Protein AF-0000000081331417 (afdb_homodimer)

pLDDT: mean 94.62, std 9.5, range [29.8, 98.94]

Radius of gyration: 28.03 Å; Cα contacts (8 Å, |Δi|>4): 2101; chains: 2; bounding box: 55×94×67 Å

InterPro domains:
  IPR000653 DegT/DnrJ/EryC1/StrS aminotransferase [PF01041] (26-398)
  IPR000653 DegT/DnrJ/EryC1/StrS aminotransferase [PIRSF000390] (18-409)
  IPR000653 DegT/DnrJ/EryC1/StrS aminotransferase [PTHR30244] (24-408)
  IPR000653 DegT/DnrJ/EryC1/StrS aminotransferase [cd00616] (28-406)
  IPR015421 Pyridoxal phosphate-dependent transferase, major domain [G3DSA:3.40.640.10] (3-270)
  IPR015422 Pyridoxal phosphate-dependent transferase, small domain [G3DSA:3.90.1150.10] (272-413)
  IPR015424 Pyridoxal phosphate-dependent transferase [SSF53383] (16-407)

Structure (mmCIF, N/CA/C/O backbone):
data_AF-0000000081331417-model_v1
#
loop_
_entity.id
_entity.type
_entity.pdbx_description
1 polymer 'DegT/DnrJ/EryC1/StrS family aminotransferase'
#
loop_
_atom_site.group_PDB
_atom_site.id
_atom_site.type_symbol
_atom_site.label_atom_id
_atom_site.label_alt_id
_atom_site.label_comp_id
_atom_site.label_asym_id
_atom_site.label_entity_id
_atom_site.label_seq_id
_atom_site.pdbx_PDB_ins_code
_atom_site.Cartn_x
_atom_site.Cartn_y
_atom_site.Cartn_z
_atom_site.occupancy
_atom_site.B_iso_or_equiv
_atom_site.auth_seq_id
_atom_site.auth_comp_id
_atom_site.auth_asym_id
_atom_site.auth_atom_id
_atom_site.pdbx_PDB_model_num
ATOM 1 N N . MET A 1 1 ? 22.953 38.969 27.797 1 50.91 1 MET A N 1
ATOM 2 C CA . MET A 1 1 ? 21.656 38.938 27.109 1 50.91 1 MET A CA 1
ATOM 3 C C . MET A 1 1 ? 21.359 37.562 26.578 1 50.91 1 MET A C 1
ATOM 5 O O . MET A 1 1 ? 22.25 36.844 26.125 1 50.91 1 MET A O 1
ATOM 9 N N . SER A 1 2 ? 20.188 37.031 26.875 1 79.19 2 SER A N 1
ATOM 10 C CA . SER A 1 2 ? 19.828 35.688 26.438 1 79.19 2 SER A CA 1
ATOM 11 C C . SER A 1 2 ? 19.906 35.562 24.922 1 79.19 2 SER A C 1
ATOM 13 O O . SER A 1 2 ? 19.812 36.531 24.203 1 79.19 2 SER A O 1
ATOM 15 N N . ARG A 1 3 ? 20.594 34.656 24.438 1 92 3 ARG A N 1
ATOM 16 C CA . ARG A 1 3 ? 20.766 34.375 23.016 1 92 3 ARG A CA 1
ATOM 17 C C . ARG A 1 3 ? 19.969 33.125 22.609 1 92 3 ARG A C 1
ATOM 19 O O . ARG A 1 3 ? 19.688 32.281 23.453 1 92 3 ARG A O 1
ATOM 26 N N . LEU A 1 4 ? 19.578 33.25 21.375 1 95.94 4 LEU A N 1
ATOM 27 C CA . LEU A 1 4 ? 18.875 32.094 20.844 1 95.94 4 LEU A CA 1
ATOM 28 C C . LEU A 1 4 ? 19.781 30.859 20.875 1 95.94 4 LEU A C 1
ATOM 30 O O . LEU A 1 4 ? 21 30.969 20.703 1 95.94 4 LEU A O 1
ATOM 34 N N . ALA A 1 5 ? 19.219 29.719 21.062 1 95.75 5 ALA A N 1
ATOM 35 C CA . ALA A 1 5 ? 19.953 28.469 21.062 1 95.75 5 ALA A CA 1
ATOM 36 C C . ALA A 1 5 ? 20.703 28.266 19.75 1 95.75 5 ALA A C 1
ATOM 38 O O . ALA A 1 5 ? 21.844 27.766 19.75 1 95.75 5 ALA A O 1
ATOM 39 N N . GLN A 1 6 ? 20.141 28.625 18.578 1 93.56 6 GLN A N 1
ATOM 40 C CA . GLN A 1 6 ? 20.781 28.484 17.266 1 93.56 6 GLN A CA 1
ATOM 41 C C . GLN A 1 6 ? 22.047 29.328 17.188 1 93.56 6 GLN A C 1
ATOM 43 O O . GLN A 1 6 ? 22.906 29.078 16.344 1 93.56 6 GLN A O 1
ATOM 48 N N . HIS A 1 7 ? 22.172 30.297 18.047 1 93.06 7 HIS A N 1
ATOM 49 C CA . HIS A 1 7 ? 23.328 31.188 18.047 1 93.06 7 HIS A CA 1
ATOM 50 C C . HIS A 1 7 ? 24.203 30.953 19.281 1 93.06 7 HIS A C 1
ATOM 52 O O . HIS A 1 7 ? 24.906 31.875 19.719 1 93.06 7 HIS A O 1
ATOM 58 N N . GLY A 1 8 ? 24.016 29.812 19.875 1 93.31 8 GLY A N 1
ATOM 59 C CA . GLY A 1 8 ? 24.906 29.422 20.969 1 93.31 8 GLY A CA 1
ATOM 60 C C . GLY A 1 8 ? 24.281 29.625 22.344 1 93.31 8 GLY A C 1
ATOM 61 O O . GLY A 1 8 ? 24.938 29.391 23.359 1 93.31 8 GLY A O 1
ATOM 62 N N . GLY A 1 9 ? 23.078 30.094 22.438 1 95.31 9 GLY A N 1
ATOM 63 C CA . GLY A 1 9 ? 22.391 30.25 23.703 1 95.31 9 GLY A CA 1
ATOM 64 C C . GLY A 1 9 ? 21.906 28.922 24.281 1 95.31 9 GLY A C 1
ATOM 65 O O . GLY A 1 9 ? 22.031 27.891 23.641 1 95.31 9 GLY A O 1
ATOM 66 N N . VAL A 1 10 ? 21.344 29.047 25.516 1 96.19 10 VAL A N 1
ATOM 67 C CA . VAL A 1 10 ? 20.812 27.859 26.203 1 96.19 10 VAL A CA 1
ATOM 68 C C . VAL A 1 10 ? 19.406 27.562 25.703 1 96.19 10 VAL A C 1
ATOM 70 O O . VAL A 1 10 ? 18.531 28.438 25.734 1 96.19 10 VAL A O 1
ATOM 73 N N . PRO A 1 11 ? 19.188 26.375 25.25 1 97.31 11 PRO A N 1
ATOM 74 C CA . PRO A 1 11 ? 17.812 26.031 24.844 1 97.31 11 PRO A CA 1
ATOM 75 C C . PRO A 1 11 ? 16.828 26.078 26 1 97.31 11 PRO A C 1
ATOM 77 O O . PRO A 1 11 ? 17.203 25.891 27.156 1 97.31 11 PRO A O 1
ATOM 80 N N . VAL A 1 12 ? 15.578 26.344 25.672 1 97.56 12 VAL A N 1
ATOM 81 C CA . VAL A 1 12 ? 14.531 26.422 26.672 1 97.56 12 VAL A CA 1
ATOM 82 C C . VAL A 1 12 ? 14.281 25.047 27.281 1 97.56 12 VAL A C 1
ATOM 84 O O . VAL A 1 12 ? 14.039 24.922 28.484 1 97.56 12 VAL A O 1
ATOM 87 N N . ARG A 1 13 ? 14.289 24.031 26.453 1 95.12 13 ARG A N 1
ATOM 88 C CA . ARG A 1 13 ? 14.008 22.672 26.891 1 95.12 13 ARG A CA 1
ATOM 89 C C . ARG A 1 13 ? 15.07 21.688 26.375 1 95.12 13 ARG A C 1
ATOM 91 O O . ARG A 1 13 ? 15.5 21.781 25.219 1 95.12 13 ARG A O 1
ATOM 98 N N . THR A 1 14 ? 15.5 20.797 27.297 1 92.06 14 THR A N 1
ATOM 99 C CA . THR A 1 14 ? 16.438 19.75 26.922 1 92.06 14 THR A CA 1
ATOM 100 C C . THR A 1 14 ? 15.852 18.359 27.203 1 92.06 14 THR A C 1
ATOM 102 O O . THR A 1 14 ? 16.359 17.359 26.719 1 92.06 14 THR A O 1
ATOM 105 N N . GLN A 1 15 ? 14.805 18.391 28 1 91.81 15 GLN A N 1
ATOM 106 C CA . GLN A 1 15 ? 14.133 17.125 28.297 1 91.81 15 GLN A CA 1
ATOM 107 C C . GLN A 1 15 ? 13.547 16.5 27.047 1 91.81 15 GLN A C 1
ATOM 109 O O . GLN A 1 15 ? 13.023 17.203 26.172 1 91.81 15 GLN A O 1
ATOM 114 N N . PRO A 1 16 ? 13.609 15.188 26.938 1 91.06 16 PRO A N 1
ATOM 115 C CA . PRO A 1 16 ? 13.078 14.516 25.75 1 91.06 16 PRO A CA 1
ATOM 116 C C . PRO A 1 16 ? 11.562 14.656 25.625 1 91.06 16 PRO A C 1
ATOM 118 O O . PRO A 1 16 ? 10.859 14.766 26.625 1 91.06 16 PRO A O 1
ATOM 121 N N . TRP A 1 17 ? 11.125 14.672 24.453 1 94.31 17 TRP A N 1
ATOM 122 C CA . TRP A 1 17 ? 9.703 14.664 24.141 1 94.31 17 TRP A CA 1
ATOM 123 C C . TRP A 1 17 ? 9.172 13.234 24.047 1 94.31 17 TRP A C 1
ATOM 125 O O . TRP A 1 17 ? 9.945 12.289 23.891 1 94.31 17 TRP A O 1
ATOM 135 N N . PRO A 1 18 ? 7.887 13.07 24.172 1 93.81 18 PRO A N 1
ATOM 136 C CA . PRO A 1 18 ? 7.32 11.734 24 1 93.81 18 PRO A CA 1
ATOM 137 C C . PRO A 1 18 ? 7.633 11.133 22.641 1 93.81 18 PRO A C 1
ATOM 139 O O . PRO A 1 18 ? 7.609 11.844 21.625 1 93.81 18 PRO A O 1
ATOM 142 N N . GLN A 1 19 ? 7.957 9.867 22.703 1 93.56 19 GLN A N 1
ATOM 143 C CA . GLN A 1 19 ? 8.188 9.148 21.453 1 93.56 19 GLN A CA 1
ATOM 144 C C . GLN A 1 19 ? 6.883 8.938 20.688 1 93.56 19 GLN A C 1
ATOM 146 O O . GLN A 1 19 ? 5.848 8.648 21.297 1 93.56 19 GLN A O 1
ATOM 151 N N . TRP A 1 20 ? 7.004 9.133 19.406 1 95.75 20 TRP A N 1
ATOM 152 C CA . TRP A 1 20 ? 5.906 8.781 18.516 1 95.75 20 TRP A CA 1
ATOM 153 C C . TRP A 1 20 ? 6.43 8.188 17.219 1 95.75 20 TRP A C 1
ATOM 155 O O . TRP A 1 20 ? 7.359 8.727 16.609 1 95.75 20 TRP A O 1
ATOM 165 N N . PRO A 1 21 ? 5.762 7.078 16.719 1 96.56 21 PRO A N 1
ATOM 166 C CA . PRO A 1 21 ? 4.648 6.359 17.344 1 96.56 21 PRO A CA 1
ATOM 167 C C . PRO A 1 21 ? 5.059 5.602 18.594 1 96.56 21 PRO A C 1
ATOM 169 O O . PRO A 1 21 ? 6.25 5.383 18.828 1 96.56 21 PRO A O 1
ATOM 172 N N . GLN A 1 22 ? 4.039 5.238 19.359 1 93.88 22 GLN A N 1
ATOM 173 C CA . GLN A 1 22 ? 4.246 4.496 20.594 1 93.88 22 GLN A CA 1
ATOM 174 C C . GLN A 1 22 ? 3.588 3.121 20.531 1 93.88 22 GLN A C 1
ATOM 176 O O . GLN A 1 22 ? 2.482 2.98 20 1 93.88 22 GLN A O 1
ATOM 181 N N . SER A 1 23 ? 4.32 2.186 21.078 1 93.69 23 SER A N 1
ATOM 182 C CA . SER A 1 23 ? 3.793 0.831 21.219 1 93.69 23 SER A CA 1
ATOM 183 C C . SER A 1 23 ? 3.271 0.579 22.625 1 93.69 23 SER A C 1
ATOM 185 O O . SER A 1 23 ? 3.678 1.253 23.578 1 93.69 23 SER A O 1
ATOM 187 N N . THR A 1 24 ? 2.309 -0.308 22.75 1 95.69 24 THR A N 1
ATOM 188 C CA . THR A 1 24 ? 1.851 -0.816 24.031 1 95.69 24 THR A CA 1
ATOM 189 C C . THR A 1 24 ? 2.035 -2.328 24.125 1 95.69 24 THR A C 1
ATOM 191 O O . THR A 1 24 ? 2.234 -2.99 23.094 1 95.69 24 THR A O 1
ATOM 194 N N . ALA A 1 25 ? 1.997 -2.836 25.344 1 96.88 25 ALA A N 1
ATOM 195 C CA . ALA A 1 25 ? 2.076 -4.285 25.531 1 96.88 25 ALA A CA 1
ATOM 196 C C . ALA A 1 25 ? 0.956 -4.988 24.766 1 96.88 25 ALA A C 1
ATOM 198 O O . ALA A 1 25 ? 1.169 -6.055 24.188 1 96.88 25 ALA A O 1
ATOM 199 N N . LYS A 1 26 ? -0.149 -4.391 24.797 1 97.25 26 LYS A N 1
ATOM 200 C CA . LYS A 1 26 ? -1.302 -4.961 24.109 1 97.25 26 LYS A CA 1
ATOM 201 C C . LYS A 1 26 ? -1.079 -4.996 22.594 1 97.25 26 LYS A C 1
ATOM 203 O O . LYS A 1 26 ? -1.409 -5.984 21.938 1 97.25 26 LYS A O 1
ATOM 208 N N . THR A 1 27 ? -0.548 -3.945 22.062 1 97.44 27 THR A N 1
ATOM 209 C CA . THR A 1 27 ? -0.283 -3.869 20.625 1 97.44 27 THR A CA 1
ATOM 210 C C . THR A 1 27 ? 0.769 -4.895 20.219 1 97.44 27 THR A C 1
ATOM 212 O O . THR A 1 27 ? 0.636 -5.547 19.172 1 97.44 27 THR A O 1
ATOM 215 N N . GLU A 1 28 ? 1.825 -5.012 21.047 1 97.94 28 GLU A N 1
ATOM 216 C CA . GLU A 1 28 ? 2.885 -5.977 20.766 1 97.94 28 GLU A CA 1
ATOM 217 C C . GLU A 1 28 ? 2.352 -7.406 20.797 1 97.94 28 GLU A C 1
ATOM 219 O O . GLU A 1 28 ? 2.703 -8.227 19.953 1 97.94 28 GLU A O 1
ATOM 224 N N . GLN A 1 29 ? 1.482 -7.684 21.719 1 97.88 29 GLN A N 1
ATOM 225 C CA . GLN A 1 29 ? 0.883 -9.008 21.812 1 97.88 29 GLN A CA 1
ATOM 226 C C . GLN A 1 29 ? -0.006 -9.297 20.609 1 97.88 29 GLN A C 1
ATOM 228 O O . GLN A 1 29 ? -0.047 -10.43 20.109 1 97.88 29 GLN A O 1
ATOM 233 N N . ALA A 1 30 ? -0.741 -8.312 20.172 1 97.5 30 ALA A N 1
ATOM 234 C CA . ALA A 1 30 ? -1.589 -8.469 18.984 1 97.5 30 ALA A CA 1
ATOM 235 C C . ALA A 1 30 ? -0.759 -8.828 17.75 1 97.5 30 ALA A C 1
ATOM 237 O O . ALA A 1 30 ? -1.163 -9.672 16.953 1 97.5 30 ALA A O 1
ATOM 238 N N . LEU A 1 31 ? 0.384 -8.219 17.641 1 97.62 31 LEU A N 1
ATOM 239 C CA . LEU A 1 31 ? 1.276 -8.477 16.516 1 97.62 31 LEU A CA 1
ATOM 240 C C . LEU A 1 31 ? 1.769 -9.922 16.531 1 97.62 31 LEU A C 1
ATOM 242 O O . LEU A 1 31 ? 1.8 -10.586 15.5 1 97.62 31 LEU A O 1
ATOM 246 N N . LEU A 1 32 ? 2.15 -10.367 17.688 1 97.88 32 LEU A N 1
ATOM 247 C CA . LEU A 1 32 ? 2.643 -11.734 17.812 1 97.88 32 LEU A CA 1
ATOM 248 C C . LEU A 1 32 ? 1.535 -12.742 17.516 1 97.88 32 LEU A C 1
ATOM 250 O O . LEU A 1 32 ? 1.789 -13.797 16.938 1 97.88 32 LEU A O 1
ATOM 254 N N . THR A 1 33 ? 0.331 -12.406 17.922 1 97.31 33 THR A N 1
ATOM 255 C CA . THR A 1 33 ? -0.812 -13.266 17.625 1 97.31 33 THR A CA 1
ATOM 256 C C . THR A 1 33 ? -1 -13.406 16.109 1 97.31 33 THR A C 1
ATOM 258 O O . THR A 1 33 ? -1.249 -14.508 15.617 1 97.31 33 THR A O 1
ATOM 261 N N . VAL A 1 34 ? -0.886 -12.312 15.375 1 97.81 34 VAL A N 1
ATOM 262 C CA . VAL A 1 34 ? -1.011 -12.359 13.922 1 97.81 34 VAL A CA 1
ATOM 263 C C . VAL A 1 34 ? 0.097 -13.227 13.336 1 97.81 34 VAL A C 1
ATOM 265 O O . VAL A 1 34 ? -0.162 -14.078 12.477 1 97.81 34 VAL A O 1
ATOM 268 N N . MET A 1 35 ? 1.339 -13.031 13.836 1 97.5 35 MET A N 1
ATOM 269 C CA . MET A 1 35 ? 2.5 -13.742 13.305 1 97.5 35 MET A CA 1
ATOM 270 C C . MET A 1 35 ? 2.328 -15.25 13.438 1 97.5 35 MET A C 1
ATOM 272 O O . MET A 1 35 ? 2.795 -16.016 12.586 1 97.5 35 MET A O 1
ATOM 276 N N . ARG A 1 36 ? 1.593 -15.625 14.422 1 96.81 36 ARG A N 1
ATOM 277 C CA . ARG A 1 36 ? 1.463 -17.047 14.734 1 96.81 36 ARG A CA 1
ATOM 278 C C . ARG A 1 36 ? 0.167 -17.609 14.164 1 96.81 36 ARG A C 1
ATOM 280 O O . ARG A 1 36 ? -0.112 -18.812 14.312 1 96.81 36 ARG A O 1
ATOM 287 N N . SER A 1 37 ? -0.609 -16.812 13.445 1 95.5 37 SER A N 1
ATOM 288 C CA . SER A 1 37 ? -1.961 -17.172 13.039 1 95.5 37 SER A CA 1
ATOM 289 C C . SER A 1 37 ? -1.947 -17.969 11.727 1 95.5 37 SER A C 1
ATOM 291 O O . SER A 1 37 ? -2.92 -18.641 11.398 1 95.5 37 SER A O 1
ATOM 293 N N . GLY A 1 38 ? -0.88 -17.781 10.93 1 95.31 38 GLY A N 1
ATOM 294 C CA . GLY A 1 38 ? -0.838 -18.391 9.609 1 95.31 38 GLY A CA 1
ATOM 295 C C . GLY A 1 38 ? -1.63 -17.609 8.57 1 95.31 38 GLY A C 1
ATOM 296 O O . GLY A 1 38 ? -1.898 -18.109 7.48 1 95.31 38 GLY A O 1
ATOM 297 N N . ARG A 1 39 ? -2.078 -16.469 8.898 1 96.81 39 ARG A N 1
ATOM 298 C CA . ARG A 1 39 ? -2.791 -15.57 7.988 1 96.81 39 ARG A CA 1
ATOM 299 C C . ARG A 1 39 ? -2.387 -14.117 8.211 1 96.81 39 ARG A C 1
ATOM 301 O O . ARG A 1 39 ? -2.76 -13.516 9.219 1 96.81 39 ARG A O 1
ATOM 308 N N . TRP A 1 40 ? -1.648 -13.539 7.191 1 98.25 40 TRP A N 1
ATOM 309 C CA . TRP A 1 40 ? -1.042 -12.227 7.379 1 98.25 40 TRP A CA 1
ATOM 310 C C . TRP A 1 40 ? -1.675 -11.195 6.449 1 98.25 40 TRP A C 1
ATOM 312 O O . TRP A 1 40 ? -1.228 -10.047 6.387 1 98.25 40 TRP A O 1
ATOM 322 N N . SER A 1 41 ? -2.719 -11.57 5.629 1 97.69 41 SER A N 1
ATOM 323 C CA . SER A 1 41 ? -3.494 -10.688 4.758 1 97.69 41 SER A CA 1
ATOM 324 C C . SER A 1 41 ? -4.914 -11.211 4.566 1 97.69 41 SER A C 1
ATOM 326 O O . SER A 1 41 ? -5.176 -12.398 4.766 1 97.69 41 SER A O 1
ATOM 328 N N . VAL A 1 42 ? -5.789 -10.352 4.121 1 94.94 42 VAL A N 1
ATOM 329 C CA . VAL A 1 42 ? -7.164 -10.734 3.82 1 94.94 42 VAL A CA 1
ATOM 330 C C . VAL A 1 42 ? -7.176 -11.766 2.693 1 94.94 42 VAL A C 1
ATOM 332 O O . VAL A 1 42 ? -8.07 -12.609 2.627 1 94.94 42 VAL A O 1
ATOM 335 N N . SER A 1 43 ? -6.121 -11.766 1.916 1 93.81 43 SER A N 1
ATOM 336 C CA . SER A 1 43 ? -6.023 -12.695 0.797 1 93.81 43 SER A CA 1
ATOM 337 C C . SER A 1 43 ? -5.281 -13.969 1.199 1 93.81 43 SER A C 1
ATOM 339 O O . SER A 1 43 ? -4.879 -14.758 0.341 1 93.81 43 SER A O 1
ATOM 341 N N . GLY A 1 44 ? -5.055 -14.188 2.467 1 94.69 44 GLY A N 1
ATOM 342 C CA . GLY A 1 44 ? -4.555 -15.453 2.969 1 94.69 44 GLY A CA 1
ATOM 343 C C . GLY A 1 44 ? -5.648 -16.484 3.184 1 94.69 44 GLY A C 1
ATOM 344 O O . GLY A 1 44 ? -6.824 -16.125 3.303 1 94.69 44 GLY A O 1
ATOM 345 N N . LEU A 1 45 ? -5.273 -17.75 3.244 1 93.38 45 LEU A N 1
ATOM 346 C CA . LEU A 1 45 ? -6.23 -18.828 3.451 1 93.38 45 LEU A CA 1
ATOM 347 C C . LEU A 1 45 ? -6.844 -18.75 4.844 1 93.38 45 LEU A C 1
ATOM 349 O O . LEU A 1 45 ? -6.18 -18.328 5.797 1 93.38 45 LEU A O 1
ATOM 353 N N . GLU A 1 46 ? -8.086 -19.188 4.867 1 93.06 46 GLU A N 1
ATOM 354 C CA . GLU A 1 46 ? -8.789 -19.25 6.148 1 93.06 46 GLU A CA 1
ATOM 355 C C . GLU A 1 46 ? -8.07 -20.172 7.125 1 93.06 46 GLU A C 1
ATOM 357 O O . GLU A 1 46 ? -7.59 -21.25 6.738 1 93.06 46 GLU A O 1
ATOM 362 N N . THR A 1 47 ? -7.957 -19.766 8.398 1 90.81 47 THR A N 1
ATOM 363 C CA . THR A 1 47 ? -7.188 -20.562 9.359 1 90.81 47 THR A CA 1
ATOM 364 C C . THR A 1 47 ? -8.094 -21.109 10.461 1 90.81 47 THR A C 1
ATOM 366 O O . THR A 1 47 ? -8.055 -22.297 10.766 1 90.81 47 THR A O 1
ATOM 369 N N . ASP A 1 48 ? -8.906 -20.266 11.094 1 88.38 48 ASP A N 1
ATOM 370 C CA . ASP A 1 48 ? -9.594 -20.703 12.305 1 88.38 48 ASP A CA 1
ATOM 371 C C . ASP A 1 48 ? -11.062 -20.297 12.281 1 88.38 48 ASP A C 1
ATOM 373 O O . ASP A 1 48 ? -11.742 -20.328 13.312 1 88.38 48 ASP A O 1
ATOM 377 N N . GLY A 1 49 ? -11.523 -19.922 11.25 1 86 49 GLY A N 1
ATOM 378 C CA . GLY A 1 49 ? -12.938 -19.609 11.094 1 86 49 GLY A CA 1
ATOM 379 C C . GLY A 1 49 ? -13.305 -18.219 11.578 1 86 49 GLY A C 1
ATOM 380 O O . GLY A 1 49 ? -14.43 -17.766 11.367 1 86 49 GLY A O 1
ATOM 381 N N . GLY A 1 50 ? -12.461 -17.547 12.18 1 88.62 50 GLY A N 1
ATOM 382 C CA . GLY A 1 50 ? -12.727 -16.203 12.656 1 88.62 50 GLY A CA 1
ATOM 383 C C . GLY A 1 50 ? -12.438 -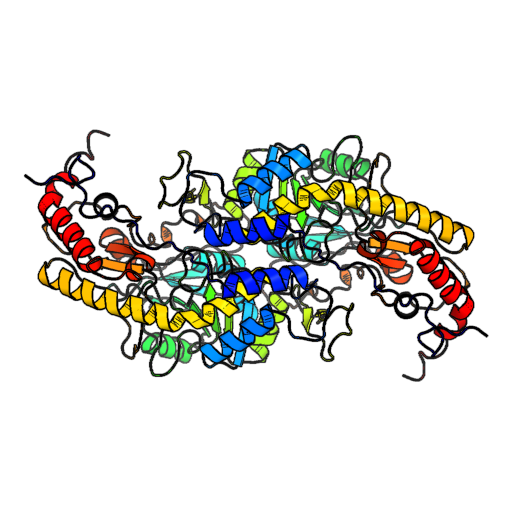15.125 11.625 1 88.62 50 GLY A C 1
ATOM 384 O O . GLY A 1 50 ? -11.797 -15.398 10.602 1 88.62 50 GLY A O 1
ATOM 385 N N . PRO A 1 51 ? -12.938 -13.906 11.922 1 92.12 51 PRO A N 1
ATOM 386 C CA . PRO A 1 51 ? -12.656 -12.797 11 1 92.12 51 PRO A CA 1
ATOM 387 C C . PRO A 1 51 ? -11.18 -12.422 10.969 1 92.12 51 PRO A C 1
ATOM 389 O O . PRO A 1 51 ? -10.469 -12.594 11.969 1 92.12 51 PRO A O 1
ATOM 392 N N . THR A 1 52 ? -10.742 -11.984 9.836 1 95.31 52 THR A N 1
ATOM 393 C CA . THR A 1 52 ? -9.398 -11.445 9.719 1 95.31 52 THR A CA 1
ATOM 394 C C . THR A 1 52 ? -9.25 -10.195 10.586 1 95.31 52 THR A C 1
ATOM 396 O O . THR A 1 52 ? -10.242 -9.617 11.031 1 95.31 52 THR A O 1
ATOM 399 N N . TRP A 1 53 ? -8.047 -9.797 10.859 1 97.56 53 TRP A N 1
ATOM 400 C CA . TRP A 1 53 ? -7.781 -8.609 11.664 1 97.56 53 TRP A CA 1
ATOM 401 C C . TRP A 1 53 ? -8.227 -7.344 10.938 1 97.56 53 TRP A C 1
ATOM 403 O O . TRP A 1 53 ? -8.672 -6.383 11.562 1 97.56 53 TRP A O 1
ATOM 413 N N . ASP A 1 54 ? -8.07 -7.305 9.586 1 97.5 54 ASP A N 1
ATOM 414 C CA . ASP A 1 54 ? -8.547 -6.152 8.828 1 97.5 54 ASP A CA 1
ATOM 415 C C . ASP A 1 54 ? -10.055 -5.988 8.961 1 97.5 54 ASP A C 1
ATOM 417 O O . ASP A 1 54 ? -10.555 -4.867 9.062 1 97.5 54 ASP A O 1
ATOM 421 N N . ARG A 1 55 ? -10.805 -7.094 9.031 1 96.88 55 ARG A N 1
ATOM 422 C CA . ARG A 1 55 ? -12.25 -7.039 9.219 1 96.88 55 ARG A CA 1
ATOM 423 C C . ARG A 1 55 ? -12.602 -6.609 10.633 1 96.88 55 ARG A C 1
ATOM 425 O O . ARG A 1 55 ? -13.562 -5.863 10.844 1 96.88 55 ARG A O 1
ATOM 432 N N . ARG A 1 56 ? -11.844 -7.145 11.594 1 98.19 56 ARG A N 1
ATOM 433 C CA . ARG A 1 56 ? -12.047 -6.723 12.977 1 98.19 56 ARG A CA 1
ATOM 434 C C . ARG A 1 56 ? -11.836 -5.219 13.133 1 98.19 56 ARG A C 1
ATOM 436 O O . ARG A 1 56 ? -12.641 -4.539 13.773 1 98.19 56 ARG A O 1
ATOM 443 N N . PHE A 1 57 ? -10.758 -4.758 12.562 1 98.88 57 PHE A N 1
ATOM 444 C CA . PHE A 1 57 ? -10.5 -3.324 12.594 1 98.88 57 PHE A CA 1
ATOM 445 C C . PHE A 1 57 ? -11.594 -2.559 11.867 1 98.88 57 PHE A C 1
ATOM 447 O O . PHE A 1 57 ? -12.078 -1.536 12.359 1 98.88 57 PHE A O 1
ATOM 454 N N . ALA A 1 58 ? -11.984 -3 10.641 1 98.88 58 ALA A N 1
ATOM 455 C CA . ALA A 1 58 ? -13.023 -2.348 9.852 1 98.88 58 ALA A CA 1
ATOM 456 C C . ALA A 1 58 ? -14.305 -2.186 10.656 1 98.88 58 ALA A C 1
ATOM 458 O O . ALA A 1 58 ? -14.891 -1.1 10.695 1 98.88 58 ALA A O 1
ATOM 459 N N . GLU A 1 59 ? -14.703 -3.234 11.32 1 98.69 59 GLU A N 1
ATOM 460 C CA . GLU A 1 59 ? -15.922 -3.203 12.117 1 98.69 59 GLU A CA 1
ATOM 461 C C . GLU A 1 59 ? -15.789 -2.236 13.289 1 98.69 59 GLU A C 1
ATOM 463 O O . GLU A 1 59 ? -16.703 -1.446 13.555 1 98.69 59 GLU A O 1
ATOM 468 N N . ALA A 1 60 ? -14.695 -2.309 13.977 1 98.88 60 ALA A N 1
ATOM 469 C CA . ALA A 1 60 ? -14.469 -1.445 15.133 1 98.88 60 ALA A CA 1
ATOM 470 C C . ALA A 1 60 ? -14.414 0.023 14.719 1 98.88 60 ALA A C 1
ATOM 472 O O . ALA A 1 60 ? -14.961 0.888 15.406 1 98.88 60 ALA A O 1
ATOM 473 N N . PHE A 1 61 ? -13.75 0.305 13.648 1 98.94 61 PHE A N 1
ATOM 474 C CA . PHE A 1 61 ? -13.562 1.679 13.195 1 98.94 61 PHE A CA 1
ATOM 475 C C . PHE A 1 61 ? -14.867 2.252 12.656 1 98.94 61 PHE A C 1
ATOM 477 O O . PHE A 1 61 ? -15.156 3.436 12.844 1 98.94 61 PHE A O 1
ATOM 484 N N . ALA A 1 62 ? -15.648 1.412 11.891 1 98.94 62 ALA A N 1
ATOM 485 C CA . ALA A 1 62 ? -16.984 1.826 11.477 1 98.94 62 ALA A CA 1
ATOM 486 C C . ALA A 1 62 ? -17.844 2.188 12.68 1 98.94 62 ALA A C 1
ATOM 488 O O . ALA A 1 62 ? -18.469 3.25 12.711 1 98.94 62 ALA A O 1
ATOM 489 N N . ARG A 1 63 ? -17.844 1.339 13.664 1 98.81 63 ARG A N 1
ATOM 490 C CA . ARG A 1 63 ? -18.594 1.587 14.891 1 98.81 63 ARG A CA 1
ATOM 491 C C . ARG A 1 63 ? -18.109 2.855 15.586 1 98.81 63 ARG A C 1
ATOM 493 O O . ARG A 1 63 ? -18.922 3.672 16.031 1 98.81 63 ARG A O 1
ATOM 500 N N . TYR A 1 64 ? -16.828 3.004 15.656 1 98.88 64 TYR A N 1
ATOM 501 C CA . TYR A 1 64 ? -16.219 4.176 16.281 1 98.88 64 TYR A CA 1
ATOM 502 C C . TYR A 1 64 ? -16.703 5.461 15.617 1 98.88 64 TYR A C 1
ATOM 504 O O . TYR A 1 64 ? -16.938 6.461 16.297 1 98.88 64 TYR A O 1
ATOM 512 N N . ASN A 1 65 ? -16.875 5.449 14.312 1 98.81 65 ASN A N 1
ATOM 513 C CA . ASN A 1 65 ? -17.234 6.641 13.555 1 98.81 65 ASN A CA 1
ATOM 514 C C . ASN A 1 65 ? -18.75 6.73 13.359 1 98.81 65 ASN A C 1
ATOM 516 O O . ASN A 1 65 ? -19.25 7.699 12.781 1 98.81 65 ASN A O 1
ATOM 520 N N . GLY A 1 66 ? -19.469 5.738 13.781 1 98.56 66 GLY A N 1
ATOM 521 C CA . GLY A 1 66 ? -20.922 5.758 13.703 1 98.56 66 GLY A CA 1
ATOM 522 C C . GLY A 1 66 ? -21.453 5.531 12.305 1 98.56 66 GLY A C 1
ATOM 523 O O . GLY A 1 66 ? -22.453 6.145 11.898 1 98.56 66 GLY A O 1
ATOM 524 N N . VAL A 1 67 ? -20.75 4.758 11.523 1 98.69 67 VAL A N 1
ATOM 525 C CA . VAL A 1 67 ? -21.188 4.438 10.164 1 98.69 67 VAL A CA 1
ATOM 526 C C . VAL A 1 67 ? -21.312 2.924 10.008 1 98.69 67 VAL A C 1
ATOM 528 O O . VAL A 1 67 ? -20.891 2.166 10.883 1 98.69 67 VAL A O 1
ATOM 531 N N . GLY A 1 68 ? -21.844 2.475 8.891 1 98.69 68 GLY A N 1
ATOM 532 C CA . GLY A 1 68 ? -22.109 1.062 8.664 1 98.69 68 GLY A CA 1
ATOM 533 C C . GLY A 1 68 ? -20.906 0.308 8.141 1 98.69 68 GLY A C 1
ATOM 534 O O . GLY A 1 68 ? -20.766 -0.897 8.367 1 98.69 68 GLY A O 1
ATOM 535 N N . PHE A 1 69 ? -20 1.025 7.422 1 98.81 69 PHE A N 1
ATOM 536 C CA . PHE A 1 69 ? -18.984 0.265 6.699 1 98.81 69 PHE A CA 1
ATOM 537 C C . PHE A 1 69 ? -17.625 0.958 6.773 1 98.81 69 PHE A C 1
ATOM 539 O O . PHE A 1 69 ? -17.547 2.188 6.809 1 98.81 69 PHE A O 1
ATOM 546 N N . CYS A 1 70 ? -16.641 0.206 6.848 1 98.94 70 CYS A N 1
ATOM 547 C CA . CYS A 1 70 ? -15.25 0.611 6.73 1 98.94 70 CYS A CA 1
ATOM 548 C C . CYS A 1 70 ? -14.469 -0.374 5.867 1 98.94 70 CYS A C 1
ATOM 550 O O . CYS A 1 70 ? -14.672 -1.586 5.965 1 98.94 70 CYS A O 1
ATOM 552 N N . VAL A 1 71 ? -13.664 0.095 4.93 1 98.81 71 VAL A N 1
ATOM 553 C CA . VAL A 1 71 ? -12.727 -0.714 4.156 1 98.81 71 VAL A CA 1
ATOM 554 C C . VAL A 1 71 ? -11.297 -0.214 4.387 1 98.81 71 VAL A C 1
ATOM 556 O O . VAL A 1 71 ? -10.922 0.851 3.891 1 98.81 71 VAL A O 1
ATOM 559 N N . PRO A 1 72 ? -10.508 -0.982 5.129 1 98.81 72 PRO A N 1
ATOM 560 C CA . PRO A 1 72 ? -9.102 -0.592 5.293 1 98.81 72 PRO A CA 1
ATOM 561 C C . PRO A 1 72 ? -8.32 -0.643 3.984 1 98.81 72 PRO A C 1
ATOM 563 O O . PRO A 1 72 ? -8.602 -1.478 3.123 1 98.81 72 PRO A O 1
ATOM 566 N N . THR A 1 73 ? -7.355 0.241 3.795 1 98.69 73 THR A N 1
ATOM 567 C CA . THR A 1 73 ? -6.5 0.297 2.615 1 98.69 73 THR A CA 1
ATOM 568 C C . THR A 1 73 ? -5.031 0.385 3.016 1 98.69 73 THR A C 1
ATOM 570 O O . THR A 1 73 ? -4.715 0.607 4.188 1 98.69 73 THR A O 1
ATOM 573 N N . VAL A 1 74 ? -4.129 0.275 2.107 1 98.12 74 VAL A N 1
ATOM 574 C CA . VAL A 1 74 ? -2.695 0.198 2.371 1 98.12 74 VAL A CA 1
ATOM 575 C C . VAL A 1 74 ? -2.182 1.559 2.834 1 98.12 74 VAL A C 1
ATOM 577 O O . VAL A 1 74 ? -1.169 1.641 3.535 1 98.12 74 VAL A O 1
ATOM 580 N N . ASN A 1 75 ? -2.799 2.631 2.424 1 98.56 75 ASN A N 1
ATOM 581 C CA . ASN A 1 75 ? -2.484 3.982 2.875 1 98.56 75 ASN A CA 1
ATOM 582 C C . ASN A 1 75 ? -3.592 4.965 2.514 1 98.56 75 ASN A C 1
ATOM 584 O O . ASN A 1 75 ? -4.602 4.582 1.923 1 98.56 75 ASN A O 1
ATOM 588 N N . GLY A 1 76 ? -3.451 6.191 2.928 1 98.69 76 GLY A N 1
ATOM 589 C CA . GLY A 1 76 ? -4.465 7.211 2.695 1 98.69 76 GLY A CA 1
ATOM 590 C C . GLY A 1 76 ? -4.633 7.562 1.229 1 98.69 76 GLY A C 1
ATOM 591 O O . GLY A 1 76 ? -5.742 7.84 0.775 1 98.69 76 GLY A O 1
ATOM 592 N N . THR A 1 77 ? -3.555 7.57 0.45 1 98.25 77 THR A N 1
ATOM 593 C CA . THR A 1 77 ? -3.615 7.855 -0.979 1 98.25 77 THR A CA 1
ATOM 594 C C . THR A 1 77 ? -4.52 6.852 -1.691 1 98.25 77 THR A C 1
ATOM 596 O O . THR A 1 77 ? -5.379 7.238 -2.484 1 98.25 77 THR A O 1
ATOM 599 N N . ASN A 1 78 ? -4.348 5.586 -1.337 1 98.38 78 ASN A N 1
ATOM 600 C CA . ASN A 1 78 ? -5.184 4.551 -1.939 1 98.38 78 ASN A CA 1
ATOM 601 C C . ASN A 1 78 ? -6.621 4.629 -1.44 1 98.38 78 ASN A C 1
ATOM 603 O O . ASN A 1 78 ? -7.559 4.305 -2.176 1 98.38 78 ASN A O 1
ATOM 607 N N . ALA A 1 79 ? -6.836 5.078 -0.19 1 98.88 79 ALA A N 1
ATOM 608 C CA . ALA A 1 79 ? -8.195 5.32 0.283 1 98.88 79 ALA A CA 1
ATOM 609 C C . ALA A 1 79 ? -8.906 6.355 -0.589 1 98.88 79 ALA A C 1
ATOM 611 O O . ALA A 1 79 ? -10.039 6.145 -1.011 1 98.88 79 ALA A O 1
ATOM 612 N N . LEU A 1 80 ? -8.227 7.469 -0.91 1 98.81 80 LEU A N 1
ATOM 613 C CA . LEU A 1 80 ? -8.773 8.516 -1.761 1 98.81 80 LEU A CA 1
ATOM 614 C C . LEU A 1 80 ? -9.07 7.984 -3.158 1 98.81 80 LEU A C 1
ATOM 616 O O . LEU A 1 80 ? -10.141 8.242 -3.715 1 98.81 80 LEU A O 1
ATOM 620 N N . MET A 1 81 ? -8.141 7.215 -3.695 1 97.62 81 MET A N 1
ATOM 621 C CA . MET A 1 81 ? -8.305 6.672 -5.043 1 97.62 81 MET A CA 1
ATOM 622 C C . MET A 1 81 ? -9.492 5.719 -5.109 1 97.62 81 MET A C 1
ATOM 624 O O . MET A 1 81 ? -10.336 5.84 -6 1 97.62 81 MET A O 1
ATOM 628 N N . CYS A 1 82 ? -9.562 4.766 -4.141 1 97.81 82 CYS A N 1
ATOM 629 C CA . CYS A 1 82 ? -10.664 3.812 -4.117 1 97.81 82 CYS A CA 1
ATOM 630 C C . CYS A 1 82 ? -12 4.531 -3.959 1 97.81 82 CYS A C 1
ATOM 632 O O . CYS A 1 82 ? -12.977 4.18 -4.621 1 97.81 82 CYS A O 1
ATOM 634 N N . ALA A 1 83 ? -12.023 5.547 -3.082 1 98.62 83 ALA A N 1
ATOM 635 C CA . ALA A 1 83 ? -13.25 6.316 -2.869 1 98.62 83 ALA A CA 1
ATOM 636 C C . ALA A 1 83 ? -13.711 6.977 -4.164 1 98.62 83 ALA A C 1
ATOM 638 O O . ALA A 1 83 ? -14.875 6.852 -4.547 1 98.62 83 ALA A O 1
ATOM 639 N N . MET A 1 84 ? -12.82 7.637 -4.852 1 97.75 84 MET A N 1
ATOM 640 C CA . MET A 1 84 ? -13.172 8.367 -6.066 1 97.75 84 MET A CA 1
ATOM 641 C C . MET A 1 84 ? -13.602 7.402 -7.172 1 97.75 84 MET A C 1
ATOM 643 O O . MET A 1 84 ? -14.617 7.617 -7.832 1 97.75 84 MET A O 1
ATOM 647 N N . GLN A 1 85 ? -12.844 6.328 -7.344 1 94.94 85 GLN A N 1
ATOM 648 C CA . GLN A 1 85 ? -13.195 5.352 -8.367 1 94.94 85 GLN A CA 1
ATOM 649 C C . GLN A 1 85 ? -14.547 4.699 -8.07 1 94.94 85 GLN A C 1
ATOM 651 O O . GLN A 1 85 ? -15.336 4.445 -8.984 1 94.94 85 GLN A O 1
ATOM 656 N N . ALA A 1 86 ? -14.789 4.426 -6.801 1 96.06 86 ALA A N 1
ATOM 657 C CA . ALA A 1 86 ? -16.062 3.822 -6.402 1 96.06 86 ALA A CA 1
ATOM 658 C C . ALA A 1 86 ? -17.219 4.77 -6.68 1 96.06 86 ALA A C 1
ATOM 660 O O . ALA A 1 86 ? -18.359 4.324 -6.895 1 96.06 86 ALA A O 1
ATOM 661 N N . LEU A 1 87 ? -16.953 6.074 -6.676 1 97.06 87 LEU A N 1
ATOM 662 C CA . LEU A 1 87 ? -17.969 7.086 -6.965 1 97.06 87 LEU A CA 1
ATOM 663 C C . LEU A 1 87 ? -18.109 7.301 -8.469 1 97.06 87 LEU A C 1
ATOM 665 O O . LEU A 1 87 ? -18.875 8.156 -8.906 1 97.06 87 LEU A O 1
ATOM 669 N N . GLY A 1 88 ? -17.312 6.609 -9.242 1 93.06 88 GLY A N 1
ATOM 670 C CA . GLY A 1 88 ? -17.391 6.711 -10.688 1 93.06 88 GLY A CA 1
ATOM 671 C C . GLY A 1 88 ? -16.594 7.875 -11.242 1 93.06 88 GLY A C 1
ATOM 672 O O . GLY A 1 88 ? -16.812 8.297 -12.383 1 93.06 88 GLY A O 1
ATOM 673 N N . ILE A 1 89 ? -15.68 8.43 -10.453 1 95.25 89 ILE A N 1
ATOM 674 C CA . ILE A 1 89 ? -14.875 9.57 -10.867 1 95.25 89 ILE A CA 1
ATOM 675 C C . ILE A 1 89 ? -13.68 9.086 -11.68 1 95.25 89 ILE A C 1
ATOM 677 O O . ILE A 1 89 ? -12.977 8.156 -11.273 1 95.25 89 ILE A O 1
ATOM 681 N N . GLY A 1 90 ? -13.359 9.719 -12.812 1 91.62 90 GLY A N 1
ATOM 682 C CA . GLY A 1 90 ? -12.266 9.344 -13.703 1 91.62 90 GLY A CA 1
ATOM 683 C C . GLY A 1 90 ? -11.984 10.375 -14.773 1 91.62 90 GLY A C 1
ATOM 684 O O . GLY A 1 90 ? -12.031 11.578 -14.508 1 91.62 90 GLY A O 1
ATOM 685 N N . VAL A 1 91 ? -11.703 9.945 -15.961 1 90.19 91 VAL A N 1
ATOM 686 C CA . VAL A 1 91 ? -11.227 10.766 -17.078 1 90.19 91 VAL A CA 1
ATOM 687 C C . VAL A 1 91 ? -12.234 11.875 -17.359 1 90.19 91 VAL A C 1
ATOM 689 O O . VAL A 1 91 ? -13.422 11.602 -17.578 1 90.19 91 VAL A O 1
ATOM 692 N N . GLY A 1 92 ? -11.695 13.062 -17.281 1 90.62 92 GLY A N 1
ATOM 693 C CA . GLY A 1 92 ? -12.508 14.211 -17.656 1 90.62 92 GLY A CA 1
ATOM 694 C C . GLY A 1 92 ? -13.227 14.836 -16.469 1 90.62 92 GLY A C 1
ATOM 695 O O . GLY A 1 92 ? -13.672 15.984 -16.547 1 90.62 92 GLY A O 1
ATOM 696 N N . ASP A 1 93 ? -13.375 14.117 -15.375 1 95.12 93 ASP A N 1
ATOM 697 C CA . ASP A 1 93 ? -14.062 14.625 -14.188 1 95.12 93 ASP A CA 1
ATOM 698 C C . ASP A 1 93 ? -13.156 15.555 -13.383 1 95.12 93 ASP A C 1
ATOM 700 O O . ASP A 1 93 ? -11.93 15.406 -13.398 1 95.12 93 ASP A O 1
ATOM 704 N N . GLU A 1 94 ? -13.805 16.5 -12.75 1 97.94 94 GLU A N 1
ATOM 705 C CA . GLU A 1 94 ? -13.078 17.438 -11.906 1 97.94 94 GLU A CA 1
ATOM 706 C C . GLU A 1 94 ? -13.391 17.219 -10.43 1 97.94 94 GLU A C 1
ATOM 708 O O . GLU A 1 94 ? -14.539 16.953 -10.07 1 97.94 94 GLU A O 1
ATOM 713 N N . VAL A 1 95 ? -12.375 17.234 -9.648 1 98.81 95 VAL A N 1
ATOM 714 C CA . VAL A 1 95 ? -12.5 17.203 -8.195 1 98.81 95 VAL A CA 1
ATOM 715 C C . VAL A 1 95 ? -11.875 18.453 -7.582 1 98.81 95 VAL A C 1
ATOM 717 O O . VAL A 1 95 ? -10.695 18.734 -7.82 1 98.81 95 VAL A O 1
ATOM 720 N N . ILE A 1 96 ? -12.625 19.188 -6.777 1 98.94 96 ILE A N 1
ATOM 721 C CA . ILE A 1 96 ? -12.117 20.391 -6.129 1 98.94 96 ILE A CA 1
ATOM 722 C C . ILE A 1 96 ? -11.328 20 -4.879 1 98.94 96 ILE A C 1
ATOM 724 O O . ILE A 1 96 ? -11.812 19.25 -4.035 1 98.94 96 ILE A O 1
ATOM 728 N N . VAL A 1 97 ? -10.102 20.469 -4.781 1 98.69 97 VAL A N 1
ATOM 729 C CA . VAL A 1 97 ? -9.219 20.141 -3.668 1 98.69 97 VAL A CA 1
ATOM 730 C C . VAL A 1 97 ? -8.648 21.438 -3.064 1 98.69 97 VAL A C 1
ATOM 732 O O . VAL A 1 97 ? -8.562 22.453 -3.74 1 98.69 97 VAL A O 1
ATOM 735 N N . PRO A 1 98 ? -8.258 21.406 -1.804 1 98.81 98 PRO A N 1
ATOM 736 C CA . PRO A 1 98 ? -7.734 22.609 -1.161 1 98.81 98 PRO A CA 1
ATOM 737 C C . PRO A 1 98 ? -6.344 23 -1.664 1 98.81 98 PRO A C 1
ATOM 739 O O . PRO A 1 98 ? -5.523 22.125 -1.947 1 98.81 98 PRO A O 1
ATOM 742 N N . GLY A 1 99 ? -6.086 24.281 -1.617 1 98.62 99 GLY A N 1
ATOM 743 C CA . GLY A 1 99 ? -4.797 24.812 -2.014 1 98.62 99 GLY A CA 1
ATOM 744 C C . GLY A 1 99 ? -3.73 24.672 -0.944 1 98.62 99 GLY A C 1
ATOM 745 O O . GLY A 1 99 ? -2.541 24.859 -1.215 1 98.62 99 GLY A O 1
ATOM 746 N N . LEU A 1 100 ? -4.113 24.25 0.252 1 98.56 100 LEU A N 1
ATOM 747 C CA . LEU A 1 100 ? -3.201 23.984 1.36 1 98.56 100 LEU A CA 1
ATOM 748 C C . LEU A 1 100 ? -3.492 22.641 1.995 1 98.56 100 LEU A C 1
ATOM 750 O O . LEU A 1 100 ? -4.41 22.516 2.809 1 98.56 100 LEU A O 1
ATOM 754 N N . THR A 1 101 ? -2.729 21.688 1.657 1 97.94 101 THR A N 1
ATOM 755 C CA . THR A 1 101 ? -2.799 20.328 2.176 1 97.94 101 THR A CA 1
ATOM 756 C C . THR A 1 101 ? -1.639 19.484 1.647 1 97.94 101 THR A C 1
ATOM 758 O O . THR A 1 101 ? -0.749 20 0.969 1 97.94 101 THR A O 1
ATOM 761 N N . TRP A 1 102 ? -1.623 18.266 2.084 1 96.69 102 TRP A N 1
ATOM 762 C CA . TRP A 1 102 ? -0.608 17.344 1.568 1 96.69 102 TRP A CA 1
ATOM 763 C C . TRP A 1 102 ? -0.844 17.047 0.091 1 96.69 102 TRP A C 1
ATOM 765 O O . TRP A 1 102 ? -1.99 16.922 -0.346 1 96.69 102 TRP A O 1
ATOM 775 N N . VAL A 1 103 ? 0.134 16.875 -0.701 1 94.56 103 VAL A N 1
ATOM 776 C CA . VAL A 1 103 ? 0.114 16.797 -2.158 1 94.56 103 VAL A CA 1
ATOM 777 C C . VAL A 1 103 ? -0.682 15.57 -2.598 1 94.56 103 VAL A C 1
ATOM 779 O O . VAL A 1 103 ? -1.233 15.547 -3.699 1 94.56 103 VAL A O 1
ATOM 782 N N . ALA A 1 104 ? -0.798 14.562 -1.737 1 96 104 ALA A N 1
ATOM 783 C CA . ALA A 1 104 ? -1.495 13.328 -2.07 1 96 104 ALA A CA 1
ATOM 784 C C . ALA A 1 104 ? -2.951 13.602 -2.436 1 96 104 ALA A C 1
ATOM 786 O O . ALA A 1 104 ? -3.564 12.836 -3.184 1 96 104 ALA A O 1
ATOM 787 N N . CYS A 1 105 ? -3.545 14.703 -1.919 1 97.69 105 CYS A N 1
ATOM 788 C CA . CYS A 1 105 ? -4.926 15.039 -2.238 1 97.69 105 CYS A CA 1
ATOM 789 C C . CYS A 1 105 ? -5.094 15.305 -3.73 1 97.69 105 CYS A C 1
ATOM 791 O O . CYS A 1 105 ? -6.047 14.82 -4.344 1 97.69 105 CYS A O 1
ATOM 793 N N . ALA A 1 106 ? -4.156 16.031 -4.305 1 95.81 106 ALA A N 1
ATOM 794 C CA . ALA A 1 106 ? -4.207 16.328 -5.73 1 95.81 106 ALA A CA 1
ATOM 795 C C . ALA A 1 106 ? -3.68 15.156 -6.559 1 95.81 106 ALA A C 1
ATOM 797 O O . ALA A 1 106 ? -4.238 14.828 -7.609 1 95.81 106 ALA A O 1
ATOM 798 N N . SER A 1 107 ? -2.6 14.508 -6.094 1 93.75 107 SER A N 1
ATOM 799 C CA . SER A 1 107 ? -2.004 13.422 -6.875 1 93.75 107 SER A CA 1
ATOM 800 C C . SER A 1 107 ? -2.928 12.211 -6.934 1 93.75 107 SER A C 1
ATOM 802 O O . SER A 1 107 ? -2.957 11.492 -7.934 1 93.75 107 SER A O 1
ATOM 804 N N . ALA A 1 108 ? -3.732 11.992 -5.91 1 96.12 108 ALA A N 1
ATOM 805 C CA . ALA A 1 108 ? -4.711 10.906 -5.945 1 96.12 108 ALA A CA 1
ATOM 806 C C . ALA A 1 108 ? -5.758 11.148 -7.027 1 96.12 108 ALA A C 1
ATOM 808 O O . ALA A 1 108 ? -6.215 10.203 -7.676 1 96.12 108 ALA A O 1
ATOM 809 N N . VAL A 1 109 ? -6.184 12.43 -7.188 1 95.94 109 VAL A N 1
ATOM 810 C CA . VAL A 1 109 ? -7.133 12.781 -8.234 1 95.94 109 VAL A CA 1
ATOM 811 C C . VAL A 1 109 ? -6.527 12.492 -9.609 1 95.94 109 VAL A C 1
ATOM 813 O O . VAL A 1 109 ? -7.172 11.883 -10.461 1 95.94 109 VAL A O 1
ATOM 816 N N . LEU A 1 110 ? -5.289 12.867 -9.773 1 92.56 110 LEU A N 1
ATOM 817 C CA . LEU A 1 110 ? -4.582 12.617 -11.023 1 92.56 110 LEU A CA 1
ATOM 818 C C . LEU A 1 110 ? -4.422 11.117 -11.266 1 92.56 110 LEU A C 1
ATOM 820 O O . LEU A 1 110 ? -4.527 10.648 -12.398 1 92.56 110 LEU A O 1
ATOM 824 N N . ALA A 1 111 ? -4.203 10.406 -10.227 1 91.75 111 ALA A N 1
ATOM 825 C CA . ALA A 1 111 ? -3.939 8.969 -10.305 1 91.75 111 ALA A CA 1
ATOM 826 C C . ALA A 1 111 ? -5.156 8.211 -10.836 1 91.75 111 ALA A C 1
ATOM 828 O O . ALA A 1 111 ? -5.02 7.133 -11.414 1 91.75 111 ALA A O 1
ATOM 829 N N . VAL A 1 112 ? -6.344 8.758 -10.609 1 92.25 112 VAL A N 1
ATOM 830 C CA . VAL A 1 112 ? -7.539 8.109 -11.133 1 92.25 112 VAL A CA 1
ATOM 831 C C . VAL A 1 112 ? -7.953 8.773 -12.445 1 92.25 112 VAL A C 1
ATOM 833 O O . VAL A 1 112 ? -9.086 8.609 -12.898 1 92.25 112 VAL A O 1
ATOM 836 N N . ASN A 1 113 ? -7.02 9.609 -12.961 1 91 113 ASN A N 1
ATOM 837 C CA . ASN A 1 113 ? -7.137 10.219 -14.281 1 91 113 ASN A CA 1
ATOM 838 C C . ASN A 1 113 ? -8.156 11.352 -14.281 1 91 113 ASN A C 1
ATOM 840 O O . ASN A 1 113 ? -8.664 11.734 -15.344 1 91 113 ASN A O 1
ATOM 844 N N . ALA A 1 114 ? -8.523 11.82 -13.109 1 93.75 114 ALA A N 1
ATOM 845 C CA . ALA A 1 114 ? -9.375 13 -12.984 1 93.75 114 ALA A CA 1
ATOM 846 C C . ALA A 1 114 ? -8.539 14.273 -12.883 1 93.75 114 ALA A C 1
ATOM 848 O O . ALA A 1 114 ? -7.305 14.219 -12.938 1 93.75 114 ALA A O 1
ATOM 849 N N . ILE A 1 115 ? -9.242 15.438 -12.828 1 95.12 115 ILE A N 1
ATOM 850 C CA . ILE A 1 115 ? -8.578 16.734 -12.828 1 95.12 115 ILE A CA 1
ATOM 851 C C . ILE A 1 115 ? -8.758 17.406 -11.477 1 95.12 115 ILE A C 1
ATOM 853 O O . ILE A 1 115 ? -9.859 17.828 -11.117 1 95.12 115 ILE A O 1
ATOM 857 N N . PRO A 1 116 ? -7.699 17.531 -10.703 1 97.12 116 PRO A N 1
ATOM 858 C CA . PRO A 1 116 ? -7.832 18.328 -9.484 1 97.12 116 PRO A CA 1
ATOM 859 C C . PRO A 1 116 ? -7.973 19.828 -9.766 1 97.12 116 PRO A C 1
ATOM 861 O O . PRO A 1 116 ? -7.145 20.406 -10.477 1 97.12 116 PRO A O 1
ATOM 864 N N . VAL A 1 117 ? -9.008 20.359 -9.336 1 98.5 117 VAL A N 1
ATOM 865 C CA . VAL A 1 117 ? -9.211 21.812 -9.359 1 98.5 117 VAL A CA 1
ATOM 866 C C . VAL A 1 117 ? -8.852 22.406 -7.996 1 98.5 117 VAL A C 1
ATOM 868 O O . VAL A 1 117 ? -9.617 22.281 -7.035 1 98.5 117 VAL A O 1
ATOM 871 N N . ILE A 1 118 ? -7.723 23.094 -7.973 1 98.5 118 ILE A N 1
ATOM 872 C CA . ILE A 1 118 ? -7.125 23.531 -6.715 1 98.5 118 ILE A CA 1
ATOM 873 C C . ILE A 1 118 ? -7.578 24.953 -6.398 1 98.5 118 ILE A C 1
ATOM 875 O O . ILE A 1 118 ? -7.336 25.891 -7.176 1 98.5 118 ILE A O 1
ATOM 879 N N . VAL A 1 119 ? -8.242 25.094 -5.258 1 98.88 119 VAL A N 1
ATOM 880 C CA . VAL A 1 119 ? -8.781 26.406 -4.922 1 98.88 119 VAL A CA 1
ATOM 881 C C . VAL A 1 119 ? -8.25 26.844 -3.561 1 98.88 119 VAL A C 1
ATOM 883 O O . VAL A 1 119 ? -7.691 26.047 -2.812 1 98.88 119 VAL A O 1
ATOM 886 N N . ASP A 1 120 ? -8.43 28.062 -3.23 1 98.88 120 ASP A N 1
ATOM 887 C CA . ASP A 1 120 ? -7.797 28.672 -2.066 1 98.88 120 ASP A CA 1
ATOM 888 C C . ASP A 1 120 ? -8.531 28.297 -0.782 1 98.88 120 ASP A C 1
ATOM 890 O O . ASP A 1 120 ? -9.531 27.562 -0.821 1 98.88 120 ASP A O 1
ATOM 894 N N . ILE A 1 121 ? -7.992 28.734 0.325 1 98.88 121 ILE A N 1
ATOM 895 C CA . ILE A 1 121 ? -8.461 28.312 1.643 1 98.88 121 ILE A CA 1
ATOM 896 C C . ILE A 1 121 ? -9.008 29.531 2.398 1 98.88 121 ILE A C 1
ATOM 898 O O . ILE A 1 121 ? -8.797 30.672 1.991 1 98.88 121 ILE A O 1
ATOM 902 N N . ASP A 1 122 ? -9.805 29.234 3.414 1 98.69 122 ASP A N 1
ATOM 903 C CA . ASP A 1 122 ? -10.172 30.25 4.406 1 98.69 122 ASP A CA 1
ATOM 904 C C . ASP A 1 122 ? -8.984 30.578 5.316 1 98.69 122 ASP A C 1
ATOM 906 O O . ASP A 1 122 ? -8.398 29.672 5.926 1 98.69 122 ASP A O 1
ATOM 910 N N . PRO A 1 123 ? -8.594 31.828 5.434 1 97.88 123 PRO A N 1
ATOM 911 C CA . PRO A 1 123 ? -7.371 32.156 6.16 1 97.88 123 PRO A CA 1
ATOM 912 C C . PRO A 1 123 ? -7.48 31.906 7.66 1 97.88 123 PRO A C 1
ATOM 914 O O . PRO A 1 123 ? -6.465 31.875 8.359 1 97.88 123 PRO A O 1
ATOM 917 N N . LEU A 1 124 ? -8.664 31.75 8.164 1 97.69 124 LEU A N 1
ATOM 918 C CA . LEU A 1 124 ? -8.836 31.531 9.594 1 97.69 124 LEU A CA 1
ATOM 919 C C . LEU A 1 124 ? -8.781 30.047 9.93 1 97.69 124 LEU A C 1
ATOM 921 O O . LEU A 1 124 ? -8.117 29.641 10.891 1 97.69 124 LEU A O 1
ATOM 925 N N . SER A 1 125 ? -9.422 29.234 9.102 1 98.56 125 SER A N 1
ATOM 926 C CA . SER A 1 125 ? -9.469 27.812 9.375 1 98.56 125 SER A CA 1
ATOM 927 C C . SER A 1 125 ? -8.328 27.078 8.664 1 98.56 125 SER A C 1
ATOM 929 O O . SER A 1 125 ? -8.008 25.938 9.016 1 98.56 125 SER A O 1
ATOM 931 N N . LEU A 1 126 ? -7.797 27.688 7.672 1 98.81 126 LEU A N 1
ATOM 932 C CA . LEU A 1 126 ? -6.789 27.094 6.797 1 98.81 126 LEU A CA 1
ATOM 933 C C . LEU A 1 126 ? -7.379 25.938 5.988 1 98.81 126 LEU A C 1
ATOM 935 O O . LEU A 1 126 ? -6.656 25.25 5.266 1 98.81 126 LEU A O 1
ATOM 939 N N . CYS A 1 127 ? -8.703 25.672 6.109 1 98.88 127 CYS A N 1
ATOM 940 C CA . CYS A 1 127 ? -9.398 24.672 5.324 1 98.88 127 CYS A CA 1
ATOM 941 C C . CYS A 1 127 ? -10.008 25.281 4.066 1 98.88 127 CYS A C 1
ATOM 943 O O . CYS A 1 127 ? -9.938 26.5 3.867 1 98.88 127 CYS A O 1
ATOM 945 N N . LEU A 1 128 ? -10.516 24.453 3.289 1 98.75 128 LEU A N 1
ATOM 946 C CA . LEU A 1 128 ? -11.102 24.797 2 1 98.75 128 LEU A CA 1
ATOM 947 C C . LEU A 1 128 ? -12.078 25.953 2.141 1 98.75 128 LEU A C 1
ATOM 949 O O . LEU A 1 128 ? -12.93 25.953 3.033 1 98.75 128 LEU A O 1
ATOM 953 N N . ASP A 1 129 ? -11.961 27.016 1.268 1 98.88 129 ASP A N 1
ATOM 954 C CA . ASP A 1 129 ? -12.867 28.156 1.271 1 98.88 129 ASP A CA 1
ATOM 955 C C . ASP A 1 129 ? -14.133 27.859 0.468 1 98.88 129 ASP A C 1
ATOM 957 O O . ASP A 1 129 ? -14.07 27.703 -0.754 1 98.88 129 ASP A O 1
ATOM 961 N N . PRO A 1 130 ? -15.281 27.906 1.091 1 98.81 130 PRO A N 1
ATOM 962 C CA . PRO A 1 130 ? -16.516 27.609 0.36 1 98.81 130 PRO A CA 1
ATOM 963 C C . PRO A 1 130 ? -16.766 28.578 -0.792 1 98.81 130 PRO A C 1
ATOM 965 O O . PRO A 1 130 ? -17.312 28.188 -1.827 1 98.81 130 PRO A O 1
ATOM 968 N N . ALA A 1 131 ? -16.406 29.828 -0.615 1 98.75 131 ALA A N 1
ATOM 969 C CA . ALA A 1 131 ? -16.609 30.781 -1.693 1 98.75 131 ALA A CA 1
ATOM 970 C C . ALA A 1 131 ? -15.75 30.438 -2.908 1 98.75 131 ALA A C 1
ATOM 972 O O . ALA A 1 131 ? -16.203 30.547 -4.047 1 98.75 131 ALA A O 1
ATOM 973 N N . ALA A 1 132 ? -14.508 30.078 -2.68 1 98.88 132 ALA A N 1
ATOM 974 C CA . ALA A 1 132 ? -13.633 29.656 -3.768 1 98.88 132 ALA A CA 1
ATOM 975 C C . ALA A 1 132 ? -14.156 28.391 -4.438 1 98.88 132 ALA A C 1
ATOM 977 O O . ALA A 1 132 ? -14.047 28.234 -5.652 1 98.88 132 ALA A O 1
ATOM 978 N N . VAL A 1 133 ? -14.719 27.469 -3.656 1 98.94 133 VAL A N 1
ATOM 979 C CA . VAL A 1 133 ? -15.328 26.25 -4.18 1 98.94 133 VAL A CA 1
ATOM 980 C C . VAL A 1 133 ? -16.469 26.609 -5.133 1 98.94 133 VAL A C 1
ATOM 982 O O . VAL A 1 133 ? -16.516 26.109 -6.262 1 98.94 133 VAL A O 1
ATOM 985 N N . GLU A 1 134 ? -17.328 27.422 -4.664 1 98.88 134 GLU A N 1
ATOM 986 C CA . GLU A 1 134 ? -18.484 27.797 -5.461 1 98.88 134 GLU A CA 1
ATOM 987 C C . GLU A 1 134 ? -18.078 28.406 -6.801 1 98.88 134 GLU A C 1
ATOM 989 O O . GLU A 1 134 ? -18.656 28.094 -7.836 1 98.88 134 GLU A O 1
ATOM 994 N N . ALA A 1 135 ? -17.094 29.219 -6.758 1 98.75 135 ALA A N 1
ATOM 995 C CA . ALA A 1 135 ? -16.625 29.906 -7.957 1 98.75 135 ALA A CA 1
ATOM 996 C C . ALA A 1 135 ? -16 28.922 -8.945 1 98.75 135 ALA A C 1
ATOM 998 O O . ALA A 1 135 ? -15.953 29.188 -10.148 1 98.75 135 ALA A O 1
ATOM 999 N N . ALA A 1 136 ? -15.547 27.75 -8.461 1 98.75 136 ALA A N 1
ATOM 1000 C CA . ALA A 1 136 ? -14.789 26.812 -9.289 1 98.75 136 ALA A CA 1
ATOM 1001 C C . ALA A 1 136 ? -15.695 25.703 -9.836 1 98.75 136 ALA A C 1
ATOM 1003 O O . ALA A 1 136 ? -15.289 24.953 -10.719 1 98.75 136 ALA A O 1
ATOM 1004 N N . ILE A 1 137 ? -16.906 25.594 -9.367 1 98.69 137 ILE A N 1
ATOM 1005 C CA . ILE A 1 137 ? -17.828 24.547 -9.797 1 98.69 137 ILE A CA 1
ATOM 1006 C C . ILE A 1 137 ? -18.203 24.766 -11.266 1 98.69 137 ILE A C 1
ATOM 1008 O O . ILE A 1 137 ? -18.531 25.875 -11.672 1 98.69 137 ILE A O 1
ATOM 1012 N N . GLY A 1 138 ? -18.062 23.734 -12.023 1 98.25 138 GLY A N 1
ATOM 1013 C CA . GLY A 1 138 ? -18.453 23.734 -13.43 1 98.25 138 GLY A CA 1
ATOM 1014 C C . GLY A 1 138 ? -19.125 22.438 -13.844 1 98.25 138 GLY A C 1
ATOM 1015 O O . GLY A 1 138 ? -19.438 21.594 -13.008 1 98.25 138 GLY A O 1
ATOM 1016 N N . PRO A 1 139 ? -19.359 22.25 -15.172 1 97.81 139 PRO A N 1
ATOM 1017 C CA . PRO A 1 139 ? -20.109 21.094 -15.664 1 97.81 139 PRO A CA 1
ATOM 1018 C C . PRO A 1 139 ? -19.375 19.781 -15.445 1 97.81 139 PRO A C 1
ATOM 1020 O O . PRO A 1 139 ? -20.016 18.719 -15.43 1 97.81 139 PRO A O 1
ATOM 1023 N N . ARG A 1 140 ? -18.078 19.828 -15.25 1 97.44 140 ARG A N 1
ATOM 1024 C CA . ARG A 1 140 ? -17.297 18.609 -15.117 1 97.44 140 ARG A CA 1
ATOM 1025 C C . ARG A 1 140 ? -17.016 18.281 -13.656 1 97.44 140 ARG A C 1
ATOM 1027 O O . ARG A 1 140 ? -16.406 17.25 -13.344 1 97.44 140 ARG A O 1
ATOM 1034 N N . THR A 1 141 ? -17.422 19.156 -12.742 1 98.81 141 THR A N 1
ATOM 1035 C CA . THR A 1 141 ? -17.188 18.922 -11.32 1 98.81 141 THR A CA 1
ATOM 1036 C C . THR A 1 141 ? -18.031 17.75 -10.812 1 98.81 141 THR A C 1
ATOM 1038 O O . THR A 1 141 ? -19.25 17.719 -11.031 1 98.81 141 THR A O 1
ATOM 1041 N N . ARG A 1 142 ? -17.359 16.797 -10.141 1 98.56 142 ARG A N 1
ATOM 1042 C CA . ARG A 1 142 ? -18.078 15.625 -9.648 1 98.56 142 ARG A CA 1
ATOM 1043 C C . ARG A 1 142 ? -18.016 15.547 -8.125 1 98.56 142 ARG A C 1
ATOM 1045 O O . ARG A 1 142 ? -18.875 14.93 -7.496 1 98.56 142 ARG A O 1
ATOM 1052 N N . ALA A 1 143 ? -16.953 16.172 -7.547 1 98.94 143 ALA A N 1
ATOM 1053 C CA . ALA A 1 143 ? -16.797 16.031 -6.098 1 98.94 143 ALA A CA 1
ATOM 1054 C C . ALA A 1 143 ? -16.047 17.234 -5.52 1 98.94 143 ALA A C 1
ATOM 1056 O O . ALA A 1 143 ? -15.32 17.922 -6.234 1 98.94 143 ALA A O 1
ATOM 1057 N N . ILE A 1 144 ? -16.312 17.469 -4.254 1 98.94 144 ILE A N 1
ATOM 1058 C CA . ILE A 1 144 ? -15.539 18.344 -3.387 1 98.94 144 ILE A CA 1
ATOM 1059 C C . ILE A 1 144 ? -14.773 17.516 -2.359 1 98.94 144 ILE A C 1
ATOM 1061 O O . ILE A 1 144 ? -15.367 16.688 -1.67 1 98.94 144 ILE A O 1
ATOM 1065 N N . MET A 1 145 ? -13.516 17.672 -2.359 1 98.94 145 MET A N 1
ATOM 1066 C CA . MET A 1 145 ? -12.719 17.047 -1.312 1 98.94 145 MET A CA 1
ATOM 1067 C C . MET A 1 145 ? -12.445 18.031 -0.176 1 98.94 145 MET A C 1
ATOM 1069 O O . MET A 1 145 ? -11.703 19 -0.351 1 98.94 145 MET A O 1
ATOM 1073 N N . ALA A 1 146 ? -13.031 17.828 0.936 1 98.88 146 ALA A N 1
ATOM 1074 C CA . ALA A 1 146 ? -12.812 18.656 2.123 1 98.88 146 ALA A CA 1
ATOM 1075 C C . ALA A 1 146 ? -11.781 18.016 3.047 1 98.88 146 ALA A C 1
ATOM 1077 O O . ALA A 1 146 ? -11.984 16.906 3.539 1 98.88 146 ALA A O 1
ATOM 1078 N N . VAL A 1 147 ? -10.688 18.672 3.238 1 98.94 147 VAL A N 1
ATOM 1079 C CA . VAL A 1 147 ? -9.672 18.219 4.184 1 98.94 147 VAL A CA 1
ATOM 1080 C C . VAL A 1 147 ? -9.852 18.938 5.52 1 98.94 147 VAL A C 1
ATOM 1082 O O . VAL A 1 147 ? -9.898 20.172 5.566 1 98.94 147 VAL A O 1
ATOM 1085 N N . HIS A 1 148 ? -10.039 18.172 6.59 1 98.94 148 HIS A N 1
ATOM 1086 C CA . HIS A 1 148 ? -9.992 18.734 7.934 1 98.94 148 HIS A CA 1
ATOM 1087 C C . HIS A 1 148 ? -8.555 18.875 8.422 1 98.94 148 HIS A C 1
ATOM 1089 O O . HIS A 1 148 ? -7.961 17.922 8.922 1 98.94 148 HIS A O 1
ATOM 1095 N N . LEU A 1 149 ? -8.07 20.062 8.242 1 98.81 149 LEU A N 1
ATOM 1096 C CA . LEU A 1 149 ? -6.625 20.266 8.25 1 98.81 149 LEU A CA 1
ATOM 1097 C C . LEU A 1 149 ? -6.141 20.641 9.641 1 98.81 149 LEU A C 1
ATOM 1099 O O . LEU A 1 149 ? -6.691 21.547 10.273 1 98.81 149 LEU A O 1
ATOM 1103 N N . TYR A 1 150 ? -5.074 20 10.156 1 98.62 150 TYR A N 1
ATOM 1104 C CA . TYR A 1 150 ? -4.277 20.266 11.344 1 98.62 150 TYR A CA 1
ATOM 1105 C C . TYR A 1 150 ? -5.129 20.188 12.602 1 98.62 150 TYR A C 1
ATOM 1107 O O . TYR A 1 150 ? -5.309 19.109 13.172 1 98.62 150 TYR A O 1
ATOM 1115 N N . ASN A 1 151 ? -5.781 21.203 13.047 1 98.31 151 ASN A N 1
ATOM 1116 C CA . ASN A 1 151 ? -6.582 21.234 14.266 1 98.31 151 ASN A CA 1
ATOM 1117 C C . ASN A 1 151 ? -7.949 21.875 14.008 1 98.31 151 ASN A C 1
ATOM 1119 O O . ASN A 1 151 ? -8.461 22.609 14.859 1 98.31 151 ASN A O 1
ATOM 1123 N N . ALA A 1 152 ? -8.477 21.672 12.773 1 98.75 152 ALA A N 1
ATOM 1124 C CA . ALA A 1 152 ? -9.75 22.312 12.445 1 98.75 152 ALA A CA 1
ATOM 1125 C C . ALA A 1 152 ? -10.617 21.406 11.586 1 98.75 152 ALA A C 1
ATOM 1127 O O . ALA A 1 152 ? -10.109 20.484 10.93 1 98.75 152 ALA A O 1
ATOM 1128 N N . ILE A 1 153 ? -11.891 21.609 11.664 1 98.88 153 ILE A N 1
ATOM 1129 C CA . ILE A 1 153 ? -12.883 21.031 10.773 1 98.88 153 ILE A CA 1
ATOM 1130 C C . ILE A 1 153 ? -13.297 22.047 9.719 1 98.88 153 ILE A C 1
ATOM 1132 O O . ILE A 1 153 ? -13.516 23.219 10.031 1 98.88 153 ILE A O 1
ATOM 1136 N N . ALA A 1 154 ? -13.344 21.672 8.508 1 98.94 154 ALA A N 1
ATOM 1137 C CA . ALA A 1 154 ? -13.758 22.547 7.406 1 98.94 154 ALA A CA 1
ATOM 1138 C C . ALA A 1 154 ? -15.211 22.984 7.574 1 98.94 154 ALA A C 1
ATOM 1140 O O . ALA A 1 154 ? -15.969 22.359 8.328 1 98.94 154 ALA A O 1
ATOM 1141 N N . ASP A 1 155 ? -15.594 24.047 6.887 1 98.81 155 ASP A N 1
ATOM 1142 C CA . ASP A 1 155 ? -16.953 24.578 6.957 1 98.81 155 ASP A CA 1
ATOM 1143 C C . ASP A 1 155 ? -17.953 23.625 6.328 1 98.81 155 ASP A C 1
ATOM 1145 O O . ASP A 1 155 ? -18.453 23.875 5.23 1 98.81 155 ASP A O 1
ATOM 1149 N N . LEU A 1 156 ? -18.281 22.594 7.117 1 98.75 156 LEU A N 1
ATOM 1150 C CA . LEU A 1 156 ? -19.141 21.516 6.605 1 98.75 156 LEU A CA 1
ATOM 1151 C C . LEU A 1 156 ? -20.531 22.031 6.27 1 98.75 156 LEU A C 1
ATOM 1153 O O . LEU A 1 156 ? -21.172 21.547 5.332 1 98.75 156 LEU A O 1
ATOM 1157 N N . ASP A 1 157 ? -21.031 23.047 7.012 1 98.56 157 ASP A N 1
ATOM 1158 C CA . ASP A 1 157 ? -22.328 23.641 6.664 1 98.56 157 ASP A CA 1
ATOM 1159 C C . ASP A 1 157 ? -22.328 24.156 5.23 1 98.56 157 ASP A C 1
ATOM 1161 O O . ASP A 1 157 ? -23.203 23.797 4.438 1 98.56 157 ASP A O 1
ATOM 1165 N N . ALA A 1 158 ? -21.391 24.969 4.926 1 98.81 158 ALA A N 1
ATOM 1166 C CA . ALA A 1 158 ? -21.328 25.594 3.609 1 98.81 158 ALA A CA 1
ATOM 1167 C C . ALA A 1 158 ? -21 24.578 2.523 1 98.81 158 ALA A C 1
ATOM 1169 O O . ALA A 1 158 ? -21.594 24.609 1.438 1 98.81 158 ALA A O 1
ATOM 1170 N N . LEU A 1 159 ? -20.109 23.656 2.771 1 98.88 159 LEU A N 1
ATOM 1171 C CA . LEU A 1 159 ? -19.656 22.703 1.765 1 98.88 159 LEU A CA 1
ATOM 1172 C C . LEU A 1 159 ? -20.766 21.688 1.457 1 98.88 159 LEU A C 1
ATOM 1174 O O . LEU A 1 159 ? -20.938 21.297 0.305 1 98.88 159 LEU A O 1
ATOM 1178 N N . LEU A 1 160 ? -21.469 21.25 2.482 1 98.62 160 LEU A N 1
ATOM 1179 C CA . LEU A 1 160 ? -22.594 20.344 2.277 1 98.62 160 LEU A CA 1
ATOM 1180 C C . LEU A 1 160 ? -23.688 21.016 1.449 1 98.62 160 LEU A C 1
ATOM 1182 O O . LEU A 1 160 ? -24.297 20.391 0.575 1 98.62 160 LEU A O 1
ATOM 1186 N N . ALA A 1 161 ? -23.953 22.266 1.777 1 98.69 161 ALA A N 1
ATOM 1187 C CA . ALA A 1 161 ? -24.953 23.016 1.026 1 98.69 161 ALA A CA 1
ATOM 1188 C C . ALA A 1 161 ? -24.594 23.109 -0.45 1 98.69 161 ALA A C 1
ATOM 1190 O O . ALA A 1 161 ? -25.438 22.938 -1.324 1 98.69 161 ALA A O 1
ATOM 1191 N N . LEU A 1 162 ? -23.312 23.406 -0.73 1 98.81 162 LEU A N 1
ATOM 1192 C CA . LEU A 1 162 ? -22.844 23.484 -2.105 1 98.81 162 LEU A CA 1
ATOM 1193 C C . LEU A 1 162 ? -22.953 22.125 -2.795 1 98.81 162 LEU A C 1
ATOM 1195 O O . LEU A 1 162 ? -23.391 22.047 -3.941 1 98.81 162 LEU A O 1
ATOM 1199 N N . ALA A 1 163 ? -22.5 21.062 -2.086 1 98.81 163 ALA A N 1
ATOM 1200 C CA . ALA A 1 163 ? -22.547 19.719 -2.646 1 98.81 163 ALA A CA 1
ATOM 1201 C C . ALA A 1 163 ? -23.969 19.328 -3.014 1 98.81 163 ALA A C 1
ATOM 1203 O O . ALA A 1 163 ? -24.219 18.766 -4.086 1 98.81 163 ALA A O 1
ATOM 1204 N N . GLN A 1 164 ? -24.906 19.656 -2.168 1 98.44 164 GLN A N 1
ATOM 1205 C CA . GLN A 1 164 ? -26.312 19.328 -2.404 1 98.44 164 GLN A CA 1
ATOM 1206 C C . GLN A 1 164 ? -26.875 20.141 -3.578 1 98.44 164 GLN A C 1
ATOM 1208 O O . GLN A 1 164 ? -27.516 19.578 -4.473 1 98.44 164 GLN A O 1
ATOM 1213 N N . ARG A 1 165 ? -26.625 21.391 -3.551 1 98.5 165 ARG A N 1
ATOM 1214 C CA . ARG A 1 165 ? -27.156 22.281 -4.574 1 98.5 165 ARG A CA 1
ATOM 1215 C C . ARG A 1 165 ? -26.672 21.875 -5.965 1 98.5 165 ARG A C 1
ATOM 1217 O O . ARG A 1 165 ? -27.422 21.969 -6.941 1 98.5 165 ARG A O 1
ATOM 1224 N N . HIS A 1 166 ? -25.484 21.406 -6.062 1 98.69 166 HIS A N 1
ATOM 1225 C CA . HIS A 1 166 ? -24.891 21.141 -7.363 1 98.69 166 HIS A CA 1
ATOM 1226 C C . HIS A 1 166 ? -24.797 19.641 -7.625 1 98.69 166 HIS A C 1
ATOM 1228 O O . HIS A 1 166 ? -24.188 19.203 -8.609 1 98.69 166 HIS A O 1
ATOM 1234 N N . ARG A 1 167 ? -25.359 18.75 -6.75 1 98.12 167 ARG A N 1
ATOM 1235 C CA . ARG A 1 167 ? -25.391 17.297 -6.871 1 98.12 167 ARG A CA 1
ATOM 1236 C C . ARG A 1 167 ? -23.984 16.734 -6.988 1 98.12 167 ARG A C 1
ATOM 1238 O O . ARG A 1 167 ? -23.688 15.961 -7.906 1 98.12 167 ARG A O 1
ATOM 1245 N N . LEU A 1 168 ? -23.109 17.188 -6.105 1 98.88 168 LEU A N 1
ATOM 1246 C CA . LEU A 1 168 ? -21.719 16.734 -6.031 1 98.88 168 LEU A CA 1
ATOM 1247 C C . LEU A 1 168 ? -21.516 15.805 -4.836 1 98.88 168 LEU A C 1
ATOM 1249 O O . LEU A 1 168 ? -22.203 15.93 -3.822 1 98.88 168 LEU A O 1
ATOM 1253 N N . ASP A 1 169 ? -20.625 14.859 -4.961 1 98.88 169 ASP A N 1
ATOM 1254 C CA . ASP A 1 169 ? -20.172 14.086 -3.801 1 98.88 169 ASP A CA 1
ATOM 1255 C C . ASP A 1 169 ? -19.234 14.906 -2.924 1 98.88 169 ASP A C 1
ATOM 1257 O O . ASP A 1 169 ? -18.391 15.656 -3.434 1 98.88 169 ASP A O 1
ATOM 1261 N N . LEU A 1 170 ? -19.422 14.852 -1.646 1 98.94 170 LEU A N 1
ATOM 1262 C CA . LEU A 1 170 ? -18.469 15.406 -0.696 1 98.94 170 LEU A CA 1
ATOM 1263 C C . LEU A 1 170 ? -17.578 14.312 -0.111 1 98.94 170 LEU A C 1
ATOM 1265 O O . LEU A 1 170 ? -18.062 13.445 0.621 1 98.94 170 LEU A O 1
ATOM 1269 N N . ILE A 1 171 ? -16.359 14.312 -0.441 1 98.94 171 ILE A N 1
ATOM 1270 C CA . ILE A 1 171 ? -15.359 13.414 0.119 1 98.94 171 ILE A CA 1
ATOM 1271 C C . ILE A 1 171 ? -14.656 14.086 1.296 1 98.94 171 ILE A C 1
ATOM 1273 O O . ILE A 1 171 ? -14.023 15.133 1.133 1 98.94 171 ILE A O 1
ATOM 1277 N N . GLU A 1 172 ? -14.781 13.539 2.471 1 98.94 172 GLU A N 1
ATOM 1278 C CA . GLU A 1 172 ? -14.07 14.055 3.631 1 98.94 172 GLU A CA 1
ATOM 1279 C C . GLU A 1 172 ? -12.711 13.375 3.791 1 98.94 172 GLU A C 1
ATOM 1281 O O . GLU A 1 172 ? -12.641 12.18 4.066 1 98.94 172 GLU A O 1
ATOM 1286 N N . ASP A 1 173 ? -11.672 14.109 3.508 1 98.94 173 ASP A N 1
ATOM 1287 C CA . ASP A 1 173 ? -10.352 13.602 3.883 1 98.94 173 ASP A CA 1
ATOM 1288 C C . ASP A 1 173 ? -10.055 13.867 5.355 1 98.94 173 ASP A C 1
ATOM 1290 O O . ASP A 1 173 ? -9.734 15 5.734 1 98.94 173 ASP A O 1
ATOM 1294 N N . CYS A 1 174 ? -10.086 12.82 6.137 1 98.94 174 CYS A N 1
ATOM 1295 C CA . CYS A 1 174 ? -9.938 12.906 7.586 1 98.94 174 CYS A CA 1
ATOM 1296 C C . CYS A 1 174 ? -8.586 12.375 8.031 1 98.94 174 CYS A C 1
ATOM 1298 O O . CYS A 1 174 ? -8.438 11.898 9.156 1 98.94 174 CYS A O 1
ATOM 1300 N N . ALA A 1 175 ? -7.609 12.438 7.113 1 98.81 175 ALA A N 1
ATOM 1301 C CA . ALA A 1 175 ? -6.273 11.914 7.391 1 98.81 175 ALA A CA 1
ATOM 1302 C C . ALA A 1 175 ? -5.652 12.609 8.602 1 98.81 175 ALA A C 1
ATOM 1304 O O . ALA A 1 175 ? -4.68 12.125 9.172 1 98.81 175 ALA A O 1
ATOM 1305 N N . GLN A 1 176 ? -6.195 13.789 9.016 1 98.88 176 GLN A N 1
ATOM 1306 C CA . GLN A 1 176 ? -5.664 14.539 10.148 1 98.88 176 GLN A CA 1
ATOM 1307 C C . GLN A 1 176 ? -6.746 14.805 11.188 1 98.88 176 GLN A C 1
ATOM 1309 O O . GLN A 1 176 ? -6.625 15.727 12 1 98.88 176 GLN A O 1
ATOM 1314 N N . ALA A 1 177 ? -7.867 14.016 11.141 1 98.88 177 ALA A N 1
ATOM 1315 C CA . ALA A 1 177 ? -9.016 14.391 11.961 1 98.88 177 ALA A CA 1
ATOM 1316 C C . ALA A 1 177 ? -9.648 13.164 12.617 1 98.88 177 A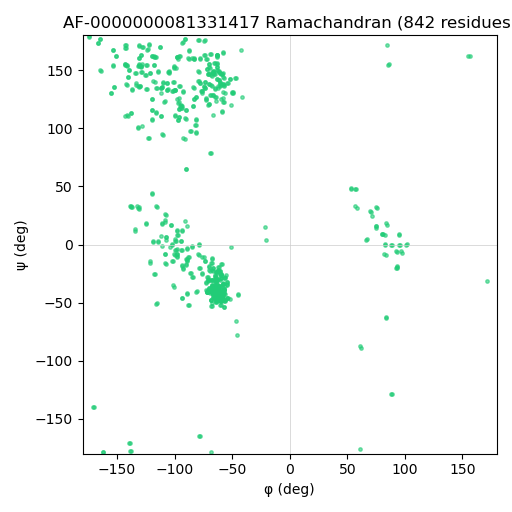LA A C 1
ATOM 1318 O O . ALA A 1 177 ? -10.867 13.109 12.789 1 98.88 177 ALA A O 1
ATOM 1319 N N . HIS A 1 178 ? -8.844 12.188 12.953 1 98.88 178 HIS A N 1
ATOM 1320 C CA . HIS A 1 178 ? -9.336 10.977 13.594 1 98.88 178 HIS A CA 1
ATOM 1321 C C . HIS A 1 178 ? -10.039 11.289 14.906 1 98.88 178 HIS A C 1
ATOM 1323 O O . HIS A 1 178 ? -9.414 11.789 15.852 1 98.88 178 HIS A O 1
ATOM 1329 N N . GLY A 1 179 ? -11.32 11.039 14.922 1 98.75 179 GLY A N 1
ATOM 1330 C CA . GLY A 1 179 ? -12.062 11.195 16.172 1 98.75 179 GLY A CA 1
ATOM 1331 C C . GLY A 1 179 ? -12.688 12.57 16.312 1 98.75 179 GLY A C 1
ATOM 1332 O O . GLY A 1 179 ? -13.453 12.812 17.25 1 98.75 179 GLY A O 1
ATOM 1333 N N . ALA A 1 180 ? -12.438 13.516 15.43 1 98.88 180 ALA A N 1
ATOM 1334 C CA . ALA A 1 180 ? -13.039 14.852 15.492 1 98.88 180 ALA A CA 1
ATOM 1335 C C . ALA A 1 180 ? -14.562 14.773 15.359 1 98.88 180 ALA A C 1
ATOM 1337 O O . ALA A 1 180 ? -15.086 13.883 14.68 1 98.88 180 ALA A O 1
ATOM 1338 N N . ARG A 1 181 ? -15.234 15.703 15.977 1 98.69 181 ARG A N 1
ATOM 1339 C CA . ARG A 1 181 ? -16.688 15.656 16.047 1 98.69 181 ARG A CA 1
ATOM 1340 C C . ARG A 1 181 ? -17.297 17 15.625 1 98.69 181 ARG A C 1
ATOM 1342 O O . ARG A 1 181 ? -16.781 18.047 15.992 1 98.69 181 ARG A O 1
ATOM 1349 N N . TRP A 1 182 ? -18.312 16.906 14.852 1 98.69 182 TRP A N 1
ATOM 1350 C CA . TRP A 1 182 ? -19.047 18.062 14.328 1 98.69 182 TRP A CA 1
ATOM 1351 C C . TRP A 1 182 ? -20.547 17.812 14.391 1 98.69 182 TRP A C 1
ATOM 1353 O O . TRP A 1 182 ? -21.062 16.906 13.727 1 98.69 182 TRP A O 1
ATOM 1363 N N . ARG A 1 183 ? -21.297 18.547 15.211 1 98.06 183 ARG A N 1
ATOM 1364 C CA . ARG A 1 183 ? -22.75 18.516 15.352 1 98.06 183 ARG A CA 1
ATOM 1365 C C . ARG A 1 183 ? -23.234 17.094 15.617 1 98.06 183 ARG A C 1
ATOM 1367 O O . ARG A 1 183 ? -24.125 16.594 14.914 1 98.06 183 ARG A O 1
ATOM 1374 N N . GLY A 1 184 ? -22.594 16.469 16.516 1 97.69 184 GLY A N 1
ATOM 1375 C CA . GLY A 1 184 ? -23.031 15.172 17.031 1 97.69 184 GLY A CA 1
ATOM 1376 C C . GLY A 1 184 ? -22.5 14 16.25 1 97.69 184 GLY A C 1
ATOM 1377 O O . GLY A 1 184 ? -22.734 12.844 16.609 1 97.69 184 GLY A O 1
ATOM 1378 N N . ARG A 1 185 ? -21.719 14.258 15.211 1 98 185 ARG A N 1
ATOM 1379 C CA . ARG A 1 185 ? -21.188 13.195 14.367 1 98 185 ARG A CA 1
ATOM 1380 C C . ARG A 1 185 ? -19.672 13.289 14.258 1 98 185 ARG A C 1
ATOM 1382 O O . ARG A 1 185 ? -19.109 14.383 14.32 1 98 185 ARG A O 1
ATOM 1389 N N . ARG A 1 186 ? -19.047 12.18 14.172 1 98.69 186 ARG A N 1
ATOM 1390 C CA . ARG A 1 186 ? -17.625 12.203 13.836 1 98.69 186 ARG A CA 1
ATOM 1391 C C . ARG A 1 186 ? -17.406 12.539 12.367 1 98.69 186 ARG A C 1
ATOM 1393 O O . ARG A 1 186 ? -18.156 12.078 11.5 1 98.69 186 ARG A O 1
ATOM 1400 N N . VAL A 1 187 ? -16.391 13.352 12.109 1 98.75 187 VAL A N 1
ATOM 1401 C CA . VAL A 1 187 ? -16.125 13.727 10.727 1 98.75 187 VAL A CA 1
ATOM 1402 C C . VAL A 1 187 ? -15.711 12.492 9.93 1 98.75 187 VAL A C 1
ATOM 1404 O O . VAL A 1 187 ? -15.203 11.516 10.5 1 98.75 187 VAL A O 1
ATOM 1407 N N . GLY A 1 188 ? -15.867 12.469 8.664 1 98.75 188 GLY A N 1
ATOM 1408 C CA . GLY A 1 188 ? -15.758 11.312 7.793 1 98.75 188 GLY A CA 1
ATOM 1409 C C . GLY A 1 188 ? -17.078 10.609 7.562 1 98.75 188 GLY A C 1
ATOM 1410 O O . GLY A 1 188 ? -17.219 9.844 6.605 1 98.75 188 GLY A O 1
ATOM 1411 N N . SER A 1 189 ? -18.031 10.852 8.461 1 98.56 189 SER A N 1
ATOM 1412 C CA . SER A 1 189 ? -19.344 10.211 8.383 1 98.56 189 SER A CA 1
ATOM 1413 C C . SER A 1 189 ? -20.391 11.172 7.832 1 98.56 189 SER A C 1
ATOM 1415 O O . SER A 1 189 ? -21.562 10.812 7.727 1 98.56 189 SER A O 1
ATOM 1417 N N . VAL A 1 190 ? -19.969 12.422 7.512 1 98.19 190 VAL A N 1
ATOM 1418 C CA . VAL A 1 190 ? -20.906 13.477 7.164 1 98.19 190 VAL A CA 1
ATOM 1419 C C . VAL A 1 190 ? -21.094 13.523 5.648 1 98.19 190 VAL A C 1
ATOM 1421 O O . VAL A 1 190 ? -22.234 13.625 5.164 1 98.19 190 VAL A O 1
ATOM 1424 N N . GLY A 1 191 ? -20.016 13.469 4.883 1 98.19 191 GLY A N 1
ATOM 1425 C CA . GLY A 1 191 ? -20.078 13.453 3.432 1 98.19 191 GLY A CA 1
ATOM 1426 C C . GLY A 1 191 ? -20.438 12.094 2.861 1 98.19 191 GLY A C 1
ATOM 1427 O O . GLY A 1 191 ? -20.984 11.25 3.57 1 98.19 191 GLY A O 1
ATOM 1428 N N . THR A 1 192 ? -20.219 11.898 1.555 1 98.75 192 THR A N 1
ATOM 1429 C CA . THR A 1 192 ? -20.531 10.664 0.855 1 98.75 192 THR A CA 1
ATOM 1430 C C . THR A 1 192 ? -19.625 9.531 1.314 1 98.75 192 THR A C 1
ATOM 1432 O O . THR A 1 192 ? -20.062 8.391 1.463 1 98.75 192 THR A O 1
ATOM 1435 N N . VAL A 1 193 ? -18.375 9.844 1.527 1 98.88 193 VAL A N 1
ATOM 1436 C CA . VAL A 1 193 ? -17.359 8.898 1.954 1 98.88 193 VAL A CA 1
ATOM 1437 C C . VAL A 1 193 ? -16.266 9.633 2.734 1 98.88 193 VAL A C 1
ATOM 1439 O O . VAL A 1 193 ? -15.93 10.773 2.414 1 98.88 193 VAL A O 1
ATOM 1442 N N . GLY A 1 194 ? -15.867 9.047 3.838 1 98.94 194 GLY A N 1
ATOM 1443 C CA . GLY A 1 194 ? -14.711 9.523 4.582 1 98.94 194 GLY A CA 1
ATOM 1444 C C . GLY A 1 194 ? -13.461 8.695 4.336 1 98.94 194 GLY A C 1
ATOM 1445 O O . GLY A 1 194 ? -13.531 7.473 4.215 1 98.94 194 GLY A O 1
ATOM 1446 N N . THR A 1 195 ? -12.312 9.359 4.215 1 98.94 195 THR A N 1
ATOM 1447 C CA . THR A 1 195 ? -11.039 8.68 4.043 1 98.94 195 THR A CA 1
ATOM 1448 C C . THR A 1 195 ? -10.07 9.047 5.164 1 98.94 195 THR A C 1
ATOM 1450 O O . THR A 1 195 ? -10.133 10.156 5.707 1 98.94 195 THR A O 1
ATOM 1453 N N . PHE A 1 196 ? -9.234 8.133 5.527 1 98.94 196 PHE A N 1
ATOM 1454 C CA . PHE A 1 196 ? -8.273 8.297 6.609 1 98.94 196 PHE A CA 1
ATOM 1455 C C . PHE A 1 196 ? -6.895 7.801 6.191 1 98.94 196 PHE A C 1
ATOM 1457 O O . PHE A 1 196 ? -6.777 6.906 5.352 1 98.94 196 PHE A O 1
ATOM 1464 N N . SER A 1 197 ? -5.879 8.398 6.684 1 98.81 197 SER A N 1
ATOM 1465 C CA . SER A 1 197 ? -4.5 7.934 6.598 1 98.81 197 SER A CA 1
ATOM 1466 C C . SER A 1 197 ? -3.971 7.523 7.969 1 98.81 197 SER A C 1
ATOM 1468 O O . SER A 1 197 ? -4.227 8.203 8.969 1 98.81 197 SER A O 1
ATOM 1470 N N . MET A 1 198 ? -3.326 6.418 7.992 1 98.75 198 MET A N 1
ATOM 1471 C CA . MET A 1 198 ? -2.719 5.922 9.227 1 98.75 198 MET A CA 1
ATOM 1472 C C . MET A 1 198 ? -1.201 5.859 9.094 1 98.75 198 MET A C 1
ATOM 1474 O O . MET A 1 198 ? -0.57 4.926 9.594 1 98.75 198 MET A O 1
ATOM 1478 N N . GLN A 1 199 ? -0.65 6.793 8.328 1 98.19 199 GLN A N 1
ATOM 1479 C CA . GLN A 1 199 ? 0.789 6.941 8.141 1 98.19 199 GLN A CA 1
ATOM 1480 C C . GLN A 1 199 ? 1.486 7.289 9.453 1 98.19 199 GLN A C 1
ATOM 1482 O O . GLN A 1 199 ? 0.846 7.758 10.391 1 98.19 199 GLN A O 1
ATOM 1487 N N . ASN A 1 200 ? 2.678 7.156 9.578 1 98 200 ASN A N 1
ATOM 1488 C CA . ASN A 1 200 ? 3.574 7.215 10.727 1 98 200 ASN A CA 1
ATOM 1489 C C . ASN A 1 200 ? 3.256 8.406 11.625 1 98 200 ASN A C 1
ATOM 1491 O O . ASN A 1 200 ? 3.24 8.281 12.852 1 98 200 ASN A O 1
ATOM 1495 N N . GLY A 1 201 ? 3.023 9.492 11.086 1 97.31 201 GLY A N 1
ATOM 1496 C CA . GLY A 1 201 ? 2.893 10.719 11.867 1 97.31 201 GLY A CA 1
ATOM 1497 C C . GLY A 1 201 ? 1.479 10.961 12.359 1 97.31 201 GLY A C 1
ATOM 1498 O O . GLY A 1 201 ? 1.256 11.805 13.227 1 97.31 201 GLY A O 1
ATOM 1499 N N . LYS A 1 202 ? 0.487 10.188 11.867 1 98.62 202 LYS A N 1
ATOM 1500 C CA . LYS A 1 202 ? -0.916 10.422 12.195 1 98.62 202 LYS A CA 1
ATOM 1501 C C . LYS A 1 202 ? -1.223 9.977 13.625 1 98.62 202 LYS A C 1
ATOM 1503 O O . LYS A 1 202 ? -0.464 9.211 14.219 1 98.62 202 LYS A O 1
ATOM 1508 N N . VAL A 1 203 ? -2.334 10.43 14.156 1 98.62 203 VAL A N 1
ATOM 1509 C CA . VAL A 1 203 ? -2.641 10.242 15.57 1 98.62 203 VAL A CA 1
ATOM 1510 C C . VAL A 1 203 ? -3.084 8.797 15.812 1 98.62 203 VAL A C 1
ATOM 1512 O O . VAL A 1 203 ? -3.043 8.312 16.953 1 98.62 203 VAL A O 1
ATOM 1515 N N . LEU A 1 204 ? -3.596 8.141 14.82 1 98.69 204 LEU A N 1
ATOM 1516 C CA . LEU A 1 204 ? -3.777 6.699 14.727 1 98.69 204 LEU A CA 1
ATOM 1517 C C . LEU A 1 204 ? -2.938 6.113 13.594 1 98.69 204 LEU A C 1
ATOM 1519 O O . LEU A 1 204 ? -3.164 6.426 12.422 1 98.69 204 LEU A O 1
ATOM 1523 N N . THR A 1 205 ? -1.925 5.293 13.977 1 98.56 205 THR A N 1
ATOM 1524 C CA . THR A 1 205 ? -0.954 4.941 12.945 1 98.56 205 THR A CA 1
ATOM 1525 C C . THR A 1 205 ? -0.562 3.471 13.055 1 98.56 205 THR A C 1
ATOM 1527 O O . THR A 1 205 ? -0.646 2.875 14.125 1 98.56 205 THR A O 1
ATOM 1530 N N . SER A 1 206 ? -0.223 2.891 11.938 1 98.5 206 SER A N 1
ATOM 1531 C CA . SER A 1 206 ? 0.398 1.576 11.805 1 98.5 206 SER A CA 1
ATOM 1532 C C . SER A 1 206 ? 1.603 1.629 10.867 1 98.5 206 SER A C 1
ATOM 1534 O O . SER A 1 206 ? 1.9 0.655 10.18 1 98.5 206 SER A O 1
ATOM 1536 N N . GLY A 1 207 ? 2.299 2.785 10.836 1 98.12 207 GLY A N 1
ATOM 1537 C CA . GLY A 1 207 ? 3.402 2.998 9.914 1 98.12 207 GLY A CA 1
ATOM 1538 C C . GLY A 1 207 ? 2.951 3.449 8.539 1 98.12 207 GLY A C 1
ATOM 1539 O O . GLY A 1 207 ? 3.332 4.527 8.078 1 98.12 207 GLY A O 1
ATOM 1540 N N . GLU A 1 208 ? 2.232 2.643 7.891 1 98.38 208 GLU A N 1
ATOM 1541 C CA . GLU A 1 208 ? 1.401 2.879 6.711 1 98.38 208 GLU A CA 1
ATOM 1542 C C . GLU A 1 208 ? -0.002 2.311 6.906 1 98.38 208 GLU A C 1
ATOM 1544 O O . GLU A 1 208 ? -0.201 1.39 7.699 1 98.38 208 GLU A O 1
ATOM 1549 N N . GLY A 1 209 ? -0.989 2.869 6.227 1 98.56 209 GLY A N 1
ATOM 1550 C CA . GLY A 1 209 ? -2.365 2.42 6.363 1 98.56 209 GLY A CA 1
ATOM 1551 C C . GLY A 1 209 ? -3.381 3.482 5.984 1 98.56 209 GLY A C 1
ATOM 1552 O O . GLY A 1 209 ? -3.045 4.668 5.902 1 98.56 209 GLY A O 1
ATOM 1553 N N . GLY A 1 210 ? -4.551 3.098 5.734 1 98.81 210 GLY A N 1
ATOM 1554 C CA . GLY A 1 210 ? -5.672 3.975 5.434 1 98.81 210 GLY A CA 1
ATOM 1555 C C . GLY A 1 210 ? -7.02 3.295 5.59 1 98.81 210 GLY A C 1
ATOM 1556 O O . GLY A 1 210 ? -7.094 2.146 6.027 1 98.81 210 GLY A O 1
ATOM 1557 N N . ALA A 1 211 ? -8.062 4.031 5.305 1 98.94 211 ALA A N 1
ATOM 1558 C CA . ALA A 1 211 ? -9.414 3.48 5.367 1 98.94 211 ALA A CA 1
ATOM 1559 C C . ALA A 1 211 ? -10.414 4.375 4.637 1 98.94 211 ALA A C 1
ATOM 1561 O O . ALA A 1 211 ? -10.227 5.594 4.574 1 98.94 211 ALA A O 1
ATOM 1562 N N . CYS A 1 212 ? -11.398 3.754 4.121 1 98.94 212 CYS A N 1
ATOM 1563 C CA . CYS A 1 212 ? -12.625 4.414 3.689 1 98.94 212 CYS A CA 1
ATOM 1564 C C . CYS A 1 212 ? -13.789 4.059 4.605 1 98.94 212 CYS A C 1
ATOM 1566 O O . CYS A 1 212 ? -13.93 2.902 5.012 1 98.94 212 CYS A O 1
ATOM 1568 N N . ILE A 1 213 ? -14.594 5.016 4.906 1 98.94 213 ILE A N 1
ATOM 1569 C CA . ILE A 1 213 ? -15.812 4.719 5.656 1 98.94 213 ILE A CA 1
ATOM 1570 C C . ILE A 1 213 ? -17.016 5.32 4.941 1 98.94 213 ILE A C 1
ATOM 1572 O O . ILE A 1 213 ? -16.891 6.328 4.246 1 98.94 213 ILE A O 1
ATOM 1576 N N . CYS A 1 214 ? -18.141 4.691 5.055 1 98.81 214 CYS A N 1
ATOM 1577 C CA . CYS A 1 214 ? -19.391 5.188 4.496 1 98.81 214 CYS A CA 1
ATOM 1578 C C . CYS A 1 214 ? -20.578 4.426 5.059 1 98.81 214 CYS A C 1
ATOM 1580 O O . CYS A 1 214 ? -20.406 3.459 5.805 1 98.81 214 CYS A O 1
ATOM 1582 N N . ASP A 1 215 ? -21.781 4.914 4.691 1 98.25 215 ASP A N 1
ATOM 1583 C CA . ASP A 1 215 ? -23 4.266 5.172 1 98.25 215 ASP A CA 1
ATOM 1584 C C . ASP A 1 215 ? -23.703 3.516 4.043 1 98.25 215 ASP A C 1
ATOM 1586 O O . ASP A 1 215 ? -24.656 2.773 4.285 1 98.25 215 ASP A O 1
ATOM 1590 N N . ASP A 1 216 ? -23.281 3.662 2.855 1 98.44 216 ASP A N 1
ATOM 1591 C CA . ASP A 1 216 ? -23.891 3.008 1.699 1 98.44 216 ASP A CA 1
ATOM 1592 C C . ASP A 1 216 ? -23.25 1.645 1.441 1 98.44 216 ASP A C 1
ATOM 1594 O O . ASP A 1 216 ? -22.078 1.564 1.056 1 98.44 216 ASP A O 1
ATOM 1598 N N . PRO A 1 217 ? -24.062 0.567 1.579 1 98.06 217 PRO A N 1
ATOM 1599 C CA . PRO A 1 217 ? -23.484 -0.767 1.397 1 98.06 217 PRO A CA 1
ATOM 1600 C C . PRO A 1 217 ? -22.984 -1.004 -0.025 1 98.06 217 PRO A C 1
ATOM 1602 O O . PRO A 1 217 ? -22.031 -1.754 -0.23 1 98.06 217 PRO A O 1
ATOM 1605 N N . HIS A 1 218 ? -23.609 -0.356 -0.985 1 97.69 218 HIS A N 1
ATOM 1606 C CA . HIS A 1 218 ? -23.172 -0.528 -2.367 1 97.69 218 HIS A CA 1
ATOM 1607 C C . HIS A 1 218 ? -21.828 0.16 -2.617 1 97.69 218 HIS A C 1
ATOM 1609 O O . HIS A 1 218 ? -20.969 -0.38 -3.316 1 97.69 218 HIS A O 1
ATOM 1615 N N . LEU A 1 219 ? -21.703 1.355 -2.035 1 98.19 219 LEU A N 1
ATOM 1616 C CA . LEU A 1 219 ? -20.422 2.061 -2.133 1 98.19 219 LEU A CA 1
ATOM 1617 C C . LEU A 1 219 ? -19.312 1.275 -1.443 1 98.19 219 LEU A C 1
ATOM 1619 O O . LEU A 1 219 ? -18.219 1.129 -1.991 1 98.19 219 LEU A O 1
ATOM 1623 N N . ALA A 1 220 ? -19.641 0.753 -0.276 1 98.5 220 ALA A N 1
ATOM 1624 C CA . ALA A 1 220 ? -18.672 -0.033 0.478 1 98.5 220 ALA A CA 1
ATOM 1625 C C . ALA A 1 220 ? -18.234 -1.265 -0.309 1 98.5 220 ALA A C 1
ATOM 1627 O O . ALA A 1 220 ? -17.047 -1.603 -0.336 1 98.5 220 ALA A O 1
ATOM 1628 N N . ALA A 1 221 ? -19.156 -1.942 -0.939 1 96.69 221 ALA A N 1
ATOM 1629 C CA . ALA A 1 221 ? -18.859 -3.139 -1.722 1 96.69 221 ALA A CA 1
ATOM 1630 C C . ALA A 1 221 ? -17.953 -2.809 -2.91 1 96.69 221 ALA A C 1
ATOM 1632 O O . ALA A 1 221 ? -17.062 -3.578 -3.248 1 96.69 221 ALA A O 1
ATOM 1633 N N . ARG A 1 222 ? -18.203 -1.67 -3.541 1 95.25 222 ARG A N 1
ATOM 1634 C CA . ARG A 1 222 ? -17.375 -1.25 -4.664 1 95.25 222 ARG A CA 1
ATOM 1635 C C . ARG A 1 222 ? -15.961 -0.918 -4.207 1 95.25 222 ARG A C 1
ATOM 1637 O O . ARG A 1 222 ? -14.984 -1.29 -4.867 1 95.25 222 ARG A O 1
ATOM 1644 N N . ILE A 1 223 ? -15.875 -0.215 -3.062 1 97.75 223 ILE A N 1
ATOM 1645 C CA . ILE A 1 22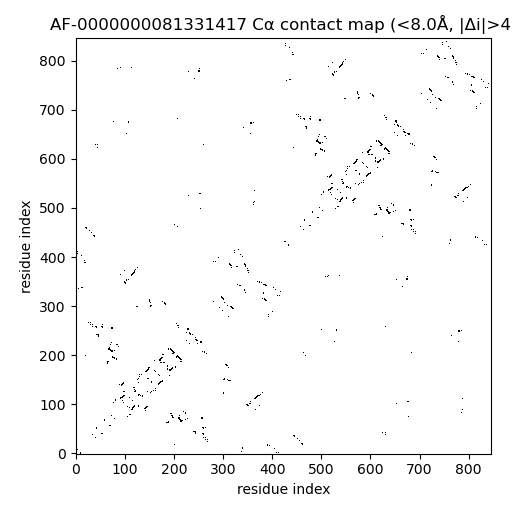3 ? -14.562 0.119 -2.52 1 97.75 223 ILE A CA 1
ATOM 1646 C C . ILE A 1 223 ? -13.805 -1.162 -2.188 1 97.75 223 ILE A C 1
ATOM 1648 O O . ILE A 1 223 ? -12.609 -1.279 -2.488 1 97.75 223 ILE A O 1
ATOM 1652 N N . PHE A 1 224 ? -14.5 -2.119 -1.646 1 97.06 224 PHE A N 1
ATOM 1653 C CA . PHE A 1 224 ? -13.875 -3.385 -1.289 1 97.06 224 PHE A CA 1
ATOM 1654 C C . PHE A 1 224 ? -13.32 -4.086 -2.525 1 97.06 224 PHE A C 1
ATOM 1656 O O . PHE A 1 224 ? -12.18 -4.539 -2.531 1 97.06 224 PHE A O 1
ATOM 1663 N N . ARG A 1 225 ? -14.07 -4.133 -3.537 1 94.56 225 ARG A N 1
ATOM 1664 C CA . ARG A 1 225 ? -13.641 -4.777 -4.773 1 94.56 225 ARG A CA 1
ATOM 1665 C C . ARG A 1 225 ? -12.422 -4.074 -5.363 1 94.56 225 ARG A C 1
ATOM 1667 O O . ARG A 1 225 ? -11.469 -4.727 -5.793 1 94.56 225 ARG A O 1
ATOM 1674 N N . LEU A 1 226 ? -12.445 -2.748 -5.359 1 93.69 226 LEU A N 1
ATOM 1675 C CA . LEU A 1 226 ? -11.391 -1.934 -5.949 1 93.69 226 LEU A CA 1
ATOM 1676 C C . LEU A 1 226 ? -10.062 -2.16 -5.23 1 93.69 226 LEU A C 1
ATOM 1678 O O . LEU A 1 226 ? -9 -2.131 -5.855 1 93.69 226 LEU A O 1
ATOM 1682 N N . HIS A 1 227 ? -10.156 -2.412 -3.869 1 95 227 HIS A N 1
ATOM 1683 C CA . HIS A 1 227 ? -8.906 -2.498 -3.125 1 95 227 HIS A CA 1
ATOM 1684 C C . HIS A 1 227 ? -8.375 -3.928 -3.102 1 95 227 HIS A C 1
ATOM 1686 O O . HIS A 1 227 ? -7.207 -4.156 -2.787 1 95 227 HIS A O 1
ATOM 1692 N N . ALA A 1 228 ? -9.227 -4.949 -3.512 1 95.38 228 ALA A N 1
ATOM 1693 C CA . ALA A 1 228 ? -8.859 -6.355 -3.373 1 95.38 228 ALA A CA 1
ATOM 1694 C C . ALA A 1 228 ? -8.82 -7.047 -4.73 1 95.38 228 ALA A C 1
ATOM 1696 O O . ALA A 1 228 ? -9.375 -8.133 -4.898 1 95.38 228 ALA A O 1
ATOM 1697 N N . ASP A 1 229 ? -8.234 -6.367 -5.684 1 93.44 229 ASP A N 1
ATOM 1698 C CA . ASP A 1 229 ? -8.039 -6.938 -7.012 1 93.44 229 ASP A CA 1
ATOM 1699 C C . ASP A 1 229 ? -9.359 -7.379 -7.629 1 93.44 229 ASP A C 1
ATOM 1701 O O . ASP A 1 229 ? -9.438 -8.43 -8.266 1 93.44 229 ASP A O 1
ATOM 1705 N N . GLY A 1 230 ? -10.375 -6.727 -7.359 1 91.88 230 GLY A N 1
ATOM 1706 C CA . GLY A 1 230 ? -11.672 -6.996 -7.957 1 91.88 230 GLY A CA 1
ATOM 1707 C C . GLY A 1 230 ? -12.414 -8.141 -7.293 1 91.88 230 GLY A C 1
ATOM 1708 O O . GLY A 1 230 ? -13.461 -8.57 -7.773 1 91.88 230 GLY A O 1
ATOM 1709 N N . ARG A 1 231 ? -11.945 -8.664 -6.168 1 94.38 231 ARG A N 1
ATOM 1710 C CA . ARG A 1 231 ? -12.531 -9.82 -5.5 1 94.38 231 ARG A CA 1
ATOM 1711 C C . ARG A 1 231 ? -13.484 -9.383 -4.387 1 94.38 231 ARG A C 1
ATOM 1713 O O . ARG A 1 231 ? -13.516 -8.203 -4.02 1 94.38 231 ARG A O 1
ATOM 1720 N N . ARG A 1 232 ? -14.328 -10.258 -3.965 1 93.81 232 ARG A N 1
ATOM 1721 C CA . ARG A 1 232 ? -15.234 -10.055 -2.842 1 93.81 232 ARG A CA 1
ATOM 1722 C C . ARG A 1 232 ? -15.141 -11.211 -1.848 1 93.81 232 ARG A C 1
ATOM 1724 O O . ARG A 1 232 ? -14.586 -12.266 -2.166 1 93.81 232 ARG A O 1
ATOM 1731 N N . LEU A 1 233 ? -15.641 -10.961 -0.664 1 92.38 233 LEU A N 1
ATOM 1732 C CA . LEU A 1 233 ? -15.773 -12.047 0.301 1 92.38 233 LEU A CA 1
ATOM 1733 C C . LEU A 1 233 ? -16.828 -13.055 -0.152 1 92.38 233 LEU A C 1
ATOM 1735 O O . LEU A 1 233 ? -17.891 -12.672 -0.647 1 92.38 233 LEU A O 1
ATOM 1739 N N . ARG A 1 234 ? -16.469 -14.297 0.01 1 91.94 234 ARG A N 1
ATOM 1740 C CA . ARG A 1 234 ? -17.453 -15.336 -0.264 1 91.94 234 ARG A CA 1
ATOM 1741 C C . ARG A 1 234 ? -18.688 -15.172 0.615 1 91.94 234 ARG A C 1
ATOM 1743 O O . ARG A 1 234 ? -18.578 -14.75 1.77 1 91.94 234 ARG A O 1
ATOM 1750 N N . ALA A 1 235 ? -19.766 -15.539 0.049 1 89.38 235 ALA A N 1
ATOM 1751 C CA . ALA A 1 235 ? -21.016 -15.469 0.808 1 89.38 235 ALA A CA 1
ATOM 1752 C C . ALA A 1 235 ? -21 -16.453 1.971 1 89.38 235 ALA A C 1
ATOM 1754 O O . ALA A 1 235 ? -21.406 -16.109 3.086 1 89.38 235 ALA A O 1
ATOM 1755 N N . GLU A 1 236 ? -20.531 -17.656 1.634 1 88.81 236 GLU A N 1
ATOM 1756 C CA . GLU A 1 236 ? -20.359 -18.672 2.668 1 88.81 236 GLU A CA 1
ATOM 1757 C C . GLU A 1 236 ? -18.922 -18.688 3.182 1 88.81 236 GLU A C 1
ATOM 1759 O O . GLU A 1 236 ? -17.969 -18.641 2.393 1 88.81 236 GLU A O 1
ATOM 1764 N N . PRO A 1 237 ? -18.812 -18.781 4.441 1 87.69 237 PRO A N 1
ATOM 1765 C CA . PRO A 1 237 ? -17.453 -18.828 4.988 1 87.69 237 PRO A CA 1
ATOM 1766 C C . PRO A 1 237 ? -16.625 -19.969 4.418 1 87.69 237 PRO A C 1
ATOM 1768 O O . PRO A 1 237 ? -17.141 -21.078 4.223 1 87.69 237 PRO A O 1
ATOM 1771 N N . ALA A 1 238 ? -15.438 -19.641 4.125 1 89.06 238 ALA A N 1
ATOM 1772 C CA . ALA A 1 238 ? -14.516 -20.656 3.631 1 89.06 238 ALA A CA 1
ATOM 1773 C C . ALA A 1 238 ? -14.125 -21.625 4.742 1 89.06 238 ALA A C 1
ATOM 1775 O O . ALA A 1 238 ? -14.008 -21.234 5.906 1 89.06 238 ALA A O 1
ATOM 1776 N N . LEU A 1 239 ? -13.914 -22.859 4.359 1 87.06 239 LEU A N 1
ATOM 1777 C CA . LEU A 1 239 ? -13.32 -23.812 5.293 1 87.06 239 LEU A CA 1
ATOM 1778 C C . LEU A 1 239 ? -11.859 -23.484 5.559 1 87.06 239 LEU A C 1
ATOM 1780 O O . LEU A 1 239 ? -11.203 -22.859 4.723 1 87.06 239 LEU A O 1
ATOM 1784 N N . PRO A 1 240 ? -11.391 -23.891 6.777 1 88.19 240 PRO A N 1
ATOM 1785 C CA . PRO A 1 240 ? -9.953 -23.719 7 1 88.19 240 PRO A CA 1
ATOM 1786 C C . PRO A 1 240 ? -9.109 -24.297 5.867 1 88.19 240 PRO A C 1
ATOM 1788 O O . PRO A 1 240 ? -9.406 -25.391 5.371 1 88.19 240 PRO A O 1
ATOM 1791 N N . GLY A 1 241 ? -8.195 -23.438 5.441 1 89.62 241 GLY A N 1
ATOM 1792 C CA . GLY A 1 241 ? -7.309 -23.891 4.387 1 89.62 241 GLY A CA 1
ATOM 1793 C C . GLY A 1 241 ? -7.773 -23.5 2.998 1 89.62 241 GLY A C 1
ATOM 1794 O O . GLY A 1 241 ? -7.098 -23.781 2.006 1 89.62 241 GLY A O 1
ATOM 1795 N N . TYR A 1 242 ? -8.906 -22.828 2.996 1 89.88 242 TYR A N 1
ATOM 1796 C CA . TYR A 1 242 ? -9.438 -22.422 1.699 1 89.88 242 TYR A CA 1
ATOM 1797 C C . TYR A 1 242 ? -9.516 -20.906 1.587 1 89.88 242 TYR A C 1
ATOM 1799 O O . TYR A 1 242 ? -9.516 -20.203 2.6 1 89.88 242 TYR A O 1
ATOM 1807 N N . MET A 1 243 ? -9.617 -20.406 0.397 1 90.56 243 MET A N 1
ATOM 1808 C CA . MET A 1 243 ? -9.641 -18.969 0.105 1 90.56 243 MET A CA 1
ATOM 1809 C C . MET A 1 243 ? -10.992 -18.359 0.45 1 90.56 243 MET A C 1
ATOM 1811 O O . MET A 1 243 ? -12.031 -18.891 0.046 1 90.56 243 MET A O 1
ATOM 1815 N N . SER A 1 244 ? -10.93 -17.219 1.173 1 92.62 244 SER A N 1
ATOM 1816 C CA . SER A 1 244 ? -12.164 -16.562 1.607 1 92.62 244 SER A CA 1
ATOM 1817 C C . SER A 1 244 ? -12.648 -15.562 0.564 1 92.62 244 SER A C 1
ATOM 1819 O O . SER A 1 244 ? -13.797 -15.109 0.626 1 92.62 244 SER A O 1
ATOM 1821 N N . LEU A 1 245 ? -11.789 -15.211 -0.403 1 93.56 245 LEU A N 1
ATOM 1822 C CA . LEU A 1 245 ? -12.141 -14.266 -1.455 1 93.56 245 LEU A CA 1
ATOM 1823 C C . LEU A 1 245 ? -12.492 -14.992 -2.746 1 93.56 245 LEU A C 1
ATOM 1825 O O . LEU A 1 245 ? -12.008 -16.094 -2.996 1 93.56 245 LEU A O 1
ATOM 1829 N N . GLU A 1 246 ? -13.305 -14.383 -3.545 1 91.69 246 GLU A N 1
ATOM 1830 C CA . GLU A 1 246 ? -13.656 -14.906 -4.859 1 91.69 246 GLU A CA 1
ATOM 1831 C C . GLU A 1 246 ? -13.797 -13.781 -5.883 1 91.69 246 GLU A C 1
ATOM 1833 O O . GLU A 1 246 ? -14.047 -12.633 -5.52 1 91.69 246 GLU A O 1
ATOM 1838 N N . GLU A 1 247 ? -13.578 -14.188 -7.16 1 86.38 247 GLU A N 1
ATOM 1839 C CA . GLU A 1 247 ? -13.742 -13.211 -8.234 1 86.38 247 GLU A CA 1
ATOM 1840 C C . GLU A 1 247 ? -15.172 -12.695 -8.305 1 86.38 247 GLU A C 1
ATOM 1842 O O . GLU A 1 247 ? -16.125 -13.461 -8.117 1 86.38 247 GLU A O 1
ATOM 1847 N N . ASP A 1 248 ? -15.289 -11.375 -8.484 1 79.12 248 ASP A N 1
ATOM 1848 C CA . ASP A 1 248 ? -16.625 -10.766 -8.508 1 79.12 248 ASP A CA 1
ATOM 1849 C C . ASP A 1 248 ? -16.969 -10.266 -9.906 1 79.12 248 ASP A C 1
ATOM 1851 O O . ASP A 1 248 ? -18.094 -9.82 -10.148 1 79.12 248 ASP A O 1
ATOM 1855 N N . GLY A 1 249 ? -16.109 -10.398 -10.844 1 67.44 249 GLY A N 1
ATOM 1856 C CA . GLY A 1 249 ? -16.406 -10.195 -12.258 1 67.44 249 GLY A CA 1
ATOM 1857 C C . GLY A 1 249 ? -16.625 -8.742 -12.625 1 67.44 249 GLY A C 1
ATOM 1858 O O . GLY A 1 249 ? -17.266 -8.438 -13.633 1 67.44 249 GLY A O 1
ATOM 1859 N N . HIS A 1 250 ? -16.047 -7.871 -11.805 1 73.06 250 HIS A N 1
ATOM 1860 C CA . HIS A 1 250 ? -16.453 -6.5 -12.102 1 73.06 250 HIS A CA 1
ATOM 1861 C C . HIS A 1 250 ? -15.25 -5.586 -12.258 1 73.06 250 HIS A C 1
ATOM 1863 O O . HIS A 1 250 ? -14.609 -5.227 -11.266 1 73.06 250 HIS A O 1
ATOM 1869 N N . GLY A 1 251 ? -14.844 -5.242 -13.469 1 79.06 251 GLY A N 1
ATOM 1870 C CA . GLY A 1 251 ? -14.125 -4.047 -13.898 1 79.06 251 GLY A CA 1
ATOM 1871 C C . GLY A 1 251 ? -12.766 -3.906 -13.242 1 79.06 251 GLY A C 1
ATOM 1872 O O . GLY A 1 251 ? -12.383 -4.73 -12.406 1 79.06 251 GLY A O 1
ATOM 1873 N N . PHE A 1 252 ? -12.141 -2.873 -13.5 1 88.38 252 PHE A N 1
ATOM 1874 C CA . PHE A 1 252 ? -10.766 -2.564 -13.133 1 88.38 252 PHE A CA 1
ATOM 1875 C C . PHE A 1 252 ? -10.625 -2.451 -11.617 1 88.38 252 PHE A C 1
ATOM 1877 O O . PHE A 1 252 ? -11.477 -1.862 -10.953 1 88.38 252 PHE A O 1
ATOM 1884 N N . ALA A 1 253 ? -9.648 -3.051 -11.102 1 91.69 253 ALA A N 1
ATOM 1885 C CA . ALA A 1 253 ? -9.273 -2.959 -9.695 1 91.69 253 ALA A CA 1
ATOM 1886 C C . ALA A 1 253 ? -7.781 -3.225 -9.5 1 91.69 253 ALA A C 1
ATOM 1888 O O . ALA A 1 253 ? -7.078 -3.578 -10.453 1 91.69 253 ALA A O 1
ATOM 1889 N N . ARG A 1 254 ? -7.301 -2.938 -8.367 1 92.81 254 ARG A N 1
ATOM 1890 C CA . ARG A 1 254 ? -5.906 -3.16 -8.008 1 92.81 254 ARG A CA 1
ATOM 1891 C C . ARG A 1 254 ? -5.789 -3.725 -6.594 1 92.81 254 ARG A C 1
ATOM 1893 O O . ARG A 1 254 ? -6.797 -4.023 -5.953 1 92.81 254 ARG A O 1
ATOM 1900 N N . ASN A 1 255 ? -4.543 -3.902 -6.203 1 97.06 255 ASN A N 1
ATOM 1901 C CA . ASN A 1 255 ? -4.285 -4.293 -4.824 1 97.06 255 ASN A CA 1
ATOM 1902 C C . ASN A 1 255 ? -3.979 -3.084 -3.945 1 97.06 255 ASN A C 1
ATOM 1904 O O . ASN A 1 255 ? -2.998 -2.373 -4.18 1 97.06 255 ASN A O 1
ATOM 1908 N N . ALA A 1 256 ? -4.805 -2.881 -2.936 1 98.06 256 ALA A N 1
ATOM 1909 C CA . ALA A 1 256 ? -4.586 -1.855 -1.919 1 98.06 256 ALA A CA 1
ATOM 1910 C C . ALA A 1 256 ? -4.898 -2.389 -0.524 1 98.06 256 ALA A C 1
ATOM 1912 O O . ALA A 1 256 ? -5.375 -1.646 0.339 1 98.06 256 ALA A O 1
ATOM 1913 N N . CYS A 1 257 ? -4.652 -3.668 -0.31 1 98.31 257 CYS A N 1
ATOM 1914 C CA . CYS A 1 257 ? -5.027 -4.328 0.935 1 98.31 257 CYS A CA 1
ATOM 1915 C C . CYS A 1 257 ? -4.039 -4 2.047 1 98.31 257 CYS A C 1
ATOM 1917 O O . CYS A 1 257 ? -2.832 -3.938 1.812 1 98.31 257 CYS A O 1
ATOM 1919 N N . LEU A 1 258 ? -4.562 -3.777 3.201 1 98.56 258 LEU A N 1
ATOM 1920 C CA . LEU A 1 258 ? -3.781 -3.605 4.422 1 98.56 258 LEU A CA 1
ATOM 1921 C C . LEU A 1 258 ? -3.33 -4.953 4.973 1 98.56 258 LEU A C 1
ATOM 1923 O O . LEU A 1 258 ? -4.09 -5.922 4.953 1 98.56 258 LEU A O 1
ATOM 1927 N N . SER A 1 259 ? -2.107 -5.078 5.484 1 98.56 259 SER A N 1
ATOM 1928 C CA . SER A 1 259 ? -1.67 -6.328 6.094 1 98.56 259 SER A CA 1
ATOM 1929 C C . SER A 1 259 ? -2.379 -6.574 7.422 1 98.56 259 SER A C 1
ATOM 1931 O O . SER A 1 259 ? -2.789 -5.629 8.102 1 98.56 259 SER A O 1
ATOM 1933 N N . GLU A 1 260 ? -2.469 -7.848 7.82 1 98.5 260 GLU A N 1
ATOM 1934 C CA . GLU A 1 260 ? -3.047 -8.203 9.109 1 98.5 260 GLU A CA 1
ATOM 1935 C C . GLU A 1 260 ? -2.225 -7.633 10.266 1 98.5 260 GLU A C 1
ATOM 1937 O O . GLU A 1 260 ? -2.771 -7.297 11.312 1 98.5 260 GLU A O 1
ATOM 1942 N N . LEU A 1 261 ? -0.895 -7.477 10.078 1 98.44 261 LEU A N 1
ATOM 1943 C CA . LEU A 1 261 ? -0.036 -6.871 11.086 1 98.44 261 LEU A CA 1
ATOM 1944 C C . LEU A 1 261 ? -0.475 -5.441 11.391 1 98.44 261 LEU A C 1
ATOM 1946 O O . LEU A 1 261 ? -0.684 -5.086 12.547 1 98.44 261 LEU A O 1
ATOM 1950 N N . GLN A 1 262 ? -0.668 -4.707 10.359 1 98.75 262 GLN A N 1
ATOM 1951 C CA . GLN A 1 262 ? -1.044 -3.305 10.516 1 98.75 262 GLN A CA 1
ATOM 1952 C C . GLN A 1 262 ? -2.469 -3.172 11.047 1 98.75 262 GLN A C 1
ATOM 1954 O O . GLN A 1 262 ? -2.75 -2.297 11.867 1 98.75 262 GLN A O 1
ATOM 1959 N N . ALA A 1 263 ? -3.336 -4.055 10.586 1 98.81 263 ALA A N 1
ATOM 1960 C CA . ALA A 1 263 ? -4.707 -4.039 11.078 1 98.81 263 ALA A CA 1
ATOM 1961 C C . ALA A 1 263 ? -4.75 -4.293 12.586 1 98.81 263 ALA A C 1
ATOM 1963 O O . ALA A 1 263 ? -5.531 -3.67 13.305 1 98.81 263 ALA A O 1
ATOM 1964 N N . ALA A 1 264 ? -3.922 -5.211 13.055 1 98.62 264 ALA A N 1
ATOM 1965 C CA . ALA A 1 264 ? -3.871 -5.535 14.477 1 98.62 264 ALA A CA 1
ATOM 1966 C C . ALA A 1 264 ? -3.389 -4.34 15.297 1 98.62 264 ALA A C 1
ATOM 1968 O O . ALA A 1 264 ? -3.912 -4.066 16.375 1 98.62 264 ALA A O 1
ATOM 1969 N N . VAL A 1 265 ? -2.412 -3.631 14.781 1 98.62 265 VAL A N 1
ATOM 1970 C CA . VAL A 1 265 ? -1.898 -2.436 15.445 1 98.62 265 VAL A CA 1
ATOM 1971 C C . VAL A 1 265 ? -3.004 -1.389 15.547 1 98.62 265 VAL A C 1
ATOM 1973 O O . VAL A 1 265 ? -3.234 -0.827 16.625 1 98.62 265 VAL A O 1
ATOM 1976 N N . LEU A 1 266 ? -3.699 -1.166 14.461 1 98.81 266 LEU A N 1
ATOM 1977 C CA . LEU A 1 266 ? -4.742 -0.145 14.414 1 98.81 266 LEU A CA 1
ATOM 1978 C C . LEU A 1 266 ? -5.891 -0.493 15.352 1 98.81 266 LEU A C 1
ATOM 1980 O O . LEU A 1 266 ? -6.414 0.378 16.047 1 98.81 266 LEU A O 1
ATOM 1984 N N . LEU A 1 267 ? -6.242 -1.792 15.305 1 98.75 267 LEU A N 1
ATOM 1985 C CA . LEU A 1 267 ? -7.324 -2.227 16.188 1 98.75 267 LEU A CA 1
ATOM 1986 C C . LEU A 1 267 ? -6.973 -1.981 17.641 1 98.75 267 LEU A C 1
ATOM 1988 O O . LEU A 1 267 ? -7.797 -1.47 18.406 1 98.75 267 LEU A O 1
ATOM 1992 N N . SER A 1 268 ? -5.785 -2.336 18 1 98.44 268 SER A N 1
ATOM 1993 C CA . SER A 1 268 ? -5.336 -2.172 19.375 1 98.44 268 SER A CA 1
ATOM 1994 C C . SER A 1 268 ? -5.266 -0.698 19.766 1 98.44 268 SER A C 1
ATOM 1996 O O . SER A 1 268 ? -5.793 -0.299 20.812 1 98.44 268 SER A O 1
ATOM 1998 N N . ARG A 1 269 ? -4.734 0.134 18.922 1 98 269 ARG A N 1
ATOM 1999 C CA . ARG A 1 269 ? -4.465 1.531 19.25 1 98 269 ARG A CA 1
ATOM 2000 C C . ARG A 1 269 ? -5.742 2.363 19.188 1 98 269 ARG A C 1
ATOM 2002 O O . ARG A 1 269 ? -5.797 3.465 19.734 1 98 269 ARG A O 1
ATOM 2009 N N . LEU A 1 270 ? -6.766 1.835 18.469 1 98.62 270 LEU A N 1
ATOM 2010 C CA . LEU A 1 270 ? -8.047 2.527 18.422 1 98.62 270 LEU A CA 1
ATOM 2011 C C . LEU A 1 270 ? -8.602 2.748 19.812 1 98.62 270 LEU A C 1
ATOM 2013 O O . LEU A 1 270 ? -9.242 3.768 20.078 1 98.62 270 LEU A O 1
ATOM 2017 N N . GLU A 1 271 ? -8.281 1.892 20.75 1 97.56 271 GLU A N 1
ATOM 2018 C CA . GLU A 1 271 ? -8.781 1.955 22.125 1 97.56 271 GLU A CA 1
ATOM 2019 C C . GLU A 1 271 ? -8.188 3.148 22.875 1 97.56 271 GLU A C 1
ATOM 2021 O O . GLU A 1 271 ? -8.789 3.645 23.828 1 97.56 271 GLU A O 1
ATOM 2026 N N . ASP A 1 272 ? -7.051 3.635 22.406 1 97.5 272 ASP A N 1
ATOM 2027 C CA . ASP A 1 272 ? -6.336 4.707 23.094 1 97.5 272 ASP A CA 1
ATOM 2028 C C . ASP A 1 272 ? -6.645 6.062 22.469 1 97.5 272 ASP A C 1
ATOM 2030 O O . ASP A 1 272 ? -6.328 7.105 23.031 1 97.5 272 ASP A O 1
ATOM 2034 N N . LEU A 1 273 ? -7.316 6.09 21.375 1 98.5 273 LEU A N 1
ATOM 2035 C CA . LEU A 1 273 ? -7.398 7.27 20.516 1 98.5 273 LEU A CA 1
ATOM 2036 C C . LEU A 1 273 ? -8.102 8.414 21.234 1 98.5 273 LEU A C 1
ATOM 2038 O O . LEU A 1 273 ? -7.574 9.531 21.297 1 98.5 273 LEU A O 1
ATOM 2042 N N . ASP A 1 274 ? -9.234 8.148 21.812 1 98.56 274 ASP A N 1
ATOM 2043 C CA . ASP A 1 274 ? -10.023 9.211 22.438 1 98.56 274 ASP A CA 1
ATOM 2044 C C . ASP A 1 274 ? -9.305 9.805 23.641 1 98.56 274 ASP A C 1
ATOM 2046 O O . ASP A 1 274 ? -9.32 11.023 23.844 1 98.56 274 ASP A O 1
ATOM 2050 N N . LYS A 1 275 ? -8.719 8.93 24.438 1 98.06 275 LYS A N 1
ATOM 2051 C CA . LYS A 1 275 ? -7.973 9.398 25.609 1 98.06 275 LYS A CA 1
ATOM 2052 C C . LYS A 1 275 ? -6.805 10.289 25.188 1 98.06 275 LYS A C 1
ATOM 2054 O O . LYS A 1 275 ? -6.578 11.344 25.781 1 98.06 275 LYS A O 1
ATOM 2059 N N . GLU A 1 276 ? -6.07 9.914 24.219 1 98.19 276 GLU A N 1
ATOM 2060 C CA . GLU A 1 276 ? -4.934 10.688 23.719 1 98.19 276 GLU A CA 1
ATOM 2061 C C . GLU A 1 276 ? -5.391 11.992 23.078 1 98.19 276 GLU A C 1
ATOM 2063 O O . GLU A 1 276 ? -4.746 13.031 23.234 1 98.19 276 GLU A O 1
ATOM 2068 N N . ASN A 1 277 ? -6.504 11.945 22.281 1 98.69 277 ASN A N 1
ATOM 2069 C CA . ASN A 1 277 ? -7.062 13.164 21.719 1 98.69 277 ASN A CA 1
ATOM 2070 C C . ASN A 1 277 ? -7.465 14.164 22.797 1 98.69 277 ASN A C 1
ATOM 2072 O O . ASN A 1 277 ? -7.234 15.367 22.656 1 98.69 277 ASN A O 1
ATOM 2076 N N . ALA A 1 278 ? -8.055 13.648 23.859 1 98.12 278 ALA A N 1
ATOM 2077 C CA . ALA A 1 278 ? -8.469 14.5 24.953 1 98.12 278 ALA A CA 1
ATOM 2078 C C . ALA A 1 278 ? -7.262 15.156 25.625 1 98.12 278 ALA A C 1
ATOM 2080 O O . ALA A 1 278 ? -7.312 16.328 26 1 98.12 278 ALA A O 1
ATOM 2081 N N . GLN A 1 279 ? -6.238 14.375 25.797 1 97.94 279 GLN A N 1
ATOM 2082 C CA . GLN A 1 279 ? -5.016 14.922 26.375 1 97.94 279 GLN A CA 1
ATOM 2083 C C . GLN A 1 279 ? -4.426 16.016 25.5 1 97.94 279 GLN A C 1
ATOM 2085 O O . GLN A 1 279 ? -4.027 17.078 26 1 97.94 279 GLN A O 1
ATOM 2090 N N . ARG A 1 280 ? -4.359 15.766 24.219 1 98.5 280 ARG A N 1
ATOM 2091 C CA . ARG A 1 280 ? -3.848 16.766 23.281 1 98.5 280 ARG A CA 1
ATOM 2092 C C . ARG A 1 280 ? -4.672 18.047 23.344 1 98.5 280 ARG A C 1
ATOM 2094 O O . ARG A 1 280 ? -4.121 19.156 23.328 1 98.5 280 ARG A O 1
ATOM 2101 N N . ALA A 1 281 ? -5.969 17.875 23.422 1 97.88 281 ALA A N 1
ATOM 2102 C CA . ALA A 1 281 ? -6.867 19.031 23.469 1 97.88 281 ALA A CA 1
ATOM 2103 C C . ALA A 1 281 ? -6.645 19.844 24.75 1 97.88 281 ALA A C 1
ATOM 2105 O O . ALA A 1 281 ? -6.648 21.062 24.719 1 97.88 281 ALA A O 1
ATOM 2106 N N . HIS A 1 282 ? -6.48 19.125 25.828 1 97.5 282 HIS A N 1
ATOM 2107 C CA . HIS A 1 282 ? -6.238 19.781 27.125 1 97.5 282 HIS A CA 1
ATOM 2108 C C . HIS A 1 282 ? -4.953 20.594 27.094 1 97.5 282 HIS A C 1
ATOM 2110 O O . HIS A 1 282 ? -4.949 21.766 27.5 1 97.5 282 HIS A O 1
ATOM 2116 N N . GLN A 1 283 ? -3.906 20 26.578 1 98.06 283 GLN A N 1
ATOM 2117 C CA . GLN A 1 283 ? -2.617 20.688 26.5 1 98.06 283 GLN A CA 1
ATOM 2118 C C . GLN A 1 283 ? -2.672 21.844 25.516 1 98.06 283 GLN A C 1
ATOM 2120 O O . GLN A 1 283 ? -2.055 22.891 25.75 1 98.06 283 GLN A O 1
ATOM 2125 N N . ALA A 1 284 ? -3.41 21.703 24.438 1 97.94 284 ALA A N 1
ATOM 2126 C CA . ALA A 1 284 ? -3.549 22.766 23.438 1 97.94 284 ALA A CA 1
ATOM 2127 C C . ALA A 1 284 ? -4.227 23.984 24.047 1 97.94 284 ALA A C 1
ATOM 2129 O O . ALA A 1 284 ? -3.859 25.125 23.75 1 97.94 284 ALA A O 1
ATOM 2130 N N . ARG A 1 285 ? -5.207 23.75 24.891 1 97.25 285 ARG A N 1
ATOM 2131 C CA . ARG A 1 285 ? -5.879 24.859 25.562 1 97.25 285 ARG A CA 1
ATOM 2132 C C . ARG A 1 285 ? -4.906 25.609 26.469 1 97.25 285 ARG A C 1
ATOM 2134 O O . ARG A 1 285 ? -4.914 26.844 26.5 1 97.25 285 ARG A O 1
ATOM 2141 N N . ALA A 1 286 ? -4.129 24.844 27.172 1 97.75 286 ALA A N 1
ATOM 2142 C CA . ALA A 1 286 ? -3.133 25.453 28.047 1 97.75 286 ALA A CA 1
ATOM 2143 C C . ALA A 1 286 ? -2.143 26.297 27.25 1 97.75 286 ALA A C 1
ATOM 2145 O O . ALA A 1 286 ? -1.828 27.422 27.641 1 97.75 286 ALA A O 1
ATOM 2146 N N . LEU A 1 287 ? -1.673 25.766 26.156 1 98.31 287 LEU A N 1
ATOM 2147 C CA . LEU A 1 287 ? -0.696 26.484 25.344 1 98.31 287 LEU A CA 1
ATOM 2148 C C . LEU A 1 287 ? -1.303 27.75 24.766 1 98.31 287 LEU A C 1
ATOM 2150 O O . LEU A 1 287 ? -0.652 28.797 24.734 1 98.31 287 LEU A O 1
ATOM 2154 N N . ARG A 1 288 ? -2.533 27.688 24.234 1 98.19 288 ARG A N 1
ATOM 2155 C CA . ARG A 1 288 ? -3.213 28.875 23.719 1 98.19 288 ARG A CA 1
ATOM 2156 C C . ARG A 1 288 ? -3.271 29.969 24.781 1 98.19 288 ARG A C 1
ATOM 2158 O O . ARG A 1 288 ? -3.049 31.141 24.469 1 98.19 288 ARG A O 1
ATOM 2165 N N . GLY A 1 289 ? -3.639 29.547 25.984 1 98.06 289 GLY A N 1
ATOM 2166 C CA . GLY A 1 289 ? -3.684 30.516 27.078 1 98.06 289 GLY A CA 1
ATOM 2167 C C . GLY A 1 289 ? -2.361 31.219 27.297 1 98.06 289 GLY A C 1
ATOM 2168 O O . GLY A 1 289 ? -2.316 32.438 27.391 1 98.06 289 GLY A O 1
ATOM 2169 N N . HIS A 1 290 ? -1.255 30.422 27.359 1 98.25 290 HIS A N 1
ATOM 2170 C CA . HIS A 1 290 ? 0.076 30.984 27.562 1 98.25 290 HIS A CA 1
ATOM 2171 C C . HIS A 1 290 ? 0.464 31.922 26.438 1 98.25 290 HIS A C 1
ATOM 2173 O O . HIS A 1 290 ? 0.998 33 26.672 1 98.25 290 HIS A O 1
ATOM 2179 N N . LEU A 1 291 ? 0.183 31.562 25.203 1 98.56 291 LEU A N 1
ATOM 2180 C CA . LEU A 1 291 ? 0.591 32.344 24.047 1 98.56 291 LEU A CA 1
ATOM 2181 C C . LEU A 1 291 ? -0.235 33.625 23.938 1 98.56 291 LEU A C 1
ATOM 2183 O O . LEU A 1 291 ? 0.267 34.656 23.484 1 98.56 291 LEU A O 1
ATOM 2187 N N . ARG A 1 292 ? -1.513 33.531 24.359 1 97.94 292 ARG A N 1
ATOM 2188 C CA . ARG A 1 292 ? -2.35 34.719 24.391 1 97.94 292 ARG A CA 1
ATOM 2189 C C . ARG A 1 292 ? -1.799 35.75 25.359 1 97.94 292 ARG A C 1
ATOM 2191 O O . ARG A 1 292 ? -1.823 36.938 25.094 1 97.94 292 ARG A O 1
ATOM 2198 N N . GLU A 1 293 ? -1.327 35.25 26.453 1 97.94 293 GLU A N 1
ATOM 2199 C CA . GLU A 1 293 ? -0.747 36.156 27.453 1 97.94 293 GLU A CA 1
ATOM 2200 C C . GLU A 1 293 ? 0.505 36.844 26.922 1 97.94 293 GLU A C 1
ATOM 2202 O O . GLU A 1 293 ? 0.729 38.031 27.203 1 97.94 293 GLU A O 1
ATOM 2207 N N . ILE A 1 294 ? 1.272 36.094 26.219 1 97.75 294 ILE A N 1
ATOM 2208 C CA . ILE A 1 294 ? 2.492 36.656 25.641 1 97.75 294 ILE A CA 1
ATOM 2209 C C . ILE A 1 294 ? 2.137 37.656 24.547 1 97.75 294 ILE A C 1
ATOM 2211 O O . ILE A 1 294 ? 2.766 38.719 24.438 1 97.75 294 ILE A O 1
ATOM 2215 N N . GLY A 1 295 ? 1.172 37.344 23.781 1 97.81 295 GLY A N 1
ATOM 2216 C CA . GLY A 1 295 ? 0.723 38.219 22.688 1 97.81 295 GLY A CA 1
ATOM 2217 C C . GLY A 1 295 ? 1.511 38.031 21.406 1 97.81 295 GLY A C 1
ATOM 2218 O O . GLY A 1 295 ? 2.641 37.531 21.438 1 97.81 295 GLY A O 1
ATOM 2219 N N . GLY A 1 296 ? 0.826 38.375 20.297 1 97.81 296 GLY A N 1
ATOM 2220 C CA . GLY A 1 296 ? 1.502 38.312 19.016 1 97.81 296 GLY A CA 1
ATOM 2221 C C . GLY A 1 296 ? 1.254 37 18.281 1 97.81 296 GLY A C 1
ATOM 2222 O O . GLY A 1 296 ? 1.885 36.719 17.25 1 97.81 296 GLY A O 1
ATOM 2223 N N . PHE A 1 297 ? 0.354 36.25 18.812 1 98.25 297 PHE A N 1
ATOM 2224 C CA . PHE A 1 297 ? 0.042 34.938 18.234 1 98.25 297 PHE A CA 1
ATOM 2225 C C . PHE A 1 297 ? -1.465 34.75 18.125 1 98.25 297 PHE A C 1
ATOM 2227 O O . PHE A 1 297 ? -2.213 35.156 19.016 1 98.25 297 PHE A O 1
ATOM 2234 N N . THR A 1 298 ? -1.922 34.188 17.031 1 97.69 298 THR A N 1
ATOM 2235 C CA . THR A 1 298 ? -3.309 33.781 16.875 1 97.69 298 THR A CA 1
ATOM 2236 C C . THR A 1 298 ? -3.381 32.312 16.406 1 97.69 298 THR A C 1
ATOM 2238 O O . THR A 1 298 ? -2.352 31.688 16.156 1 97.69 298 THR A O 1
ATOM 2241 N N . PHE A 1 299 ? -4.582 31.812 16.438 1 98.19 299 PHE A N 1
ATOM 2242 C CA . PHE A 1 299 ? -4.715 30.375 16.266 1 98.19 299 PHE A CA 1
ATOM 2243 C C . PHE A 1 299 ? -5.777 30.047 15.227 1 98.19 299 PHE A C 1
ATOM 2245 O O . PHE A 1 299 ? -6.562 30.906 14.844 1 98.19 299 PHE A O 1
ATOM 2252 N N . GLN A 1 300 ? -5.668 28.828 14.727 1 97.62 300 GLN A N 1
ATOM 2253 C CA . GLN A 1 300 ? -6.613 28.297 13.758 1 97.62 300 GLN A CA 1
ATOM 2254 C C . GLN A 1 300 ? -8.023 28.234 14.344 1 97.62 300 GLN A C 1
ATOM 2256 O O . GLN A 1 300 ? -8.195 27.891 15.516 1 97.62 300 GLN A O 1
ATOM 2261 N N . HIS A 1 301 ? -9 28.562 13.469 1 97.5 301 HIS A N 1
ATOM 2262 C CA . HIS A 1 301 ? -10.398 28.453 13.867 1 97.5 301 HIS A CA 1
ATOM 2263 C C . HIS A 1 301 ? -11.07 27.25 13.203 1 97.5 301 HIS A C 1
ATOM 2265 O O . HIS A 1 301 ? -10.828 26.969 12.031 1 97.5 301 HIS A O 1
ATOM 2271 N N . SER A 1 302 ? -11.891 26.531 13.938 1 98.38 302 SER A N 1
ATOM 2272 C CA . SER A 1 302 ? -12.664 25.406 13.414 1 98.38 302 SER A CA 1
ATOM 2273 C C . SER A 1 302 ? -14.086 25.828 13.062 1 98.38 302 SER A C 1
ATOM 2275 O O . SER A 1 302 ? -14.57 26.859 13.547 1 98.38 302 SER A O 1
ATOM 2277 N N . ALA A 1 303 ? -14.734 25.047 12.266 1 98.06 303 ALA A N 1
ATOM 2278 C CA . ALA A 1 303 ? -16.078 25.344 11.781 1 98.06 303 ALA A CA 1
ATOM 2279 C C . ALA A 1 303 ? -17.062 25.5 12.945 1 98.06 303 ALA A C 1
ATOM 2281 O O . ALA A 1 303 ? -16.922 24.828 13.969 1 98.06 303 ALA A O 1
ATOM 2282 N N . PRO A 1 304 ? -18.094 26.438 12.727 1 97.38 304 PRO A N 1
ATOM 2283 C CA . PRO A 1 304 ? -19.203 26.391 13.688 1 97.38 304 PRO A CA 1
ATOM 2284 C C . PRO A 1 304 ? -19.812 25 13.82 1 97.38 304 PRO A C 1
ATOM 2286 O O . PRO A 1 304 ? -19.953 24.281 12.828 1 97.38 304 PRO A O 1
ATOM 2289 N N . GLY A 1 305 ? -20.141 24.578 14.977 1 98 305 GLY A N 1
ATOM 2290 C CA . GLY A 1 305 ? -20.703 23.25 15.203 1 98 305 GLY A CA 1
ATOM 2291 C C . GLY A 1 305 ? -19.672 22.234 15.641 1 98 305 GLY A C 1
ATOM 2292 O O . GLY A 1 305 ? -20.016 21.125 16.031 1 98 305 GLY A O 1
ATOM 2293 N N . THR A 1 306 ? -18.375 22.672 15.609 1 98.56 306 THR A N 1
ATOM 2294 C CA . THR A 1 306 ? -17.312 21.797 16.062 1 98.56 306 THR A CA 1
ATOM 2295 C C . THR A 1 306 ? -17.453 21.484 17.547 1 98.56 306 THR A C 1
ATOM 2297 O O . THR A 1 306 ? -17.562 22.406 18.359 1 98.56 306 THR A O 1
ATOM 2300 N N . GLU A 1 307 ? -17.453 20.266 17.875 1 98.38 307 GLU A N 1
ATOM 2301 C CA . GLU A 1 307 ? -17.5 19.828 19.266 1 98.38 307 GLU A CA 1
ATOM 2302 C C . GLU A 1 307 ? -16.125 19.422 19.766 1 98.38 307 GLU A C 1
ATOM 2304 O O . GLU A 1 307 ? -15.812 19.609 20.953 1 98.38 307 GLU A O 1
ATOM 2309 N N . ALA A 1 308 ? -15.367 18.844 18.938 1 98.06 308 ALA A N 1
ATOM 2310 C CA . ALA A 1 308 ? -14 18.406 19.234 1 98.06 308 ALA A CA 1
ATOM 2311 C C . ALA A 1 308 ? -13.164 18.312 17.969 1 98.06 308 ALA A C 1
ATOM 2313 O O . ALA A 1 308 ? -13.609 17.781 16.953 1 98.06 308 ALA A O 1
ATOM 2314 N N . THR A 1 309 ? -11.977 18.906 18 1 98.19 309 THR A N 1
ATOM 2315 C CA . THR A 1 309 ? -11.023 18.734 16.906 1 98.19 309 THR A CA 1
ATOM 2316 C C . THR A 1 309 ? -10 17.656 17.25 1 98.19 309 THR A C 1
ATOM 2318 O O . THR A 1 309 ? -9.938 17.203 18.391 1 98.19 309 THR A O 1
ATOM 2321 N N . THR A 1 310 ? -9.359 17.156 16.266 1 98.62 310 THR A N 1
ATOM 2322 C CA . THR A 1 310 ? -8.141 16.359 16.422 1 98.62 310 THR A CA 1
ATOM 2323 C C . THR A 1 310 ? -6.906 17.234 16.188 1 98.62 310 THR A C 1
ATOM 2325 O O . THR A 1 310 ? -6.809 17.906 15.156 1 98.62 310 THR A O 1
ATOM 2328 N N . LEU A 1 311 ? -6.043 17.219 17.188 1 98.56 311 LEU A N 1
ATOM 2329 C CA . LEU A 1 311 ? -4.789 17.938 17.016 1 98.56 311 LEU A CA 1
ATOM 2330 C C . LEU A 1 311 ? -3.746 17.062 16.328 1 98.56 311 LEU A C 1
ATOM 2332 O O . LEU A 1 311 ? -3.113 16.219 16.969 1 98.56 311 LEU A O 1
ATOM 2336 N N . TYR A 1 312 ? -3.615 17.219 15.078 1 98.5 312 TYR A N 1
ATOM 2337 C CA . TYR A 1 312 ? -2.521 16.594 14.344 1 98.5 312 TYR A CA 1
ATOM 2338 C C . TYR A 1 312 ? -1.282 17.469 14.352 1 98.5 312 TYR A C 1
ATOM 2340 O O . TYR A 1 312 ? -0.179 17.016 14.641 1 98.5 312 TYR A O 1
ATOM 2348 N N . HIS A 1 313 ? -1.54 18.688 13.961 1 98.38 313 HIS A N 1
ATOM 2349 C CA . HIS A 1 313 ? -0.599 19.781 14.148 1 98.38 313 HIS A CA 1
ATOM 2350 C C . HIS A 1 313 ? -1.275 20.984 14.812 1 98.38 313 HIS A C 1
ATOM 2352 O O . HIS A 1 313 ? -2.498 21.125 14.742 1 98.38 313 HIS A O 1
ATOM 2358 N N . PHE A 1 314 ? -0.493 21.766 15.508 1 98.56 314 PHE A N 1
ATOM 2359 C CA . PHE A 1 314 ? -0.941 22.984 16.156 1 98.56 314 PHE A CA 1
ATOM 2360 C C . PHE A 1 314 ? -0.352 24.203 15.469 1 98.56 314 PHE A C 1
ATOM 2362 O O . PHE A 1 314 ? 0.74 24.656 15.82 1 98.56 314 PHE A O 1
ATOM 2369 N N . PRO A 1 315 ? -1.123 24.797 14.523 1 98.62 315 PRO A N 1
ATOM 2370 C CA . PRO A 1 315 ? -0.617 26 13.844 1 98.62 315 PRO A CA 1
ATOM 2371 C C . PRO A 1 315 ? -0.65 27.234 14.734 1 98.62 315 PRO A C 1
ATOM 2373 O O . PRO A 1 315 ? -1.641 27.469 15.43 1 98.62 315 PRO A O 1
ATOM 2376 N N . VAL A 1 316 ? 0.418 28 14.734 1 98.75 316 VAL A N 1
ATOM 2377 C CA . VAL A 1 316 ? 0.506 29.297 15.398 1 98.75 316 VAL A CA 1
ATOM 2378 C C . VAL A 1 316 ? 0.813 30.375 14.367 1 98.75 316 VAL A C 1
ATOM 2380 O O . VAL A 1 316 ? 1.839 30.312 13.68 1 98.75 316 VAL A O 1
ATOM 2383 N N . ARG A 1 317 ? -0.1 31.25 14.211 1 98.38 317 ARG A N 1
ATOM 2384 C CA . ARG A 1 317 ? 0.135 32.375 13.328 1 98.38 317 ARG A CA 1
ATOM 2385 C C . ARG A 1 317 ? 1.048 33.406 13.992 1 98.38 317 ARG A C 1
ATOM 2387 O O . ARG A 1 317 ? 0.835 33.781 15.148 1 98.38 317 ARG A O 1
ATOM 2394 N N . LEU A 1 318 ? 2.031 33.844 13.289 1 97.88 318 LEU A N 1
ATOM 2395 C CA . LEU A 1 318 ? 3.033 34.781 13.773 1 97.88 318 LEU A CA 1
ATOM 2396 C C . LEU A 1 318 ? 2.637 36.219 13.445 1 97.88 318 LEU A C 1
ATOM 2398 O O . LEU A 1 318 ? 3.07 36.781 12.43 1 97.88 318 LEU A O 1
ATOM 2402 N N . GLU A 1 319 ? 1.938 36.875 14.352 1 95.44 319 GLU A N 1
ATOM 2403 C CA . GLU A 1 319 ? 1.354 38.156 14.055 1 95.44 319 GLU A CA 1
ATOM 2404 C C . GLU A 1 319 ? 2.186 39.312 14.664 1 95.44 319 GLU A C 1
ATOM 2406 O O . GLU A 1 319 ? 2.025 40.469 14.289 1 95.44 319 GLU A O 1
ATOM 2411 N N . ALA A 1 320 ? 3.076 38.969 15.555 1 94 320 ALA A N 1
ATOM 2412 C CA . ALA A 1 320 ? 3.861 40 16.234 1 94 320 ALA A CA 1
ATOM 2413 C C . ALA A 1 320 ? 4.691 40.812 15.242 1 94 320 ALA A C 1
ATOM 2415 O O . ALA A 1 320 ? 5.297 40.219 14.328 1 94 320 ALA A O 1
ATOM 2416 N N . PRO A 1 321 ? 4.742 42.062 15.469 1 95.25 321 PRO A N 1
ATOM 2417 C CA . PRO A 1 321 ? 5.559 42.906 14.578 1 95.25 321 PRO A CA 1
ATOM 2418 C C . PRO A 1 321 ? 7.039 42.531 14.609 1 95.25 321 PRO A C 1
ATOM 2420 O O . PRO A 1 321 ? 7.762 42.781 13.641 1 95.25 321 PRO A O 1
ATOM 2423 N N . GLU A 1 322 ? 7.438 41.906 15.688 1 94.81 322 GLU A N 1
ATOM 2424 C CA . GLU A 1 322 ? 8.828 41.469 15.82 1 94.81 322 GLU A CA 1
ATOM 2425 C C . GLU A 1 322 ? 9.203 40.5 14.727 1 94.81 322 GLU A C 1
ATOM 2427 O O . GLU A 1 322 ? 10.375 40.406 14.352 1 94.81 322 GLU A O 1
ATOM 2432 N N . PHE A 1 323 ? 8.234 39.812 14.195 1 95.88 323 PHE A N 1
ATOM 2433 C CA . PHE A 1 323 ? 8.5 38.781 13.219 1 95.88 323 PHE A CA 1
ATOM 2434 C C . PHE A 1 323 ? 8.523 39.344 11.805 1 95.88 323 PHE A C 1
ATOM 2436 O O . PHE A 1 323 ? 8.836 38.625 10.852 1 95.88 323 PHE A O 1
ATOM 2443 N N . ALA A 1 324 ? 8.25 40.625 11.641 1 93.31 324 ALA A N 1
ATOM 2444 C CA . ALA A 1 324 ? 8.203 41.219 10.312 1 93.31 324 ALA A CA 1
ATOM 2445 C C . ALA A 1 324 ? 9.523 41.031 9.578 1 93.31 324 ALA A C 1
ATOM 2447 O O . ALA A 1 324 ? 10.602 41.281 10.133 1 93.31 324 ALA A O 1
ATOM 2448 N N . GLY A 1 325 ? 9.43 40.562 8.328 1 92.44 325 GLY A N 1
ATOM 2449 C CA . GLY A 1 325 ? 10.609 40.406 7.484 1 92.44 325 GLY A CA 1
ATOM 2450 C C . GLY A 1 325 ? 11.352 39.125 7.73 1 92.44 325 GLY A C 1
ATOM 2451 O O . GLY A 1 325 ? 12.383 38.844 7.102 1 92.44 325 GLY A O 1
ATOM 2452 N N . ILE A 1 326 ? 10.891 38.312 8.633 1 95.38 326 ILE A N 1
ATOM 2453 C CA . ILE A 1 326 ? 11.523 37.031 8.922 1 95.38 326 ILE A CA 1
ATOM 2454 C C . ILE A 1 326 ? 10.664 35.906 8.359 1 95.38 326 ILE A C 1
ATOM 2456 O O . ILE A 1 326 ? 9.445 35.875 8.547 1 95.38 326 ILE A O 1
ATOM 2460 N N . SER A 1 327 ? 11.305 34.969 7.664 1 94.62 327 SER A N 1
ATOM 2461 C CA . SER A 1 327 ? 10.539 33.844 7.117 1 94.62 327 SER A CA 1
ATOM 2462 C C . SER A 1 327 ? 10.055 32.906 8.219 1 94.62 327 SER A C 1
ATOM 2464 O O . SER A 1 327 ? 10.734 32.75 9.234 1 94.62 327 SER A O 1
ATOM 2466 N N . ALA A 1 328 ? 8.93 32.344 8 1 96.94 328 ALA A N 1
ATOM 2467 C CA . ALA A 1 328 ? 8.398 31.359 8.945 1 96.94 328 ALA A CA 1
ATOM 2468 C C . ALA A 1 328 ? 9.367 30.188 9.133 1 96.94 328 ALA A C 1
ATOM 2470 O O . ALA A 1 328 ? 9.469 29.641 10.227 1 96.94 328 ALA A O 1
ATOM 2471 N N . ALA A 1 329 ? 10.094 29.828 8.109 1 95.62 329 ALA A N 1
ATOM 2472 C CA . ALA A 1 329 ? 11.062 28.75 8.172 1 95.62 329 ALA A CA 1
ATOM 2473 C C . ALA A 1 329 ? 12.172 29.047 9.172 1 95.62 329 ALA A C 1
ATOM 2475 O O . ALA A 1 329 ? 12.609 28.172 9.914 1 95.62 329 ALA A O 1
ATOM 2476 N N . LYS A 1 330 ? 12.641 30.281 9.188 1 96.44 330 LYS A N 1
ATOM 2477 C CA . LYS A 1 330 ? 13.68 30.688 10.133 1 96.44 330 LYS A CA 1
ATOM 2478 C C . LYS A 1 330 ? 13.156 30.656 11.57 1 96.44 330 LYS A C 1
ATOM 2480 O O . LYS A 1 330 ? 13.867 30.234 12.477 1 96.44 330 LYS A O 1
ATOM 2485 N N . ILE A 1 331 ? 11.984 31.141 11.695 1 97.69 331 ILE A N 1
ATOM 2486 C CA . ILE A 1 331 ? 11.383 31.141 13.023 1 97.69 331 ILE A CA 1
ATOM 2487 C C . ILE A 1 331 ? 11.188 29.703 13.508 1 97.69 331 ILE A C 1
ATOM 2489 O O . ILE A 1 331 ? 11.469 29.391 14.664 1 97.69 331 ILE A O 1
ATOM 2493 N N . ALA A 1 332 ? 10.695 28.828 12.617 1 97.69 332 ALA A N 1
ATOM 2494 C CA . ALA A 1 332 ? 10.516 27.422 12.945 1 97.69 332 ALA A CA 1
ATOM 2495 C C . ALA A 1 332 ? 11.844 26.781 13.359 1 97.69 332 ALA A C 1
ATOM 2497 O O . ALA A 1 332 ? 11.891 26 14.312 1 97.69 332 ALA A O 1
ATOM 2498 N N . ALA A 1 333 ? 12.891 27.094 12.648 1 96.38 333 ALA A N 1
ATOM 2499 C CA . ALA A 1 333 ? 14.211 26.562 12.969 1 96.38 333 ALA A CA 1
ATOM 2500 C C . ALA A 1 333 ? 14.664 27.016 14.352 1 96.38 333 ALA A C 1
ATOM 2502 O O . ALA A 1 333 ? 15.25 26.234 15.109 1 96.38 333 ALA A O 1
ATOM 2503 N N . ALA A 1 334 ? 14.477 28.266 14.648 1 97.56 334 ALA A N 1
ATOM 2504 C CA . ALA A 1 334 ? 14.836 28.797 15.961 1 97.56 334 ALA A CA 1
ATOM 2505 C C . ALA A 1 334 ? 14.055 28.109 17.062 1 97.56 334 ALA A C 1
ATOM 2507 O O . ALA A 1 334 ? 14.617 27.766 18.109 1 97.56 334 ALA A O 1
ATOM 2508 N N . LEU A 1 335 ? 12.766 27.953 16.844 1 98.19 335 LEU A N 1
ATOM 2509 C CA . LEU A 1 335 ? 11.93 27.266 17.812 1 98.19 335 LEU A CA 1
ATOM 2510 C C . LEU A 1 335 ? 12.391 25.812 18 1 98.19 335 LEU A C 1
ATOM 2512 O O . LEU A 1 335 ? 12.414 25.297 19.109 1 98.19 335 LEU A O 1
ATOM 2516 N N . SER A 1 336 ? 12.695 25.172 16.875 1 97.12 336 SER A N 1
ATOM 2517 C CA . SER A 1 336 ? 13.195 23.812 16.922 1 97.12 336 SER A CA 1
ATOM 2518 C C . SER A 1 336 ? 14.438 23.703 17.797 1 97.12 336 SER A C 1
ATOM 2520 O O . SER A 1 336 ? 14.578 22.766 18.578 1 97.12 336 SER A O 1
ATOM 2522 N N . ALA A 1 337 ? 15.281 24.656 17.641 1 96.69 337 ALA A N 1
ATOM 2523 C CA . ALA A 1 337 ? 16.516 24.672 18.422 1 96.69 337 ALA A CA 1
ATOM 2524 C C . ALA A 1 337 ? 16.219 24.875 19.906 1 96.69 337 ALA A C 1
ATOM 2526 O O . ALA A 1 337 ? 16.875 24.297 20.766 1 96.69 337 ALA A O 1
ATOM 2527 N N . GLU A 1 338 ? 15.266 25.75 20.234 1 97.81 338 GLU A N 1
ATOM 2528 C CA . GLU A 1 338 ? 14.898 26.016 21.625 1 97.81 338 GLU A CA 1
ATOM 2529 C C . GLU A 1 338 ? 14.258 24.797 22.281 1 97.81 338 GLU A C 1
ATOM 2531 O O . GLU A 1 338 ? 14.406 24.594 23.484 1 97.81 338 GLU A O 1
ATOM 2536 N N . LEU A 1 339 ? 13.57 24 21.484 1 96.88 339 LEU A N 1
ATOM 2537 C CA . LEU A 1 339 ? 12.695 22.969 22.062 1 96.88 339 LEU A CA 1
ATOM 2538 C C . LEU A 1 339 ? 13.281 21.578 21.844 1 96.88 339 LEU A C 1
ATOM 2540 O O . LEU A 1 339 ? 12.836 20.609 22.484 1 96.88 339 LEU A O 1
ATOM 2544 N N . GLY A 1 340 ? 14.242 21.453 20.953 1 94.12 340 GLY A N 1
ATOM 2545 C CA . GLY A 1 340 ? 14.82 20.141 20.656 1 94.12 340 GLY A CA 1
ATOM 2546 C C . GLY A 1 340 ? 13.867 19.234 19.906 1 94.12 340 GLY A C 1
ATOM 2547 O O . GLY A 1 340 ? 13.844 18.031 20.156 1 94.12 340 GLY A O 1
ATOM 2548 N N . CYS A 1 341 ? 13.016 19.766 19.188 1 93.06 341 CYS A N 1
ATOM 2549 C CA . CYS A 1 341 ? 12.078 18.984 18.375 1 93.06 341 CYS A CA 1
ATOM 2550 C C . CYS A 1 341 ? 11.828 19.656 17.031 1 93.06 341 CYS A C 1
ATOM 2552 O O . CYS A 1 341 ? 12.227 20.797 16.812 1 93.06 341 CYS A O 1
ATOM 2554 N N . TRP A 1 342 ? 11.195 18.922 16.172 1 92.81 342 TRP A N 1
ATOM 2555 C CA . TRP A 1 342 ? 10.953 19.375 14.805 1 92.81 342 TRP A CA 1
ATOM 2556 C C . TRP A 1 342 ? 9.734 20.281 14.75 1 92.81 342 TRP A C 1
ATOM 2558 O O . TRP A 1 342 ? 8.594 19.812 14.844 1 92.81 342 TRP A O 1
ATOM 2568 N N . VAL A 1 343 ? 9.898 21.594 14.656 1 96.44 343 VAL A N 1
ATOM 2569 C CA . VAL A 1 343 ? 8.898 22.609 14.32 1 96.44 343 VAL A CA 1
ATOM 2570 C C . VAL A 1 343 ? 9.055 23.031 12.867 1 96.44 343 VAL A C 1
ATOM 2572 O O . VAL A 1 343 ? 10.172 23.219 12.383 1 96.44 343 VAL A O 1
ATOM 2575 N N . HIS A 1 344 ? 7.969 23.062 12.164 1 95.38 344 HIS A N 1
ATOM 2576 C CA . HIS A 1 344 ? 8.094 23.344 10.742 1 95.38 344 HIS A CA 1
ATOM 2577 C C . HIS A 1 344 ? 6.945 24.219 10.25 1 95.38 344 HIS A C 1
ATOM 2579 O O . HIS A 1 344 ? 6.094 24.641 11.031 1 95.38 344 HIS A O 1
ATOM 2585 N N . THR A 1 345 ? 7.051 24.688 9 1 97.12 345 THR A N 1
ATOM 2586 C CA . THR A 1 345 ? 6.004 25.5 8.391 1 97.12 345 THR A CA 1
ATOM 2587 C C . THR A 1 345 ? 4.84 24.625 7.926 1 97.12 345 THR A C 1
ATOM 2589 O O . THR A 1 345 ? 4.98 23.406 7.816 1 97.12 345 THR A O 1
ATOM 2592 N N . PRO A 1 346 ? 3.637 25.219 7.719 1 97.69 346 PRO A N 1
ATOM 2593 C CA . PRO A 1 346 ? 2.58 24.469 7.039 1 97.69 346 PRO A CA 1
ATOM 2594 C C . PRO A 1 346 ? 3.002 23.984 5.652 1 97.69 346 PRO A C 1
ATOM 2596 O O . PRO A 1 346 ? 4.047 24.391 5.141 1 97.69 346 PRO A O 1
ATOM 2599 N N . TYR A 1 347 ? 2.24 23.078 5.152 1 96.56 347 TYR A N 1
ATOM 2600 C CA . TYR A 1 347 ? 2.463 22.656 3.775 1 96.56 347 TYR A CA 1
ATOM 2601 C C . TYR A 1 347 ? 2.625 23.859 2.85 1 96.56 347 TYR A C 1
ATOM 2603 O O . TYR A 1 347 ? 1.991 24.891 3.053 1 96.56 347 TYR A O 1
ATOM 2611 N N . PRO A 1 348 ? 3.492 23.75 1.86 1 94.88 348 PRO A N 1
ATOM 2612 C CA . PRO A 1 348 ? 3.453 24.781 0.83 1 94.88 348 PRO A CA 1
ATOM 2613 C C . PRO A 1 348 ? 2.133 24.812 0.062 1 94.88 348 PRO A C 1
ATOM 2615 O O . PRO A 1 348 ? 1.398 23.812 0.062 1 94.88 348 PRO A O 1
ATOM 2618 N N . PRO A 1 349 ? 1.838 26 -0.509 1 97 349 PRO A N 1
ATOM 2619 C CA . PRO A 1 349 ? 0.683 25.984 -1.41 1 97 349 PRO A CA 1
ATOM 2620 C C . PRO A 1 349 ? 0.769 24.891 -2.467 1 97 349 PRO A C 1
ATOM 2622 O O . PRO A 1 349 ? 1.851 24.625 -2.996 1 97 349 PRO A O 1
ATOM 2625 N N . MET A 1 350 ? -0.365 24.297 -2.77 1 95.38 350 MET A N 1
ATOM 2626 C CA . MET A 1 350 ? -0.442 23.125 -3.617 1 95.38 350 MET A CA 1
ATOM 2627 C C . MET A 1 350 ? 0.245 23.359 -4.957 1 95.38 350 MET A C 1
ATOM 2629 O O . MET A 1 350 ? 0.88 22.453 -5.504 1 95.38 350 MET A O 1
ATOM 2633 N N . ASP A 1 351 ? 0.165 24.547 -5.469 1 91.25 351 ASP A N 1
ATOM 2634 C CA . ASP A 1 351 ? 0.681 24.844 -6.801 1 91.25 351 ASP A CA 1
ATOM 2635 C C . ASP A 1 351 ? 2.199 25.016 -6.777 1 91.25 351 ASP A C 1
ATOM 2637 O O . ASP A 1 351 ? 2.814 25.281 -7.812 1 91.25 351 ASP A O 1
ATOM 2641 N N . GLU A 1 352 ? 2.793 24.859 -5.605 1 91.19 352 GLU A N 1
ATOM 2642 C CA . GLU A 1 352 ? 4.246 24.953 -5.492 1 91.19 352 GLU A CA 1
ATOM 2643 C C . GLU A 1 352 ? 4.883 23.562 -5.441 1 91.19 352 GLU A C 1
ATOM 2645 O O . GLU A 1 352 ? 6.109 23.438 -5.504 1 91.19 352 GLU A O 1
ATOM 2650 N N . PHE A 1 353 ? 4.027 22.547 -5.336 1 89.19 353 PHE A N 1
ATOM 2651 C CA . PHE A 1 353 ? 4.566 21.188 -5.332 1 89.19 353 PHE A CA 1
ATOM 2652 C C . PHE A 1 353 ? 5.039 20.797 -6.727 1 89.19 353 PHE A C 1
ATOM 2654 O O . PHE A 1 353 ? 4.25 20.781 -7.676 1 89.19 353 PHE A O 1
ATOM 2661 N N . GLY A 1 354 ? 6.266 20.375 -6.82 1 84.12 354 GLY A N 1
ATOM 2662 C CA . GLY A 1 354 ? 6.812 19.906 -8.078 1 84.12 354 GLY A CA 1
ATOM 2663 C C . GLY A 1 354 ? 6.125 18.656 -8.594 1 84.12 354 GLY A C 1
ATOM 2664 O O . GLY A 1 354 ? 6.09 18.406 -9.797 1 84.12 354 GLY A O 1
ATOM 2665 N N . LEU A 1 355 ? 5.543 17.938 -7.742 1 79.81 355 LEU A N 1
ATOM 2666 C CA . LEU A 1 355 ? 4.828 16.703 -8.062 1 79.81 355 LEU A CA 1
ATOM 2667 C C . LEU A 1 355 ? 3.695 16.984 -9.047 1 79.81 355 LEU A C 1
ATOM 2669 O O . LEU A 1 355 ? 3.311 16.094 -9.812 1 79.81 355 LEU A O 1
ATOM 2673 N N . LEU A 1 356 ? 3.178 18.266 -9.039 1 82.25 356 LEU A N 1
ATOM 2674 C CA . LEU A 1 356 ? 2.025 18.594 -9.867 1 82.25 356 LEU A CA 1
ATOM 2675 C C . LEU A 1 356 ? 2.467 19.25 -11.172 1 82.25 356 LEU A C 1
ATOM 2677 O O . LEU A 1 356 ? 1.634 19.578 -12.016 1 82.25 356 LEU A O 1
ATOM 2681 N N . ASP A 1 357 ? 3.848 19.484 -11.273 1 77.38 357 ASP A N 1
ATOM 2682 C CA . ASP A 1 357 ? 4.344 20.078 -12.516 1 77.38 357 ASP A CA 1
ATOM 2683 C C . ASP A 1 357 ? 4.031 19.188 -13.711 1 77.38 357 ASP A C 1
ATOM 2685 O O . ASP A 1 357 ? 4.223 17.969 -13.656 1 77.38 357 ASP A O 1
ATOM 2689 N N . PRO A 1 358 ? 3.537 20.156 -14.773 1 58.91 358 PRO A N 1
ATOM 2690 C CA . PRO A 1 358 ? 3.311 19.453 -16.047 1 58.91 358 PRO A CA 1
ATOM 2691 C C . PRO A 1 358 ? 4.602 18.938 -16.672 1 58.91 358 PRO A C 1
ATOM 2693 O O . PRO A 1 358 ? 5.676 19.484 -16.422 1 58.91 358 PRO A O 1
ATOM 2696 N N . GLY A 1 359 ? 5.008 17.891 -16.828 1 55.56 359 GLY A N 1
ATOM 2697 C CA . GLY A 1 359 ? 6.145 17.25 -17.484 1 55.56 359 GLY A CA 1
ATOM 2698 C C . GLY A 1 359 ? 6.258 15.773 -17.172 1 55.56 359 GLY A C 1
ATOM 2699 O O . GLY A 1 359 ? 7.289 15.156 -17.453 1 55.56 359 GLY A O 1
ATOM 2700 N N . SER A 1 360 ? 5.824 15.789 -16.109 1 51.19 360 SER A N 1
ATOM 2701 C CA . SER A 1 360 ? 6.027 14.422 -15.648 1 51.19 360 SER A CA 1
ATOM 2702 C C . SER A 1 360 ? 5.676 13.414 -16.75 1 51.19 360 SER A C 1
ATOM 2704 O O . SER A 1 360 ? 4.953 13.742 -17.688 1 51.19 360 SER A O 1
ATOM 2706 N N . PRO A 1 361 ? 6.039 12.281 -16.547 1 50.69 361 PRO A N 1
ATOM 2707 C CA . PRO A 1 361 ? 5.891 11.383 -17.688 1 50.69 361 PRO A CA 1
ATOM 2708 C C . PRO A 1 361 ? 4.578 11.586 -18.438 1 50.69 361 PRO A C 1
ATOM 2710 O O . PRO A 1 361 ? 3.596 12.047 -17.844 1 50.69 361 PRO A O 1
ATOM 2713 N N . PRO A 1 362 ? 4.652 11.805 -19.859 1 50.03 362 PRO A N 1
ATOM 2714 C CA . PRO A 1 362 ? 3.58 11.852 -20.859 1 50.03 362 PRO A CA 1
ATOM 2715 C C . PRO A 1 362 ? 2.312 11.133 -20.391 1 50.03 362 PRO A C 1
ATOM 2717 O O . PRO A 1 362 ? 1.395 10.922 -21.188 1 50.03 362 PRO A O 1
ATOM 2720 N N . ARG A 1 363 ? 2.209 10.828 -19.031 1 59.19 363 ARG A N 1
ATOM 2721 C CA . ARG A 1 363 ? 1.405 9.656 -18.688 1 59.19 363 ARG A CA 1
ATOM 2722 C C . ARG A 1 363 ? 0.05 10.07 -18.125 1 59.19 363 ARG A C 1
ATOM 2724 O O . ARG A 1 363 ? -0.815 9.227 -17.891 1 59.19 363 ARG A O 1
ATOM 2731 N N . LEU A 1 364 ? -0.094 11.547 -18.016 1 68.81 364 LEU A N 1
ATOM 2732 C CA . LEU A 1 364 ? -1.389 11.828 -17.406 1 68.81 364 LEU A CA 1
ATOM 2733 C C . LEU A 1 364 ? -2.328 12.492 -18.406 1 68.81 364 LEU A C 1
ATOM 2735 O O . LEU A 1 364 ? -1.923 13.391 -19.141 1 68.81 364 LEU A O 1
ATOM 2739 N N . PRO A 1 365 ? -3.406 12.008 -18.484 1 67.81 365 PRO A N 1
ATOM 2740 C CA . PRO A 1 365 ? -4.371 12.555 -19.438 1 67.81 365 PRO A CA 1
ATOM 2741 C C . PRO A 1 365 ? -4.832 13.969 -19.078 1 67.81 365 PRO A C 1
ATOM 2743 O O . PRO A 1 365 ? -5.52 14.617 -19.859 1 67.81 365 PRO A O 1
ATOM 2746 N N . ALA A 1 366 ? -4.434 14.344 -17.797 1 75.31 366 ALA A N 1
ATOM 2747 C CA . ALA A 1 366 ? -4.934 15.633 -17.328 1 75.31 366 ALA A CA 1
ATOM 2748 C C . ALA A 1 366 ? -3.875 16.359 -16.5 1 75.31 366 ALA A C 1
ATOM 2750 O O . ALA A 1 366 ? -2.973 15.727 -15.938 1 75.31 366 ALA A O 1
ATOM 2751 N N . ALA A 1 367 ? -4.016 17.672 -16.469 1 86 367 ALA A N 1
ATOM 2752 C CA . ALA A 1 367 ? -3.176 18.531 -15.625 1 86 367 ALA A CA 1
ATOM 2753 C C . ALA A 1 367 ? -4.004 19.219 -14.547 1 86 367 ALA A C 1
ATOM 2755 O O . ALA A 1 367 ? -5.199 19.469 -14.734 1 86 367 ALA A O 1
ATOM 2756 N N . PRO A 1 368 ? -3.369 19.453 -13.422 1 92.31 368 PRO A N 1
ATOM 2757 C CA . PRO A 1 368 ? -4.094 20.219 -12.398 1 92.31 368 PRO A CA 1
ATOM 2758 C C . PRO A 1 368 ? -4.48 21.609 -12.859 1 92.31 368 PRO A C 1
ATOM 2760 O O . PRO A 1 368 ? -3.787 22.203 -13.688 1 92.31 368 PRO A O 1
ATOM 2763 N N . ARG A 1 369 ? -5.582 22.078 -12.328 1 94.69 369 ARG A N 1
ATOM 2764 C CA . ARG A 1 369 ? -6.051 23.422 -12.609 1 94.69 369 ARG A CA 1
ATOM 2765 C C . ARG A 1 369 ? -6.059 24.281 -11.344 1 94.69 369 ARG A C 1
ATOM 2767 O O . ARG A 1 369 ? -6.477 23.812 -10.281 1 94.69 369 ARG A O 1
ATOM 2774 N N . VAL A 1 370 ? -5.555 25.484 -11.477 1 96.5 370 VAL A N 1
ATOM 2775 C CA . VAL A 1 370 ? -5.598 26.5 -10.422 1 96.5 370 VAL A CA 1
ATOM 2776 C C . VAL A 1 370 ? -6.297 27.75 -10.93 1 96.5 370 VAL A C 1
ATOM 2778 O O . VAL A 1 370 ? -5.645 28.688 -11.414 1 96.5 370 VAL A O 1
ATOM 2781 N N . PRO A 1 371 ? -7.586 27.844 -10.742 1 96.88 371 PRO A N 1
ATOM 2782 C CA . PRO A 1 371 ? -8.367 28.891 -11.398 1 96.88 371 PRO A CA 1
ATOM 2783 C C . PRO A 1 371 ? -8.023 30.281 -10.891 1 96.88 371 PRO A C 1
ATOM 2785 O O . PRO A 1 371 ? -8.156 31.266 -11.633 1 96.88 371 PRO A O 1
ATOM 2788 N N . GLU A 1 372 ? -7.734 30.406 -9.648 1 97.5 372 GLU A N 1
ATOM 2789 C CA . GLU A 1 372 ? -7.34 31.656 -9.023 1 97.5 372 GLU A CA 1
ATOM 2790 C C . GLU A 1 372 ? -6.086 31.484 -8.172 1 97.5 372 GLU A C 1
ATOM 2792 O O . GLU A 1 372 ? -5.801 30.375 -7.703 1 97.5 372 GLU A O 1
ATOM 2797 N N . PRO A 1 373 ? -5.348 32.562 -8.008 1 97.25 373 PRO A N 1
ATOM 2798 C CA . PRO A 1 373 ? -4.164 32.469 -7.152 1 97.25 373 PRO A CA 1
ATOM 2799 C C . PRO A 1 373 ? -4.496 32 -5.738 1 97.25 373 PRO A C 1
ATOM 2801 O O . PRO A 1 373 ? -5.527 32.375 -5.18 1 97.25 373 PRO A O 1
ATOM 2804 N N . LEU A 1 374 ? -3.629 31.234 -5.184 1 98.56 374 LEU A N 1
ATOM 2805 C CA . LEU A 1 374 ? -3.807 30.703 -3.838 1 98.56 374 LEU A CA 1
ATOM 2806 C C . LEU A 1 374 ? -3.213 31.641 -2.797 1 98.56 374 LEU A C 1
ATOM 2808 O O . LEU A 1 374 ? -2.305 31.266 -2.055 1 98.56 374 LEU A O 1
ATOM 2812 N N . ARG A 1 375 ? -3.781 32.844 -2.674 1 98.44 375 ARG A N 1
ATOM 2813 C CA . ARG A 1 375 ? -3.219 33.906 -1.871 1 98.44 375 ARG A CA 1
ATOM 2814 C C . ARG A 1 375 ? -3.219 33.562 -0.389 1 98.44 375 ARG A C 1
ATOM 2816 O O . ARG A 1 375 ? -2.227 33.781 0.309 1 98.44 375 ARG A O 1
ATOM 2823 N N . ASN A 1 376 ? -4.332 33 0.049 1 98.69 376 ASN A N 1
ATOM 2824 C CA . ASN A 1 376 ? -4.438 32.656 1.467 1 98.69 376 ASN A CA 1
ATOM 2825 C C . ASN A 1 376 ? -3.551 31.484 1.838 1 98.69 376 ASN A C 1
ATOM 2827 O O . ASN A 1 376 ? -2.973 31.453 2.926 1 98.69 376 ASN A O 1
ATOM 2831 N N . ALA A 1 377 ? -3.471 30.5 0.969 1 98.75 377 ALA A N 1
ATOM 2832 C CA . ALA A 1 377 ? -2.576 29.375 1.217 1 98.75 377 ALA A CA 1
ATOM 2833 C C . ALA A 1 377 ? -1.125 29.844 1.311 1 98.75 377 ALA A C 1
ATOM 2835 O O . ALA A 1 377 ? -0.377 29.391 2.18 1 98.75 377 ALA A O 1
ATOM 2836 N N . ARG A 1 378 ? -0.742 30.734 0.433 1 98.12 378 ARG A N 1
ATOM 2837 C CA . ARG A 1 378 ? 0.612 31.266 0.44 1 98.12 378 ARG A CA 1
ATOM 2838 C C . ARG A 1 378 ? 0.883 32.062 1.726 1 98.12 378 ARG A C 1
ATOM 2840 O O . ARG A 1 378 ? 1.956 31.922 2.318 1 98.12 378 ARG A O 1
ATOM 2847 N N . ALA A 1 379 ? -0.075 32.875 2.086 1 97.69 379 ALA A N 1
ATOM 2848 C CA . ALA A 1 379 ? 0.062 33.625 3.326 1 97.69 379 ALA A CA 1
ATOM 2849 C C . ALA A 1 379 ? 0.19 32.688 4.527 1 97.69 379 ALA A C 1
ATOM 2851 O O . ALA A 1 379 ? 1.001 32.938 5.426 1 97.69 379 ALA A O 1
ATOM 2852 N N . ALA A 1 380 ? -0.64 31.656 4.543 1 98.25 380 ALA A N 1
ATOM 2853 C CA . ALA A 1 380 ? -0.604 30.703 5.645 1 98.25 380 ALA A CA 1
ATOM 2854 C C . ALA A 1 380 ? 0.775 30.062 5.77 1 98.25 380 ALA A C 1
ATOM 2856 O O . ALA A 1 380 ? 1.309 29.938 6.871 1 98.25 380 ALA A O 1
ATOM 2857 N N . HIS A 1 381 ? 1.347 29.656 4.66 1 97.75 381 HIS A N 1
ATOM 2858 C CA . HIS A 1 381 ? 2.662 29.016 4.633 1 97.75 381 HIS A CA 1
ATOM 2859 C C . HIS A 1 381 ? 3.736 29.969 5.168 1 97.75 381 HIS A C 1
ATOM 2861 O O . HIS A 1 381 ? 4.672 29.531 5.836 1 97.75 381 HIS A O 1
ATOM 2867 N N . ARG A 1 382 ? 3.574 31.234 5.016 1 96.06 382 ARG A N 1
ATOM 2868 C CA . ARG A 1 382 ? 4.594 32.219 5.34 1 96.06 382 ARG A CA 1
ATOM 2869 C C . ARG A 1 382 ? 4.402 32.75 6.754 1 96.06 382 ARG A C 1
ATOM 2871 O O . ARG A 1 382 ? 5.32 33.344 7.328 1 96.06 382 ARG A O 1
ATOM 2878 N N . GLN 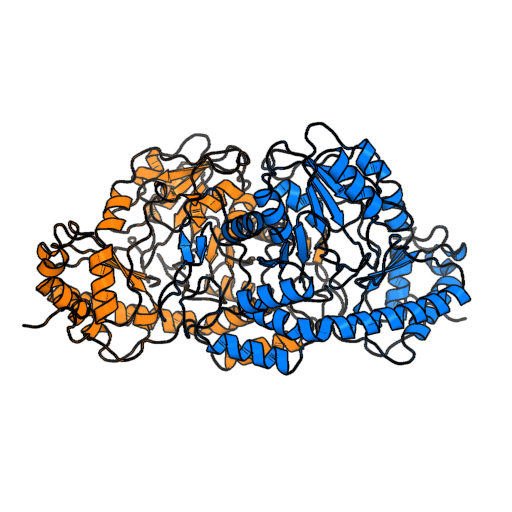A 1 383 ? 3.238 32.562 7.281 1 96.12 383 GLN A N 1
ATOM 2879 C CA . GLN A 1 383 ? 2.922 33.312 8.492 1 96.12 383 GLN A CA 1
ATOM 2880 C C . GLN A 1 383 ? 2.658 32.375 9.664 1 96.12 383 GLN A C 1
ATOM 2882 O O . GLN A 1 383 ? 2.26 32.812 10.742 1 96.12 383 GLN A O 1
ATOM 2887 N N . HIS A 1 384 ? 2.787 31.078 9.43 1 98.5 384 HIS A N 1
ATOM 2888 C CA . HIS A 1 384 ? 2.52 30.141 10.508 1 98.5 384 HIS A CA 1
ATOM 2889 C C . HIS A 1 384 ? 3.721 29.219 10.758 1 98.5 384 HIS A C 1
ATOM 2891 O O . HIS A 1 384 ? 4.578 29.078 9.883 1 98.5 384 HIS A O 1
ATOM 2897 N N . VAL A 1 385 ? 3.838 28.719 11.93 1 98.44 385 VAL A N 1
ATOM 2898 C CA . VAL A 1 385 ? 4.59 27.516 12.266 1 98.44 385 VAL A CA 1
ATOM 2899 C C . VAL A 1 385 ? 3.65 26.453 12.836 1 98.44 385 VAL A C 1
ATOM 2901 O O . VAL A 1 385 ? 2.564 26.781 13.32 1 98.44 385 VAL A O 1
ATOM 2904 N N . VAL A 1 386 ? 4.035 25.203 12.703 1 98.31 386 VAL A N 1
ATOM 2905 C CA . VAL A 1 386 ? 3.17 24.141 13.188 1 98.31 386 VAL A CA 1
ATOM 2906 C C . VAL A 1 386 ? 3.939 23.25 14.172 1 98.31 386 VAL A C 1
ATOM 2908 O O . VAL A 1 386 ? 5.121 22.969 13.961 1 98.31 386 VAL A O 1
ATOM 2911 N N . LEU A 1 387 ? 3.328 22.953 15.273 1 98.31 387 LEU A N 1
ATOM 2912 C CA . LEU A 1 387 ? 3.842 22.031 16.281 1 98.31 387 LEU A CA 1
ATOM 2913 C C . LEU A 1 387 ? 3.203 20.656 16.141 1 98.31 387 LEU A C 1
ATOM 2915 O O . LEU A 1 387 ? 1.981 20.547 16 1 98.31 387 LEU A O 1
ATOM 2919 N N . PRO A 1 388 ? 3.963 19.578 16.156 1 97.12 388 PRO A N 1
ATOM 2920 C CA . PRO A 1 388 ? 3.393 18.234 15.992 1 97.12 388 PRO A CA 1
ATOM 2921 C C . PRO A 1 388 ? 2.613 17.781 17.219 1 97.12 388 PRO A C 1
ATOM 2923 O O . PRO A 1 388 ? 2.916 18.188 18.344 1 97.12 388 PRO A O 1
ATOM 2926 N N . HIS A 1 389 ? 1.767 16.844 17.031 1 98.06 389 HIS A N 1
ATOM 2927 C CA . HIS A 1 389 ? 0.776 16.453 18.031 1 98.06 389 HIS A CA 1
ATOM 2928 C C . HIS A 1 389 ? 1.435 15.75 19.203 1 98.06 389 HIS A C 1
ATOM 2930 O O . HIS A 1 389 ? 0.931 15.82 20.328 1 98.06 389 HIS A O 1
ATOM 2936 N N . TRP A 1 390 ? 2.521 15.062 19.016 1 96.5 390 TRP A N 1
ATOM 2937 C CA . TRP A 1 390 ? 3.076 14.25 20.078 1 96.5 390 TRP A CA 1
ATOM 2938 C C . TRP A 1 390 ? 3.652 15.125 21.188 1 96.5 390 TRP A C 1
ATOM 2940 O O . TRP A 1 390 ? 3.82 14.672 22.328 1 96.5 390 TRP A O 1
ATOM 2950 N N . LEU A 1 391 ? 3.959 16.453 20.938 1 97 391 LEU A N 1
ATOM 2951 C CA . LEU A 1 391 ? 4.375 17.391 21.984 1 97 391 LEU A CA 1
ATOM 2952 C C . LEU A 1 391 ? 3.291 17.547 23.031 1 97 391 LEU A C 1
ATOM 2954 O O . LEU A 1 391 ? 3.58 17.906 24.188 1 97 391 LEU A O 1
ATOM 2958 N N . PHE A 1 392 ? 2.082 17.25 22.656 1 98.19 392 PHE A N 1
ATOM 2959 C CA . PHE A 1 392 ? 0.931 17.531 23.516 1 98.19 392 PHE A CA 1
ATOM 2960 C C . PHE A 1 392 ? 0.528 16.281 24.297 1 98.19 392 PHE A C 1
ATOM 2962 O O . PHE A 1 392 ? -0.521 16.266 24.938 1 98.19 392 PHE A O 1
ATOM 2969 N N . LEU A 1 393 ? 1.342 15.266 24.203 1 97.06 393 LEU A N 1
ATOM 2970 C CA . LEU A 1 393 ? 1.117 14.07 25 1 97.06 393 LEU A CA 1
ATOM 2971 C C . LEU A 1 393 ? 1.925 14.125 26.297 1 97.06 393 LEU A C 1
ATOM 2973 O O . LEU A 1 393 ? 1.854 13.203 27.109 1 97.06 393 LEU A O 1
ATOM 2977 N N . THR A 1 394 ? 2.57 15.203 26.469 1 91.56 394 THR A N 1
ATOM 2978 C CA . THR A 1 394 ? 3.396 15.398 27.656 1 91.56 394 THR A CA 1
ATOM 2979 C C . THR A 1 394 ? 2.557 15.906 28.812 1 91.56 394 THR A C 1
ATOM 2981 O O . THR A 1 394 ? 1.421 16.344 28.625 1 91.56 394 THR A O 1
ATOM 2984 N N . ASP A 1 395 ? 3.141 15.703 30 1 83.25 395 ASP A N 1
ATOM 2985 C CA . ASP A 1 395 ? 2.557 16.297 31.203 1 83.25 395 ASP A CA 1
ATOM 2986 C C . ASP A 1 395 ? 3.471 17.375 31.781 1 83.25 395 ASP A C 1
ATOM 2988 O O . ASP A 1 395 ? 4.535 17.656 31.234 1 83.25 395 ASP A O 1
ATOM 2992 N N . GLY A 1 396 ? 2.98 18.078 32.688 1 84.12 396 GLY A N 1
ATOM 2993 C CA . GLY A 1 396 ? 3.787 19 33.469 1 84.12 396 GLY A CA 1
ATOM 2994 C C . GLY A 1 396 ? 3.885 20.391 32.844 1 84.12 396 GLY A C 1
ATOM 2995 O O . GLY A 1 396 ? 2.875 20.953 32.406 1 84.12 396 GLY A O 1
ATOM 2996 N N . ASP A 1 397 ? 5.113 20.859 32.719 1 92 397 ASP A N 1
ATOM 2997 C CA . ASP A 1 397 ? 5.32 22.266 32.375 1 92 397 ASP A CA 1
ATOM 2998 C C . ASP A 1 397 ? 5.703 22.406 30.891 1 92 397 ASP A C 1
ATOM 3000 O O . ASP A 1 397 ? 6.246 23.422 30.469 1 92 397 ASP A O 1
ATOM 3004 N N . ALA A 1 398 ? 5.438 21.359 30.156 1 95.81 398 ALA A N 1
ATOM 3005 C CA . ALA A 1 398 ? 5.891 21.344 28.781 1 95.81 398 ALA A CA 1
ATOM 3006 C C . ALA A 1 398 ? 5.242 22.469 27.969 1 95.81 398 ALA A C 1
ATOM 3008 O O . ALA A 1 398 ? 5.898 23.109 27.156 1 95.81 398 ALA A O 1
ATOM 3009 N N . MET A 1 399 ? 3.98 22.75 28.188 1 97.5 399 MET A N 1
ATOM 3010 C CA . MET A 1 399 ? 3.285 23.797 27.453 1 97.5 399 MET A CA 1
ATOM 3011 C C . MET A 1 399 ? 3.834 25.172 27.812 1 97.5 399 MET A C 1
ATOM 3013 O O . MET A 1 399 ? 3.938 26.047 26.953 1 97.5 399 MET A O 1
ATOM 3017 N N . ALA A 1 400 ? 4.168 25.328 29.047 1 97.56 400 ALA A N 1
ATOM 3018 C CA . ALA A 1 400 ? 4.789 26.578 29.469 1 97.56 400 ALA A CA 1
ATOM 3019 C C . ALA A 1 400 ? 6.156 26.766 28.797 1 97.56 400 ALA A C 1
ATOM 3021 O O . ALA A 1 400 ? 6.527 27.875 28.438 1 97.56 400 ALA A O 1
ATOM 3022 N N . GLN A 1 401 ? 6.855 25.672 28.719 1 97.69 401 GLN A N 1
ATOM 3023 C CA . GLN A 1 401 ? 8.164 25.734 28.078 1 97.69 401 GLN A CA 1
ATOM 3024 C C . GLN A 1 401 ? 8.047 26.062 26.594 1 97.69 401 GLN A C 1
ATOM 3026 O O . GLN A 1 401 ? 8.875 26.781 26.047 1 97.69 401 GLN A O 1
ATOM 3031 N N . ILE A 1 402 ? 7.07 25.469 25.922 1 98.31 402 ILE A N 1
ATOM 3032 C CA . ILE A 1 402 ? 6.824 25.828 24.531 1 98.31 402 ILE A CA 1
ATOM 3033 C C . ILE A 1 402 ? 6.539 27.328 24.422 1 98.31 402 ILE A C 1
ATOM 3035 O O . ILE A 1 402 ? 7.09 28.016 23.562 1 98.31 402 ILE A O 1
ATOM 3039 N N . ALA A 1 403 ? 5.719 27.859 25.328 1 98.44 403 ALA A N 1
ATOM 3040 C CA . ALA A 1 403 ? 5.395 29.281 25.328 1 98.44 403 ALA A CA 1
ATOM 3041 C C . ALA A 1 403 ? 6.641 30.125 25.578 1 98.44 403 ALA A C 1
ATOM 3043 O O . ALA A 1 403 ? 6.824 31.172 24.953 1 98.44 403 ALA A O 1
ATOM 3044 N N . ASP A 1 404 ? 7.465 29.641 26.5 1 98.19 404 ASP A N 1
ATOM 3045 C CA . ASP A 1 404 ? 8.719 30.328 26.781 1 98.19 404 ASP A CA 1
ATOM 3046 C C . ASP A 1 404 ? 9.602 30.391 25.547 1 98.19 404 ASP A C 1
ATOM 3048 O O . ASP A 1 404 ? 10.281 31.391 25.312 1 98.19 404 ASP A O 1
ATOM 3052 N N . ALA A 1 405 ? 9.648 29.312 24.812 1 98.44 405 ALA A N 1
ATOM 3053 C CA . ALA A 1 405 ? 10.422 29.297 23.578 1 98.44 405 ALA A CA 1
ATOM 3054 C C . ALA A 1 405 ? 9.898 30.328 22.594 1 98.44 405 ALA A C 1
ATOM 3056 O O . ALA A 1 405 ? 10.68 31.047 21.953 1 98.44 405 ALA A O 1
ATOM 3057 N N . PHE A 1 406 ? 8.57 30.422 22.438 1 98.56 406 PHE A N 1
ATOM 3058 C CA . PHE A 1 406 ? 7.965 31.422 21.562 1 98.56 406 PHE A CA 1
ATOM 3059 C C . PHE A 1 406 ? 8.312 32.812 22.031 1 98.56 406 PHE A C 1
ATOM 3061 O O . PHE A 1 406 ? 8.633 33.688 21.234 1 98.56 406 PHE A O 1
ATOM 3068 N N . ALA A 1 407 ? 8.266 33.062 23.328 1 98.25 407 ALA A N 1
ATOM 3069 C CA . ALA A 1 407 ? 8.594 34.344 23.906 1 98.25 407 ALA A CA 1
ATOM 3070 C C . ALA A 1 407 ? 10.047 34.719 23.641 1 98.25 407 ALA A C 1
ATOM 3072 O O . ALA A 1 407 ? 10.352 35.875 23.281 1 98.25 407 ALA A O 1
ATOM 3073 N N . LYS A 1 408 ? 10.859 33.75 23.844 1 98.12 408 LYS A N 1
ATOM 3074 C CA . LYS A 1 408 ? 12.289 33.969 23.625 1 98.12 408 LYS A CA 1
ATOM 3075 C C . LYS A 1 408 ? 12.578 34.281 22.172 1 98.12 408 LYS A C 1
ATOM 3077 O O . LYS A 1 408 ? 13.328 35.219 21.875 1 98.12 408 LYS A O 1
ATOM 3082 N N . VAL A 1 409 ? 12.047 33.531 21.25 1 98 409 VAL A N 1
ATOM 3083 C CA . VAL A 1 409 ? 12.266 33.75 19.812 1 98 409 VAL A CA 1
ATOM 3084 C C . VAL A 1 409 ? 11.695 35.094 19.406 1 98 409 VAL A C 1
ATOM 3086 O O . VAL A 1 409 ? 12.289 35.812 18.594 1 98 409 VAL A O 1
ATOM 3089 N N . LYS A 1 410 ? 10.5 35.469 19.984 1 97.44 410 LYS A N 1
ATOM 3090 C CA . LYS A 1 410 ? 9.898 36.781 19.719 1 97.44 410 LYS A CA 1
ATOM 3091 C C . LYS A 1 410 ? 10.812 37.906 20.188 1 97.44 410 LYS A C 1
ATOM 3093 O O . LYS A 1 410 ? 11.039 38.875 19.469 1 97.44 410 LYS A O 1
ATOM 3098 N N . GLN A 1 411 ? 11.375 37.75 21.344 1 96.44 411 GLN A N 1
ATOM 3099 C CA . GLN A 1 411 ? 12.242 38.75 21.953 1 96.44 411 GLN A CA 1
ATOM 3100 C C . GLN A 1 411 ? 13.516 38.938 21.125 1 96.44 411 GLN A C 1
ATOM 3102 O O . GLN A 1 411 ? 14.039 40.062 21.047 1 96.44 411 GLN A O 1
ATOM 3107 N N . HIS A 1 412 ? 13.977 37.875 20.578 1 95.75 412 HIS A N 1
ATOM 3108 C CA . HIS A 1 412 ? 15.258 37.938 19.875 1 95.75 412 HIS A CA 1
ATOM 3109 C C . HIS A 1 412 ? 15.07 37.844 18.375 1 95.75 412 HIS A C 1
ATOM 3111 O O . HIS A 1 412 ? 15.984 37.438 17.641 1 95.75 412 HIS A O 1
ATOM 3117 N N . ALA A 1 413 ? 13.914 38.125 17.812 1 95 413 ALA A N 1
ATOM 3118 C CA . ALA A 1 413 ? 13.57 37.969 16.406 1 95 413 ALA A CA 1
ATOM 3119 C C . ALA A 1 413 ? 14.508 38.781 15.523 1 95 413 ALA A C 1
ATOM 3121 O O . ALA A 1 413 ? 14.828 38.375 14.406 1 95 413 ALA A O 1
ATOM 3122 N N . GLY A 1 414 ? 14.953 39.938 16 1 92.19 414 GLY A N 1
ATOM 3123 C CA . GLY A 1 414 ? 15.852 40.781 15.258 1 92.19 414 GLY A CA 1
ATOM 3124 C C . GLY A 1 414 ? 17.109 40.062 14.805 1 92.19 414 GLY A C 1
ATOM 3125 O O . GLY A 1 414 ? 17.672 40.406 13.75 1 92.19 414 GLY A O 1
ATOM 3126 N N . SER A 1 415 ? 17.562 39.094 15.602 1 92.44 415 SER A N 1
ATOM 3127 C CA . SER A 1 415 ? 18.797 38.375 15.297 1 92.44 415 SER A CA 1
ATOM 3128 C C . SER A 1 415 ? 18.594 37.406 14.133 1 92.44 415 SER A C 1
ATOM 3130 O O . SER A 1 415 ? 19.562 36.906 13.547 1 92.44 415 SER A O 1
ATOM 3132 N N . LEU A 1 416 ? 17.391 37.125 13.773 1 92.94 416 LEU A N 1
ATOM 3133 C CA . LEU A 1 416 ? 17.078 36.219 12.695 1 92.94 416 LEU A CA 1
ATOM 3134 C C . LEU A 1 416 ? 16.969 36.938 11.359 1 92.94 416 LEU A C 1
ATOM 3136 O O . LEU A 1 416 ? 16.938 36.312 10.297 1 92.94 416 LEU A O 1
ATOM 3140 N N . ARG A 1 417 ? 16.797 38.281 11.352 1 84.06 417 ARG A N 1
ATOM 3141 C CA . ARG A 1 417 ? 16.688 39.094 10.141 1 84.06 417 ARG A CA 1
ATOM 3142 C C . ARG A 1 417 ? 18 39.125 9.359 1 84.06 417 ARG A C 1
ATOM 3144 O O . ARG A 1 417 ? 17.984 39.188 8.133 1 84.06 417 ARG A O 1
ATOM 3151 N N . ALA A 1 418 ? 19.203 39.438 9.992 1 60.56 418 ALA A N 1
ATOM 3152 C CA . ALA A 1 418 ? 20.469 39.812 9.414 1 60.56 418 ALA A CA 1
ATOM 3153 C C . ALA A 1 418 ? 20.875 38.906 8.258 1 60.56 418 ALA A C 1
ATOM 3155 O O . ALA A 1 418 ? 21.359 39.375 7.23 1 60.56 418 ALA A O 1
ATOM 3156 N N . ILE A 1 419 ? 21.188 37.562 8.297 1 50.19 419 ILE A N 1
ATOM 3157 C CA . ILE A 1 419 ? 22.266 36.969 7.496 1 50.19 419 ILE A CA 1
ATOM 3158 C C . ILE A 1 419 ? 21.719 36.531 6.137 1 50.19 419 ILE A C 1
ATOM 3160 O O . ILE A 1 419 ? 21.453 35.344 5.91 1 50.19 419 ILE A O 1
ATOM 3164 N N . GLU A 1 420 ? 20.672 36.906 5.715 1 45.53 420 GLU A N 1
ATOM 3165 C CA . GLU A 1 420 ? 20.391 36.375 4.387 1 45.53 420 GLU A CA 1
ATOM 3166 C C . GLU A 1 420 ? 21.484 36.719 3.395 1 45.53 420 GLU A C 1
ATOM 3168 O O . GLU A 1 420 ? 21.562 36.156 2.301 1 45.53 420 GLU A O 1
ATOM 3173 N N . GLY A 1 421 ? 22.203 37.75 3.51 1 35.78 421 GLY A N 1
ATOM 3174 C CA . GLY A 1 421 ? 23.172 38.25 2.543 1 35.78 421 GLY A CA 1
ATOM 3175 C C . GLY A 1 421 ? 24.391 37.344 2.402 1 35.78 421 GLY A C 1
ATOM 3176 O O . GLY A 1 421 ? 25.141 37.469 1.436 1 35.78 421 GLY A O 1
ATOM 3177 N N . GLU A 1 422 ? 25.094 36.969 3.457 1 31.38 422 GLU A N 1
ATOM 3178 C CA . GLU A 1 422 ? 26.375 36.281 3.221 1 31.38 422 GLU A CA 1
ATOM 3179 C C . GLU A 1 422 ? 26.172 34.844 2.76 1 31.38 422 GLU A C 1
ATOM 3181 O O . GLU A 1 422 ? 27.141 34.125 2.504 1 31.38 422 GLU A O 1
ATOM 3186 N N . VAL A 1 423 ? 25.031 34.281 2.807 1 30.36 423 VAL A N 1
ATOM 3187 C CA . VAL A 1 423 ? 25.234 33 2.086 1 30.36 423 VAL A CA 1
ATOM 3188 C C . VAL A 1 423 ? 24.922 33.219 0.603 1 30.36 423 VAL A C 1
ATOM 3190 O O . VAL A 1 423 ? 23.969 33.906 0.247 1 30.36 423 VAL A O 1
ATOM 3193 N N . MET B 1 1 ? -14.68 -51.406 -2.191 1 51.16 1 MET B N 1
ATOM 3194 C CA . MET B 1 1 ? -13.93 -50.656 -3.168 1 51.16 1 MET B CA 1
ATOM 3195 C C . MET B 1 1 ? -13.602 -49.25 -2.621 1 51.16 1 MET B C 1
ATOM 3197 O O . MET B 1 1 ? -14.43 -48.656 -1.939 1 51.16 1 MET B O 1
ATOM 3201 N N . SER B 1 2 ? -12.359 -48.844 -2.68 1 79.19 2 SER B N 1
ATOM 3202 C CA . SER B 1 2 ? -11.969 -47.562 -2.119 1 79.19 2 SER B CA 1
ATOM 3203 C C . SER B 1 2 ? -12.727 -46.406 -2.781 1 79.19 2 SER B C 1
ATOM 3205 O O . SER B 1 2 ? -13.203 -46.562 -3.91 1 79.19 2 SER B O 1
ATOM 3207 N N . ARG B 1 3 ? -13.359 -45.625 -2.08 1 92 3 ARG B N 1
ATOM 3208 C CA . ARG B 1 3 ? -14.109 -44.469 -2.557 1 92 3 ARG B CA 1
ATOM 3209 C C . ARG B 1 3 ? -13.367 -43.188 -2.264 1 92 3 ARG B C 1
ATOM 3211 O O . ARG B 1 3 ? -12.523 -43.125 -1.364 1 92 3 ARG B O 1
ATOM 3218 N N . LEU B 1 4 ? -13.641 -42.281 -3.178 1 95.94 4 LEU B N 1
ATOM 3219 C CA . LEU B 1 4 ? -13.047 -40.969 -2.969 1 95.94 4 LEU B CA 1
ATOM 3220 C C . LEU B 1 4 ? -13.523 -40.375 -1.656 1 95.94 4 LEU B C 1
ATOM 3222 O O . LEU B 1 4 ? -14.664 -40.594 -1.244 1 95.94 4 LEU B O 1
ATOM 3226 N N . ALA B 1 5 ? -12.695 -39.625 -1.03 1 95.75 5 ALA B N 1
ATOM 3227 C CA . ALA B 1 5 ? -13.039 -38.938 0.212 1 95.75 5 ALA B CA 1
ATOM 3228 C C . ALA B 1 5 ? -14.266 -38.031 0.026 1 95.75 5 ALA B C 1
ATOM 3230 O O . ALA B 1 5 ? -15.117 -37.938 0.913 1 95.75 5 ALA B O 1
ATOM 3231 N N . GLN B 1 6 ? -14.422 -37.312 -1.111 1 93.56 6 GLN B N 1
ATOM 3232 C CA . GLN B 1 6 ? -15.555 -36.438 -1.4 1 93.56 6 GLN B CA 1
ATOM 3233 C C . GLN B 1 6 ? -16.859 -37.25 -1.433 1 93.56 6 GLN B C 1
ATOM 3235 O O . GLN B 1 6 ? -17.938 -36.656 -1.277 1 93.56 6 GLN B O 1
ATOM 3240 N N . HIS B 1 7 ? -16.766 -38.5 -1.589 1 93.06 7 HIS B N 1
ATOM 3241 C CA . HIS B 1 7 ? -17.938 -39.375 -1.672 1 93.06 7 HIS B CA 1
ATOM 3242 C C . HIS B 1 7 ? -18.062 -40.281 -0.442 1 93.06 7 HIS B C 1
ATOM 3244 O O . HIS B 1 7 ? -18.641 -41.344 -0.511 1 93.06 7 HIS B O 1
ATOM 3250 N N . GLY B 1 8 ? -17.359 -39.875 0.6 1 93.25 8 GLY B N 1
ATOM 3251 C CA . GLY B 1 8 ? -17.5 -40.562 1.87 1 93.25 8 GLY B CA 1
ATOM 3252 C C . GLY B 1 8 ? -16.375 -41.531 2.15 1 93.25 8 GLY B C 1
ATOM 3253 O O . GLY B 1 8 ? -16.391 -42.25 3.164 1 93.25 8 GLY B O 1
ATOM 3254 N N . GLY B 1 9 ? -15.406 -41.688 1.288 1 95.31 9 GLY B N 1
ATOM 3255 C CA . GLY B 1 9 ? -14.25 -42.531 1.527 1 95.31 9 GLY B CA 1
ATOM 3256 C C . GLY B 1 9 ? -13.266 -41.938 2.52 1 95.31 9 GLY B C 1
ATOM 3257 O O . GLY B 1 9 ? -13.453 -40.812 2.982 1 95.31 9 GLY B O 1
ATOM 3258 N N . VAL B 1 10 ? -12.227 -42.75 2.818 1 96.19 10 VAL B N 1
ATOM 3259 C CA . VAL B 1 10 ? -11.195 -42.344 3.754 1 96.19 10 VAL B CA 1
ATOM 3260 C C . VAL B 1 10 ? -10.156 -41.469 3.023 1 96.19 10 VAL B C 1
ATOM 3262 O O . VAL B 1 10 ? -9.602 -41.906 2.004 1 96.19 10 VAL B O 1
ATOM 3265 N N . PRO B 1 11 ? -9.93 -40.312 3.525 1 97.31 11 PRO B N 1
ATOM 3266 C CA . PRO B 1 11 ? -8.891 -39.5 2.889 1 97.31 11 PRO B CA 1
ATOM 3267 C C . PRO B 1 11 ? -7.504 -40.125 2.98 1 97.31 11 PRO B C 1
ATOM 3269 O O . PRO B 1 11 ? -7.23 -40.906 3.906 1 97.31 11 PRO B O 1
ATOM 3272 N N . VAL B 1 12 ? -6.66 -39.812 2.037 1 97.56 12 VAL B N 1
ATOM 3273 C CA . VAL B 1 12 ? -5.309 -40.344 2.008 1 97.56 12 VAL B CA 1
ATOM 3274 C C . VAL B 1 12 ? -4.5 -39.781 3.178 1 97.56 12 VAL B C 1
ATOM 3276 O O . VAL B 1 12 ? -3.695 -40.5 3.781 1 97.56 12 VAL B O 1
ATOM 3279 N N . ARG B 1 13 ? -4.668 -38.531 3.465 1 95.12 13 ARG B N 1
ATOM 3280 C CA . ARG B 1 13 ? -3.916 -37.875 4.523 1 95.12 13 ARG B CA 1
ATOM 3281 C C . ARG B 1 13 ? -4.84 -37.062 5.445 1 95.12 13 ARG B C 1
ATOM 3283 O O . ARG B 1 13 ? -5.777 -36.406 4.984 1 95.12 13 ARG B O 1
ATOM 3290 N N . THR B 1 14 ? -4.566 -37.219 6.754 1 92.06 14 THR B N 1
ATOM 3291 C CA . THR B 1 14 ? -5.309 -36.438 7.75 1 92.06 14 THR B CA 1
ATOM 3292 C C . THR B 1 14 ? -4.363 -35.594 8.594 1 92.06 14 THR B C 1
ATOM 3294 O O . THR B 1 14 ? -4.801 -34.688 9.305 1 92.06 14 THR B O 1
ATOM 3297 N N . GLN B 1 15 ? -3.1 -35.938 8.492 1 91.88 15 GLN B N 1
ATOM 3298 C CA . GLN B 1 15 ? -2.104 -35.156 9.219 1 91.88 15 GLN B CA 1
ATOM 3299 C C . GLN B 1 15 ? -2.062 -33.719 8.727 1 91.88 15 GLN B C 1
ATOM 3301 O O . GLN B 1 15 ? -2.186 -33.469 7.527 1 91.88 15 GLN B O 1
ATOM 3306 N N . PRO B 1 16 ? -1.867 -32.781 9.625 1 91.12 16 PRO B N 1
ATOM 3307 C CA . PRO B 1 16 ? -1.838 -31.375 9.227 1 91.12 16 PRO B CA 1
ATOM 3308 C C . PRO B 1 16 ? -0.643 -31.031 8.336 1 91.12 16 PRO B C 1
ATOM 3310 O O . PRO B 1 16 ? 0.404 -31.688 8.438 1 91.12 16 PRO B O 1
ATOM 3313 N N . TRP B 1 17 ? -0.828 -30.125 7.516 1 94.25 17 TRP B N 1
ATOM 3314 C CA . TRP B 1 17 ? 0.234 -29.578 6.672 1 94.25 17 TRP B CA 1
ATOM 3315 C C . TRP B 1 17 ? 0.964 -28.438 7.379 1 94.25 17 TRP B C 1
ATOM 3317 O O . TRP B 1 17 ? 0.448 -27.859 8.336 1 94.25 17 TRP B O 1
ATOM 3327 N N . PRO B 1 18 ? 2.162 -28.141 6.949 1 93.75 18 PRO B N 1
ATOM 3328 C CA . PRO B 1 18 ? 2.861 -27 7.531 1 93.75 18 PRO B CA 1
ATOM 3329 C C . PRO B 1 18 ? 2.076 -25.688 7.391 1 93.75 18 PRO B C 1
ATOM 3331 O O . PRO B 1 18 ? 1.455 -25.453 6.352 1 93.75 18 PRO B O 1
ATOM 3334 N N . GLN B 1 19 ? 2.119 -24.969 8.469 1 93.5 19 GLN B N 1
ATOM 3335 C CA . GLN B 1 19 ? 1.489 -23.656 8.438 1 93.5 19 GLN B CA 1
ATOM 3336 C C . GLN B 1 19 ? 2.277 -22.688 7.551 1 93.5 19 GLN B C 1
ATOM 3338 O O . GLN B 1 19 ? 3.51 -22.688 7.578 1 93.5 19 GLN B O 1
ATOM 3343 N N . TRP B 1 20 ? 1.524 -21.938 6.797 1 95.69 20 TRP B N 1
ATOM 3344 C CA . TRP B 1 20 ? 2.111 -20.828 6.051 1 95.69 20 TRP B CA 1
ATOM 3345 C C . TRP B 1 20 ? 1.175 -19.625 6.035 1 95.69 20 TRP B C 1
ATOM 3347 O O . TRP B 1 20 ? -0.024 -19.766 5.777 1 95.69 20 TRP B O 1
ATOM 3357 N N . PRO B 1 21 ? 1.759 -18.391 6.23 1 96.56 21 PRO B N 1
ATOM 3358 C CA . PRO B 1 21 ? 3.162 -18.094 6.531 1 96.56 21 PRO B CA 1
ATOM 3359 C C . PRO B 1 21 ? 3.576 -18.562 7.926 1 96.56 21 PRO B C 1
ATOM 3361 O O . PRO B 1 21 ? 2.721 -18.828 8.766 1 96.56 21 PRO B O 1
ATOM 3364 N N . GLN B 1 22 ? 4.883 -18.609 8.102 1 93.94 22 GLN B N 1
ATOM 3365 C CA . GLN B 1 22 ? 5.457 -19.031 9.375 1 93.94 22 GLN B CA 1
ATOM 3366 C C . GLN B 1 22 ? 6.297 -17.906 9.992 1 93.94 22 GLN B C 1
ATOM 3368 O O . GLN B 1 22 ? 7.023 -17.203 9.281 1 93.94 22 GLN B O 1
ATOM 3373 N N . SER B 1 23 ? 6.152 -17.828 11.289 1 93.62 23 SER B N 1
ATOM 3374 C CA . SER B 1 23 ? 6.973 -16.891 12.047 1 93.62 23 SER B CA 1
ATOM 3375 C C . SER B 1 23 ? 8.141 -17.609 12.727 1 93.62 23 SER B C 1
ATOM 3377 O O . SER B 1 23 ? 8.094 -18.828 12.945 1 93.62 23 SER B O 1
ATOM 3379 N N . THR B 1 24 ? 9.219 -16.891 12.969 1 95.62 24 THR B N 1
ATOM 3380 C CA . THR B 1 24 ? 10.328 -17.344 13.789 1 95.62 24 THR B CA 1
ATOM 3381 C C . THR B 1 24 ? 10.539 -16.422 14.984 1 95.62 24 THR B C 1
ATOM 3383 O O . THR B 1 24 ? 10.023 -15.305 15.008 1 95.62 24 THR B O 1
ATOM 3386 N N . ALA B 1 25 ? 11.258 -16.938 15.977 1 96.88 25 ALA B N 1
ATOM 3387 C CA . ALA B 1 25 ? 11.594 -16.094 17.125 1 96.88 25 ALA B CA 1
ATOM 3388 C C . ALA B 1 25 ? 12.336 -14.836 16.688 1 96.88 25 ALA B C 1
ATOM 3390 O O . ALA B 1 25 ? 12.109 -13.758 17.234 1 96.88 25 ALA B O 1
ATOM 3391 N N . LYS B 1 26 ? 13.148 -15.023 15.758 1 97.25 26 LYS B N 1
ATOM 3392 C CA . LYS B 1 26 ? 13.93 -13.898 15.242 1 97.25 26 LYS B CA 1
ATOM 3393 C C . LYS B 1 26 ? 13.023 -12.859 14.578 1 97.25 26 LYS B C 1
ATOM 3395 O O . LYS B 1 26 ? 13.203 -11.656 14.766 1 97.25 26 LYS B O 1
ATOM 3400 N N . THR B 1 27 ? 12.086 -13.312 13.805 1 97.44 27 THR B N 1
ATOM 3401 C CA . THR B 1 27 ? 11.156 -12.414 13.125 1 97.44 27 THR B CA 1
ATOM 3402 C C . THR B 1 27 ? 10.297 -11.664 14.133 1 97.44 27 THR B C 1
ATOM 3404 O O . THR B 1 27 ? 10.055 -10.469 13.984 1 97.44 27 THR B O 1
ATOM 3407 N N . GLU B 1 28 ? 9.82 -12.398 15.156 1 97.94 28 GLU B N 1
ATOM 3408 C CA . GLU B 1 28 ? 9 -11.789 16.203 1 97.94 28 GLU B CA 1
ATOM 3409 C C . GLU B 1 28 ? 9.773 -10.727 16.969 1 97.94 28 GLU B C 1
ATOM 3411 O O . GLU B 1 28 ? 9.25 -9.648 17.25 1 97.94 28 GLU B O 1
ATOM 3416 N N . GLN B 1 29 ? 11.023 -10.992 17.234 1 97.88 29 GLN B N 1
ATOM 3417 C CA . GLN B 1 29 ? 11.867 -10.031 17.922 1 97.88 29 GLN B CA 1
ATOM 3418 C C . GLN B 1 29 ? 12.109 -8.789 17.078 1 97.88 29 GLN B C 1
ATOM 3420 O O . GLN B 1 29 ? 12.156 -7.672 17.594 1 97.88 29 GLN B O 1
ATOM 3425 N N . ALA B 1 30 ? 12.305 -8.984 15.797 1 97.5 30 ALA B N 1
ATOM 3426 C CA . ALA B 1 30 ? 12.5 -7.859 14.883 1 97.5 30 ALA B CA 1
ATOM 3427 C C . ALA B 1 30 ? 11.289 -6.934 14.883 1 97.5 30 ALA B C 1
ATOM 3429 O O . ALA B 1 30 ? 11.43 -5.711 14.859 1 97.5 30 ALA B O 1
ATOM 3430 N N . LEU B 1 31 ? 10.109 -7.52 14.938 1 97.69 31 LEU B N 1
ATOM 3431 C CA . LEU B 1 31 ? 8.875 -6.742 14.961 1 97.69 31 LEU B CA 1
ATOM 3432 C C . LEU B 1 31 ? 8.789 -5.891 16.219 1 97.69 31 LEU B C 1
ATOM 3434 O O . LEU B 1 31 ? 8.414 -4.719 16.156 1 97.69 31 LEU B O 1
ATOM 3438 N N . LEU B 1 32 ? 9.109 -6.477 17.312 1 97.88 32 LEU B N 1
ATOM 3439 C CA . LEU B 1 32 ? 9.062 -5.75 18.578 1 97.88 32 LEU B CA 1
ATOM 3440 C C . LEU B 1 32 ? 10.086 -4.617 18.609 1 97.88 32 LEU B C 1
ATOM 3442 O O . LEU B 1 32 ? 9.82 -3.547 19.156 1 97.88 32 LEU B O 1
ATOM 3446 N N . THR B 1 33 ? 11.227 -4.863 18 1 97.38 33 THR B N 1
ATOM 3447 C CA . THR B 1 33 ? 12.242 -3.826 17.891 1 97.38 33 THR B CA 1
ATOM 3448 C C . THR B 1 33 ? 11.719 -2.629 17.109 1 97.38 33 THR B C 1
ATOM 3450 O O . THR B 1 33 ? 11.938 -1.479 17.5 1 97.38 33 THR B O 1
ATOM 3453 N N . VAL B 1 34 ? 11.023 -2.883 16.016 1 97.88 34 VAL B N 1
ATOM 3454 C CA . VAL B 1 34 ? 10.445 -1.808 15.219 1 97.88 34 VAL B CA 1
ATOM 3455 C C . VAL B 1 34 ? 9.414 -1.044 16.047 1 97.88 34 VAL B C 1
ATOM 3457 O O . VAL B 1 34 ? 9.414 0.189 16.062 1 97.88 34 VAL B O 1
ATOM 3460 N N . MET B 1 35 ? 8.555 -1.8 16.766 1 97.56 35 MET B N 1
ATOM 3461 C CA . MET B 1 35 ? 7.465 -1.197 17.531 1 97.56 35 MET B CA 1
ATOM 3462 C C . MET B 1 35 ? 8.008 -0.236 18.578 1 97.56 35 MET B C 1
ATOM 3464 O O . MET B 1 35 ? 7.375 0.776 18.891 1 97.56 35 MET B O 1
ATOM 3468 N N . ARG B 1 36 ? 9.188 -0.518 19.031 1 96.88 36 ARG B N 1
ATOM 3469 C CA . ARG B 1 36 ? 9.75 0.253 20.125 1 96.88 36 ARG B CA 1
ATOM 3470 C C . ARG B 1 36 ? 10.711 1.32 19.609 1 96.88 36 ARG B C 1
ATOM 3472 O O . ARG B 1 36 ? 11.281 2.082 20.391 1 96.88 36 ARG B O 1
ATOM 3479 N N . SER B 1 37 ? 10.859 1.461 18.297 1 95.62 37 SER B N 1
ATOM 3480 C CA . SER B 1 37 ? 11.891 2.293 17.688 1 95.62 37 SER B CA 1
ATOM 3481 C C . SER B 1 37 ? 11.438 3.74 17.562 1 95.62 37 SER B C 1
ATOM 3483 O O . SER B 1 37 ? 12.258 4.645 17.391 1 95.62 37 SER B O 1
ATOM 3485 N N . GLY B 1 38 ? 10.109 3.951 17.516 1 95.44 38 GLY B N 1
ATOM 3486 C CA . GLY B 1 38 ? 9.578 5.281 17.25 1 95.44 38 GLY B CA 1
ATOM 3487 C C . GLY B 1 38 ? 9.594 5.652 15.789 1 95.44 38 GLY B C 1
ATOM 3488 O O . GLY B 1 38 ? 9.414 6.82 15.438 1 95.44 38 GLY B O 1
ATOM 3489 N N . ARG B 1 39 ? 9.875 4.75 14.945 1 96.88 39 ARG B N 1
ATOM 3490 C CA . ARG B 1 39 ? 9.852 4.945 13.5 1 96.88 39 ARG B CA 1
ATOM 3491 C C . ARG B 1 39 ? 9.297 3.711 12.789 1 96.88 39 ARG B C 1
ATOM 3493 O O . ARG B 1 39 ? 9.969 2.678 12.719 1 96.88 39 ARG B O 1
ATOM 3500 N N . TRP B 1 40 ? 8.062 3.881 12.188 1 98.31 40 TRP B N 1
ATOM 3501 C CA . TRP B 1 40 ? 7.348 2.727 11.656 1 98.31 40 TRP B CA 1
ATOM 3502 C C . TRP B 1 40 ? 7.219 2.824 10.133 1 98.31 40 TRP B C 1
ATOM 3504 O O . TRP B 1 40 ? 6.559 1.991 9.508 1 98.31 40 TRP B O 1
ATOM 3514 N N . SER B 1 41 ? 7.789 3.875 9.461 1 97.75 41 SER B N 1
ATOM 3515 C CA . SER B 1 41 ? 7.844 4.062 8.016 1 97.75 41 SER B CA 1
ATOM 3516 C C . SER B 1 41 ? 9.078 4.863 7.609 1 97.75 41 SER B C 1
ATOM 3518 O O . SER B 1 41 ? 9.656 5.582 8.422 1 97.75 41 SER B O 1
ATOM 3520 N N . VAL B 1 42 ? 9.43 4.789 6.352 1 95.06 42 VAL B N 1
ATOM 3521 C CA . VAL B 1 42 ? 10.547 5.562 5.812 1 95.06 42 VAL B CA 1
ATOM 3522 C C . VAL B 1 42 ? 10.242 7.055 5.934 1 95.06 42 VAL B C 1
ATOM 3524 O O . VAL B 1 42 ? 11.164 7.867 6.066 1 95.06 42 VAL B O 1
ATOM 3527 N N . SER B 1 43 ? 8.969 7.363 6.023 1 94 43 SER B N 1
ATOM 3528 C CA . SER B 1 43 ? 8.555 8.758 6.133 1 94 43 SER B CA 1
ATOM 3529 C C . SER B 1 43 ? 8.398 9.172 7.59 1 94 43 SER B C 1
ATOM 3531 O O . SER B 1 43 ? 7.828 10.227 7.883 1 94 43 SER B O 1
ATOM 3533 N N . GLY B 1 44 ? 8.859 8.375 8.516 1 94.81 44 GLY B N 1
ATOM 3534 C CA . GLY B 1 44 ? 8.953 8.766 9.914 1 94.81 44 GLY B CA 1
ATOM 3535 C C . GLY B 1 44 ? 10.203 9.555 10.234 1 94.81 44 GLY B C 1
ATOM 3536 O O . GLY B 1 44 ? 11.188 9.492 9.492 1 94.81 44 GLY B O 1
ATOM 3537 N N . LEU B 1 45 ? 10.18 10.289 11.336 1 93.5 45 LEU B N 1
ATOM 3538 C CA . LEU B 1 45 ? 11.328 11.094 11.75 1 93.5 45 LEU B CA 1
ATOM 3539 C C . LEU B 1 45 ? 12.5 10.195 12.141 1 93.5 45 LEU B C 1
ATOM 3541 O O . LEU B 1 45 ? 12.297 9.102 12.656 1 93.5 45 LEU B O 1
ATOM 3545 N N . GLU B 1 46 ? 13.664 10.75 11.875 1 93.31 46 GLU B N 1
ATOM 3546 C CA . GLU B 1 46 ? 14.883 10.047 12.258 1 93.31 46 GLU B CA 1
ATOM 3547 C C . GLU B 1 46 ? 14.945 9.828 13.773 1 93.31 46 GLU B C 1
ATOM 3549 O O . GLU B 1 46 ? 14.586 10.719 14.547 1 93.31 46 GLU B O 1
ATOM 3554 N N . THR B 1 47 ? 15.375 8.641 14.203 1 91.25 47 THR B N 1
ATOM 3555 C CA . THR B 1 47 ? 15.352 8.328 15.625 1 91.25 47 THR B CA 1
ATOM 3556 C C . THR B 1 47 ? 16.766 8.125 16.156 1 91.25 47 THR B C 1
ATOM 3558 O O . THR B 1 47 ? 17.156 8.742 17.156 1 91.25 47 THR B O 1
ATOM 3561 N N . ASP B 1 48 ? 17.578 7.281 15.523 1 88.81 48 ASP B N 1
ATOM 3562 C CA . ASP B 1 48 ? 18.844 6.879 16.141 1 88.81 48 ASP B CA 1
ATOM 3563 C C . ASP B 1 48 ? 20 6.945 15.148 1 88.81 48 ASP B C 1
ATOM 3565 O O . ASP B 1 48 ? 21.062 6.398 15.391 1 88.81 48 ASP B O 1
ATOM 3569 N N . GLY B 1 49 ? 19.797 7.504 14.102 1 86.56 49 GLY B N 1
ATOM 3570 C CA . GLY B 1 49 ? 20.859 7.715 13.125 1 86.56 49 GLY B CA 1
ATOM 3571 C C . GLY B 1 49 ? 21.078 6.512 12.227 1 86.56 49 GLY B C 1
ATOM 3572 O O . GLY B 1 49 ? 21.844 6.59 11.258 1 86.56 49 GLY B O 1
ATOM 3573 N N . GLY B 1 50 ? 20.5 5.445 12.492 1 89.06 50 GLY B N 1
ATOM 3574 C CA . GLY B 1 50 ? 20.672 4.258 11.664 1 89.06 50 GLY B CA 1
ATOM 3575 C C . GLY B 1 50 ? 19.688 4.199 10.508 1 89.06 50 GLY B C 1
ATOM 3576 O O . GLY B 1 50 ? 18.719 4.969 10.461 1 89.06 50 GLY B O 1
ATOM 3577 N N . PRO B 1 51 ? 19.984 3.262 9.562 1 92.38 51 PRO B N 1
ATOM 3578 C CA . PRO B 1 51 ? 19.062 3.102 8.438 1 92.38 51 PRO B CA 1
ATOM 3579 C C . PRO B 1 51 ? 17.703 2.549 8.859 1 92.38 51 PRO B C 1
ATOM 3581 O O . PRO B 1 51 ? 17.609 1.819 9.852 1 92.38 51 PRO B O 1
ATOM 3584 N N . THR B 1 52 ? 16.703 2.959 8.156 1 95.5 52 THR B N 1
ATOM 3585 C CA . THR B 1 52 ? 15.391 2.371 8.359 1 95.5 52 THR B CA 1
ATOM 3586 C C . THR B 1 52 ? 15.398 0.886 8.008 1 95.5 52 THR B C 1
ATOM 3588 O O . THR B 1 52 ? 16.344 0.399 7.375 1 95.5 52 THR B O 1
ATOM 3591 N N . TRP B 1 53 ? 14.414 0.166 8.445 1 97.62 53 TRP B N 1
ATOM 3592 C CA . TRP B 1 53 ? 14.32 -1.262 8.164 1 97.62 53 TRP B CA 1
ATOM 3593 C C . TRP B 1 53 ? 14.07 -1.506 6.676 1 97.62 53 TRP B C 1
ATOM 3595 O O . TRP B 1 53 ? 14.539 -2.502 6.121 1 97.62 53 TRP B O 1
ATOM 3605 N N . ASP B 1 54 ? 13.297 -0.628 6.004 1 97.56 54 ASP B N 1
ATOM 3606 C CA . ASP B 1 54 ? 13.086 -0.77 4.57 1 97.56 54 ASP B CA 1
ATOM 3607 C C . ASP B 1 54 ? 14.398 -0.638 3.805 1 97.56 54 ASP B C 1
ATOM 3609 O O . ASP B 1 54 ? 14.633 -1.354 2.828 1 97.56 54 ASP B O 1
ATOM 3613 N N . ARG B 1 55 ? 15.312 0.234 4.266 1 96.88 55 ARG B N 1
ATOM 3614 C CA . ARG B 1 55 ? 16.609 0.385 3.635 1 96.88 55 ARG B CA 1
ATOM 3615 C C . ARG B 1 55 ? 17.5 -0.827 3.912 1 96.88 55 ARG B C 1
ATOM 3617 O O . ARG B 1 55 ? 18.25 -1.267 3.039 1 96.88 55 ARG B O 1
ATOM 3624 N N . ARG B 1 56 ? 17.422 -1.318 5.16 1 98.25 56 ARG B N 1
ATOM 3625 C CA . ARG B 1 56 ? 18.156 -2.529 5.492 1 98.25 56 ARG B CA 1
ATOM 3626 C C . ARG B 1 56 ? 17.734 -3.697 4.609 1 98.25 56 ARG B C 1
ATOM 3628 O O . ARG B 1 56 ? 18.562 -4.438 4.094 1 98.25 56 ARG B O 1
ATOM 3635 N N . PHE B 1 57 ? 16.438 -3.85 4.5 1 98.88 57 PHE B N 1
ATOM 3636 C CA . PHE B 1 57 ? 15.922 -4.898 3.631 1 98.88 57 PHE B CA 1
ATOM 3637 C C . PHE B 1 57 ? 16.344 -4.66 2.186 1 98.88 57 PHE B C 1
ATOM 3639 O O . PHE B 1 57 ? 16.766 -5.59 1.494 1 98.88 57 PHE B O 1
ATOM 3646 N N . ALA B 1 58 ? 16.172 -3.408 1.668 1 98.88 58 ALA B N 1
ATOM 3647 C CA . ALA B 1 58 ? 16.547 -3.062 0.296 1 98.88 58 ALA B CA 1
ATOM 3648 C C . ALA B 1 58 ? 17.984 -3.461 -0.004 1 98.88 58 ALA B C 1
ATOM 3650 O O . ALA B 1 58 ? 18.266 -4.094 -1.024 1 98.88 58 ALA B O 1
ATOM 3651 N N . GLU B 1 59 ? 18.875 -3.131 0.899 1 98.69 59 GLU B N 1
ATOM 3652 C CA . GLU B 1 59 ? 20.297 -3.447 0.715 1 98.69 59 GLU B CA 1
ATOM 3653 C C . GLU B 1 59 ? 20.516 -4.957 0.711 1 98.69 59 GLU B C 1
ATOM 3655 O O . GLU B 1 59 ? 21.25 -5.477 -0.141 1 98.69 59 GLU B O 1
ATOM 3660 N N . ALA B 1 60 ? 19.922 -5.633 1.636 1 98.88 60 ALA B N 1
ATOM 3661 C CA . ALA B 1 60 ? 20.094 -7.078 1.745 1 98.88 60 ALA B CA 1
ATOM 3662 C C . ALA B 1 60 ? 19.531 -7.789 0.52 1 98.88 60 ALA B C 1
ATOM 3664 O O . ALA B 1 60 ? 20.125 -8.734 0.008 1 98.88 60 ALA B O 1
ATOM 3665 N N . PHE B 1 61 ? 18.391 -7.375 0.065 1 98.94 61 PHE B N 1
ATOM 3666 C CA . PHE B 1 61 ? 17.703 -8.023 -1.053 1 98.94 61 PHE B CA 1
ATOM 3667 C C . PHE B 1 61 ? 18.438 -7.742 -2.361 1 98.94 61 PHE B C 1
ATOM 3669 O O . PHE B 1 61 ? 18.5 -8.609 -3.236 1 98.94 61 PHE B O 1
ATOM 3676 N N . ALA B 1 62 ? 18.922 -6.461 -2.535 1 98.94 62 ALA B N 1
ATOM 3677 C CA . ALA B 1 62 ? 19.781 -6.16 -3.684 1 98.94 62 ALA B CA 1
ATOM 3678 C C . ALA B 1 62 ? 21 -7.07 -3.711 1 98.94 62 ALA B C 1
ATOM 3680 O O . ALA B 1 62 ? 21.312 -7.672 -4.742 1 98.94 62 ALA B O 1
ATOM 3681 N N . ARG B 1 63 ? 21.656 -7.188 -2.59 1 98.81 63 ARG B N 1
ATOM 3682 C CA . ARG B 1 63 ? 22.828 -8.055 -2.482 1 98.81 63 ARG B CA 1
ATOM 3683 C C . ARG B 1 63 ? 22.469 -9.508 -2.779 1 98.81 63 ARG B C 1
ATOM 3685 O O . ARG B 1 63 ? 23.172 -10.195 -3.508 1 98.81 63 ARG B O 1
ATOM 3692 N N . TYR B 1 64 ? 21.359 -9.945 -2.238 1 98.88 64 TYR B N 1
ATOM 3693 C CA . TYR B 1 64 ? 20.891 -11.305 -2.445 1 98.88 64 TYR B CA 1
ATOM 3694 C C . TYR B 1 64 ? 20.703 -11.602 -3.93 1 98.88 64 TYR B C 1
ATOM 3696 O O . TYR B 1 64 ? 21 -12.695 -4.395 1 98.88 64 TYR B O 1
ATOM 3704 N N . ASN B 1 65 ? 20.219 -10.625 -4.691 1 98.81 65 ASN B N 1
ATOM 3705 C CA . ASN B 1 65 ? 19.906 -10.82 -6.105 1 98.81 65 ASN B CA 1
ATOM 3706 C C . ASN B 1 65 ? 21.078 -10.414 -6.992 1 98.81 65 ASN B C 1
ATOM 3708 O O . ASN B 1 65 ? 21.016 -10.539 -8.219 1 98.81 65 ASN B O 1
ATOM 3712 N N . GLY B 1 66 ? 22.125 -9.875 -6.406 1 98.56 66 GLY B N 1
ATOM 3713 C CA . GLY B 1 66 ? 23.328 -9.523 -7.156 1 98.56 66 GLY B CA 1
ATOM 3714 C C . GLY B 1 66 ? 23.156 -8.266 -7.984 1 98.56 66 GLY B C 1
ATOM 3715 O O . GLY B 1 66 ? 23.672 -8.18 -9.102 1 98.56 66 GLY B O 1
ATOM 3716 N N . VAL B 1 67 ? 22.359 -7.352 -7.516 1 98.69 67 VAL B N 1
ATOM 3717 C CA . VAL B 1 67 ? 22.156 -6.086 -8.211 1 98.69 67 VAL B CA 1
ATOM 3718 C C . VAL B 1 67 ? 22.516 -4.926 -7.285 1 98.69 67 VAL B C 1
ATOM 3720 O O . VAL B 1 67 ? 22.75 -5.125 -6.09 1 98.69 67 VAL B O 1
ATOM 3723 N N . GLY B 1 68 ? 22.547 -3.717 -7.809 1 98.69 68 GLY B N 1
ATOM 3724 C CA . GLY B 1 68 ? 22.969 -2.549 -7.059 1 98.69 68 GLY B CA 1
ATOM 3725 C C . GLY B 1 68 ? 21.859 -1.933 -6.227 1 98.69 68 GLY B C 1
ATOM 3726 O O . GLY B 1 68 ? 22.125 -1.308 -5.199 1 98.69 68 GLY B O 1
ATOM 3727 N N . PHE B 1 69 ? 20.578 -2.109 -6.688 1 98.81 69 PHE B N 1
ATOM 3728 C CA . PHE B 1 69 ? 19.547 -1.308 -6.047 1 98.81 69 PHE B CA 1
ATOM 3729 C C . PHE B 1 69 ? 18.281 -2.127 -5.848 1 98.81 69 PHE B C 1
ATOM 3731 O O . PHE B 1 69 ? 17.953 -2.996 -6.664 1 98.81 69 PHE B O 1
ATOM 3738 N N . CYS B 1 70 ? 17.641 -1.887 -4.805 1 98.94 70 CYS B N 1
ATOM 3739 C CA . CYS B 1 70 ? 16.312 -2.379 -4.484 1 98.94 70 CYS B CA 1
ATOM 3740 C C . CYS B 1 70 ? 15.453 -1.278 -3.873 1 98.94 70 CYS B C 1
ATOM 3742 O O . CYS B 1 70 ? 15.938 -0.489 -3.061 1 98.94 70 CYS B O 1
ATOM 3744 N N . VAL B 1 71 ? 14.219 -1.108 -4.32 1 98.81 71 VAL B N 1
ATOM 3745 C CA . VAL B 1 71 ? 13.234 -0.222 -3.711 1 98.81 71 VAL B CA 1
ATOM 3746 C C . VAL B 1 71 ? 12.016 -1.03 -3.268 1 98.81 71 VAL B C 1
ATOM 3748 O O . VAL B 1 71 ? 11.227 -1.479 -4.098 1 98.81 71 VAL B O 1
ATOM 3751 N N . PRO B 1 72 ? 11.859 -1.203 -1.955 1 98.81 72 PRO B N 1
ATOM 3752 C CA . PRO B 1 72 ? 10.656 -1.889 -1.476 1 98.81 72 PRO B CA 1
ATOM 3753 C C . PRO B 1 72 ? 9.375 -1.102 -1.757 1 98.81 72 PRO B C 1
ATOM 3755 O O . PRO B 1 72 ? 9.398 0.132 -1.767 1 98.81 72 PRO B O 1
ATOM 3758 N N . THR B 1 73 ? 8.266 -1.779 -2.016 1 98.75 73 THR B N 1
ATOM 3759 C CA . THR B 1 73 ? 6.965 -1.174 -2.266 1 98.75 73 THR B CA 1
ATOM 3760 C C . THR B 1 73 ? 5.887 -1.841 -1.415 1 98.75 73 THR B C 1
ATOM 3762 O O . THR B 1 73 ? 6.125 -2.889 -0.81 1 98.75 73 THR B O 1
ATOM 3765 N N . VAL B 1 74 ? 4.719 -1.314 -1.377 1 98.19 74 VAL B N 1
ATOM 3766 C CA . VAL B 1 74 ? 3.645 -1.766 -0.499 1 98.19 74 VAL B CA 1
ATOM 3767 C C . VAL B 1 74 ? 3.129 -3.123 -0.969 1 98.19 74 VAL B C 1
ATOM 3769 O O . VAL B 1 74 ? 2.592 -3.9 -0.174 1 98.19 74 VAL B O 1
ATOM 3772 N N . ASN B 1 75 ? 3.221 -3.418 -2.232 1 98.56 75 ASN B N 1
ATOM 3773 C CA . ASN B 1 75 ? 2.869 -4.719 -2.795 1 98.56 75 ASN B CA 1
ATOM 3774 C C . ASN B 1 75 ? 3.416 -4.883 -4.211 1 98.56 75 ASN B C 1
ATOM 3776 O O . ASN B 1 75 ? 4.074 -3.98 -4.734 1 98.56 75 ASN B O 1
ATOM 3780 N N . GLY B 1 76 ? 3.225 -6.035 -4.797 1 98.69 76 GLY B N 1
ATOM 3781 C CA . GLY B 1 76 ? 3.748 -6.34 -6.117 1 98.69 76 GLY B CA 1
ATOM 3782 C C . GLY B 1 76 ? 3.115 -5.504 -7.215 1 98.69 76 GLY B C 1
ATOM 3783 O O . GLY B 1 76 ? 3.785 -5.125 -8.18 1 98.69 76 GLY B O 1
ATOM 3784 N N . THR B 1 77 ? 1.82 -5.203 -7.117 1 98.31 77 THR B N 1
ATOM 3785 C CA . THR B 1 77 ? 1.128 -4.367 -8.094 1 98.31 77 THR B CA 1
ATOM 3786 C C . THR B 1 77 ? 1.782 -2.992 -8.195 1 98.31 77 THR B C 1
ATOM 3788 O O . THR B 1 77 ? 2.049 -2.504 -9.289 1 98.31 77 THR B O 1
ATOM 3791 N N . ASN B 1 78 ? 2.088 -2.426 -7.035 1 98.44 78 ASN B N 1
ATOM 3792 C CA . ASN B 1 78 ? 2.74 -1.12 -7.016 1 98.44 78 ASN B CA 1
ATOM 3793 C C . ASN B 1 78 ? 4.188 -1.21 -7.5 1 98.44 78 ASN B C 1
ATOM 3795 O O . ASN B 1 78 ? 4.703 -0.27 -8.102 1 98.44 78 ASN B O 1
ATOM 3799 N N . ALA B 1 79 ? 4.859 -2.354 -7.266 1 98.88 79 ALA B N 1
ATOM 3800 C CA . ALA B 1 79 ? 6.188 -2.553 -7.84 1 98.88 79 ALA B CA 1
ATOM 3801 C C . ALA B 1 79 ? 6.145 -2.479 -9.359 1 98.88 79 ALA B C 1
ATOM 3803 O O . ALA B 1 79 ? 6.965 -1.792 -9.977 1 98.88 79 ALA B O 1
ATOM 3804 N N . LEU B 1 80 ? 5.172 -3.146 -9.992 1 98.88 80 LEU B N 1
ATOM 3805 C CA . LEU B 1 80 ? 5 -3.133 -11.438 1 98.88 80 LEU B CA 1
ATOM 3806 C C . LEU B 1 80 ? 4.703 -1.724 -11.938 1 98.88 80 LEU B C 1
ATOM 3808 O O . LEU B 1 80 ? 5.293 -1.273 -12.922 1 98.88 80 LEU B O 1
ATOM 3812 N N . MET B 1 81 ? 3.824 -1.033 -11.234 1 97.62 81 MET B N 1
ATOM 3813 C CA . MET B 1 81 ? 3.439 0.318 -11.633 1 97.62 81 MET B CA 1
ATOM 3814 C C . MET B 1 81 ? 4.633 1.266 -11.57 1 97.62 81 MET B C 1
ATOM 3816 O O . MET B 1 81 ? 4.902 1.998 -12.523 1 97.62 81 MET B O 1
ATOM 3820 N N . CYS B 1 82 ? 5.367 1.236 -10.422 1 97.75 82 CYS B N 1
ATOM 3821 C CA . CYS B 1 82 ? 6.531 2.102 -10.266 1 97.75 82 CYS B CA 1
ATOM 3822 C C . CYS B 1 82 ? 7.586 1.798 -11.32 1 97.75 82 CYS B C 1
ATOM 3824 O O . CYS B 1 82 ? 8.188 2.713 -11.883 1 97.75 82 CYS B O 1
ATOM 3826 N N . ALA B 1 83 ? 7.797 0.504 -11.594 1 98.62 83 ALA B N 1
ATOM 3827 C CA . ALA B 1 83 ? 8.766 0.1 -12.609 1 98.62 83 ALA B CA 1
ATOM 3828 C C . ALA B 1 83 ? 8.406 0.67 -13.977 1 98.62 83 ALA B C 1
ATOM 3830 O O . ALA B 1 83 ? 9.242 1.28 -14.648 1 98.62 83 ALA B O 1
ATOM 3831 N N . MET B 1 84 ? 7.168 0.52 -14.367 1 97.75 84 MET B N 1
ATOM 3832 C CA . MET B 1 84 ? 6.734 0.967 -15.688 1 97.75 84 MET B CA 1
ATOM 3833 C C . MET B 1 84 ? 6.789 2.488 -15.789 1 97.75 84 MET B C 1
ATOM 3835 O O . MET B 1 84 ? 7.293 3.029 -16.781 1 97.75 84 MET B O 1
ATOM 3839 N N . GLN B 1 85 ? 6.305 3.16 -14.773 1 94.81 85 GLN B N 1
ATOM 3840 C CA . GLN B 1 85 ? 6.332 4.617 -14.797 1 94.81 85 GLN B CA 1
ATOM 3841 C C . GLN B 1 85 ? 7.77 5.141 -14.82 1 94.81 85 GLN B C 1
ATOM 3843 O O . GLN B 1 85 ? 8.062 6.125 -15.5 1 94.81 85 GLN B O 1
ATOM 3848 N N . ALA B 1 86 ? 8.641 4.484 -14.078 1 95.94 86 ALA B N 1
ATOM 3849 C CA . ALA B 1 86 ? 10.039 4.887 -14.047 1 95.94 86 ALA B CA 1
ATOM 3850 C C . ALA B 1 86 ? 10.695 4.699 -15.414 1 95.94 86 ALA B C 1
ATOM 3852 O O . ALA B 1 86 ? 11.656 5.395 -15.75 1 95.94 86 ALA B O 1
ATOM 3853 N N . LEU B 1 87 ? 10.172 3.768 -16.203 1 97.06 87 LEU B N 1
ATOM 3854 C CA . LEU B 1 87 ? 10.672 3.51 -17.547 1 97.06 87 LEU B CA 1
ATOM 3855 C C . LEU B 1 87 ? 10.031 4.457 -18.562 1 97.06 87 LEU B C 1
ATOM 3857 O O . LEU B 1 87 ? 10.289 4.359 -19.766 1 97.06 87 LEU B O 1
ATOM 3861 N N . GLY B 1 88 ? 9.156 5.289 -18.109 1 92.94 88 GLY B N 1
ATOM 3862 C CA . GLY B 1 88 ? 8.5 6.258 -18.969 1 92.94 88 GLY B CA 1
ATOM 3863 C C . GLY B 1 88 ? 7.301 5.691 -19.703 1 92.94 88 GLY B C 1
ATOM 3864 O O . GLY B 1 88 ? 6.859 6.254 -20.703 1 92.94 88 GLY B O 1
ATOM 3865 N N . ILE B 1 89 ? 6.773 4.574 -19.234 1 95.25 89 ILE B N 1
ATOM 3866 C CA . ILE B 1 89 ? 5.637 3.922 -19.875 1 95.25 89 ILE B CA 1
ATOM 3867 C C . ILE B 1 89 ? 4.336 4.559 -19.391 1 95.25 89 ILE B C 1
ATOM 3869 O O . ILE B 1 89 ? 4.137 4.746 -18.188 1 95.25 89 ILE B O 1
ATOM 3873 N N . GLY B 1 90 ? 3.377 4.848 -20.297 1 91.44 90 GLY B N 1
ATOM 3874 C CA . GLY B 1 90 ? 2.111 5.488 -19.969 1 91.44 90 GLY B CA 1
ATOM 3875 C C . GLY B 1 90 ? 1.131 5.492 -21.125 1 91.44 90 GLY B C 1
ATOM 3876 O O . GLY B 1 90 ? 1.025 4.504 -21.859 1 91.44 90 GLY B O 1
ATOM 3877 N N . VAL B 1 91 ? 0.426 6.562 -21.312 1 90.06 91 VAL B N 1
ATOM 3878 C CA . VAL B 1 91 ? -0.685 6.691 -22.25 1 90.06 91 VAL B CA 1
ATOM 3879 C C . VAL B 1 91 ? -0.207 6.371 -23.672 1 90.06 91 VAL B C 1
ATOM 3881 O O . VAL B 1 91 ? 0.767 6.957 -24.156 1 90.06 91 VAL B O 1
ATOM 3884 N N . GLY B 1 92 ? -0.885 5.395 -24.203 1 90.75 92 GLY B N 1
ATOM 3885 C CA . GLY B 1 92 ? -0.621 5.062 -25.594 1 90.75 92 GLY B CA 1
ATOM 3886 C C . GLY B 1 92 ? 0.412 3.963 -25.766 1 90.75 92 GLY B C 1
ATOM 3887 O O . GLY B 1 92 ? 0.495 3.334 -26.812 1 90.75 92 GLY B O 1
ATOM 3888 N N . ASP B 1 93 ? 1.209 3.705 -24.734 1 95.19 93 ASP B N 1
ATOM 3889 C CA . ASP B 1 93 ? 2.238 2.672 -24.797 1 95.19 93 ASP B CA 1
ATOM 3890 C C . ASP B 1 93 ? 1.636 1.283 -24.594 1 95.19 93 ASP B C 1
ATOM 3892 O O . ASP B 1 93 ? 0.621 1.134 -23.922 1 95.19 93 ASP B O 1
ATOM 3896 N N . GLU B 1 94 ? 2.281 0.344 -25.234 1 98 94 GLU B N 1
ATOM 3897 C CA . GLU B 1 94 ? 1.849 -1.045 -25.109 1 98 94 GLU B CA 1
ATOM 3898 C C . GLU B 1 94 ? 2.867 -1.873 -24.328 1 98 94 GLU B C 1
ATOM 3900 O O . GLU B 1 94 ? 4.074 -1.7 -24.5 1 98 94 GLU B O 1
ATOM 3905 N N . VAL B 1 95 ? 2.373 -2.654 -23.438 1 98.81 95 VAL B N 1
ATOM 3906 C CA . VAL B 1 95 ? 3.184 -3.625 -22.703 1 98.81 95 VAL B CA 1
ATOM 3907 C C . VAL B 1 95 ? 2.66 -5.035 -22.969 1 98.81 95 VAL B C 1
ATOM 3909 O O . VAL B 1 95 ? 1.481 -5.316 -22.734 1 98.81 95 VAL B O 1
ATOM 3912 N N . ILE B 1 96 ? 3.521 -5.93 -23.422 1 98.94 96 ILE B N 1
ATOM 3913 C CA . ILE B 1 96 ? 3.129 -7.312 -23.688 1 98.94 96 ILE B CA 1
ATOM 3914 C C . ILE B 1 96 ? 3.129 -8.102 -22.375 1 98.94 96 ILE B C 1
ATOM 3916 O O . ILE B 1 96 ? 4.113 -8.086 -21.641 1 98.94 96 ILE B O 1
ATOM 3920 N N . VAL B 1 97 ? 2.027 -8.766 -22.078 1 98.75 97 VAL B N 1
ATOM 3921 C CA . VAL B 1 97 ? 1.868 -9.516 -20.844 1 98.75 97 VAL B CA 1
ATOM 3922 C C . VAL B 1 97 ? 1.39 -10.938 -21.156 1 98.75 97 VAL B C 1
ATOM 3924 O O . VAL B 1 97 ? 0.763 -11.172 -22.188 1 98.75 97 VAL B O 1
ATOM 3927 N N . PRO B 1 98 ? 1.676 -11.891 -20.297 1 98.81 98 PRO B N 1
ATOM 3928 C CA . PRO B 1 98 ? 1.271 -13.273 -20.562 1 98.81 98 PRO B CA 1
ATOM 3929 C C . PRO B 1 98 ? -0.237 -13.484 -20.422 1 98.81 98 PRO B C 1
ATOM 3931 O O . PRO B 1 98 ? -0.875 -12.867 -19.562 1 98.81 98 PRO B O 1
ATOM 3934 N N . GLY B 1 99 ? -0.715 -14.438 -21.188 1 98.69 99 GLY B N 1
ATOM 3935 C CA . GLY B 1 99 ? -2.121 -14.805 -21.156 1 98.69 99 GLY B CA 1
ATOM 3936 C C . GLY B 1 99 ? -2.488 -15.688 -19.984 1 98.69 99 GLY B C 1
ATOM 3937 O O . GLY B 1 99 ? -3.67 -15.867 -19.672 1 98.69 99 GLY B O 1
ATOM 3938 N N . LEU B 1 100 ? -1.495 -16.172 -19.234 1 98.56 100 LEU B N 1
ATOM 3939 C CA . LEU B 1 100 ? -1.69 -16.969 -18.031 1 98.56 100 LEU B CA 1
ATOM 3940 C C . LEU B 1 100 ? -0.841 -16.438 -16.891 1 98.56 100 LEU B C 1
ATOM 3942 O O . LEU B 1 100 ? 0.352 -16.734 -16.797 1 98.56 100 LEU B O 1
ATOM 3946 N N . THR B 1 101 ? -1.438 -15.727 -16.031 1 98 101 THR B N 1
ATOM 3947 C CA . THR B 1 101 ? -0.83 -15.156 -14.836 1 98 101 THR B CA 1
ATOM 3948 C C . THR B 1 101 ? -1.883 -14.477 -13.969 1 98 101 THR B C 1
ATOM 3950 O O . THR B 1 101 ? -3.078 -14.555 -14.25 1 98 101 THR B O 1
ATOM 3953 N N . TRP B 1 102 ? -1.425 -13.938 -12.867 1 96.94 102 TRP B N 1
ATOM 3954 C CA . TRP B 1 102 ? -2.336 -13.188 -12.008 1 96.94 102 TRP B CA 1
ATOM 3955 C C . TRP B 1 102 ? -2.777 -11.891 -12.68 1 96.94 102 TRP B C 1
ATOM 3957 O O . TRP B 1 102 ? -1.988 -11.242 -13.367 1 96.94 102 TRP B O 1
ATOM 3967 N N . VAL B 1 103 ? -3.938 -11.438 -12.5 1 95.12 103 VAL B N 1
ATOM 3968 C CA . VAL B 1 103 ? -4.605 -10.352 -13.203 1 95.12 103 VAL B CA 1
ATOM 3969 C C . VAL B 1 103 ? -3.85 -9.039 -12.961 1 95.12 103 VAL B C 1
ATOM 3971 O O . VAL B 1 103 ? -3.891 -8.133 -13.789 1 95.12 103 VAL B O 1
ATOM 3974 N N . ALA B 1 104 ? -3.117 -8.953 -11.859 1 96.38 104 ALA B N 1
ATOM 3975 C CA . ALA B 1 104 ? -2.4 -7.73 -11.492 1 96.38 104 ALA B CA 1
ATOM 3976 C C . ALA B 1 104 ? -1.398 -7.336 -12.57 1 96.38 104 ALA B C 1
ATOM 3978 O O . ALA B 1 104 ? -1.068 -6.156 -12.719 1 96.38 104 ALA B O 1
ATOM 3979 N N . CYS B 1 105 ? -0.9 -8.312 -13.359 1 97.81 105 CYS B N 1
ATOM 3980 C CA . CYS B 1 105 ? 0.051 -8.016 -14.43 1 97.81 105 CYS B CA 1
ATOM 3981 C C . CYS B 1 105 ? -0.571 -7.102 -15.477 1 97.81 105 CYS B C 1
ATOM 3983 O O . CYS B 1 105 ? 0.059 -6.141 -15.922 1 97.81 105 CYS B O 1
ATOM 3985 N N . ALA B 1 106 ? -1.808 -7.383 -15.836 1 96.19 106 ALA B N 1
ATOM 3986 C CA . ALA B 1 106 ? -2.508 -6.566 -16.828 1 96.19 106 ALA B CA 1
ATOM 3987 C C . ALA B 1 106 ? -3.094 -5.312 -16.188 1 96.19 106 ALA B C 1
ATOM 3989 O O . ALA B 1 106 ? -3.045 -4.227 -16.766 1 96.19 106 ALA B O 1
ATOM 3990 N N . SER B 1 107 ? -3.66 -5.449 -14.969 1 94.19 107 SER B N 1
ATOM 3991 C CA . SER B 1 107 ? -4.293 -4.301 -14.328 1 94.19 107 SER B CA 1
ATOM 3992 C C . SER B 1 107 ? -3.264 -3.238 -13.953 1 94.19 107 SER B C 1
ATOM 3994 O O . SER B 1 107 ? -3.559 -2.041 -13.992 1 94.19 107 SER B O 1
ATOM 3996 N N . ALA B 1 108 ? -2.039 -3.637 -13.656 1 96.31 108 ALA B N 1
ATOM 3997 C CA . ALA B 1 108 ? -0.981 -2.67 -13.375 1 96.31 108 ALA B CA 1
ATOM 3998 C C . ALA B 1 108 ? -0.658 -1.841 -14.617 1 96.31 108 ALA B C 1
ATOM 4000 O O . ALA B 1 108 ? -0.371 -0.646 -14.516 1 96.31 108 ALA B O 1
ATOM 4001 N N . VAL B 1 109 ? -0.664 -2.496 -15.797 1 96.19 109 VAL B N 1
ATOM 4002 C CA . VAL B 1 109 ? -0.429 -1.789 -17.062 1 96.19 109 VAL B CA 1
ATOM 4003 C C . VAL B 1 109 ? -1.531 -0.757 -17.281 1 96.19 109 VAL B C 1
ATOM 4005 O O . VAL B 1 109 ? -1.251 0.397 -17.609 1 96.19 109 VAL B O 1
ATOM 4008 N N . LEU B 1 110 ? -2.74 -1.148 -17.047 1 92.88 110 LEU B N 1
ATOM 4009 C CA . LEU B 1 110 ? -3.877 -0.246 -17.188 1 92.88 110 LEU B CA 1
ATOM 4010 C C . LEU B 1 110 ? -3.795 0.896 -16.188 1 92.88 110 LEU B C 1
ATOM 4012 O O . LEU B 1 110 ? -4.137 2.037 -16.5 1 92.88 110 LEU B O 1
ATOM 4016 N N . ALA B 1 111 ? -3.328 0.587 -15.023 1 91.94 111 ALA B N 1
ATOM 4017 C CA . ALA B 1 111 ? -3.27 1.553 -13.93 1 91.94 111 ALA B CA 1
ATOM 4018 C C . ALA B 1 111 ? -2.316 2.699 -14.266 1 91.94 111 ALA B C 1
ATOM 4020 O O . ALA B 1 111 ? -2.465 3.807 -13.742 1 91.94 111 ALA B O 1
ATOM 4021 N N . VAL B 1 112 ? -1.321 2.426 -15.094 1 92.31 112 VAL B N 1
ATOM 4022 C CA . VAL B 1 112 ? -0.404 3.492 -15.477 1 92.31 112 VAL B CA 1
ATOM 4023 C C . VAL B 1 112 ? -0.819 4.062 -16.828 1 92.31 112 VAL B C 1
ATOM 4025 O O . VAL B 1 112 ? -0.028 4.738 -17.5 1 92.31 112 VAL B O 1
ATOM 4028 N N . ASN B 1 113 ? -2.053 3.666 -17.25 1 91.06 113 ASN B N 1
ATOM 4029 C CA . ASN B 1 113 ? -2.715 4.211 -18.422 1 91.06 113 ASN B CA 1
ATOM 4030 C C . ASN B 1 113 ? -2.094 3.676 -19.719 1 91.06 113 ASN B C 1
ATOM 4032 O O . ASN B 1 113 ? -2.242 4.281 -20.781 1 91.06 113 ASN B O 1
ATOM 4036 N N . ALA B 1 114 ? -1.327 2.609 -19.609 1 93.94 114 ALA B N 1
ATOM 4037 C CA . ALA B 1 114 ? -0.812 1.906 -20.781 1 93.94 114 ALA B CA 1
ATOM 4038 C C . ALA B 1 114 ? -1.766 0.798 -21.219 1 93.94 114 ALA B C 1
ATOM 4040 O O . ALA B 1 114 ? -2.83 0.615 -20.625 1 93.94 114 ALA B O 1
ATOM 4041 N N . ILE B 1 115 ? -1.396 0.119 -22.359 1 95.25 115 ILE B N 1
ATOM 4042 C CA . ILE B 1 115 ? -2.254 -0.897 -22.953 1 95.25 115 ILE B CA 1
ATOM 4043 C C . ILE B 1 115 ? -1.608 -2.273 -22.797 1 95.25 115 ILE B C 1
ATOM 4045 O O . ILE B 1 115 ? -0.588 -2.559 -23.438 1 95.25 115 ILE B O 1
ATOM 4049 N N . PRO B 1 116 ? -2.174 -3.125 -21.969 1 97.19 116 PRO B N 1
ATOM 4050 C CA . PRO B 1 116 ? -1.66 -4.496 -21.953 1 97.19 116 PRO B CA 1
ATOM 4051 C C . PRO B 1 116 ? -2.01 -5.27 -23.234 1 97.19 116 PRO B C 1
ATOM 4053 O O . PRO B 1 116 ? -3.18 -5.336 -23.609 1 97.19 116 PRO B O 1
ATOM 4056 N N . VAL B 1 117 ? -1.034 -5.707 -23.875 1 98.56 117 VAL B N 1
ATOM 4057 C CA . VAL B 1 117 ? -1.19 -6.621 -25 1 98.56 117 VAL B CA 1
ATOM 4058 C C . VAL B 1 117 ? -0.985 -8.062 -24.531 1 98.56 117 VAL B C 1
ATOM 4060 O O . VAL B 1 117 ? 0.148 -8.492 -24.297 1 98.56 117 VAL B O 1
ATOM 4063 N N . ILE B 1 118 ? -2.1 -8.797 -24.469 1 98.56 118 ILE B N 1
ATOM 4064 C CA . ILE B 1 118 ? -2.113 -10.109 -23.844 1 98.56 118 ILE B CA 1
ATOM 4065 C C . ILE B 1 118 ? -1.887 -11.195 -24.891 1 98.56 118 ILE B C 1
ATOM 4067 O O . ILE B 1 118 ? -2.668 -11.328 -25.828 1 98.56 118 ILE B O 1
ATOM 4071 N N . VAL B 1 119 ? -0.799 -11.938 -24.703 1 98.88 119 VAL B N 1
ATOM 4072 C CA . VAL B 1 119 ? -0.473 -12.945 -25.703 1 98.88 119 VAL B CA 1
ATOM 4073 C C . VAL B 1 119 ? -0.373 -14.32 -25.047 1 98.88 119 VAL B C 1
ATOM 4075 O O . VAL B 1 119 ? -0.322 -14.43 -23.828 1 98.88 119 VAL B O 1
ATOM 4078 N N . ASP B 1 120 ? -0.326 -15.336 -25.812 1 98.88 120 ASP B N 1
ATOM 4079 C CA . ASP B 1 120 ? -0.443 -16.719 -25.328 1 98.88 120 ASP B CA 1
ATOM 4080 C C . ASP B 1 120 ? 0.876 -17.203 -24.734 1 98.88 120 ASP B C 1
ATOM 4082 O O . ASP B 1 120 ? 1.868 -16.469 -24.734 1 98.88 120 ASP B O 1
ATOM 4086 N N . ILE B 1 121 ? 0.844 -18.391 -24.203 1 98.88 121 ILE B N 1
ATOM 4087 C CA . ILE B 1 121 ? 1.964 -18.938 -23.453 1 98.88 121 ILE B CA 1
ATOM 4088 C C . ILE B 1 121 ? 2.521 -20.156 -24.172 1 98.88 121 ILE B C 1
ATOM 4090 O O . ILE B 1 121 ? 1.893 -20.688 -25.078 1 98.88 121 ILE B O 1
ATOM 4094 N N . ASP B 1 122 ? 3.75 -20.516 -23.812 1 98.75 122 ASP B N 1
ATOM 4095 C CA . ASP B 1 122 ? 4.305 -21.828 -24.172 1 98.75 122 ASP B CA 1
ATOM 4096 C C . ASP B 1 122 ? 3.66 -22.938 -23.359 1 98.75 122 ASP B C 1
ATOM 4098 O O . ASP B 1 122 ? 3.648 -22.891 -22.125 1 98.75 122 ASP B O 1
ATOM 4102 N N . PRO B 1 123 ? 3.092 -23.953 -24 1 97.94 123 PRO B N 1
ATOM 4103 C CA . PRO B 1 123 ? 2.316 -24.969 -23.266 1 97.94 123 PRO B CA 1
ATOM 4104 C C . PRO B 1 123 ? 3.182 -25.828 -22.344 1 97.94 123 PRO B C 1
ATOM 4106 O O . PRO B 1 123 ? 2.656 -26.516 -21.469 1 97.94 123 PRO B O 1
ATOM 4109 N N . LEU B 1 124 ? 4.473 -25.812 -22.531 1 97.75 124 LEU B N 1
ATOM 4110 C CA . LEU B 1 124 ? 5.348 -26.641 -21.719 1 97.75 124 LEU B CA 1
ATOM 4111 C C . LEU B 1 124 ? 5.785 -25.891 -20.453 1 97.75 124 LEU B C 1
ATOM 4113 O O . LEU B 1 124 ? 5.773 -26.438 -19.359 1 97.75 124 LEU B O 1
ATOM 4117 N N . SER B 1 125 ? 6.117 -24.609 -20.641 1 98.56 125 SER B N 1
ATOM 4118 C CA . SER B 1 125 ? 6.605 -23.828 -19.5 1 98.56 125 SER B CA 1
ATOM 4119 C C . SER B 1 125 ? 5.465 -23.094 -18.812 1 98.56 125 SER B C 1
ATOM 4121 O O . SER B 1 125 ? 5.609 -22.641 -17.672 1 98.56 125 SER B O 1
ATOM 4123 N N . LEU B 1 126 ? 4.398 -22.906 -19.516 1 98.81 126 LEU B N 1
ATOM 4124 C CA . LEU B 1 126 ? 3.254 -22.109 -19.078 1 98.81 126 LEU B CA 1
ATOM 4125 C C . LEU B 1 126 ? 3.627 -20.641 -18.969 1 98.81 126 LEU B C 1
ATOM 4127 O O . LEU B 1 126 ? 2.822 -19.812 -18.531 1 98.81 126 LEU B O 1
ATOM 4131 N N . CYS B 1 127 ? 4.867 -20.25 -19.359 1 98.88 127 CYS B N 1
ATOM 4132 C CA . CYS B 1 127 ? 5.312 -18.859 -19.391 1 98.88 127 CYS B CA 1
ATOM 4133 C C . CYS B 1 127 ? 5.094 -18.266 -20.781 1 98.88 127 CYS B C 1
ATOM 4135 O O . CYS B 1 127 ? 4.672 -18.953 -21.703 1 98.88 127 CYS B O 1
ATOM 4137 N N . LEU B 1 128 ? 5.332 -17.047 -20.844 1 98.75 128 LEU B N 1
ATOM 4138 C CA . LEU B 1 128 ? 5.145 -16.234 -22.031 1 98.75 128 LEU B CA 1
ATOM 4139 C C . LEU B 1 128 ? 5.789 -16.906 -23.25 1 98.75 128 LEU B C 1
ATOM 4141 O O . LEU B 1 128 ? 6.938 -17.344 -23.172 1 98.75 128 LEU B O 1
ATOM 4145 N N . ASP B 1 129 ? 5.047 -17.031 -24.406 1 98.88 129 ASP B N 1
ATOM 4146 C CA . ASP B 1 129 ? 5.562 -17.609 -25.641 1 98.88 129 ASP B CA 1
ATOM 4147 C C . ASP B 1 129 ? 6.324 -16.562 -26.453 1 98.88 129 ASP B C 1
ATOM 4149 O O . ASP B 1 129 ? 5.734 -15.609 -26.953 1 98.88 129 ASP B O 1
ATOM 4153 N N . PRO B 1 130 ? 7.59 -16.781 -26.703 1 98.81 130 PRO B N 1
ATOM 4154 C CA . PRO B 1 130 ? 8.359 -15.797 -27.469 1 98.81 130 PRO B CA 1
ATOM 4155 C C . PRO B 1 130 ? 7.809 -15.586 -28.875 1 98.81 130 PRO B C 1
ATOM 4157 O O . PRO B 1 130 ? 7.871 -14.469 -29.406 1 98.81 130 PRO B O 1
ATOM 4160 N N . ALA B 1 131 ? 7.309 -16.625 -29.484 1 98.75 131 ALA B N 1
ATOM 4161 C CA . ALA B 1 131 ? 6.754 -16.469 -30.828 1 98.75 131 ALA B CA 1
ATOM 4162 C C . ALA B 1 131 ? 5.523 -15.562 -30.812 1 98.75 131 ALA B C 1
ATOM 4164 O O . ALA B 1 131 ? 5.344 -14.734 -31.719 1 98.75 131 ALA B O 1
ATOM 4165 N N . ALA B 1 132 ? 4.656 -15.75 -29.844 1 98.88 132 ALA B N 1
ATOM 4166 C CA . ALA B 1 132 ? 3.486 -14.891 -29.688 1 98.88 132 ALA B CA 1
ATOM 4167 C C . ALA B 1 132 ? 3.898 -13.453 -29.406 1 98.88 132 ALA B C 1
ATOM 4169 O O . ALA B 1 132 ? 3.258 -12.508 -29.875 1 98.88 132 ALA B O 1
ATOM 4170 N N . VAL B 1 133 ? 4.953 -13.266 -28.625 1 98.94 133 VAL B N 1
ATOM 4171 C CA . VAL B 1 133 ? 5.492 -11.945 -28.328 1 98.94 133 VAL B CA 1
ATOM 4172 C C . VAL B 1 133 ? 5.93 -11.266 -29.625 1 98.94 133 VAL B C 1
ATOM 4174 O O . VAL B 1 133 ? 5.543 -10.125 -29.891 1 98.94 133 VAL B O 1
ATOM 4177 N N . GLU B 1 134 ? 6.699 -11.953 -30.359 1 98.88 134 GLU B N 1
ATOM 4178 C CA . GLU B 1 134 ? 7.23 -11.383 -31.594 1 98.88 134 GLU B CA 1
ATOM 4179 C C . GLU B 1 134 ? 6.105 -10.938 -32.531 1 98.88 134 GLU B C 1
ATOM 4181 O O . GLU B 1 134 ? 6.184 -9.867 -33.125 1 98.88 134 GLU B O 1
ATOM 4186 N N . ALA B 1 135 ? 5.105 -11.742 -32.625 1 98.75 135 ALA B N 1
ATOM 4187 C CA . ALA B 1 135 ? 3.98 -11.461 -33.5 1 98.75 135 ALA B CA 1
ATOM 4188 C C . ALA B 1 135 ? 3.203 -10.242 -33.031 1 98.75 135 ALA B C 1
ATOM 4190 O O . ALA B 1 135 ? 2.527 -9.578 -33.812 1 98.75 135 ALA B O 1
ATOM 4191 N N . ALA B 1 136 ? 3.301 -9.883 -31.734 1 98.75 136 ALA B N 1
ATOM 4192 C CA . ALA B 1 136 ? 2.475 -8.828 -31.141 1 98.75 136 ALA B CA 1
ATOM 4193 C C . ALA B 1 136 ? 3.229 -7.508 -31.078 1 98.75 136 ALA B C 1
ATOM 4195 O O . ALA B 1 136 ? 2.637 -6.457 -30.828 1 98.75 136 ALA B O 1
ATOM 4196 N N . ILE B 1 137 ? 4.512 -7.5 -31.344 1 98.69 137 ILE B N 1
ATOM 4197 C CA . ILE B 1 137 ? 5.32 -6.285 -31.281 1 98.69 137 ILE B CA 1
ATOM 4198 C C . ILE B 1 137 ? 4.895 -5.316 -32.375 1 98.69 137 ILE B C 1
ATOM 4200 O O . ILE B 1 137 ? 4.73 -5.711 -33.531 1 98.69 137 ILE B O 1
ATOM 4204 N N . GLY B 1 138 ? 4.641 -4.125 -31.984 1 98.25 138 GLY B N 1
ATOM 4205 C CA . GLY B 1 138 ? 4.312 -3.043 -32.906 1 98.25 138 GLY B CA 1
ATOM 4206 C C . GLY B 1 138 ? 4.973 -1.727 -32.531 1 98.25 138 GLY B C 1
ATOM 4207 O O . GLY B 1 138 ? 5.828 -1.683 -31.656 1 98.25 138 GLY B O 1
ATOM 4208 N N . PRO B 1 139 ? 4.57 -0.623 -33.219 1 97.81 139 PRO B N 1
ATOM 4209 C CA . PRO B 1 139 ? 5.238 0.668 -33.031 1 97.81 139 PRO B CA 1
ATOM 4210 C C . PRO B 1 139 ? 5.016 1.249 -31.625 1 97.81 139 PRO B C 1
ATOM 4212 O O . PRO B 1 139 ? 5.793 2.092 -31.172 1 97.81 139 PRO B O 1
ATOM 4215 N N . ARG B 1 140 ? 3.99 0.791 -30.938 1 97.44 140 ARG B N 1
ATOM 4216 C CA . ARG B 1 140 ? 3.654 1.355 -29.641 1 97.44 140 ARG B CA 1
ATOM 4217 C C . ARG B 1 140 ? 4.188 0.48 -28.516 1 97.44 140 ARG B C 1
ATOM 4219 O O . ARG B 1 140 ? 4.051 0.826 -27.328 1 97.44 140 ARG B O 1
ATOM 4226 N N . THR B 1 141 ? 4.777 -0.668 -28.844 1 98.81 141 THR B N 1
ATOM 4227 C CA . THR B 1 141 ? 5.305 -1.562 -27.812 1 98.81 141 THR B CA 1
ATOM 4228 C C . THR B 1 141 ? 6.523 -0.948 -27.125 1 98.81 141 THR B C 1
ATOM 4230 O O . THR B 1 141 ? 7.461 -0.508 -27.797 1 98.81 141 THR B O 1
ATOM 4233 N N . ARG B 1 142 ? 6.488 -0.919 -25.781 1 98.56 142 ARG B N 1
ATOM 4234 C CA . ARG B 1 142 ? 7.59 -0.321 -25.031 1 98.56 142 ARG B CA 1
ATOM 4235 C C . ARG B 1 142 ? 8.281 -1.355 -24.156 1 98.56 142 ARG B C 1
ATOM 4237 O O . ARG B 1 142 ? 9.453 -1.201 -23.797 1 98.56 142 ARG B O 1
ATOM 4244 N N . ALA B 1 143 ? 7.512 -2.416 -23.781 1 98.94 143 ALA B N 1
ATOM 4245 C CA . ALA B 1 143 ? 8.102 -3.381 -22.844 1 98.94 143 ALA B CA 1
ATOM 4246 C C . ALA B 1 143 ? 7.465 -4.758 -23.016 1 98.94 143 ALA B C 1
ATOM 4248 O O . ALA B 1 143 ? 6.352 -4.875 -23.531 1 98.94 143 ALA B O 1
ATOM 4249 N N . ILE B 1 144 ? 8.242 -5.754 -22.656 1 98.94 144 ILE B N 1
ATOM 4250 C CA . ILE B 1 144 ? 7.801 -7.129 -22.438 1 98.94 144 ILE B CA 1
ATOM 4251 C C . ILE B 1 144 ? 7.828 -7.457 -20.953 1 98.94 144 ILE B C 1
ATOM 4253 O O . ILE B 1 144 ? 8.844 -7.25 -20.281 1 98.94 144 ILE B O 1
ATOM 4257 N N . MET B 1 145 ? 6.719 -7.848 -20.469 1 98.94 145 MET B N 1
ATOM 4258 C CA . MET B 1 145 ? 6.672 -8.344 -19.094 1 98.94 145 MET B CA 1
ATOM 4259 C C . MET B 1 145 ? 6.762 -9.859 -19.062 1 98.94 145 MET B C 1
ATOM 4261 O O . MET B 1 145 ? 5.836 -10.555 -19.469 1 98.94 145 MET B O 1
ATOM 4265 N N . ALA B 1 146 ? 7.848 -10.375 -18.609 1 98.88 146 ALA B N 1
ATOM 4266 C CA . ALA B 1 146 ? 8.039 -11.812 -18.453 1 98.88 146 ALA B CA 1
ATOM 4267 C C . ALA B 1 146 ? 7.738 -12.258 -17.031 1 98.88 146 ALA B C 1
ATOM 4269 O O . ALA B 1 146 ? 8.391 -11.812 -16.078 1 98.88 146 ALA B O 1
ATOM 4270 N N . VAL B 1 147 ? 6.75 -13.078 -16.875 1 98.94 147 VAL B N 1
ATOM 4271 C CA . VAL B 1 147 ? 6.438 -13.664 -15.57 1 98.94 147 VAL B CA 1
ATOM 4272 C C . VAL B 1 147 ? 7.066 -15.055 -15.461 1 98.94 147 VAL B C 1
ATOM 4274 O O . VAL B 1 147 ? 6.855 -15.906 -16.328 1 98.94 147 VAL B O 1
ATOM 4277 N N . HIS B 1 148 ? 7.918 -15.242 -14.445 1 98.94 148 HIS B N 1
ATOM 4278 C CA . HIS B 1 148 ? 8.391 -16.578 -14.117 1 98.94 148 HIS B CA 1
ATOM 4279 C C . HIS B 1 148 ? 7.363 -17.328 -13.281 1 98.94 148 HIS B C 1
ATOM 4281 O O . HIS B 1 148 ? 7.312 -17.172 -12.055 1 98.94 148 HIS B O 1
ATOM 4287 N N . LEU B 1 149 ? 6.594 -18.109 -13.977 1 98.81 149 LEU B N 1
ATOM 4288 C CA . LEU B 1 149 ? 5.324 -18.578 -13.43 1 98.81 149 LEU B CA 1
ATOM 4289 C C . LEU B 1 149 ? 5.496 -19.922 -12.727 1 98.81 149 LEU B C 1
ATOM 4291 O O . LEU B 1 149 ? 6.062 -20.859 -13.297 1 98.81 149 LEU B O 1
ATOM 4295 N N . TYR B 1 150 ? 4.973 -20.062 -11.484 1 98.56 150 TYR B N 1
ATOM 4296 C CA . TYR B 1 150 ? 4.809 -21.266 -10.672 1 98.56 150 TYR B CA 1
ATOM 4297 C C . TYR B 1 150 ? 6.156 -21.906 -10.367 1 98.56 150 TYR B C 1
ATOM 4299 O O . TYR B 1 150 ? 6.836 -21.516 -9.414 1 98.56 150 TYR B O 1
ATOM 4307 N N . ASN B 1 151 ? 6.68 -22.781 -11.156 1 98.19 151 ASN B N 1
ATOM 4308 C CA . ASN B 1 151 ? 7.934 -23.484 -10.93 1 98.19 151 ASN B CA 1
ATOM 4309 C C . ASN B 1 151 ? 8.836 -23.438 -12.164 1 98.19 151 ASN B C 1
ATOM 4311 O O . ASN B 1 151 ? 9.516 -24.406 -12.477 1 98.19 151 ASN B O 1
ATOM 4315 N N . ALA B 1 152 ? 8.734 -22.312 -12.93 1 98.75 152 ALA B N 1
ATOM 4316 C CA . ALA B 1 152 ? 9.516 -22.234 -14.156 1 98.75 152 ALA B CA 1
ATOM 4317 C C . ALA B 1 152 ? 10.062 -20.828 -14.383 1 98.75 152 ALA B C 1
ATOM 4319 O O . ALA B 1 152 ? 9.516 -19.844 -13.852 1 98.75 152 ALA B O 1
ATOM 4320 N N . ILE B 1 153 ? 11.141 -20.75 -15.094 1 98.88 153 ILE B N 1
ATOM 4321 C CA . ILE B 1 153 ? 11.695 -19.516 -15.617 1 98.88 153 ILE B CA 1
ATOM 4322 C C . ILE B 1 153 ? 11.312 -19.375 -17.094 1 98.88 153 ILE B C 1
ATOM 4324 O O . ILE B 1 153 ? 11.383 -20.328 -17.859 1 98.88 153 ILE B O 1
ATOM 4328 N N . ALA B 1 154 ? 10.852 -18.234 -17.484 1 98.94 154 ALA B N 1
ATOM 4329 C CA . ALA B 1 154 ? 10.492 -17.969 -18.875 1 98.94 154 ALA B CA 1
ATOM 4330 C C . ALA B 1 154 ? 11.711 -18.062 -19.781 1 98.94 154 ALA B C 1
ATOM 4332 O O . ALA B 1 154 ? 12.852 -18.016 -19.312 1 98.94 154 ALA B O 1
ATOM 4333 N N . ASP B 1 155 ? 11.469 -18.203 -21.078 1 98.81 155 ASP B N 1
ATOM 4334 C CA . ASP B 1 155 ? 12.539 -18.328 -22.062 1 98.81 155 ASP B CA 1
ATOM 4335 C C . ASP B 1 155 ? 13.305 -17.016 -22.203 1 98.81 155 ASP B C 1
ATOM 4337 O O . ASP B 1 155 ? 13.156 -16.297 -23.188 1 98.81 155 ASP B O 1
ATOM 4341 N N . LEU B 1 156 ? 14.203 -16.797 -21.219 1 98.75 156 LEU B N 1
ATOM 4342 C CA . LEU B 1 156 ? 14.922 -15.531 -21.141 1 98.75 156 LEU B CA 1
ATOM 4343 C C . LEU B 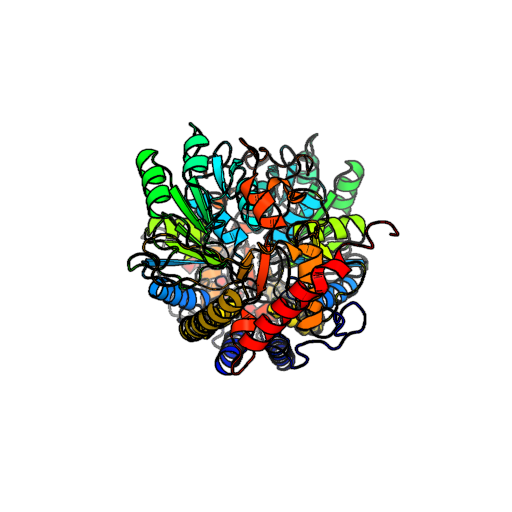1 156 ? 15.836 -15.336 -22.344 1 98.75 156 LEU B C 1
ATOM 4345 O O . LEU B 1 156 ? 16.031 -14.211 -22.797 1 98.75 156 LEU B O 1
ATOM 4349 N N . ASP B 1 157 ? 16.391 -16.438 -22.922 1 98.56 157 ASP B N 1
ATOM 4350 C CA . ASP B 1 157 ? 17.188 -16.312 -24.125 1 98.56 157 ASP B CA 1
ATOM 4351 C C . ASP B 1 157 ? 16.391 -15.648 -25.25 1 98.56 157 ASP B C 1
ATOM 4353 O O . ASP B 1 157 ? 16.844 -14.664 -25.844 1 98.56 157 ASP B O 1
ATOM 4357 N N . ALA B 1 158 ? 15.266 -16.188 -25.531 1 98.81 158 ALA B N 1
ATOM 4358 C CA . ALA B 1 158 ? 14.445 -15.703 -26.641 1 98.81 158 ALA B CA 1
ATOM 4359 C C . ALA B 1 158 ? 13.883 -14.312 -26.328 1 98.81 158 ALA B C 1
ATOM 4361 O O . ALA B 1 158 ? 13.859 -13.445 -27.203 1 98.81 158 ALA B O 1
ATOM 4362 N N . LEU B 1 159 ? 13.438 -14.07 -25.141 1 98.88 159 LEU B N 1
ATOM 4363 C CA . LEU B 1 159 ? 12.797 -12.805 -24.781 1 98.88 159 LEU B CA 1
ATOM 4364 C C . LEU B 1 159 ? 13.812 -11.672 -24.75 1 98.88 159 LEU B C 1
ATOM 4366 O O . LEU B 1 159 ? 13.508 -10.547 -25.156 1 98.88 159 LEU B O 1
ATOM 4370 N N . LEU B 1 160 ? 15.008 -11.945 -24.234 1 98.62 160 LEU B N 1
ATOM 4371 C CA . LEU B 1 160 ? 16.062 -10.945 -24.25 1 98.62 160 LEU B CA 1
ATOM 4372 C C . LEU B 1 160 ? 16.453 -10.578 -25.672 1 98.62 160 LEU B C 1
ATOM 4374 O O . LEU B 1 160 ? 16.688 -9.406 -25.969 1 98.62 160 LEU B O 1
ATOM 4378 N N . ALA B 1 161 ? 16.562 -11.586 -26.516 1 98.69 161 ALA B N 1
ATOM 4379 C CA . ALA B 1 161 ? 16.891 -11.336 -27.906 1 98.69 161 ALA B CA 1
ATOM 4380 C C . ALA B 1 161 ? 15.852 -10.438 -28.578 1 98.69 161 ALA B C 1
ATOM 4382 O O . ALA B 1 161 ? 16.203 -9.523 -29.328 1 98.69 161 ALA B O 1
ATOM 4383 N N . LEU B 1 162 ? 14.562 -10.727 -28.328 1 98.81 162 LEU B N 1
ATOM 4384 C CA . LEU B 1 162 ? 13.484 -9.914 -28.875 1 98.81 162 LEU B CA 1
ATOM 4385 C C . LEU B 1 162 ? 13.555 -8.484 -28.328 1 98.81 162 LEU B C 1
ATOM 4387 O O . LEU B 1 162 ? 13.398 -7.523 -29.094 1 98.81 162 LEU B O 1
ATOM 4391 N N . ALA B 1 163 ? 13.742 -8.375 -27 1 98.81 163 ALA B N 1
ATOM 4392 C CA . ALA B 1 163 ? 13.812 -7.066 -26.375 1 98.81 163 ALA B CA 1
ATOM 4393 C C . ALA B 1 163 ? 14.938 -6.227 -26.969 1 98.81 163 ALA B C 1
ATOM 4395 O O . ALA B 1 163 ? 14.758 -5.039 -27.25 1 98.81 163 ALA B O 1
ATOM 4396 N N . GLN B 1 164 ? 16.078 -6.84 -27.203 1 98.44 164 GLN B N 1
ATOM 4397 C CA . GLN B 1 164 ? 17.219 -6.148 -27.766 1 98.44 164 GLN B CA 1
ATOM 4398 C C . GLN B 1 164 ? 16.969 -5.742 -29.219 1 98.44 164 GLN B C 1
ATOM 4400 O O . GLN B 1 164 ? 17.203 -4.594 -29.594 1 98.44 164 GLN B O 1
ATOM 4405 N N . ARG B 1 165 ? 16.484 -6.668 -29.969 1 98.5 165 ARG B N 1
ATOM 4406 C CA . ARG B 1 165 ? 16.25 -6.43 -31.375 1 98.5 165 ARG B CA 1
ATOM 4407 C C . ARG B 1 165 ? 15.273 -5.281 -31.594 1 98.5 165 ARG B C 1
ATOM 4409 O O . ARG B 1 165 ? 15.43 -4.492 -32.531 1 98.5 165 ARG B O 1
ATOM 4416 N N . HIS B 1 166 ? 14.32 -5.152 -30.75 1 98.69 166 HIS B N 1
ATOM 4417 C CA . HIS B 1 166 ? 13.258 -4.176 -30.953 1 98.69 166 HIS B CA 1
ATOM 4418 C C . HIS B 1 166 ? 13.391 -3.004 -30 1 98.69 166 HIS B C 1
ATOM 4420 O O . HIS B 1 166 ? 12.508 -2.146 -29.922 1 98.69 166 HIS B O 1
ATOM 4426 N N . ARG B 1 167 ? 14.484 -2.898 -29.188 1 98.12 167 ARG B N 1
ATOM 4427 C CA . ARG B 1 167 ? 14.773 -1.824 -28.234 1 98.12 167 ARG B CA 1
ATOM 4428 C C . ARG B 1 167 ? 13.641 -1.666 -27.219 1 98.12 167 ARG B C 1
ATOM 4430 O O . ARG B 1 167 ? 13.133 -0.563 -27.031 1 98.12 167 ARG B O 1
ATOM 4437 N N . LEU B 1 168 ? 13.219 -2.789 -26.672 1 98.88 168 LEU B N 1
ATOM 4438 C CA . LEU B 1 168 ? 12.172 -2.836 -25.656 1 98.88 168 LEU B CA 1
ATOM 4439 C C . LEU B 1 168 ? 12.766 -3.098 -24.266 1 98.88 168 LEU B C 1
ATOM 4441 O O . LEU B 1 168 ? 13.805 -3.75 -24.156 1 98.88 168 LEU B O 1
ATOM 4445 N N . ASP B 1 169 ? 12.164 -2.557 -23.234 1 98.88 169 ASP B N 1
ATOM 4446 C CA . ASP B 1 169 ? 12.508 -2.951 -21.875 1 98.88 169 ASP B CA 1
ATOM 4447 C C . ASP B 1 169 ? 11.938 -4.328 -21.547 1 98.88 169 ASP B C 1
ATOM 4449 O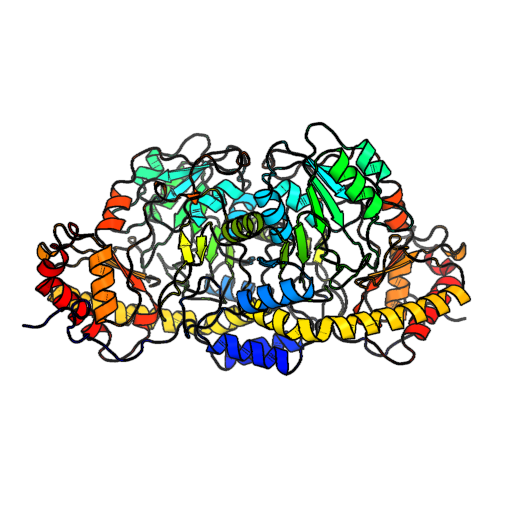 O . ASP B 1 169 ? 10.82 -4.656 -21.938 1 98.88 169 ASP B O 1
ATOM 4453 N N . LEU B 1 170 ? 12.727 -5.148 -20.922 1 98.94 170 LEU B N 1
ATOM 4454 C CA . LEU B 1 170 ? 12.242 -6.402 -20.359 1 98.94 170 LEU B CA 1
ATOM 4455 C C . LEU B 1 170 ? 12.008 -6.27 -18.859 1 98.94 170 LEU B C 1
ATOM 4457 O O . LEU B 1 170 ? 12.961 -6.094 -18.094 1 98.94 170 LEU B O 1
ATOM 4461 N N . ILE B 1 171 ? 10.797 -6.309 -18.453 1 98.94 171 ILE B N 1
ATOM 4462 C CA . ILE B 1 171 ? 10.414 -6.316 -17.031 1 98.94 171 ILE B CA 1
ATOM 4463 C C . ILE B 1 171 ? 10.227 -7.754 -16.562 1 98.94 171 ILE B C 1
ATOM 4465 O O . ILE B 1 171 ? 9.383 -8.484 -17.078 1 98.94 171 ILE B O 1
ATOM 4469 N N . GLU B 1 172 ? 11.023 -8.18 -15.617 1 98.94 172 GLU B N 1
ATOM 4470 C CA . GLU B 1 172 ? 10.852 -9.508 -15.031 1 98.94 172 GLU B CA 1
ATOM 4471 C C . GLU B 1 172 ? 9.93 -9.453 -13.82 1 98.94 172 GLU B C 1
ATOM 4473 O O . GLU B 1 172 ? 10.266 -8.859 -12.797 1 98.94 172 GLU B O 1
ATOM 4478 N N . ASP B 1 173 ? 8.742 -9.984 -13.984 1 98.94 173 ASP B N 1
ATOM 4479 C CA . ASP B 1 173 ? 7.91 -10.195 -12.805 1 98.94 173 ASP B CA 1
ATOM 4480 C C . ASP B 1 173 ? 8.305 -11.484 -12.078 1 98.94 173 ASP B C 1
ATOM 4482 O O . ASP B 1 173 ? 7.961 -12.578 -12.523 1 98.94 173 ASP B O 1
ATOM 4486 N N . CYS B 1 174 ? 8.93 -11.32 -10.938 1 98.94 174 CYS B N 1
ATOM 4487 C CA . CYS B 1 174 ? 9.477 -12.43 -10.172 1 98.94 174 CYS B CA 1
ATOM 4488 C C . CYS B 1 174 ? 8.656 -12.68 -8.914 1 98.94 174 CYS B C 1
ATOM 4490 O O . CYS B 1 174 ? 9.172 -13.188 -7.914 1 98.94 174 CYS B O 1
ATOM 4492 N N . ALA B 1 175 ? 7.367 -12.297 -8.984 1 98.81 175 ALA B N 1
ATOM 4493 C CA . ALA B 1 175 ? 6.48 -12.43 -7.832 1 98.81 175 ALA B CA 1
ATOM 4494 C C . ALA B 1 175 ? 6.375 -13.883 -7.387 1 98.81 175 ALA B C 1
ATOM 4496 O O . ALA B 1 175 ? 5.934 -14.172 -6.27 1 98.81 175 ALA B O 1
ATOM 4497 N N . GLN B 1 176 ? 6.773 -14.852 -8.25 1 98.88 176 GLN B N 1
ATOM 4498 C CA . GLN B 1 176 ? 6.691 -16.266 -7.93 1 98.88 176 GLN B CA 1
ATOM 4499 C C . GLN B 1 176 ? 8.055 -16.953 -8.078 1 98.88 176 GLN B C 1
ATOM 4501 O O . GLN B 1 176 ? 8.125 -18.172 -8.234 1 98.88 176 GLN B O 1
ATOM 4506 N N . ALA B 1 177 ? 9.156 -16.141 -8.094 1 98.88 177 ALA B N 1
ATOM 4507 C CA . ALA B 1 177 ? 10.438 -16.719 -8.477 1 98.88 177 ALA B CA 1
ATOM 4508 C C . ALA B 1 177 ? 11.562 -16.219 -7.57 1 98.88 177 ALA B C 1
ATOM 4510 O O . ALA B 1 177 ? 12.695 -16.031 -8.023 1 98.88 177 ALA B O 1
ATOM 4511 N N . HIS B 1 178 ? 11.25 -15.969 -6.328 1 98.88 178 HIS B N 1
ATOM 4512 C CA . HIS B 1 178 ? 12.242 -15.492 -5.371 1 98.88 178 HIS B CA 1
ATOM 4513 C C . HIS B 1 178 ? 13.398 -16.484 -5.242 1 98.88 178 HIS B C 1
ATOM 4515 O O . HIS B 1 178 ? 13.203 -17.625 -4.801 1 98.88 178 HIS B O 1
ATOM 4521 N N . GLY B 1 179 ? 14.555 -16.047 -5.656 1 98.75 179 GLY B N 1
ATOM 4522 C CA . GLY B 1 179 ? 15.734 -16.875 -5.469 1 98.75 179 GLY B CA 1
ATOM 4523 C C . GLY B 1 179 ? 16.031 -17.766 -6.656 1 98.75 179 GLY B C 1
ATOM 4524 O O . GLY B 1 179 ? 17.078 -18.422 -6.695 1 98.75 179 GLY B O 1
ATOM 4525 N N . ALA B 1 180 ? 15.195 -17.828 -7.672 1 98.88 180 ALA B N 1
ATOM 4526 C CA . ALA B 1 180 ? 15.445 -18.641 -8.859 1 98.88 180 ALA B CA 1
ATOM 4527 C C . ALA B 1 180 ? 16.688 -18.156 -9.602 1 98.88 180 ALA B C 1
ATOM 4529 O O . ALA B 1 180 ? 17.016 -16.969 -9.578 1 98.88 180 ALA B O 1
ATOM 4530 N N . ARG B 1 181 ? 17.344 -19.078 -10.266 1 98.69 181 ARG B N 1
ATOM 4531 C CA . ARG B 1 181 ? 18.625 -18.781 -10.891 1 98.69 181 ARG B CA 1
ATOM 4532 C C . ARG B 1 181 ? 18.641 -19.25 -12.344 1 98.69 181 ARG B C 1
ATOM 4534 O O . ARG B 1 181 ? 18.156 -20.328 -12.656 1 98.69 181 ARG B O 1
ATOM 4541 N N . TRP B 1 182 ? 19.156 -18.422 -13.172 1 98.69 182 TRP B N 1
ATOM 4542 C CA . TRP B 1 182 ? 19.281 -18.672 -14.602 1 98.69 182 TRP B CA 1
ATOM 4543 C C . TRP B 1 182 ? 20.641 -18.219 -15.117 1 98.69 182 TRP B C 1
ATOM 4545 O O . TRP B 1 182 ? 20.969 -17.016 -15.078 1 98.69 182 TRP B O 1
ATOM 4555 N N . ARG B 1 183 ? 21.516 -19.125 -15.555 1 98.06 183 ARG B N 1
ATOM 4556 C CA . ARG B 1 183 ? 22.828 -18.891 -16.156 1 98.06 183 ARG B CA 1
ATOM 4557 C C . ARG B 1 183 ? 23.672 -18 -15.25 1 98.06 183 ARG B C 1
ATOM 4559 O O . ARG B 1 183 ? 24.203 -16.984 -15.688 1 98.06 183 ARG B O 1
ATOM 4566 N N . GLY B 1 184 ? 23.703 -18.359 -14.023 1 97.69 184 GLY B N 1
ATOM 4567 C CA . GLY B 1 184 ? 24.609 -17.766 -13.055 1 97.69 184 GLY B CA 1
ATOM 4568 C C . GLY B 1 184 ? 24.031 -16.531 -12.383 1 97.69 184 GLY B C 1
ATOM 4569 O O . GLY B 1 184 ? 24.672 -15.953 -11.492 1 97.69 184 GLY B O 1
ATOM 4570 N N . ARG B 1 185 ? 22.828 -16.141 -12.75 1 98 185 ARG B N 1
ATOM 4571 C CA . ARG B 1 185 ? 22.203 -14.938 -12.188 1 98 185 ARG B CA 1
ATOM 4572 C C . ARG B 1 185 ? 20.844 -15.266 -11.586 1 98 185 ARG B C 1
ATOM 4574 O O . ARG B 1 185 ? 20.156 -16.172 -12.055 1 98 185 ARG B O 1
ATOM 4581 N N . ARG B 1 186 ? 20.516 -14.586 -10.547 1 98.69 186 ARG B N 1
ATOM 4582 C CA . ARG B 1 186 ? 19.141 -14.68 -10.062 1 98.69 186 ARG B CA 1
ATOM 4583 C C . ARG B 1 186 ? 18.188 -13.914 -10.969 1 98.69 186 ARG B C 1
ATOM 4585 O O . ARG B 1 186 ? 18.516 -12.836 -11.461 1 98.69 186 ARG B O 1
ATOM 4592 N N . VAL B 1 187 ? 17.031 -14.508 -11.188 1 98.75 187 VAL B N 1
ATOM 4593 C CA . VAL B 1 187 ? 16.062 -13.836 -12.055 1 98.75 187 VAL B CA 1
ATOM 4594 C C . VAL B 1 187 ? 15.594 -12.539 -11.398 1 98.75 187 VAL B C 1
ATOM 4596 O O . VAL B 1 187 ? 15.648 -12.398 -10.18 1 98.75 187 VAL B O 1
ATOM 4599 N N . GLY B 1 188 ? 15.133 -11.602 -12.133 1 98.75 188 GLY B N 1
ATOM 4600 C CA . GLY B 1 188 ? 14.875 -10.227 -11.719 1 98.75 188 GLY B CA 1
ATOM 4601 C C . GLY B 1 188 ? 16.047 -9.297 -11.977 1 98.75 188 GLY B C 1
ATOM 4602 O O . GLY B 1 188 ? 15.883 -8.078 -12.008 1 98.75 188 GLY B O 1
ATOM 4603 N N . SER B 1 189 ? 17.234 -9.891 -12.125 1 98.56 189 SER B N 1
ATOM 4604 C CA . SER B 1 189 ? 18.453 -9.117 -12.344 1 98.56 189 SER B CA 1
ATOM 4605 C C . SER B 1 189 ? 18.875 -9.148 -13.805 1 98.56 189 SER B C 1
ATOM 4607 O O . SER B 1 189 ? 19.906 -8.586 -14.172 1 98.56 189 SER B O 1
ATOM 4609 N N . VAL B 1 190 ? 18.078 -9.852 -14.656 1 98.25 190 VAL B N 1
ATOM 4610 C CA . VAL B 1 190 ? 18.469 -10.117 -16.031 1 98.25 190 VAL B CA 1
ATOM 4611 C C . VAL B 1 190 ? 17.906 -9.039 -16.953 1 98.25 190 VAL B C 1
ATOM 4613 O O . VAL B 1 190 ? 18.625 -8.523 -17.812 1 98.25 190 VAL B O 1
ATOM 4616 N N . GLY B 1 191 ? 16.625 -8.695 -16.797 1 98.25 191 GLY B N 1
ATOM 4617 C CA . GLY B 1 191 ? 15.992 -7.648 -17.578 1 98.25 191 GLY B CA 1
ATOM 4618 C C . GLY B 1 191 ? 16.344 -6.254 -17.094 1 98.25 191 GLY B C 1
ATOM 4619 O O . GLY B 1 191 ? 17.328 -6.059 -16.391 1 98.25 191 GLY B O 1
ATOM 4620 N N . THR B 1 192 ? 15.578 -5.246 -17.531 1 98.75 192 THR B N 1
ATOM 4621 C CA . THR B 1 192 ? 15.789 -3.846 -17.188 1 98.75 192 THR B CA 1
ATOM 4622 C C . THR B 1 192 ? 15.477 -3.611 -15.703 1 98.75 192 THR B C 1
ATOM 4624 O O . THR B 1 192 ? 16.172 -2.852 -15.031 1 98.75 192 THR B O 1
ATOM 4627 N N . VAL B 1 193 ? 14.453 -4.246 -15.234 1 98.88 193 VAL B N 1
ATOM 4628 C CA . VAL B 1 193 ? 13.992 -4.133 -13.852 1 98.88 193 VAL B CA 1
ATOM 4629 C C . VAL B 1 193 ? 13.273 -5.418 -13.438 1 98.88 193 VAL B C 1
ATOM 4631 O O . VAL B 1 193 ? 12.57 -6.031 -14.25 1 98.88 193 VAL B O 1
ATOM 4634 N N . GLY B 1 194 ? 13.594 -5.879 -12.258 1 98.94 194 GLY B N 1
ATOM 4635 C CA . GLY B 1 194 ? 12.859 -6.977 -11.648 1 98.94 194 GLY B CA 1
ATOM 4636 C C . GLY B 1 194 ? 11.859 -6.52 -10.602 1 98.94 194 GLY B C 1
ATOM 4637 O O . GLY B 1 194 ? 12.133 -5.59 -9.836 1 98.94 194 GLY B O 1
ATOM 4638 N N . THR B 1 195 ? 10.672 -7.137 -10.586 1 98.94 195 THR B N 1
ATOM 4639 C CA . THR B 1 195 ? 9.656 -6.836 -9.586 1 98.94 195 THR B CA 1
ATOM 4640 C C . THR B 1 195 ? 9.289 -8.086 -8.797 1 98.94 195 THR B C 1
ATOM 4642 O O . THR B 1 195 ? 9.344 -9.203 -9.32 1 98.94 195 THR B O 1
ATOM 4645 N N . PHE B 1 196 ? 8.961 -7.906 -7.555 1 98.94 196 PHE B N 1
ATOM 4646 C CA . PHE B 1 196 ? 8.617 -8.992 -6.645 1 98.94 196 PHE B CA 1
ATOM 4647 C C . PHE B 1 196 ? 7.355 -8.664 -5.855 1 98.94 196 PHE B C 1
ATOM 4649 O O . PHE B 1 196 ? 7.059 -7.496 -5.609 1 98.94 196 PHE B O 1
ATOM 4656 N N . SER B 1 197 ? 6.59 -9.641 -5.543 1 98.88 197 SER B N 1
ATOM 4657 C CA . SER B 1 197 ? 5.48 -9.57 -4.598 1 98.88 197 SER B CA 1
ATOM 4658 C C . SER B 1 197 ? 5.773 -10.383 -3.342 1 98.88 197 SER B C 1
ATOM 4660 O O . SER B 1 197 ? 6.309 -11.492 -3.42 1 98.88 197 SER B O 1
ATOM 4662 N N . MET B 1 198 ? 5.484 -9.797 -2.242 1 98.69 198 MET B N 1
ATOM 4663 C CA . MET B 1 198 ? 5.664 -10.461 -0.958 1 98.69 198 MET B CA 1
ATOM 4664 C C . MET B 1 198 ? 4.324 -10.664 -0.257 1 98.69 198 MET B C 1
ATOM 4666 O O . MET B 1 198 ? 4.23 -10.523 0.964 1 98.69 198 MET B O 1
ATOM 4670 N N . GLN B 1 199 ? 3.283 -10.867 -1.047 1 98.19 199 GLN B N 1
ATOM 4671 C CA . GLN B 1 199 ? 1.934 -11.148 -0.565 1 98.19 199 GLN B CA 1
ATOM 4672 C C . GLN B 1 199 ? 1.886 -12.461 0.21 1 98.19 199 GLN B C 1
ATOM 4674 O O . GLN B 1 199 ? 2.777 -13.305 0.073 1 98.19 199 GLN B O 1
ATOM 4679 N N . ASN B 1 200 ? 0.956 -12.727 0.94 1 97.94 200 ASN B N 1
ATOM 4680 C CA . ASN B 1 200 ? 0.729 -13.773 1.932 1 97.94 200 ASN B CA 1
ATOM 4681 C C . ASN B 1 200 ? 1.163 -15.141 1.413 1 97.94 200 ASN B C 1
ATOM 4683 O O . ASN B 1 200 ? 1.784 -15.914 2.143 1 97.94 200 ASN B O 1
ATOM 4687 N N . GLY B 1 201 ? 0.873 -15.438 0.257 1 97.31 201 GLY B N 1
ATOM 4688 C CA . GLY B 1 201 ? 1.088 -16.781 -0.253 1 97.31 201 GLY B CA 1
ATOM 4689 C C . GLY B 1 201 ? 2.473 -16.984 -0.84 1 97.31 201 GLY B C 1
ATOM 4690 O O . GLY B 1 201 ? 2.887 -18.125 -1.089 1 97.31 201 GLY B O 1
ATOM 4691 N N . LYS B 1 202 ? 3.256 -15.906 -1.036 1 98.62 202 LYS B N 1
ATOM 4692 C CA . LYS B 1 202 ? 4.555 -15.984 -1.694 1 98.62 202 LYS B CA 1
ATOM 4693 C C . LYS B 1 202 ? 5.594 -16.625 -0.781 1 98.62 202 LYS B C 1
ATOM 4695 O O . LYS B 1 202 ? 5.402 -16.703 0.435 1 98.62 202 LYS B O 1
ATOM 4700 N N . VAL B 1 203 ? 6.695 -17.062 -1.348 1 98.62 203 VAL B N 1
ATOM 4701 C CA . VAL B 1 203 ? 7.668 -17.859 -0.616 1 98.62 203 VAL B CA 1
ATOM 4702 C C . VAL B 1 203 ? 8.484 -16.969 0.313 1 98.62 203 VAL B C 1
ATOM 4704 O O . VAL B 1 203 ? 9.094 -17.438 1.272 1 98.62 203 VAL B O 1
ATOM 4707 N N . LEU B 1 204 ? 8.586 -15.703 0.008 1 98.69 204 LEU B N 1
ATOM 4708 C CA . LEU B 1 204 ? 9.016 -14.625 0.89 1 98.69 204 LEU B CA 1
ATOM 4709 C C . LEU B 1 204 ? 7.887 -13.625 1.108 1 98.69 204 LEU B C 1
ATOM 4711 O O . LEU B 1 204 ? 7.445 -12.961 0.165 1 98.69 204 LEU B O 1
ATOM 4715 N N . THR B 1 205 ? 7.391 -13.562 2.383 1 98.56 205 THR B N 1
ATOM 4716 C CA . THR B 1 205 ? 6.148 -12.812 2.551 1 98.56 205 THR B CA 1
ATOM 4717 C C . THR B 1 205 ? 6.188 -11.984 3.828 1 98.56 205 THR B C 1
ATOM 4719 O O . THR B 1 205 ? 6.902 -12.32 4.773 1 98.56 205 THR B O 1
ATOM 4722 N N . SER B 1 206 ? 5.5 -10.875 3.811 1 98.5 206 SER B N 1
ATOM 4723 C CA . SER B 1 206 ? 5.195 -10.031 4.957 1 98.5 206 SER B CA 1
ATOM 4724 C C . SER B 1 206 ? 3.713 -9.672 5.008 1 98.5 206 SER B C 1
ATOM 4726 O O . SER B 1 206 ? 3.342 -8.602 5.477 1 98.5 206 SER B O 1
ATOM 4728 N N . GLY B 1 207 ? 2.85 -10.594 4.504 1 98.19 207 GLY B N 1
ATOM 4729 C CA . GLY B 1 207 ? 1.423 -10.336 4.395 1 98.19 207 GLY B CA 1
ATOM 4730 C C . GLY B 1 207 ? 1.051 -9.57 3.137 1 98.19 207 GLY B C 1
ATOM 4731 O O . GLY B 1 207 ? 0.252 -10.047 2.328 1 98.19 207 GLY B O 1
ATOM 4732 N N . GLU B 1 208 ? 1.535 -8.414 3.014 1 98.38 208 GLU B N 1
ATOM 4733 C CA . GLU B 1 208 ? 1.637 -7.562 1.832 1 98.38 208 GLU B CA 1
ATOM 4734 C C . GLU B 1 208 ? 3.051 -7.012 1.668 1 98.38 208 GLU B C 1
ATOM 4736 O O . GLU B 1 208 ? 3.811 -6.938 2.637 1 98.38 208 GLU B O 1
ATOM 4741 N N . GLY B 1 209 ? 3.436 -6.668 0.45 1 98.56 209 GLY B N 1
ATOM 4742 C CA . GLY B 1 209 ? 4.773 -6.16 0.183 1 98.56 209 GLY B CA 1
ATOM 4743 C C . GLY B 1 209 ? 5.223 -6.387 -1.248 1 98.56 209 GLY B C 1
ATOM 4744 O O . GLY B 1 209 ? 4.637 -7.195 -1.969 1 98.56 209 GLY B O 1
ATOM 4745 N N . GLY B 1 210 ? 6.184 -5.695 -1.666 1 98.81 210 GLY B N 1
ATOM 4746 C CA . GLY B 1 210 ? 6.801 -5.828 -2.977 1 98.81 210 GLY B CA 1
ATOM 4747 C C . GLY B 1 210 ? 8.172 -5.188 -3.061 1 98.81 210 GLY B C 1
ATOM 4748 O O . GLY B 1 210 ? 8.703 -4.711 -2.055 1 98.81 210 GLY B O 1
ATOM 4749 N N . ALA B 1 211 ? 8.758 -5.246 -4.227 1 98.94 211 ALA B N 1
ATOM 4750 C CA . ALA B 1 211 ? 10.062 -4.625 -4.449 1 98.94 211 ALA B CA 1
ATOM 4751 C C . ALA B 1 211 ? 10.359 -4.496 -5.938 1 98.94 211 ALA B C 1
ATOM 4753 O O . ALA B 1 211 ? 9.914 -5.316 -6.742 1 98.94 211 ALA B O 1
ATOM 4754 N N . CYS B 1 212 ? 11.094 -3.498 -6.238 1 98.94 212 CYS B N 1
ATOM 4755 C CA . CYS B 1 212 ? 11.789 -3.375 -7.516 1 98.94 212 CYS B CA 1
ATOM 4756 C C . CYS B 1 212 ? 13.289 -3.525 -7.34 1 98.94 212 CYS B C 1
ATOM 4758 O O . CYS B 1 212 ? 13.859 -3.004 -6.383 1 98.94 212 CYS B O 1
ATOM 4760 N N . ILE B 1 213 ? 13.906 -4.207 -8.242 1 98.94 213 ILE B N 1
ATOM 4761 C CA . ILE B 1 213 ? 15.367 -4.273 -8.211 1 98.94 213 ILE B CA 1
ATOM 4762 C C . ILE B 1 213 ? 15.922 -3.91 -9.586 1 98.94 213 ILE B C 1
ATOM 4764 O O . ILE B 1 213 ? 15.266 -4.129 -10.609 1 98.94 213 ILE B O 1
ATOM 4768 N N . CYS B 1 214 ? 17.062 -3.324 -9.625 1 98.81 214 CYS B N 1
ATOM 4769 C CA . CYS B 1 214 ? 17.75 -2.988 -10.867 1 98.81 214 CYS B CA 1
ATOM 4770 C C . CYS B 1 214 ? 19.203 -2.613 -10.602 1 98.81 214 CYS B C 1
ATOM 4772 O O . CYS B 1 214 ? 19.625 -2.525 -9.445 1 98.81 214 CYS B O 1
ATOM 4774 N N . ASP B 1 215 ? 19.953 -2.414 -11.711 1 98.25 215 ASP B N 1
ATOM 4775 C CA . ASP B 1 215 ? 21.359 -2.049 -11.578 1 98.25 215 ASP B CA 1
ATOM 4776 C C . ASP B 1 215 ? 21.594 -0.591 -11.969 1 98.25 215 ASP B C 1
ATOM 4778 O O . ASP B 1 215 ? 22.688 -0.051 -11.773 1 98.25 215 ASP B O 1
ATOM 4782 N N . ASP B 1 216 ? 20.625 0.049 -12.5 1 98.44 216 ASP B N 1
ATOM 4783 C CA . ASP B 1 216 ? 20.734 1.438 -12.938 1 98.44 216 ASP B CA 1
ATOM 4784 C C . ASP B 1 216 ? 20.359 2.398 -11.812 1 98.44 216 ASP B C 1
ATOM 4786 O O . ASP B 1 216 ? 19.203 2.469 -11.398 1 98.44 216 ASP B O 1
ATOM 4790 N N . PRO B 1 217 ? 21.375 3.199 -11.367 1 98 217 PRO B N 1
ATOM 4791 C CA . PRO B 1 217 ? 21.094 4.098 -10.25 1 98 217 PRO B CA 1
ATOM 4792 C C . PRO B 1 217 ? 20.047 5.156 -10.594 1 98 217 PRO B C 1
ATOM 4794 O O . PRO B 1 217 ? 19.297 5.598 -9.711 1 98 217 PRO B O 1
ATOM 4797 N N . HIS B 1 218 ? 19.969 5.531 -11.852 1 97.62 218 HIS B N 1
ATOM 4798 C CA . HIS B 1 218 ? 18.984 6.531 -12.25 1 97.62 218 HIS B CA 1
ATOM 4799 C C . HIS B 1 218 ? 17.562 5.949 -12.227 1 97.62 218 HIS B C 1
ATOM 4801 O O . HIS B 1 218 ? 16.625 6.621 -11.805 1 97.62 218 HIS B O 1
ATOM 4807 N N . LEU B 1 219 ? 17.469 4.703 -12.695 1 98.06 219 LEU B N 1
ATOM 4808 C CA . LEU B 1 219 ? 16.188 4.02 -12.641 1 98.06 219 LEU B CA 1
ATOM 4809 C C . LEU B 1 219 ? 15.734 3.816 -11.195 1 98.06 219 LEU B C 1
ATOM 4811 O O . LEU B 1 219 ? 14.578 4.059 -10.859 1 98.06 219 LEU B O 1
ATOM 4815 N N . ALA B 1 220 ? 16.688 3.428 -10.375 1 98.44 220 ALA B N 1
ATOM 4816 C CA . ALA B 1 220 ? 16.391 3.213 -8.961 1 98.44 220 ALA B CA 1
ATOM 4817 C C . ALA B 1 220 ? 15.922 4.504 -8.297 1 98.44 220 ALA B C 1
ATOM 4819 O O . ALA B 1 220 ? 14.969 4.488 -7.504 1 98.44 220 ALA B O 1
ATOM 4820 N N . ALA B 1 221 ? 16.547 5.602 -8.586 1 96.44 221 ALA B N 1
ATOM 4821 C CA . ALA B 1 221 ? 16.188 6.895 -8.008 1 96.44 221 ALA B CA 1
ATOM 4822 C C . ALA B 1 221 ? 14.789 7.312 -8.438 1 96.44 221 ALA B C 1
ATOM 4824 O O . ALA B 1 221 ? 14.031 7.871 -7.645 1 96.44 221 ALA B O 1
ATOM 4825 N N . ARG B 1 222 ? 14.453 7.043 -9.695 1 95 222 ARG B N 1
ATOM 4826 C CA . ARG B 1 222 ? 13.117 7.371 -10.188 1 95 222 ARG B CA 1
ATOM 4827 C C . ARG B 1 222 ? 12.055 6.516 -9.508 1 95 222 ARG B C 1
ATOM 4829 O O . ARG B 1 222 ? 10.992 7.016 -9.125 1 95 222 ARG B O 1
ATOM 4836 N N . ILE B 1 223 ? 12.375 5.215 -9.359 1 97.56 223 ILE B N 1
ATOM 4837 C CA . ILE B 1 223 ? 11.438 4.32 -8.68 1 97.56 223 ILE B CA 1
ATOM 4838 C C . ILE B 1 223 ? 11.234 4.785 -7.238 1 97.56 223 ILE B C 1
ATOM 4840 O O . ILE B 1 223 ? 10.102 4.812 -6.746 1 97.56 223 ILE B O 1
ATOM 4844 N N . PHE B 1 224 ? 12.297 5.207 -6.609 1 96.88 224 PHE B N 1
ATOM 4845 C CA . PHE B 1 224 ? 12.203 5.672 -5.23 1 96.88 224 PHE B CA 1
ATOM 4846 C C . PHE B 1 224 ? 11.305 6.895 -5.129 1 96.88 224 PHE B C 1
ATOM 4848 O O . PHE B 1 224 ? 10.422 6.953 -4.27 1 96.88 224 PHE B O 1
ATOM 4855 N N . ARG B 1 225 ? 11.469 7.809 -5.992 1 94.31 225 ARG B N 1
ATOM 4856 C CA . ARG B 1 225 ? 10.656 9.023 -5.98 1 94.31 225 ARG B CA 1
ATOM 4857 C C . ARG B 1 225 ? 9.188 8.695 -6.215 1 94.31 225 ARG B C 1
ATOM 4859 O O . ARG B 1 225 ? 8.312 9.234 -5.535 1 94.31 225 ARG B O 1
ATOM 4866 N N . LEU B 1 226 ? 8.914 7.797 -7.148 1 93.5 226 LEU B N 1
ATOM 4867 C CA . LEU B 1 226 ? 7.559 7.43 -7.531 1 93.5 226 LEU B CA 1
ATOM 4868 C C . LEU B 1 226 ? 6.82 6.781 -6.367 1 93.5 226 LEU B C 1
ATOM 4870 O O . LEU B 1 226 ? 5.609 6.969 -6.211 1 93.5 226 LEU B O 1
ATOM 4874 N N . HIS B 1 227 ? 7.613 6.016 -5.516 1 94.81 227 HIS B N 1
ATOM 4875 C CA . HIS B 1 227 ? 6.922 5.277 -4.469 1 94.81 227 HIS B CA 1
ATOM 4876 C C . HIS B 1 227 ? 6.785 6.113 -3.199 1 94.81 227 HIS B C 1
ATOM 4878 O O . HIS B 1 227 ? 5.98 5.793 -2.322 1 94.81 227 HIS B O 1
ATOM 4884 N N . ALA B 1 228 ? 7.535 7.281 -3.104 1 94.94 228 ALA B N 1
ATOM 4885 C CA . ALA B 1 228 ? 7.59 8.055 -1.868 1 94.94 228 ALA B CA 1
ATOM 4886 C C . ALA B 1 228 ? 7.055 9.469 -2.084 1 94.94 228 ALA B C 1
ATOM 4888 O O . ALA B 1 228 ? 7.688 10.445 -1.673 1 94.94 228 ALA B O 1
ATOM 4889 N N . ASP B 1 229 ? 5.961 9.562 -2.799 1 93 229 ASP B N 1
ATOM 4890 C CA . ASP B 1 229 ? 5.273 10.836 -3.004 1 93 229 ASP B CA 1
ATOM 4891 C C . ASP B 1 229 ? 6.199 11.859 -3.658 1 93 229 ASP B C 1
ATOM 4893 O O . ASP B 1 229 ? 6.164 13.039 -3.318 1 93 229 ASP B O 1
ATOM 4897 N N . GLY B 1 230 ? 7.078 11.43 -4.445 1 91.44 230 GLY B N 1
ATOM 4898 C CA . GLY B 1 230 ? 7.953 12.32 -5.191 1 91.44 230 GLY B CA 1
ATOM 4899 C C . GLY B 1 230 ? 9.148 12.789 -4.387 1 91.44 230 GLY B C 1
ATOM 4900 O O . GLY B 1 230 ? 9.906 13.648 -4.836 1 91.44 230 GLY B O 1
ATOM 4901 N N . ARG B 1 231 ? 9.391 12.258 -3.189 1 94.06 231 ARG B N 1
ATOM 4902 C CA . ARG B 1 231 ? 10.469 12.695 -2.309 1 94.06 231 ARG B CA 1
ATOM 4903 C C . ARG B 1 231 ? 11.711 11.828 -2.482 1 94.06 231 ARG B C 1
ATOM 4905 O O . ARG B 1 231 ? 11.648 10.781 -3.131 1 94.06 231 ARG B O 1
ATOM 4912 N N . ARG B 1 232 ? 12.82 12.305 -2.043 1 93.31 232 ARG B N 1
ATOM 4913 C CA . ARG B 1 232 ? 14.086 11.578 -2.023 1 93.31 232 ARG B CA 1
ATOM 4914 C C . ARG B 1 232 ? 14.727 11.633 -0.643 1 93.31 232 ARG B C 1
ATOM 4916 O O . ARG B 1 232 ? 14.352 12.461 0.19 1 93.31 232 ARG B O 1
ATOM 4923 N N . LEU B 1 233 ? 15.664 10.742 -0.426 1 92.25 233 LEU B N 1
ATOM 4924 C CA . LEU B 1 233 ? 16.469 10.82 0.786 1 92.25 233 LEU B CA 1
ATOM 4925 C C . LEU B 1 233 ? 17.375 12.055 0.755 1 92.25 233 LEU B C 1
ATOM 4927 O O . LEU B 1 233 ? 17.953 12.375 -0.283 1 92.25 233 LEU B O 1
ATOM 4931 N N . ARG B 1 234 ? 17.422 12.695 1.885 1 92 234 ARG B N 1
ATOM 4932 C CA . ARG B 1 234 ? 18.359 13.812 2.004 1 92 234 ARG B CA 1
ATOM 4933 C C . ARG B 1 234 ? 19.797 13.352 1.768 1 92 234 ARG B C 1
ATOM 4935 O O . ARG B 1 234 ? 20.156 12.234 2.135 1 92 234 ARG B O 1
ATOM 4942 N N . ALA B 1 235 ? 20.531 14.242 1.205 1 89.44 235 ALA B N 1
ATOM 4943 C CA . ALA B 1 235 ? 21.938 13.938 0.967 1 89.44 235 ALA B CA 1
ATOM 4944 C C . ALA B 1 235 ? 22.703 13.789 2.283 1 89.44 235 ALA B C 1
ATOM 4946 O O . ALA B 1 235 ? 23.5 12.867 2.447 1 89.44 235 ALA B O 1
ATOM 4947 N N . GLU B 1 236 ? 22.391 14.727 3.166 1 89.12 236 GLU B N 1
ATOM 4948 C CA . GLU B 1 236 ? 22.953 14.656 4.512 1 89.12 236 GLU B CA 1
ATOM 4949 C C . GLU B 1 236 ? 21.984 14 5.484 1 89.12 236 GLU B C 1
ATOM 4951 O O . GLU B 1 236 ? 20.781 14.312 5.484 1 89.12 236 GLU B O 1
ATOM 4956 N N . PRO B 1 237 ? 22.5 13.156 6.27 1 88.06 237 PRO B N 1
ATOM 4957 C CA . PRO B 1 237 ? 21.625 12.5 7.234 1 88.06 237 PRO B CA 1
ATOM 4958 C C . PRO B 1 237 ? 20.891 13.492 8.133 1 88.06 237 PRO B C 1
ATOM 4960 O O . PRO B 1 237 ? 21.469 14.492 8.555 1 88.06 237 PRO B O 1
ATOM 4963 N N . ALA B 1 238 ? 19.656 13.195 8.297 1 89.5 238 ALA B N 1
ATOM 4964 C CA . ALA B 1 238 ? 18.859 14.031 9.188 1 89.5 238 ALA B CA 1
ATOM 4965 C C . ALA B 1 238 ? 19.266 13.82 10.648 1 89.5 238 ALA B C 1
ATOM 4967 O O . ALA B 1 238 ? 19.641 12.711 11.039 1 89.5 238 ALA B O 1
ATOM 4968 N N . LEU B 1 239 ? 19.172 14.883 11.422 1 87.5 239 LEU B N 1
ATOM 4969 C CA . LEU B 1 239 ? 19.312 14.742 12.859 1 87.5 239 LEU B CA 1
ATOM 4970 C C . LEU B 1 239 ? 18.125 14.008 13.469 1 87.5 239 LEU B C 1
ATOM 4972 O O . LEU B 1 239 ? 17.031 14.023 12.898 1 87.5 239 LEU B O 1
ATOM 4976 N N . PRO B 1 240 ? 18.406 13.32 14.609 1 88.75 240 PRO B N 1
ATOM 4977 C CA . PRO B 1 240 ? 17.25 12.742 15.297 1 88.75 240 PRO B CA 1
ATOM 4978 C C . PRO B 1 240 ? 16.125 13.742 15.508 1 88.75 240 PRO B C 1
ATOM 4980 O O . PRO B 1 240 ? 16.375 14.891 15.875 1 88.75 240 PRO B O 1
ATOM 4983 N N . GLY B 1 241 ? 14.953 13.258 15.109 1 90 241 GLY B N 1
ATOM 4984 C CA . GLY B 1 241 ? 13.789 14.117 15.297 1 90 241 GLY B CA 1
ATOM 4985 C C . GLY B 1 241 ? 13.445 14.922 14.062 1 90 241 GLY B C 1
ATOM 4986 O O . GLY B 1 241 ? 12.453 15.664 14.055 1 90 241 GLY B O 1
ATOM 4987 N N . TYR B 1 242 ? 14.258 14.719 13.055 1 90.25 242 TYR B N 1
ATOM 4988 C CA . TYR B 1 242 ? 14.008 15.477 11.828 1 90.25 242 TYR B CA 1
ATOM 4989 C C . TYR B 1 242 ? 13.688 14.539 10.664 1 90.25 242 TYR B C 1
ATOM 4991 O O . TYR B 1 242 ? 14.008 13.352 10.711 1 90.25 242 TYR B O 1
ATOM 4999 N N . MET B 1 243 ? 13.109 15.062 9.633 1 90.81 243 MET B N 1
ATOM 5000 C CA . MET B 1 243 ? 12.672 14.305 8.461 1 90.81 243 MET B CA 1
ATOM 5001 C C . MET B 1 243 ? 13.859 13.953 7.57 1 90.81 243 MET B C 1
ATOM 5003 O O . MET B 1 243 ? 14.672 14.82 7.23 1 90.81 243 MET B O 1
ATOM 5007 N N . SER B 1 244 ? 13.898 12.656 7.184 1 92.75 244 SER B N 1
ATOM 5008 C CA . SER B 1 244 ? 15.008 12.18 6.371 1 92.75 244 SER B CA 1
ATOM 5009 C C . SER B 1 244 ? 14.711 12.336 4.883 1 92.75 244 SER B C 1
ATOM 5011 O O . SER B 1 244 ? 15.617 12.227 4.051 1 92.75 244 SER B O 1
ATOM 5013 N N . LEU B 1 245 ? 13.43 12.594 4.539 1 93.56 245 LEU B N 1
ATOM 5014 C CA . LEU B 1 245 ? 13.023 12.766 3.146 1 93.56 245 LEU B CA 1
ATOM 5015 C C . LEU B 1 245 ? 12.867 14.25 2.805 1 93.56 245 LEU B C 1
ATOM 5017 O O . LEU B 1 245 ? 12.562 15.062 3.68 1 93.56 245 LEU B O 1
ATOM 5021 N N . GLU B 1 246 ? 13.07 14.578 1.573 1 91.25 246 GLU B N 1
ATOM 5022 C CA . GLU B 1 246 ? 12.859 15.938 1.08 1 91.25 246 GLU B CA 1
ATOM 5023 C C . GLU B 1 246 ? 12.234 15.922 -0.315 1 91.25 246 GLU B C 1
ATOM 5025 O O . GLU B 1 246 ? 12.383 14.953 -1.056 1 91.25 246 GLU B O 1
ATOM 5030 N N . GLU B 1 247 ? 11.516 17.047 -0.592 1 85.88 247 GLU B N 1
ATOM 5031 C CA . GLU B 1 247 ? 10.922 17.188 -1.916 1 85.88 247 GLU B CA 1
ATOM 5032 C C . GLU B 1 247 ? 11.984 17.219 -3.006 1 85.88 247 GLU B C 1
ATOM 5034 O O . GLU B 1 247 ? 13.047 17.828 -2.828 1 85.88 247 GLU B O 1
ATOM 5039 N N . ASP B 1 248 ? 11.758 16.469 -4.066 1 77.25 248 ASP B N 1
ATOM 5040 C CA . ASP B 1 248 ? 12.742 16.375 -5.141 1 77.25 248 ASP B CA 1
ATOM 5041 C C . ASP B 1 248 ? 12.227 17.031 -6.414 1 77.25 248 ASP B C 1
ATOM 5043 O O . ASP B 1 248 ? 12.945 17.141 -7.406 1 77.25 248 ASP B O 1
ATOM 5047 N N . GLY B 1 249 ? 11.133 17.703 -6.453 1 65.56 249 GLY B N 1
ATOM 5048 C CA . GLY B 1 249 ? 10.68 18.672 -7.445 1 65.56 249 GLY B CA 1
ATOM 5049 C C . GLY B 1 249 ? 10.227 18.016 -8.742 1 65.56 249 GLY B C 1
ATOM 5050 O O . GLY B 1 249 ? 10.156 18.672 -9.781 1 65.56 249 GLY B O 1
ATOM 5051 N N . HIS B 1 250 ? 9.992 16.625 -8.805 1 71.94 250 HIS B N 1
ATOM 5052 C CA . HIS B 1 250 ? 9.742 16.281 -10.203 1 71.94 250 HIS B CA 1
ATOM 5053 C C . HIS B 1 250 ? 8.68 15.203 -10.328 1 71.94 250 HIS B C 1
ATOM 5055 O O . HIS B 1 250 ? 8.898 14.062 -9.906 1 71.94 250 HIS B O 1
ATOM 5061 N N . GLY B 1 251 ? 7.488 15.719 -10.891 1 76.88 251 GLY B N 1
ATOM 5062 C CA . GLY B 1 251 ? 6.602 14.805 -11.602 1 76.88 251 GLY B CA 1
ATOM 5063 C C . GLY B 1 251 ? 5.656 14.055 -10.68 1 76.88 251 GLY B C 1
ATOM 5064 O O . GLY B 1 251 ? 5.824 14.07 -9.461 1 76.88 251 GLY B O 1
ATOM 5065 N N . PHE B 1 252 ? 4.801 13.414 -11.266 1 88 252 PHE B N 1
ATOM 5066 C CA . PHE B 1 252 ? 3.732 12.664 -10.617 1 88 252 PHE B CA 1
ATOM 5067 C C . PHE B 1 252 ? 4.305 11.508 -9.805 1 88 252 PHE B C 1
ATOM 5069 O O . PHE B 1 252 ? 5.238 10.836 -10.25 1 88 252 PHE B O 1
ATOM 5076 N N . ALA B 1 253 ? 3.842 11.359 -8.656 1 91.5 253 ALA B N 1
ATOM 5077 C CA . ALA B 1 253 ? 4.18 10.242 -7.777 1 91.5 253 ALA B CA 1
ATOM 5078 C C . ALA B 1 253 ? 3.055 9.961 -6.785 1 91.5 253 ALA B C 1
ATOM 5080 O O . ALA B 1 253 ? 2.084 10.719 -6.711 1 91.5 253 ALA B O 1
ATOM 5081 N N . ARG B 1 254 ? 3.129 8.891 -6.156 1 92.56 254 ARG B N 1
ATOM 5082 C CA . ARG B 1 254 ? 2.164 8.492 -5.133 1 92.56 254 ARG B CA 1
ATOM 5083 C C . ARG B 1 254 ? 2.861 7.855 -3.939 1 92.56 254 ARG B C 1
ATOM 5085 O O . ARG B 1 254 ? 4.09 7.801 -3.887 1 92.56 254 ARG B O 1
ATOM 5092 N N . ASN B 1 255 ? 2.023 7.445 -3.012 1 96.94 255 ASN B N 1
ATOM 5093 C CA . ASN B 1 255 ? 2.549 6.68 -1.888 1 96.94 255 ASN B CA 1
ATOM 5094 C C . ASN B 1 255 ? 2.439 5.176 -2.133 1 96.94 255 ASN B C 1
ATOM 5096 O O . ASN B 1 255 ? 1.338 4.645 -2.287 1 96.94 255 ASN B O 1
ATOM 5100 N N . ALA B 1 256 ? 3.586 4.512 -2.139 1 98 256 ALA B N 1
ATOM 5101 C CA . ALA B 1 256 ? 3.658 3.055 -2.221 1 98 256 ALA B CA 1
ATOM 5102 C C . ALA B 1 256 ? 4.703 2.502 -1.258 1 98 256 ALA B C 1
ATOM 5104 O O . ALA B 1 256 ? 5.359 1.499 -1.551 1 98 256 ALA B O 1
ATOM 5105 N N . CYS B 1 257 ? 4.875 3.16 -0.132 1 98.38 257 CYS B N 1
ATOM 5106 C CA . CYS B 1 257 ? 5.934 2.812 0.812 1 98.38 257 CYS B CA 1
ATOM 5107 C C . CYS B 1 257 ? 5.547 1.588 1.633 1 98.38 257 CYS B 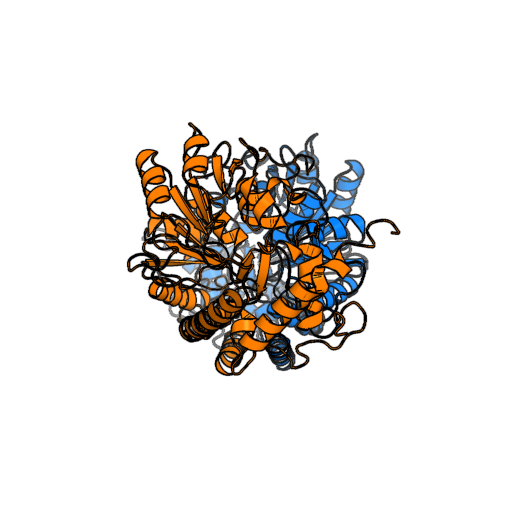C 1
ATOM 5109 O O . CYS B 1 257 ? 4.395 1.444 2.039 1 98.38 257 CYS B O 1
ATOM 5111 N N . LEU B 1 258 ? 6.496 0.737 1.835 1 98.62 258 LEU B N 1
ATOM 5112 C CA . LEU B 1 258 ? 6.375 -0.413 2.725 1 98.62 258 LEU B CA 1
ATOM 5113 C C . LEU B 1 258 ? 6.551 0.005 4.18 1 98.62 258 LEU B C 1
ATOM 5115 O O . LEU B 1 258 ? 7.406 0.836 4.492 1 98.62 258 LEU B O 1
ATOM 5119 N N . SER B 1 259 ? 5.781 -0.54 5.121 1 98.62 259 SER B N 1
ATOM 5120 C CA . SER B 1 259 ? 5.977 -0.224 6.531 1 98.62 259 SER B CA 1
ATOM 5121 C C . SER B 1 259 ? 7.266 -0.839 7.062 1 98.62 259 SER B C 1
ATOM 5123 O O . SER B 1 259 ? 7.727 -1.864 6.559 1 98.62 259 SER B O 1
ATOM 5125 N N . GLU B 1 260 ? 7.805 -0.236 8.125 1 98.5 260 GLU B N 1
ATOM 5126 C CA . GLU B 1 260 ? 8.992 -0.778 8.781 1 98.5 260 GLU B CA 1
ATOM 5127 C C . GLU B 1 260 ? 8.711 -2.156 9.375 1 98.5 260 GLU B C 1
ATOM 5129 O O . GLU B 1 260 ? 9.602 -3.006 9.43 1 98.5 260 GLU B O 1
ATOM 5134 N N . LEU B 1 261 ? 7.461 -2.418 9.805 1 98.5 261 LEU B N 1
ATOM 5135 C CA . LEU B 1 261 ? 7.078 -3.729 10.32 1 98.5 261 LEU B CA 1
ATOM 5136 C C . LEU B 1 261 ? 7.277 -4.809 9.266 1 98.5 261 LEU B C 1
ATOM 5138 O O . LEU B 1 261 ? 7.93 -5.824 9.523 1 98.5 261 LEU B O 1
ATOM 5142 N N . GLN B 1 262 ? 6.785 -4.547 8.109 1 98.75 262 GLN B N 1
ATOM 5143 C CA . GLN B 1 262 ? 6.867 -5.516 7.023 1 98.75 262 GLN B CA 1
ATOM 5144 C C . GLN B 1 262 ? 8.305 -5.668 6.531 1 98.75 262 GLN B C 1
ATOM 5146 O O . GLN B 1 262 ? 8.742 -6.777 6.215 1 98.75 262 GLN B O 1
ATOM 5151 N N . ALA B 1 263 ? 9.016 -4.559 6.496 1 98.81 263 ALA B N 1
ATOM 5152 C CA . ALA B 1 263 ? 10.422 -4.617 6.094 1 98.81 263 ALA B CA 1
ATOM 5153 C C . ALA B 1 263 ? 11.227 -5.496 7.043 1 98.81 263 ALA B C 1
ATOM 5155 O O . ALA B 1 263 ? 12.094 -6.254 6.609 1 98.81 263 ALA B O 1
ATOM 5156 N N . ALA B 1 264 ? 10.953 -5.387 8.336 1 98.62 264 ALA B N 1
ATOM 5157 C CA . ALA B 1 264 ? 11.656 -6.18 9.336 1 98.62 264 ALA B CA 1
ATOM 5158 C C . ALA B 1 264 ? 11.367 -7.668 9.156 1 98.62 264 ALA B C 1
ATOM 5160 O O . ALA B 1 264 ? 12.273 -8.5 9.289 1 98.62 264 ALA B O 1
ATOM 5161 N N . VAL B 1 265 ? 10.141 -7.996 8.859 1 98.62 265 VAL B N 1
ATOM 5162 C CA . VAL B 1 265 ? 9.758 -9.383 8.609 1 98.62 265 VAL B CA 1
ATOM 5163 C C . VAL B 1 265 ? 10.523 -9.922 7.402 1 98.62 265 VAL B C 1
ATOM 5165 O O . VAL B 1 265 ? 11.109 -11.008 7.461 1 98.62 265 VAL B O 1
ATOM 5168 N N . LEU B 1 266 ? 10.547 -9.156 6.332 1 98.81 266 LEU B N 1
ATOM 5169 C CA . LEU B 1 266 ? 11.188 -9.578 5.09 1 98.81 266 LEU B CA 1
ATOM 5170 C C . LEU B 1 266 ? 12.688 -9.758 5.285 1 98.81 266 LEU B C 1
ATOM 5172 O O . LEU B 1 266 ? 13.273 -10.719 4.785 1 98.81 266 LEU B O 1
ATOM 5176 N N . LEU B 1 267 ? 13.25 -8.766 6.008 1 98.75 267 LEU B N 1
ATOM 5177 C CA . LEU B 1 267 ? 14.68 -8.852 6.262 1 98.75 267 LEU B CA 1
ATOM 5178 C C . LEU B 1 267 ? 15.023 -10.125 7.027 1 98.75 267 LEU B C 1
ATOM 5180 O O . LEU B 1 267 ? 15.977 -10.828 6.68 1 98.75 267 LEU B O 1
ATOM 5184 N N . SER B 1 268 ? 14.258 -10.398 8.031 1 98.38 268 SER B N 1
ATOM 5185 C CA . SER B 1 268 ? 14.492 -11.578 8.859 1 98.38 268 SER B CA 1
ATOM 5186 C C . SER B 1 268 ? 14.297 -12.867 8.055 1 98.38 268 SER B C 1
ATOM 5188 O O . SER B 1 268 ? 15.156 -13.75 8.078 1 98.38 268 SER B O 1
ATOM 5190 N N . ARG B 1 269 ? 13.258 -12.945 7.273 1 98 269 ARG B N 1
ATOM 5191 C CA . ARG B 1 269 ? 12.875 -14.18 6.586 1 98 269 ARG B CA 1
ATOM 5192 C C . ARG B 1 269 ? 13.75 -14.414 5.355 1 98 269 ARG B C 1
ATOM 5194 O O . ARG B 1 269 ? 13.82 -15.531 4.844 1 98 269 ARG B O 1
ATOM 5201 N N . LEU B 1 270 ? 14.391 -13.336 4.863 1 98.62 270 LEU B N 1
ATOM 5202 C CA . LEU B 1 270 ? 15.305 -13.484 3.74 1 98.62 270 LEU B CA 1
ATOM 5203 C C . LEU B 1 270 ? 16.406 -14.5 4.059 1 98.62 270 LEU B C 1
ATOM 5205 O O . LEU B 1 270 ? 16.844 -15.234 3.176 1 98.62 270 LEU B O 1
ATOM 5209 N N . GLU B 1 271 ? 16.766 -14.648 5.309 1 97.56 271 GLU B N 1
ATOM 5210 C CA . GLU B 1 271 ? 17.828 -15.547 5.75 1 97.56 271 GLU B CA 1
ATOM 5211 C C . GLU B 1 271 ? 17.406 -17.016 5.578 1 97.56 271 GLU B C 1
ATOM 5213 O O . GLU B 1 271 ? 18.266 -17.891 5.449 1 97.56 271 GLU B O 1
ATOM 5218 N N . ASP B 1 272 ? 16.125 -17.25 5.535 1 97.5 272 ASP B N 1
ATOM 5219 C CA . ASP B 1 272 ? 15.602 -18.625 5.48 1 97.5 272 ASP B CA 1
ATOM 5220 C C . ASP B 1 272 ? 15.266 -19.016 4.047 1 97.5 272 ASP B C 1
ATOM 5222 O O . ASP B 1 272 ? 15.039 -20.203 3.768 1 97.5 272 ASP B O 1
ATOM 5226 N N . LEU B 1 273 ? 15.305 -18.125 3.137 1 98.5 273 LEU B N 1
ATOM 5227 C CA . LEU B 1 273 ? 14.711 -18.297 1.816 1 98.5 273 LEU B CA 1
ATOM 5228 C C . LEU B 1 273 ? 15.391 -19.422 1.052 1 98.5 273 LEU B C 1
ATOM 5230 O O . LEU B 1 273 ? 14.727 -20.328 0.552 1 98.5 273 LEU B O 1
ATOM 5234 N N . ASP B 1 274 ? 16.703 -19.406 1.008 1 98.56 274 ASP B N 1
ATOM 5235 C CA . ASP B 1 274 ? 17.438 -20.391 0.207 1 98.56 274 ASP B CA 1
ATOM 5236 C C . ASP B 1 274 ? 17.25 -21.797 0.768 1 98.56 274 ASP B C 1
ATOM 5238 O O . ASP B 1 274 ? 17.094 -22.766 0.01 1 98.56 274 ASP B O 1
ATOM 5242 N N . LYS B 1 275 ? 17.328 -21.906 2.088 1 98.06 275 LYS B N 1
ATOM 5243 C CA . LYS B 1 275 ? 17.141 -23.203 2.721 1 98.06 275 LYS B CA 1
ATOM 5244 C C . LYS B 1 275 ? 15.75 -23.766 2.43 1 98.06 275 LYS B C 1
ATOM 5246 O O . LYS B 1 275 ? 15.602 -24.938 2.102 1 98.06 275 LYS B O 1
ATOM 5251 N N . GLU B 1 276 ? 14.75 -22.984 2.535 1 98.19 276 GLU B N 1
ATOM 5252 C CA . GLU B 1 276 ? 13.375 -23.406 2.273 1 98.19 276 GLU B CA 1
ATOM 5253 C C . GLU B 1 276 ? 13.172 -23.734 0.798 1 98.19 276 GLU B C 1
ATOM 5255 O O . GLU B 1 276 ? 12.477 -24.688 0.46 1 98.19 276 GLU B O 1
ATOM 5260 N N . ASN B 1 277 ? 13.75 -22.906 -0.121 1 98.69 277 ASN B N 1
ATOM 5261 C CA . ASN B 1 277 ? 13.68 -23.203 -1.547 1 98.69 277 ASN B CA 1
ATOM 5262 C C . ASN B 1 277 ? 14.32 -24.547 -1.868 1 98.69 277 ASN B C 1
ATOM 5264 O O . ASN B 1 277 ? 13.789 -25.312 -2.68 1 98.69 277 ASN B O 1
ATOM 5268 N N . ALA B 1 278 ? 15.438 -24.812 -1.231 1 98.12 278 ALA B N 1
ATOM 5269 C CA . ALA B 1 278 ? 16.125 -26.094 -1.451 1 98.12 278 ALA B CA 1
ATOM 5270 C C . ALA B 1 278 ? 15.273 -27.266 -0.99 1 98.12 278 ALA B C 1
ATOM 5272 O O . ALA B 1 278 ? 15.227 -28.297 -1.65 1 98.12 278 ALA B O 1
ATOM 5273 N N . GLN B 1 279 ? 14.656 -27.078 0.139 1 97.94 279 GLN B N 1
ATOM 5274 C CA . GLN B 1 279 ? 13.766 -28.125 0.643 1 97.94 279 GLN B CA 1
ATOM 5275 C C . GLN B 1 279 ? 12.602 -28.359 -0.314 1 97.94 279 GLN B C 1
ATOM 5277 O O . GLN B 1 279 ? 12.266 -29.516 -0.608 1 97.94 279 GLN B O 1
ATOM 5282 N N . ARG B 1 280 ? 11.992 -27.312 -0.775 1 98.5 280 ARG B N 1
ATOM 5283 C CA . ARG B 1 280 ? 10.891 -27.438 -1.728 1 98.5 280 ARG B CA 1
ATOM 5284 C C . ARG B 1 280 ? 11.336 -28.156 -2.992 1 98.5 280 ARG B C 1
ATOM 5286 O O . ARG B 1 280 ? 10.617 -29.016 -3.514 1 98.5 280 ARG B O 1
ATOM 5293 N N . ALA B 1 281 ? 12.523 -27.812 -3.451 1 97.88 281 ALA B N 1
ATOM 5294 C CA . ALA B 1 281 ? 13.055 -28.438 -4.66 1 97.88 281 ALA B CA 1
ATOM 5295 C C . ALA B 1 281 ? 13.289 -29.922 -4.457 1 97.88 281 ALA B C 1
ATOM 5297 O O . ALA B 1 281 ? 13 -30.734 -5.344 1 97.88 281 ALA B O 1
ATOM 5298 N N . HIS B 1 282 ? 13.82 -30.25 -3.311 1 97.5 282 HIS B N 1
ATOM 5299 C CA . HIS B 1 282 ? 14.078 -31.656 -2.979 1 97.5 282 HIS B CA 1
ATOM 5300 C C . HIS B 1 282 ? 12.789 -32.469 -2.965 1 97.5 282 HIS B C 1
ATOM 5302 O O . HIS B 1 282 ? 12.719 -33.531 -3.566 1 97.5 282 HIS B O 1
ATOM 5308 N N . GLN B 1 283 ? 11.789 -31.938 -2.309 1 98.06 283 GLN B N 1
ATOM 5309 C CA . GLN B 1 283 ? 10.5 -32.625 -2.213 1 98.06 283 GLN B CA 1
ATOM 5310 C C . GLN B 1 283 ? 9.82 -32.688 -3.578 1 98.06 283 GLN B C 1
ATOM 5312 O O . GLN B 1 283 ? 9.172 -33.688 -3.896 1 98.06 283 GLN B O 1
ATOM 5317 N N . ALA B 1 284 ? 9.953 -31.656 -4.387 1 97.94 284 ALA B N 1
ATOM 5318 C CA . ALA B 1 284 ? 9.367 -31.641 -5.723 1 97.94 284 ALA B CA 1
ATOM 5319 C C . ALA B 1 284 ? 9.961 -32.75 -6.594 1 97.94 284 ALA B C 1
ATOM 5321 O O . ALA B 1 284 ? 9.242 -33.375 -7.379 1 97.94 284 ALA B O 1
ATOM 5322 N N . ARG B 1 285 ? 11.25 -32.969 -6.465 1 97.25 285 ARG B N 1
ATOM 5323 C CA . ARG B 1 285 ? 11.898 -34.062 -7.203 1 97.25 285 ARG B CA 1
ATOM 5324 C C . ARG B 1 285 ? 11.336 -35.406 -6.801 1 97.25 285 ARG B C 1
ATOM 5326 O O . ARG B 1 285 ? 11.086 -36.25 -7.656 1 97.25 285 ARG B O 1
ATOM 5333 N N . ALA B 1 286 ? 11.18 -35.562 -5.52 1 97.75 286 ALA B N 1
ATOM 5334 C CA . ALA B 1 286 ? 10.609 -36.812 -5.016 1 97.75 286 ALA B CA 1
ATOM 5335 C C . ALA B 1 286 ? 9.203 -37.031 -5.555 1 97.75 286 ALA B C 1
ATOM 5337 O O . ALA B 1 286 ? 8.867 -38.125 -6.004 1 97.75 286 ALA B O 1
ATOM 5338 N N . LEU B 1 287 ? 8.398 -36 -5.527 1 98.31 287 LEU B N 1
ATOM 5339 C CA . LEU B 1 287 ? 7.02 -36.125 -5.992 1 98.31 287 LEU B CA 1
ATOM 5340 C C . LEU B 1 287 ? 6.973 -36.438 -7.484 1 98.31 287 LEU B C 1
ATOM 5342 O O . LEU B 1 287 ? 6.176 -37.25 -7.93 1 98.31 287 LEU B O 1
ATOM 5346 N N . ARG B 1 288 ? 7.781 -35.75 -8.305 1 98.19 288 ARG B N 1
ATOM 5347 C CA . ARG B 1 288 ? 7.852 -36.031 -9.734 1 98.19 288 ARG B CA 1
ATOM 5348 C C . ARG B 1 288 ? 8.164 -37.5 -9.977 1 98.19 288 ARG B C 1
ATOM 5350 O O . ARG B 1 288 ? 7.566 -38.125 -10.859 1 98.19 288 ARG B O 1
ATOM 5357 N N . GLY B 1 289 ? 9.148 -38 -9.227 1 98.12 289 GLY B N 1
ATOM 5358 C CA . GLY B 1 289 ? 9.492 -39.406 -9.352 1 98.12 289 GLY B CA 1
ATOM 5359 C C . GLY B 1 289 ? 8.32 -40.344 -9.102 1 98.12 289 GLY B C 1
ATOM 5360 O O . GLY B 1 289 ? 8.047 -41.25 -9.898 1 98.12 289 GLY B O 1
ATOM 5361 N N . HIS B 1 290 ? 7.578 -40.094 -7.984 1 98.25 290 HIS B N 1
ATOM 5362 C CA . HIS B 1 290 ? 6.418 -40.906 -7.633 1 98.25 290 HIS B CA 1
ATOM 5363 C C . HIS B 1 290 ? 5.34 -40.812 -8.711 1 98.25 290 HIS B C 1
ATOM 5365 O O . HIS B 1 290 ? 4.762 -41.812 -9.094 1 98.25 290 HIS B O 1
ATOM 5371 N N . LEU B 1 291 ? 5.074 -39.625 -9.227 1 98.56 291 LEU B N 1
ATOM 5372 C CA . LEU B 1 291 ? 4 -39.438 -10.195 1 98.56 291 LEU B CA 1
ATOM 5373 C C . LEU B 1 291 ? 4.367 -40.031 -11.547 1 98.56 291 LEU B C 1
ATOM 5375 O O . LEU B 1 291 ? 3.496 -40.531 -12.273 1 98.56 291 LEU B O 1
ATOM 5379 N N . ARG B 1 292 ? 5.676 -40 -11.875 1 97.94 292 ARG B N 1
ATOM 5380 C CA . ARG B 1 292 ? 6.137 -40.625 -13.102 1 97.94 292 ARG B CA 1
ATOM 5381 C C . ARG B 1 292 ? 5.906 -42.125 -13.047 1 97.94 292 ARG B C 1
ATOM 5383 O O . ARG B 1 292 ? 5.531 -42.75 -14.047 1 97.94 292 ARG B O 1
ATOM 5390 N N . GLU B 1 293 ? 6.129 -42.688 -11.898 1 97.94 293 GLU B N 1
ATOM 5391 C CA . GLU B 1 293 ? 5.918 -44.125 -11.719 1 97.94 293 GLU B CA 1
ATOM 5392 C C . GLU B 1 293 ? 4.445 -44.469 -11.891 1 97.94 293 GLU B C 1
ATOM 5394 O O . GLU B 1 293 ? 4.121 -45.5 -12.477 1 97.94 293 GLU B O 1
ATOM 5399 N N . ILE B 1 294 ? 3.619 -43.656 -11.383 1 97.75 294 ILE B N 1
ATOM 5400 C CA . ILE B 1 294 ? 2.182 -43.875 -11.5 1 97.75 294 ILE B CA 1
ATOM 5401 C C . ILE B 1 294 ? 1.745 -43.719 -12.953 1 97.75 294 ILE B C 1
ATOM 5403 O O . ILE B 1 294 ? 0.924 -44.469 -13.453 1 97.75 294 ILE B O 1
ATOM 5407 N N . GLY B 1 295 ? 2.264 -42.75 -13.602 1 97.81 295 GLY B N 1
ATOM 5408 C CA . GLY B 1 295 ? 1.94 -42.469 -14.992 1 97.81 295 GLY B CA 1
ATOM 5409 C C . GLY B 1 295 ? 0.702 -41.594 -15.148 1 97.81 295 GLY B C 1
ATOM 5410 O O . GLY B 1 295 ? -0.135 -41.531 -14.25 1 97.81 295 GLY B O 1
ATOM 5411 N N . GLY B 1 296 ? 0.676 -40.906 -16.297 1 97.81 296 GLY B N 1
ATOM 5412 C CA . GLY B 1 296 ? -0.498 -40.094 -16.594 1 97.81 296 GLY B CA 1
ATOM 5413 C C . GLY B 1 296 ? -0.35 -38.656 -16.188 1 97.81 296 GLY B C 1
ATOM 5414 O O . GLY B 1 296 ? -1.314 -37.875 -16.234 1 97.81 296 GLY B O 1
ATOM 5415 N N . PHE B 1 297 ? 0.842 -38.312 -15.789 1 98.25 297 PHE B N 1
ATOM 5416 C CA . PHE B 1 297 ? 1.119 -36.969 -15.328 1 98.25 297 PHE B CA 1
ATOM 5417 C C . PHE B 1 297 ? 2.4 -36.438 -15.953 1 98.25 297 PHE B C 1
ATOM 5419 O O . PHE B 1 297 ? 3.363 -37.188 -16.141 1 98.25 297 PHE B O 1
ATOM 5426 N N . THR B 1 298 ? 2.393 -35.188 -16.375 1 97.69 298 THR B N 1
ATOM 5427 C CA . THR B 1 298 ? 3.592 -34.5 -16.828 1 97.69 298 THR B CA 1
ATOM 5428 C C . THR B 1 298 ? 3.762 -33.156 -16.078 1 97.69 298 THR B C 1
ATOM 5430 O O . THR B 1 298 ? 2.9 -32.781 -15.289 1 97.69 298 THR B O 1
ATOM 5433 N N . PHE B 1 299 ? 4.906 -32.594 -16.281 1 98.12 299 PHE B N 1
ATOM 5434 C CA . PHE B 1 299 ? 5.262 -31.453 -15.414 1 98.12 299 PHE B CA 1
ATOM 5435 C C . PHE B 1 299 ? 5.746 -30.266 -16.25 1 98.12 299 PHE B C 1
ATOM 5437 O O . PHE B 1 299 ? 6.035 -30.422 -17.438 1 98.12 299 PHE B O 1
ATOM 5444 N N . GLN B 1 300 ? 5.695 -29.125 -15.602 1 97.56 300 GLN B N 1
ATOM 5445 C CA . GLN B 1 300 ? 6.156 -27.875 -16.188 1 97.56 300 GLN B CA 1
ATOM 5446 C C . GLN B 1 300 ? 7.648 -27.938 -16.516 1 97.56 300 GLN B C 1
ATOM 5448 O O . GLN B 1 300 ? 8.43 -28.484 -15.742 1 97.56 300 GLN B O 1
ATOM 5453 N N . HIS B 1 301 ? 7.992 -27.328 -17.656 1 97.5 301 HIS B N 1
ATOM 5454 C CA . HIS B 1 301 ? 9.391 -27.234 -18.047 1 97.5 301 HIS B CA 1
ATOM 5455 C C . HIS B 1 301 ? 9.922 -25.812 -17.859 1 97.5 301 HIS B C 1
ATOM 5457 O O . HIS B 1 301 ? 9.219 -24.844 -18.156 1 97.5 301 HIS B O 1
ATOM 5463 N N . SER B 1 302 ? 11.125 -25.656 -17.375 1 98.38 302 SER B N 1
ATOM 5464 C CA . SER B 1 302 ? 11.781 -24.375 -17.219 1 98.38 302 SER B CA 1
ATOM 5465 C C . SER B 1 302 ? 12.734 -24.094 -18.375 1 98.38 302 SER B C 1
ATOM 5467 O O . SER B 1 302 ? 13.148 -25.016 -19.078 1 98.38 302 SER B O 1
ATOM 5469 N N . ALA B 1 303 ? 13.094 -22.859 -18.562 1 98.06 303 ALA B N 1
ATOM 5470 C CA . ALA B 1 303 ? 13.945 -22.422 -19.656 1 98.06 303 ALA B CA 1
ATOM 5471 C C . ALA B 1 303 ? 15.289 -23.141 -19.625 1 98.06 303 ALA B C 1
ATOM 5473 O O . ALA B 1 303 ? 15.82 -23.438 -18.562 1 98.06 303 ALA B O 1
ATOM 5474 N N . PRO B 1 304 ? 15.867 -23.375 -20.891 1 97.31 304 PRO B N 1
ATOM 5475 C CA . PRO B 1 304 ? 17.281 -23.781 -20.891 1 97.31 304 PRO B CA 1
ATOM 5476 C C . PRO B 1 304 ? 18.172 -22.812 -20.141 1 97.31 304 PRO B C 1
ATOM 5478 O O . PRO B 1 304 ? 17.969 -21.594 -20.203 1 97.31 304 PRO B O 1
ATOM 5481 N N . GLY B 1 305 ? 19.094 -23.266 -19.391 1 98 305 GLY B N 1
ATOM 5482 C CA . GLY B 1 305 ? 19.969 -22.422 -18.609 1 98 305 GLY B CA 1
ATOM 5483 C C . GLY B 1 305 ? 19.516 -22.266 -17.172 1 98 305 GLY B C 1
ATOM 5484 O O . GLY B 1 305 ? 20.25 -21.719 -16.344 1 98 305 GLY B O 1
ATOM 5485 N N . THR B 1 306 ? 18.312 -22.828 -16.875 1 98.56 306 THR B N 1
ATOM 5486 C CA . THR B 1 306 ? 17.812 -22.781 -15.508 1 98.56 306 THR B CA 1
ATOM 5487 C C . THR B 1 306 ? 18.703 -23.594 -14.578 1 98.56 306 THR B C 1
ATOM 5489 O O . THR B 1 306 ? 18.984 -24.766 -14.844 1 98.56 306 THR B O 1
ATOM 5492 N N . GLU B 1 307 ? 19.141 -22.984 -13.539 1 98.38 307 GLU B N 1
ATOM 5493 C CA . GLU B 1 307 ? 19.938 -23.672 -12.539 1 98.38 307 GLU B CA 1
ATOM 5494 C C . GLU B 1 307 ? 19.109 -24.047 -11.32 1 98.38 307 GLU B C 1
ATOM 5496 O O . GLU B 1 307 ? 19.359 -25.078 -10.68 1 98.38 307 GLU B O 1
ATOM 5501 N N . ALA B 1 308 ? 18.188 -23.25 -10.977 1 98.06 308 ALA B N 1
ATOM 5502 C CA . ALA B 1 308 ? 17.266 -23.469 -9.867 1 98.06 308 ALA B CA 1
ATOM 5503 C C . ALA B 1 308 ? 15.961 -22.703 -10.07 1 98.06 308 ALA B C 1
ATOM 5505 O O . ALA B 1 308 ? 15.977 -21.516 -10.43 1 98.06 308 ALA B O 1
ATOM 5506 N N . THR B 1 309 ? 14.844 -23.391 -9.914 1 98.12 309 THR B N 1
ATOM 5507 C CA . THR B 1 309 ? 13.547 -22.719 -9.914 1 98.12 309 THR B CA 1
ATOM 5508 C C . THR B 1 309 ? 13.07 -22.453 -8.484 1 98.12 309 THR B C 1
ATOM 5510 O O . THR B 1 309 ? 13.641 -23 -7.531 1 98.12 309 THR B O 1
ATOM 5513 N N . THR B 1 310 ? 12.195 -21.547 -8.336 1 98.56 310 THR B N 1
ATOM 5514 C CA . THR B 1 310 ? 11.406 -21.391 -7.117 1 98.56 310 THR B CA 1
ATOM 5515 C C . THR B 1 310 ? 10.047 -22.078 -7.262 1 98.56 310 THR B C 1
ATOM 5517 O O . THR B 1 310 ? 9.344 -21.859 -8.25 1 98.56 310 THR B O 1
ATOM 5520 N N . LEU B 1 311 ? 9.773 -22.953 -6.297 1 98.56 311 LEU B N 1
ATOM 5521 C CA . LEU B 1 311 ? 8.461 -23.594 -6.293 1 98.56 311 LEU B CA 1
ATOM 5522 C C . LEU B 1 311 ? 7.441 -22.734 -5.543 1 98.56 311 LEU B C 1
ATOM 5524 O O . LEU B 1 311 ? 7.398 -22.766 -4.312 1 98.56 311 LEU B O 1
ATOM 5528 N N . TYR B 1 312 ? 6.703 -22 -6.25 1 98.5 312 TYR B N 1
ATOM 5529 C CA . TYR B 1 312 ? 5.562 -21.281 -5.676 1 98.5 312 TYR B CA 1
ATOM 5530 C C . TYR B 1 312 ? 4.312 -22.156 -5.703 1 98.5 312 TYR B C 1
ATOM 5532 O O . TYR B 1 312 ? 3.613 -22.281 -4.695 1 98.5 312 TYR B O 1
ATOM 5540 N N . HIS B 1 313 ? 4.074 -22.641 -6.879 1 98.31 313 HIS B N 1
ATOM 5541 C CA . HIS B 1 313 ? 3.117 -23.719 -7.102 1 98.31 313 HIS B CA 1
ATOM 5542 C C . HIS B 1 313 ? 3.734 -24.844 -7.922 1 98.31 313 HIS B C 1
ATOM 5544 O O . HIS B 1 313 ? 4.711 -24.625 -8.648 1 98.31 313 HIS B O 1
ATOM 5550 N N . PHE B 1 314 ? 3.225 -26.031 -7.738 1 98.56 314 PHE B N 1
ATOM 5551 C CA . PHE B 1 314 ? 3.639 -27.234 -8.469 1 98.56 314 PHE B CA 1
ATOM 5552 C C . PHE B 1 314 ? 2.535 -27.688 -9.414 1 98.56 314 PHE B C 1
ATOM 5554 O O . PHE B 1 314 ? 1.678 -28.484 -9.031 1 98.56 314 PHE B O 1
ATOM 5561 N N . PRO B 1 315 ? 2.611 -27.25 -10.688 1 98.62 315 PRO B N 1
ATOM 5562 C CA . PRO B 1 315 ? 1.592 -27.672 -11.648 1 98.62 315 PRO B CA 1
ATOM 5563 C C . PRO B 1 315 ? 1.767 -29.141 -12.078 1 98.62 315 PRO B C 1
ATOM 5565 O O . PRO B 1 315 ? 2.887 -29.562 -12.352 1 98.62 315 PRO B O 1
ATOM 5568 N N . VAL B 1 316 ? 0.687 -29.875 -12.102 1 98.75 316 VAL B N 1
ATOM 5569 C CA . VAL B 1 316 ? 0.638 -31.234 -12.625 1 98.75 316 VAL B CA 1
ATOM 5570 C C . VAL B 1 316 ? -0.353 -31.312 -13.781 1 98.75 316 VAL B C 1
ATOM 5572 O O . VAL B 1 316 ? -1.538 -31.016 -13.609 1 98.75 316 VAL B O 1
ATOM 5575 N N . ARG B 1 317 ? 0.157 -31.594 -14.914 1 98.38 317 ARG B N 1
ATOM 5576 C CA . ARG B 1 317 ? -0.717 -31.797 -16.062 1 98.38 317 ARG B CA 1
ATOM 5577 C C . ARG B 1 317 ? -1.409 -33.156 -16.016 1 98.38 317 ARG B C 1
ATOM 5579 O O . ARG B 1 317 ? -0.764 -34.156 -15.766 1 98.38 317 ARG B O 1
ATOM 5586 N N . LEU B 1 318 ? -2.676 -33.156 -16.203 1 97.88 318 LEU B N 1
ATOM 5587 C CA . LEU B 1 318 ? -3.51 -34.344 -16.141 1 97.88 318 LEU B CA 1
ATOM 5588 C C . LEU B 1 318 ? -3.646 -35 -17.516 1 97.88 318 LEU B C 1
ATOM 5590 O O . LEU B 1 318 ? -4.613 -34.719 -18.234 1 97.88 318 LEU B O 1
ATOM 5594 N N . GLU B 1 319 ? -2.773 -35.906 -17.828 1 95.44 319 GLU B N 1
ATOM 5595 C CA . GLU B 1 319 ? -2.703 -36.469 -19.188 1 95.44 319 GLU B CA 1
ATOM 5596 C C . GLU B 1 319 ? -3.373 -37.844 -19.266 1 95.44 319 GLU B C 1
ATOM 5598 O O . GLU B 1 319 ? -3.664 -38.312 -20.359 1 95.44 319 GLU B O 1
ATOM 5603 N N . ALA B 1 320 ? -3.637 -38.438 -18.141 1 93.88 320 ALA B N 1
ATOM 5604 C CA . ALA B 1 320 ? -4.207 -39.781 -18.125 1 93.88 320 ALA B CA 1
ATOM 5605 C C . ALA B 1 320 ? -5.566 -39.812 -18.828 1 93.88 320 ALA B C 1
ATOM 5607 O O . ALA B 1 320 ? -6.391 -38.906 -18.625 1 93.88 320 ALA B O 1
ATOM 5608 N N . PRO B 1 321 ? -5.777 -40.844 -19.578 1 95.25 321 PRO B N 1
ATOM 5609 C CA . PRO B 1 321 ? -7.078 -40.938 -20.25 1 95.25 321 PRO B CA 1
ATOM 5610 C C . PRO B 1 321 ? -8.242 -41.031 -19.25 1 95.25 321 PRO B C 1
ATOM 5612 O O . PRO B 1 321 ? -9.367 -40.656 -19.594 1 95.25 321 PRO B O 1
ATOM 5615 N N . GLU B 1 322 ? -7.938 -41.469 -18.078 1 94.75 322 GLU B N 1
ATOM 5616 C CA . GLU B 1 322 ? -8.961 -41.562 -17.031 1 94.75 322 GLU B CA 1
ATOM 5617 C C . GLU B 1 322 ? -9.578 -40.219 -16.734 1 94.75 322 GLU B C 1
ATOM 5619 O O . GLU B 1 322 ? -10.734 -40.125 -16.297 1 94.75 322 GLU B O 1
ATOM 5624 N N . PHE B 1 323 ? -8.859 -39.188 -17 1 95.81 323 PHE B N 1
ATOM 5625 C CA . PHE B 1 323 ? -9.312 -37.844 -16.641 1 95.81 323 PHE B CA 1
ATOM 5626 C C . PHE B 1 323 ? -10.133 -37.219 -17.766 1 95.81 323 PHE B C 1
ATOM 5628 O O . PHE B 1 323 ? -10.695 -36.125 -17.609 1 95.81 323 PHE B O 1
ATOM 5635 N N . ALA B 1 324 ? -10.258 -37.906 -18.891 1 93.25 324 ALA B N 1
ATOM 5636 C CA . ALA B 1 324 ? -10.992 -37.375 -20.031 1 93.25 324 ALA B CA 1
ATOM 5637 C C . ALA B 1 324 ? -12.422 -37 -19.656 1 93.25 324 ALA B C 1
ATOM 5639 O O . ALA B 1 324 ? -13.125 -37.781 -19.031 1 93.25 324 ALA B O 1
ATOM 5640 N N . GLY B 1 325 ? -12.836 -35.781 -20.031 1 92.31 325 GLY B N 1
ATOM 5641 C CA . GLY B 1 325 ? -14.203 -35.344 -19.797 1 92.31 325 GLY B CA 1
ATOM 5642 C C . GLY B 1 325 ? -14.43 -34.812 -18.391 1 92.31 325 GLY B C 1
ATOM 5643 O O . GLY B 1 325 ? -15.547 -34.406 -18.047 1 92.31 325 GLY B O 1
ATOM 5644 N N . ILE B 1 326 ? -13.43 -34.812 -17.578 1 95.38 326 ILE B N 1
ATOM 5645 C CA . ILE B 1 326 ? -13.539 -34.281 -16.219 1 95.38 326 ILE B CA 1
ATOM 5646 C C . ILE B 1 326 ? -12.82 -32.938 -16.125 1 95.38 326 ILE B C 1
ATOM 5648 O O . ILE B 1 326 ? -11.688 -32.812 -16.594 1 95.38 326 ILE B O 1
ATOM 5652 N N . SER B 1 327 ? -13.484 -31.953 -15.516 1 94.62 327 SER B N 1
ATOM 5653 C CA . SER B 1 327 ? -12.844 -30.641 -15.383 1 94.62 327 SER B CA 1
ATOM 5654 C C . SER B 1 327 ? -11.695 -30.688 -14.383 1 94.62 327 SER B C 1
ATOM 5656 O O . SER B 1 327 ? -11.75 -31.438 -13.406 1 94.62 327 SER B O 1
ATOM 5658 N N . ALA B 1 328 ? -10.719 -29.906 -14.633 1 96.88 328 ALA B N 1
ATOM 5659 C CA . ALA B 1 328 ? -9.594 -29.797 -13.703 1 96.88 328 ALA B CA 1
ATOM 5660 C C . ALA B 1 328 ? -10.078 -29.359 -12.32 1 96.88 328 ALA B C 1
ATOM 5662 O O . ALA B 1 328 ? -9.516 -29.781 -11.305 1 96.88 328 ALA B O 1
ATOM 5663 N N . ALA B 1 329 ? -11.094 -28.547 -12.258 1 95.62 329 ALA B N 1
ATOM 5664 C CA . ALA B 1 329 ? -11.648 -28.062 -10.992 1 95.62 329 ALA B CA 1
ATOM 5665 C C . ALA B 1 329 ? -12.188 -29.234 -10.156 1 95.62 329 ALA B C 1
ATOM 5667 O O . ALA B 1 329 ? -12.008 -29.25 -8.938 1 95.62 329 ALA B O 1
ATOM 5668 N N . LYS B 1 330 ? -12.859 -30.172 -10.789 1 96.38 330 LYS B N 1
ATOM 5669 C CA . LYS B 1 330 ? -13.383 -31.344 -10.094 1 96.38 330 LYS B CA 1
ATOM 5670 C C . LYS B 1 330 ? -12.25 -32.219 -9.562 1 96.38 330 LYS B C 1
ATOM 5672 O O . LYS B 1 330 ? -12.328 -32.719 -8.438 1 96.38 330 LYS B O 1
ATOM 5677 N N . ILE B 1 331 ? -11.297 -32.375 -10.391 1 97.69 331 ILE B N 1
ATOM 5678 C CA . ILE B 1 331 ? -10.156 -33.188 -9.984 1 97.69 331 ILE B CA 1
ATOM 5679 C C . ILE B 1 331 ? -9.438 -32.531 -8.82 1 97.69 331 ILE B C 1
ATOM 5681 O O . ILE B 1 331 ? -9.062 -33.188 -7.852 1 97.69 331 ILE B O 1
ATOM 5685 N N . ALA B 1 332 ? -9.25 -31.203 -8.898 1 97.62 332 ALA B N 1
ATOM 5686 C CA . ALA B 1 332 ? -8.633 -30.438 -7.82 1 97.62 332 ALA B CA 1
ATOM 5687 C C . ALA B 1 332 ? -9.414 -30.594 -6.52 1 97.62 332 ALA B C 1
ATOM 5689 O O . ALA B 1 332 ? -8.828 -30.75 -5.445 1 97.62 332 ALA B O 1
ATOM 5690 N N . ALA B 1 333 ? -10.711 -30.531 -6.609 1 96.31 333 ALA B N 1
ATOM 5691 C CA . ALA B 1 333 ? -11.562 -30.688 -5.434 1 96.31 333 ALA B CA 1
ATOM 5692 C C . ALA B 1 333 ? -11.406 -32.062 -4.816 1 96.31 333 ALA B C 1
ATOM 5694 O O . ALA B 1 333 ? -11.367 -32.219 -3.592 1 96.31 333 ALA B O 1
ATOM 5695 N N . ALA B 1 334 ? -11.375 -33.062 -5.629 1 97.56 334 ALA B N 1
ATOM 5696 C CA . ALA B 1 334 ? -11.18 -34.438 -5.145 1 97.56 334 ALA B CA 1
ATOM 5697 C C . ALA B 1 334 ? -9.836 -34.594 -4.445 1 97.56 334 ALA B C 1
ATOM 5699 O O . ALA B 1 334 ? -9.742 -35.219 -3.385 1 97.56 334 ALA B O 1
ATOM 5700 N N . LEU B 1 335 ? -8.812 -34.031 -5.074 1 98.19 335 LEU B N 1
ATOM 5701 C CA . LEU B 1 335 ? -7.484 -34.094 -4.473 1 98.19 335 LEU B CA 1
ATOM 5702 C C . LEU B 1 335 ? -7.465 -33.344 -3.143 1 98.19 335 LEU B C 1
ATOM 5704 O O . LEU B 1 335 ? -6.848 -33.781 -2.178 1 98.19 335 LEU B O 1
ATOM 5708 N N . SER B 1 336 ? -8.125 -32.188 -3.135 1 97.12 336 SER B N 1
ATOM 5709 C CA . SER B 1 336 ? -8.219 -31.406 -1.902 1 97.12 336 SER B CA 1
ATOM 5710 C C . SER B 1 336 ? -8.844 -32.219 -0.779 1 97.12 336 SER B C 1
ATOM 5712 O O . SER B 1 336 ? -8.375 -32.188 0.363 1 97.12 336 SER B O 1
ATOM 5714 N N . ALA B 1 337 ? -9.844 -32.938 -1.125 1 96.62 337 ALA B N 1
ATOM 5715 C CA . ALA B 1 337 ? -10.531 -33.75 -0.138 1 96.62 337 ALA B CA 1
ATOM 5716 C C . ALA B 1 337 ? -9.617 -34.875 0.35 1 96.62 337 ALA B C 1
ATOM 5718 O O . ALA B 1 337 ? -9.641 -35.25 1.531 1 96.62 337 ALA B O 1
ATOM 5719 N N . GLU B 1 338 ? -8.828 -35.5 -0.541 1 97.81 338 GLU B N 1
ATOM 5720 C CA . GLU B 1 338 ? -7.926 -36.594 -0.178 1 97.81 338 GLU B CA 1
ATOM 5721 C C . GLU B 1 338 ? -6.797 -36.094 0.721 1 97.81 338 GLU B C 1
ATOM 5723 O O . GLU B 1 338 ? -6.305 -36.812 1.575 1 97.81 338 GLU B O 1
ATOM 5728 N N . LEU B 1 339 ? -6.406 -34.844 0.535 1 96.88 339 LEU B N 1
ATOM 5729 C CA . LEU B 1 339 ? -5.164 -34.344 1.136 1 96.88 339 LEU B CA 1
ATOM 5730 C C . LEU B 1 339 ? -5.453 -33.406 2.291 1 96.88 339 LEU B C 1
ATOM 5732 O O . LEU B 1 339 ? -4.559 -33.094 3.084 1 96.88 339 LEU B O 1
ATOM 5736 N N . GLY B 1 340 ? -6.68 -32.906 2.379 1 94.12 340 GLY B N 1
ATOM 5737 C CA . GLY B 1 340 ? -7.023 -31.938 3.42 1 94.12 340 GLY B CA 1
ATOM 5738 C C . GLY B 1 340 ? -6.371 -30.594 3.225 1 94.12 340 GLY B C 1
ATOM 5739 O O . GLY B 1 340 ? -5.965 -29.938 4.195 1 94.12 340 GLY B O 1
ATOM 5740 N N . CYS B 1 341 ? -6.105 -30.234 2.057 1 93.12 341 CYS B N 1
ATOM 5741 C CA . CYS B 1 341 ? -5.512 -28.938 1.745 1 93.12 341 CYS B CA 1
ATOM 5742 C C . CYS B 1 341 ? -6.078 -28.375 0.444 1 93.12 341 CYS B C 1
ATOM 5744 O O . CYS B 1 341 ? -6.77 -29.078 -0.291 1 93.12 341 CYS B O 1
ATOM 5746 N N . TRP B 1 342 ? -5.781 -27.141 0.204 1 93 342 TRP B N 1
ATOM 5747 C CA . TRP B 1 342 ? -6.309 -26.422 -0.953 1 93 342 TRP B CA 1
ATOM 5748 C C . TRP B 1 342 ? -5.5 -26.734 -2.205 1 93 342 TRP B C 1
ATOM 5750 O O . TRP B 1 342 ? -4.363 -26.281 -2.348 1 93 342 TRP B O 1
ATOM 5760 N N . VAL B 1 343 ? -5.992 -27.578 -3.102 1 96.56 343 VAL B N 1
ATOM 5761 C CA . VAL B 1 343 ? -5.523 -27.812 -4.465 1 96.56 343 VAL B CA 1
ATOM 5762 C C . VAL B 1 343 ? -6.441 -27.109 -5.457 1 96.56 343 VAL B C 1
ATOM 5764 O O . VAL B 1 343 ? -7.664 -27.141 -5.312 1 96.56 343 VAL B O 1
ATOM 5767 N N . HIS B 1 344 ? -5.863 -26.406 -6.379 1 95.38 344 HIS B N 1
ATOM 5768 C CA . HIS B 1 344 ? -6.711 -25.609 -7.258 1 95.38 344 HIS B CA 1
ATOM 5769 C C . HIS B 1 344 ? -6.168 -25.609 -8.688 1 95.38 344 HIS B C 1
ATOM 5771 O O . HIS B 1 344 ? -5.156 -26.25 -8.969 1 95.38 344 HIS B O 1
ATOM 5777 N N . THR B 1 345 ? -6.945 -25.062 -9.617 1 97.12 345 THR B N 1
ATOM 5778 C CA . THR B 1 345 ? -6.531 -24.938 -11.008 1 97.12 345 THR B CA 1
ATOM 5779 C C . THR B 1 345 ? -5.562 -23.781 -11.188 1 97.12 345 THR B C 1
ATOM 5781 O O . THR B 1 345 ? -5.465 -22.906 -10.32 1 97.12 345 THR B O 1
ATOM 5784 N N . PRO B 1 346 ? -4.77 -23.781 -12.289 1 97.75 346 PRO B N 1
ATOM 5785 C CA . PRO B 1 346 ? -4.023 -22.562 -12.617 1 97.75 346 PRO B CA 1
ATOM 5786 C C . PRO B 1 346 ? -4.926 -21.344 -12.805 1 97.75 346 PRO B C 1
ATOM 5788 O O . PRO B 1 346 ? -6.152 -21.484 -12.859 1 97.75 346 PRO B O 1
ATOM 5791 N N . TYR B 1 347 ? -4.328 -20.219 -12.805 1 96.69 347 TYR B N 1
ATOM 5792 C CA . TYR B 1 347 ? -5.074 -19 -13.117 1 96.69 347 TYR B CA 1
ATOM 5793 C C . TYR B 1 347 ? -5.922 -19.188 -14.367 1 96.69 347 TYR B C 1
ATOM 5795 O O . TYR B 1 347 ? -5.52 -19.906 -15.297 1 96.69 347 TYR B O 1
ATOM 5803 N N . PRO B 1 348 ? -7.09 -18.609 -14.398 1 95.12 348 PRO B N 1
ATOM 5804 C CA . PRO B 1 348 ? -7.777 -18.562 -15.688 1 95.12 348 PRO B CA 1
ATOM 5805 C C . PRO B 1 348 ? -7.02 -17.75 -16.734 1 95.12 348 PRO B C 1
ATOM 5807 O O . PRO B 1 348 ? -6.168 -16.938 -16.391 1 95.12 348 PRO B O 1
ATOM 5810 N N . PRO B 1 349 ? -7.312 -18.094 -18.016 1 97.12 349 PRO B N 1
ATOM 5811 C CA . PRO B 1 349 ? -6.75 -17.203 -19.031 1 97.12 349 PRO B CA 1
ATOM 5812 C C . PRO B 1 349 ? -7.074 -15.727 -18.781 1 97.12 349 PRO B C 1
ATOM 5814 O O . PRO B 1 349 ? -8.188 -15.406 -18.344 1 97.12 349 PRO B O 1
ATOM 5817 N N . MET B 1 350 ? -6.121 -14.875 -19.062 1 95.75 350 MET B N 1
ATOM 5818 C CA . MET B 1 350 ? -6.191 -13.461 -18.703 1 95.75 350 MET B CA 1
ATOM 5819 C C . MET B 1 350 ? -7.465 -12.82 -19.25 1 95.75 350 MET B C 1
ATOM 5821 O O . MET B 1 350 ? -8.07 -11.969 -18.594 1 95.75 350 MET B O 1
ATOM 5825 N N . ASP B 1 351 ? -7.91 -13.242 -20.391 1 91.56 351 ASP B N 1
ATOM 5826 C CA . ASP B 1 351 ? -9.047 -12.609 -21.062 1 91.56 351 ASP B CA 1
ATOM 5827 C C . ASP B 1 351 ? -10.367 -13.07 -20.438 1 91.56 351 ASP B C 1
ATOM 5829 O O . ASP B 1 351 ? -11.438 -12.633 -20.875 1 91.56 351 ASP B O 1
ATOM 5833 N N . GLU B 1 352 ? -10.281 -13.93 -19.438 1 91.69 352 GLU B N 1
ATOM 5834 C CA . GLU B 1 352 ? -11.484 -14.391 -18.75 1 91.69 352 GLU B CA 1
ATOM 5835 C C . GLU B 1 352 ? -11.688 -13.641 -17.438 1 91.69 352 GLU B C 1
ATOM 5837 O O . GLU B 1 352 ? -12.727 -13.773 -16.797 1 91.69 352 GLU B O 1
ATOM 5842 N N . PHE B 1 353 ? -10.672 -12.859 -17.062 1 89.94 353 PHE B N 1
ATOM 5843 C CA . PHE B 1 353 ? -10.828 -12.07 -15.844 1 89.94 353 PHE B CA 1
ATOM 5844 C C . PHE B 1 353 ? -11.82 -10.93 -16.062 1 89.94 353 PHE B C 1
ATOM 5846 O O . PHE B 1 353 ? -11.578 -10.047 -16.875 1 89.94 353 PHE B O 1
ATOM 5853 N N . GLY B 1 354 ? -12.875 -10.93 -15.289 1 86 354 GLY B N 1
ATOM 5854 C CA . GLY B 1 354 ? -13.836 -9.844 -15.336 1 86 354 GLY B CA 1
ATOM 5855 C C . GLY B 1 354 ? -13.242 -8.508 -14.938 1 86 354 GLY B C 1
ATOM 5856 O O . GLY B 1 354 ? -13.734 -7.453 -15.336 1 86 354 GLY B O 1
ATOM 5857 N N . LEU B 1 355 ? -12.188 -8.555 -14.227 1 81.12 355 LEU B N 1
ATOM 5858 C CA . LEU B 1 355 ? -11.477 -7.367 -13.766 1 81.12 355 LEU B CA 1
ATOM 5859 C C . LEU B 1 355 ? -11.008 -6.52 -14.938 1 81.12 355 LEU B C 1
ATOM 5861 O O . LEU B 1 355 ? -10.844 -5.305 -14.805 1 81.12 355 LEU B O 1
ATOM 5865 N N . LEU B 1 356 ? -10.781 -7.168 -16.156 1 82.44 356 LEU B N 1
ATOM 5866 C CA . LEU B 1 356 ? -10.234 -6.461 -17.312 1 82.44 356 LEU B CA 1
ATOM 5867 C C . LEU B 1 356 ? -11.344 -6.078 -18.281 1 82.44 356 LEU B C 1
ATOM 5869 O O . LEU B 1 356 ? -11.078 -5.535 -19.359 1 82.44 356 LEU B O 1
ATOM 5873 N N . ASP B 1 357 ? -12.586 -6.352 -17.859 1 77.94 357 ASP B N 1
ATOM 5874 C CA . ASP B 1 357 ? -13.703 -5.992 -18.719 1 77.94 357 ASP B CA 1
ATOM 5875 C C . ASP B 1 357 ? -13.789 -4.477 -18.906 1 77.94 357 ASP B C 1
ATOM 5877 O O . ASP B 1 357 ? -13.773 -3.725 -17.922 1 77.94 357 ASP B O 1
ATOM 5881 N N . PRO B 1 358 ? -13.758 -3.947 -20.156 1 62.72 358 PRO B N 1
ATOM 5882 C CA . PRO B 1 358 ? -13.758 -2.51 -20.438 1 62.72 358 PRO B CA 1
ATOM 5883 C C . PRO B 1 358 ? -14.938 -1.781 -19.812 1 62.72 358 PRO B C 1
ATOM 5885 O O . PRO B 1 358 ? -14.867 -0.572 -19.578 1 62.72 358 PRO B O 1
ATOM 5888 N N . GLY B 1 359 ? -16.203 -2.535 -19.781 1 57 359 GLY B N 1
ATOM 5889 C CA . GLY B 1 359 ? -17.359 -1.851 -19.234 1 57 359 GLY B CA 1
ATOM 5890 C C . GLY B 1 359 ? -17.109 -1.219 -17.875 1 57 359 GLY B C 1
ATOM 5891 O O . GLY B 1 359 ? -18.016 -0.664 -17.266 1 57 359 GLY B O 1
ATOM 5892 N N . SER B 1 360 ? -15.977 -1.503 -17.578 1 52.84 360 SER B N 1
ATOM 5893 C CA . SER B 1 360 ? -15.68 -1.029 -16.234 1 52.84 360 SER B CA 1
ATOM 5894 C C . SER B 1 360 ? -15.633 0.494 -16.188 1 52.84 360 SER B C 1
ATOM 5896 O O . SER B 1 360 ? -15.602 1.156 -17.219 1 52.84 360 SER B O 1
ATOM 5898 N N . PRO B 1 361 ? -15.367 0.982 -15.117 1 51.81 361 PRO B N 1
ATOM 5899 C CA . PRO B 1 361 ? -15.617 2.422 -15 1 51.81 361 PRO B CA 1
ATOM 5900 C C . PRO B 1 361 ? -14.992 3.221 -16.141 1 51.81 361 PRO B C 1
ATOM 5902 O O . PRO B 1 361 ? -13.977 2.805 -16.703 1 51.81 361 PRO B O 1
ATOM 5905 N N . PRO B 1 362 ? -15.906 3.994 -16.969 1 51 362 PRO B N 1
ATOM 5906 C CA . PRO B 1 362 ? -15.562 4.926 -18.031 1 51 362 PRO B CA 1
ATOM 5907 C C . PRO B 1 362 ? -14.125 5.438 -17.938 1 51 362 PRO B C 1
ATOM 5909 O O . PRO B 1 362 ? -13.688 6.238 -18.766 1 51 362 PRO B O 1
ATOM 5912 N N . ARG B 1 363 ? -13.258 4.965 -16.984 1 59.34 363 ARG B N 1
ATOM 5913 C CA . ARG B 1 363 ? -12.234 5.879 -16.484 1 59.34 363 ARG B CA 1
ATOM 5914 C C . ARG B 1 363 ? -10.859 5.488 -17.016 1 59.34 363 ARG B C 1
ATOM 5916 O O . ARG B 1 363 ? -9.859 6.141 -16.719 1 59.34 363 ARG B O 1
ATOM 5923 N N . LEU B 1 364 ? -10.906 4.344 -17.984 1 70 364 LEU B N 1
ATOM 5924 C CA . LEU B 1 364 ? -9.555 4.051 -18.453 1 70 364 LEU B CA 1
ATOM 5925 C C . LEU B 1 364 ? -9.359 4.543 -19.875 1 70 364 LEU B C 1
ATOM 5927 O O . LEU B 1 364 ? -10.234 4.375 -20.719 1 70 364 LEU B O 1
ATOM 5931 N N . PRO B 1 365 ? -8.344 5.156 -20.078 1 68.94 365 PRO B N 1
ATOM 5932 C CA . PRO B 1 365 ? -8.078 5.684 -21.422 1 68.94 365 PRO B CA 1
ATOM 5933 C C . PRO B 1 365 ? -7.824 4.586 -22.453 1 68.94 365 PRO B C 1
ATOM 5935 O O . PRO B 1 365 ? -7.766 4.859 -23.656 1 68.94 365 PRO B O 1
ATOM 5938 N N . ALA B 1 366 ? -7.625 3.344 -21.891 1 75.69 366 ALA B N 1
ATOM 5939 C CA . ALA B 1 366 ? -7.266 2.252 -22.797 1 75.69 366 ALA B CA 1
ATOM 5940 C C . ALA B 1 366 ? -7.918 0.944 -22.359 1 75.69 366 ALA B C 1
ATOM 5942 O O . ALA B 1 366 ? -8.266 0.775 -21.188 1 75.69 366 ALA B O 1
ATOM 5943 N N . ALA B 1 367 ? -8.078 0.059 -23.375 1 86.56 367 ALA B N 1
ATOM 5944 C CA . ALA B 1 367 ? -8.578 -1.291 -23.125 1 86.56 367 ALA B CA 1
ATOM 5945 C C . ALA B 1 367 ? -7.516 -2.338 -23.438 1 86.56 367 ALA B C 1
ATOM 5947 O O . ALA B 1 367 ? -6.648 -2.113 -24.281 1 86.56 367 ALA B O 1
ATOM 5948 N N . PRO B 1 368 ? -7.586 -3.428 -22.703 1 92.5 368 PRO B N 1
ATOM 5949 C CA . PRO B 1 368 ? -6.648 -4.508 -23.031 1 92.5 368 PRO B CA 1
ATOM 5950 C C . PRO B 1 368 ? -6.848 -5.047 -24.438 1 92.5 368 PRO B C 1
ATOM 5952 O O . PRO B 1 368 ? -7.961 -5.02 -24.969 1 92.5 368 PRO B O 1
ATOM 5955 N N . ARG B 1 369 ? -5.762 -5.488 -25.016 1 94.88 369 ARG B N 1
ATOM 5956 C CA . ARG B 1 369 ? -5.793 -6.102 -26.344 1 94.88 369 ARG B CA 1
ATOM 5957 C C . ARG B 1 369 ? -5.375 -7.566 -26.281 1 94.88 369 ARG B C 1
ATOM 5959 O O . ARG B 1 369 ? -4.41 -7.914 -25.594 1 94.88 369 ARG B O 1
ATOM 5966 N N . VAL B 1 370 ? -6.125 -8.414 -26.969 1 96.62 370 VAL B N 1
ATOM 5967 C CA . VAL B 1 370 ? -5.812 -9.828 -27.141 1 96.62 370 VAL B CA 1
ATOM 5968 C C . VAL B 1 370 ? -5.738 -10.164 -28.625 1 96.62 370 VAL B C 1
ATOM 5970 O O . VAL B 1 370 ? -6.727 -10.586 -29.219 1 96.62 370 VAL B O 1
ATOM 5973 N N . PRO B 1 371 ? -4.566 -10.07 -29.203 1 96.94 371 PRO B N 1
ATOM 5974 C CA . PRO B 1 371 ? -4.453 -10.133 -30.672 1 96.94 371 PRO B CA 1
ATOM 5975 C C . PRO B 1 371 ? -4.812 -11.516 -31.219 1 96.94 371 PRO B C 1
ATOM 5977 O O . PRO B 1 371 ? -5.266 -11.625 -32.375 1 96.94 371 PRO B O 1
ATOM 5980 N N . GLU B 1 372 ? -4.492 -12.531 -30.516 1 97.5 372 GLU B N 1
ATOM 5981 C CA . GLU B 1 372 ? -4.812 -13.914 -30.875 1 97.5 372 GLU B CA 1
ATOM 5982 C C . GLU B 1 372 ? -5.434 -14.664 -29.703 1 97.5 372 GLU B C 1
ATOM 5984 O O . GLU B 1 372 ? -5.203 -14.312 -28.547 1 97.5 372 GLU B O 1
ATOM 5989 N N . PRO B 1 373 ? -6.223 -15.68 -30.047 1 97.19 373 PRO B N 1
ATOM 5990 C CA . PRO B 1 373 ? -6.801 -16.469 -28.953 1 97.19 373 PRO B CA 1
ATOM 5991 C C . PRO B 1 373 ? -5.742 -17.078 -28.031 1 97.19 373 PRO B C 1
ATOM 5993 O O . PRO B 1 373 ? -4.68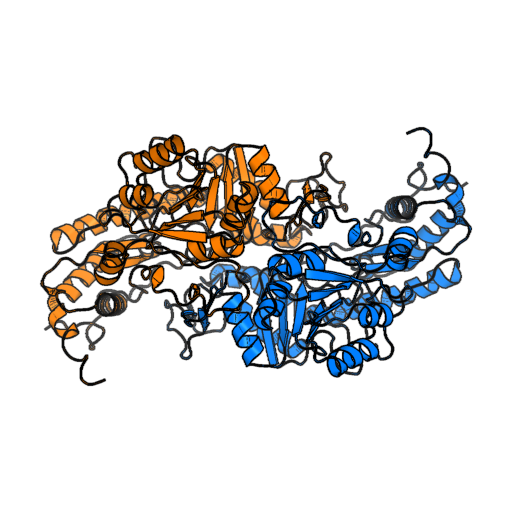8 -17.516 -28.516 1 97.19 373 PRO B O 1
ATOM 5996 N N . LEU B 1 374 ? -6.055 -17.141 -26.797 1 98.5 374 LEU B N 1
ATOM 5997 C CA . LEU B 1 374 ? -5.141 -17.703 -25.797 1 98.5 374 LEU B CA 1
ATOM 5998 C C . LEU B 1 374 ? -5.363 -19.203 -25.625 1 98.5 374 LEU B C 1
ATOM 6000 O O . LEU B 1 374 ? -5.691 -19.672 -24.531 1 98.5 374 LEU B O 1
ATOM 6004 N N . ARG B 1 375 ? -5.082 -19.969 -26.672 1 98.38 375 ARG B N 1
ATOM 6005 C CA . ARG B 1 375 ? -5.418 -21.375 -26.75 1 98.38 375 ARG B CA 1
ATOM 6006 C C . ARG B 1 375 ? -4.633 -22.188 -25.719 1 98.38 375 ARG B C 1
ATOM 6008 O O . ARG B 1 375 ? -5.191 -23.047 -25.031 1 98.38 375 ARG B O 1
ATOM 6015 N N . ASN B 1 376 ? -3.359 -21.859 -25.609 1 98.69 376 ASN B N 1
ATOM 6016 C CA . ASN B 1 376 ? -2.52 -22.609 -24.688 1 98.69 376 ASN B CA 1
ATOM 6017 C C . ASN B 1 376 ? -2.838 -22.266 -23.234 1 98.69 376 ASN B C 1
ATOM 6019 O O . ASN B 1 376 ? -2.805 -23.141 -22.359 1 98.69 376 ASN B O 1
ATOM 6023 N N . ALA B 1 377 ? -3.1 -21.016 -22.969 1 98.75 377 ALA B N 1
ATOM 6024 C CA . ALA B 1 377 ? -3.49 -20.625 -21.609 1 98.75 377 ALA B CA 1
ATOM 6025 C C . ALA B 1 377 ? -4.785 -21.328 -21.203 1 98.75 377 ALA B C 1
ATOM 6027 O O . ALA B 1 377 ? -4.902 -21.797 -20.062 1 98.75 377 ALA B O 1
ATOM 6028 N N . ARG B 1 378 ? -5.727 -21.375 -22.094 1 98.12 378 ARG B N 1
ATOM 6029 C CA . ARG B 1 378 ? -6.996 -22.047 -21.828 1 98.12 378 ARG B CA 1
ATOM 6030 C C . ARG B 1 378 ? -6.789 -23.531 -21.578 1 98.12 378 ARG B C 1
ATOM 6032 O O . ARG B 1 378 ? -7.391 -24.109 -20.656 1 98.12 378 ARG B O 1
ATOM 6039 N N . ALA B 1 379 ? -5.992 -24.141 -22.422 1 97.69 379 ALA B N 1
ATOM 6040 C CA . ALA B 1 379 ? -5.688 -25.547 -22.234 1 97.69 379 ALA B CA 1
ATOM 6041 C C . ALA B 1 379 ? -5.02 -25.797 -20.891 1 97.69 379 ALA B C 1
ATOM 6043 O O . ALA B 1 379 ? -5.336 -26.766 -20.188 1 97.69 379 ALA B O 1
ATOM 6044 N N . ALA B 1 380 ? -4.07 -24.938 -20.547 1 98.25 380 ALA B N 1
ATOM 6045 C CA . ALA B 1 380 ? -3.363 -25.078 -19.281 1 98.25 380 ALA B CA 1
ATOM 6046 C C . ALA B 1 380 ? -4.332 -25.031 -18.094 1 98.25 380 ALA B C 1
ATOM 6048 O O . ALA B 1 380 ? -4.234 -25.844 -17.172 1 98.25 380 ALA B O 1
ATOM 6049 N N . HIS B 1 381 ? -5.254 -24.094 -18.109 1 97.75 381 HIS B N 1
ATOM 6050 C CA . HIS B 1 381 ? -6.246 -23.938 -17.047 1 97.75 381 HIS B CA 1
ATOM 6051 C C . HIS B 1 381 ? -7.113 -25.188 -16.922 1 97.75 381 HIS B C 1
ATOM 6053 O O . HIS B 1 381 ? -7.496 -25.562 -15.812 1 97.75 381 HIS B O 1
ATOM 6059 N N . ARG B 1 382 ? -7.336 -25.891 -17.984 1 96.06 382 ARG B N 1
ATOM 6060 C CA . ARG B 1 382 ? -8.273 -27 -18.016 1 96.06 382 ARG B CA 1
ATOM 6061 C C . ARG B 1 382 ? -7.555 -28.328 -17.75 1 96.06 382 ARG B C 1
ATOM 6063 O O . ARG B 1 382 ? -8.195 -29.328 -17.422 1 96.06 382 ARG B O 1
ATOM 6070 N N . GLN B 1 383 ? -6.273 -28.312 -17.891 1 96.12 383 GLN B N 1
ATOM 6071 C CA . GLN B 1 383 ? -5.594 -29.594 -17.922 1 96.12 383 GLN B CA 1
ATOM 6072 C C . GLN B 1 383 ? -4.598 -29.734 -16.781 1 96.12 383 GLN B C 1
ATOM 6074 O O . GLN B 1 383 ? -3.846 -30.719 -16.719 1 96.12 383 GLN B O 1
ATOM 6079 N N . HIS B 1 384 ? -4.531 -28.75 -15.922 1 98.5 384 HIS B N 1
ATOM 6080 C CA . HIS B 1 384 ? -3.58 -28.812 -14.82 1 98.5 384 HIS B CA 1
ATOM 6081 C C . HIS B 1 384 ? -4.281 -28.641 -13.477 1 98.5 384 HIS B C 1
ATOM 6083 O O . HIS B 1 384 ? -5.395 -28.109 -13.414 1 98.5 384 HIS B O 1
ATOM 6089 N N . VAL B 1 385 ? -3.719 -29.156 -12.445 1 98.44 385 VAL B N 1
ATOM 6090 C CA . VAL B 1 385 ? -3.936 -28.75 -11.062 1 98.44 385 VAL B CA 1
ATOM 6091 C C . VAL B 1 385 ? -2.629 -28.234 -10.461 1 98.44 385 VAL B C 1
ATOM 6093 O O . VAL B 1 385 ? -1.544 -28.547 -10.945 1 98.44 385 VAL B O 1
ATOM 6096 N N . VAL B 1 386 ? -2.732 -27.375 -9.469 1 98.31 386 VAL B N 1
ATOM 6097 C CA . VAL B 1 386 ? -1.526 -26.812 -8.875 1 98.31 386 VAL B CA 1
ATOM 6098 C C . VAL B 1 386 ? -1.518 -27.078 -7.367 1 98.31 386 VAL B C 1
ATOM 6100 O O . VAL B 1 386 ? -2.557 -26.984 -6.711 1 98.31 386 VAL B O 1
ATOM 6103 N N . LEU B 1 387 ? -0.409 -27.516 -6.863 1 98.31 387 LEU B N 1
ATOM 6104 C CA . LEU B 1 387 ? -0.162 -27.703 -5.438 1 98.31 387 LEU B CA 1
ATOM 6105 C C . LEU B 1 387 ? 0.625 -26.547 -4.852 1 98.31 387 LEU B C 1
ATOM 6107 O O . LEU B 1 387 ? 1.623 -26.109 -5.43 1 98.31 387 LEU B O 1
ATOM 6111 N N . PRO B 1 388 ? 0.23 -26 -3.729 1 97.06 388 PRO B N 1
ATOM 6112 C CA . PRO B 1 388 ? 0.938 -24.859 -3.146 1 97.06 388 PRO B CA 1
ATOM 6113 C C . PRO B 1 388 ? 2.289 -25.25 -2.547 1 97.06 388 PRO B C 1
ATOM 6115 O O . PRO B 1 388 ? 2.471 -26.391 -2.109 1 97.06 388 PRO B O 1
ATOM 6118 N N . HIS B 1 389 ? 3.133 -24.297 -2.393 1 98.06 389 HIS B N 1
ATOM 6119 C CA . HIS B 1 389 ? 4.535 -24.516 -2.066 1 98.06 389 HIS B CA 1
ATOM 6120 C C . HIS B 1 389 ? 4.695 -25.031 -0.638 1 98.06 389 HIS B C 1
ATOM 6122 O O . HIS B 1 389 ? 5.645 -25.766 -0.336 1 98.06 389 HIS B O 1
ATOM 6128 N N . TRP B 1 390 ? 3.824 -24.656 0.256 1 96.5 390 TRP B N 1
ATOM 6129 C CA . TRP B 1 390 ? 4.043 -24.984 1.66 1 96.5 390 TRP B CA 1
ATOM 6130 C C . TRP B 1 390 ? 3.881 -26.484 1.901 1 96.5 390 TRP B C 1
ATOM 6132 O O . TRP B 1 390 ? 4.379 -27.016 2.898 1 96.5 390 TRP B O 1
ATOM 6142 N N . LEU B 1 391 ? 3.209 -27.266 0.987 1 97.06 391 LEU B N 1
ATOM 6143 C CA . LEU B 1 391 ? 3.133 -28.719 1.063 1 97.06 391 LEU B CA 1
ATOM 6144 C C . LEU B 1 391 ? 4.523 -29.344 0.992 1 97.06 391 LEU B C 1
ATOM 6146 O O . LEU B 1 391 ? 4.738 -30.453 1.476 1 97.06 391 LEU B O 1
ATOM 6150 N N . PHE B 1 392 ? 5.441 -28.609 0.426 1 98.19 392 PHE B N 1
ATOM 6151 C CA . PHE B 1 392 ? 6.766 -29.156 0.126 1 98.19 392 PHE B CA 1
ATOM 6152 C C . PHE B 1 392 ? 7.762 -28.781 1.219 1 98.19 392 PHE B C 1
ATOM 6154 O O . PHE B 1 392 ? 8.961 -29 1.065 1 98.19 392 PHE B O 1
ATOM 6161 N N . LEU B 1 393 ? 7.242 -28.203 2.268 1 97.12 393 LEU B N 1
ATOM 6162 C CA . LEU B 1 393 ? 8.086 -27.922 3.424 1 97.12 393 LEU B CA 1
ATOM 6163 C C . LEU B 1 393 ? 8 -29.047 4.449 1 97.12 393 LEU B C 1
ATOM 6165 O O . LEU B 1 393 ? 8.664 -29 5.484 1 97.12 393 LEU B O 1
ATOM 6169 N N . THR B 1 394 ? 7.285 -30.031 4.094 1 91.69 394 THR B N 1
ATOM 6170 C CA . THR B 1 394 ? 7.098 -31.188 4.977 1 91.69 394 THR B CA 1
ATOM 6171 C C . THR B 1 394 ? 8.258 -32.156 4.836 1 91.69 394 THR B C 1
ATOM 6173 O O . THR B 1 394 ? 9.039 -32.094 3.887 1 91.69 394 THR B O 1
ATOM 6176 N N . ASP B 1 395 ? 8.359 -32.969 5.883 1 83.12 395 ASP B N 1
ATOM 6177 C CA . ASP B 1 395 ? 9.297 -34.094 5.82 1 83.12 395 ASP B CA 1
ATOM 6178 C C . ASP B 1 395 ? 8.555 -35.438 5.797 1 83.12 395 ASP B C 1
ATOM 6180 O O . ASP B 1 395 ? 7.32 -35.469 5.812 1 83.12 395 ASP B O 1
ATOM 6184 N N . GLY B 1 396 ? 9.242 -36.438 5.551 1 84.12 396 GLY B N 1
ATOM 6185 C CA . GLY B 1 396 ? 8.719 -37.812 5.691 1 84.12 396 GLY B CA 1
ATOM 6186 C C . GLY B 1 396 ? 8.039 -38.312 4.438 1 84.12 396 GLY B C 1
ATOM 6187 O O . GLY B 1 396 ? 8.57 -38.156 3.332 1 84.12 396 GLY B O 1
ATOM 6188 N N . ASP B 1 397 ? 6.824 -38.812 4.617 1 91.94 397 ASP B N 1
ATOM 6189 C CA . ASP B 1 397 ? 6.168 -39.562 3.539 1 91.94 397 ASP B CA 1
ATOM 6190 C C . ASP B 1 397 ? 5.113 -38.688 2.85 1 91.94 397 ASP B C 1
ATOM 6192 O O . ASP B 1 397 ? 4.23 -39.219 2.164 1 91.94 397 ASP B O 1
ATOM 6196 N N . ALA B 1 398 ? 5.223 -37.438 3.072 1 95.81 398 ALA B N 1
ATOM 6197 C CA . ALA B 1 398 ? 4.18 -36.531 2.574 1 95.81 398 ALA B CA 1
ATOM 6198 C C . ALA B 1 398 ? 4.102 -36.562 1.051 1 95.81 398 ALA B C 1
ATOM 6200 O O . ALA B 1 398 ? 3.008 -36.562 0.479 1 95.81 398 ALA B O 1
ATOM 6201 N N . MET B 1 399 ? 5.223 -36.656 0.366 1 97.56 399 MET B N 1
ATOM 6202 C CA . MET B 1 399 ? 5.23 -36.688 -1.094 1 97.56 399 MET B CA 1
ATOM 6203 C C . MET B 1 399 ? 4.625 -37.969 -1.615 1 97.56 399 MET B C 1
ATOM 6205 O O . MET B 1 399 ? 3.934 -37.969 -2.635 1 97.56 399 MET B O 1
ATOM 6209 N N . ALA B 1 400 ? 4.891 -39.031 -0.923 1 97.56 400 ALA B N 1
ATOM 6210 C CA . ALA B 1 400 ? 4.285 -40.312 -1.288 1 97.56 400 ALA B CA 1
ATOM 6211 C C . ALA B 1 400 ? 2.768 -40.25 -1.113 1 97.56 400 ALA B C 1
ATOM 6213 O O . ALA B 1 400 ? 2.027 -40.844 -1.916 1 97.56 400 ALA B O 1
ATOM 6214 N N . GLN B 1 401 ? 2.369 -39.625 -0.063 1 97.69 401 GLN B N 1
ATOM 6215 C CA . GLN B 1 401 ? 0.937 -39.5 0.19 1 97.69 401 GLN B CA 1
ATOM 6216 C C . GLN B 1 401 ? 0.262 -38.625 -0.874 1 97.69 401 GLN B C 1
ATOM 6218 O O . GLN B 1 401 ? -0.867 -38.906 -1.281 1 97.69 401 GLN B O 1
ATOM 6223 N N . ILE B 1 402 ? 0.908 -37.562 -1.271 1 98.31 402 ILE B N 1
ATOM 6224 C CA . ILE B 1 402 ? 0.374 -36.75 -2.369 1 98.31 402 ILE B CA 1
ATOM 6225 C C . ILE B 1 402 ? 0.235 -37.625 -3.619 1 98.31 402 ILE B C 1
ATOM 6227 O O . ILE B 1 402 ? -0.8 -37.594 -4.289 1 98.31 402 ILE B O 1
ATOM 6231 N N . ALA B 1 403 ? 1.242 -38.438 -3.904 1 98.44 403 ALA B N 1
ATOM 6232 C CA . ALA B 1 403 ? 1.205 -39.312 -5.059 1 98.44 403 ALA B CA 1
ATOM 6233 C C . ALA B 1 403 ? 0.074 -40.344 -4.93 1 98.44 403 ALA B C 1
ATOM 6235 O O . ALA B 1 403 ? -0.61 -40.656 -5.91 1 98.44 403 ALA B O 1
ATOM 6236 N N . ASP B 1 404 ? -0.087 -40.844 -3.715 1 98.19 404 ASP B N 1
ATOM 6237 C CA . ASP B 1 404 ? -1.174 -41.781 -3.459 1 98.19 404 ASP B CA 1
ATOM 6238 C C . ASP B 1 404 ? -2.531 -41.156 -3.734 1 98.19 404 ASP B C 1
ATOM 6240 O O . ASP B 1 404 ? -3.443 -41.812 -4.242 1 98.19 404 ASP B O 1
ATOM 6244 N N . ALA B 1 405 ? -2.672 -39.906 -3.342 1 98.44 405 ALA B N 1
ATOM 6245 C CA . ALA B 1 405 ? -3.914 -39.188 -3.609 1 98.44 405 ALA B CA 1
ATOM 6246 C C . ALA B 1 405 ? -4.168 -39.094 -5.109 1 98.44 405 ALA B C 1
ATOM 6248 O O . ALA B 1 405 ? -5.293 -39.281 -5.57 1 98.44 405 ALA B O 1
ATOM 6249 N N . PHE B 1 406 ? -3.129 -38.75 -5.871 1 98.5 406 PHE B N 1
ATOM 6250 C CA . PHE B 1 406 ? -3.248 -38.656 -7.324 1 98.5 406 PHE B CA 1
ATOM 6251 C C . PHE B 1 406 ? -3.635 -40.031 -7.902 1 98.5 406 PHE B C 1
ATOM 6253 O O . PHE B 1 406 ? -4.488 -40.094 -8.789 1 98.5 406 PHE B O 1
ATOM 6260 N N . ALA B 1 407 ? -3.027 -41.094 -7.41 1 98.25 407 ALA B N 1
ATOM 6261 C CA . ALA B 1 407 ? -3.326 -42.438 -7.879 1 98.25 407 ALA B CA 1
ATOM 6262 C C . ALA B 1 407 ? -4.777 -42.812 -7.582 1 98.25 407 ALA B C 1
ATOM 6264 O O . ALA B 1 407 ? -5.461 -43.375 -8.43 1 98.25 407 ALA B O 1
ATOM 6265 N N . LYS B 1 408 ? -5.156 -42.469 -6.402 1 98.12 408 LYS B N 1
ATOM 6266 C CA . LYS B 1 408 ? -6.523 -42.781 -5.984 1 98.12 408 LYS B CA 1
ATOM 6267 C C . LYS B 1 408 ? -7.539 -42.031 -6.844 1 98.12 408 LYS B C 1
ATOM 6269 O O . LYS B 1 408 ? -8.523 -42.594 -7.293 1 98.12 408 LYS B O 1
ATOM 6274 N N . VAL B 1 409 ? -7.348 -40.75 -7.035 1 97.94 409 VAL B N 1
ATOM 6275 C CA . VAL B 1 409 ? -8.266 -39.938 -7.828 1 97.94 409 VAL B CA 1
ATOM 6276 C C . VAL B 1 409 ? -8.273 -40.438 -9.273 1 97.94 409 VAL B C 1
ATOM 6278 O O . VAL B 1 409 ? -9.328 -40.469 -9.914 1 97.94 409 VAL B O 1
ATOM 6281 N N . LYS B 1 410 ? -7.066 -40.812 -9.805 1 97.44 410 LYS B N 1
ATOM 6282 C CA . LYS B 1 410 ? -6.973 -41.375 -11.148 1 97.44 410 LYS B CA 1
ATOM 6283 C C . LYS B 1 410 ? -7.773 -42.688 -11.258 1 97.44 410 LYS B C 1
ATOM 6285 O O . LYS B 1 410 ? -8.523 -42.875 -12.219 1 97.44 410 LYS B O 1
ATOM 6290 N N . GLN B 1 411 ? -7.668 -43.5 -10.273 1 96.44 411 GLN B N 1
ATOM 6291 C CA . GLN B 1 411 ? -8.344 -44.812 -10.258 1 96.44 411 GLN B CA 1
ATOM 6292 C C . GLN B 1 411 ? -9.859 -44.625 -10.211 1 96.44 411 GLN B C 1
ATOM 6294 O O . GLN B 1 411 ? -10.594 -45.438 -10.797 1 96.44 411 GLN B O 1
ATOM 6299 N N . HIS B 1 412 ? -10.281 -43.625 -9.539 1 95.69 412 HIS B N 1
ATOM 6300 C CA . HIS B 1 412 ? -11.711 -43.438 -9.328 1 95.69 412 HIS B CA 1
ATOM 6301 C C . HIS B 1 412 ? -12.25 -42.281 -10.141 1 95.69 412 HIS B C 1
ATOM 6303 O O . HIS B 1 412 ? -13.289 -41.688 -9.805 1 95.69 412 HIS B O 1
ATOM 6309 N N . ALA B 1 413 ? -11.586 -41.812 -11.18 1 94.94 413 ALA B N 1
ATOM 6310 C CA . ALA B 1 413 ? -11.93 -40.656 -11.969 1 94.94 413 ALA B CA 1
ATOM 6311 C C . ALA B 1 413 ? -13.328 -40.781 -12.57 1 94.94 413 ALA B C 1
ATOM 6313 O O . ALA B 1 413 ? -14.047 -39.781 -12.719 1 94.94 413 ALA B O 1
ATOM 6314 N N . GLY B 1 414 ? -13.727 -42 -12.914 1 92.06 414 GLY B N 1
ATOM 6315 C CA . GLY B 1 414 ? -15.039 -42.25 -13.484 1 92.06 414 GLY B CA 1
ATOM 6316 C C . GLY B 1 414 ? -16.172 -41.719 -12.625 1 92.06 414 GLY B C 1
ATOM 6317 O O . GLY B 1 414 ? -17.219 -41.312 -13.141 1 92.06 414 GLY B O 1
ATOM 6318 N N . SER B 1 415 ? -15.977 -41.719 -11.297 1 92.31 415 SER B N 1
ATOM 6319 C CA . SER B 1 415 ? -17.016 -41.281 -10.367 1 92.31 415 SER B CA 1
ATOM 6320 C C . SER B 1 415 ? -17.172 -39.781 -10.398 1 92.31 415 SER B C 1
ATOM 6322 O O . SER B 1 415 ? -18.172 -39.25 -9.891 1 92.31 415 SER B O 1
ATOM 6324 N N . LEU B 1 416 ? -16.25 -39.062 -10.961 1 92.94 416 LEU B N 1
ATOM 6325 C CA . LEU B 1 416 ? -16.297 -37.625 -11.023 1 92.94 416 LEU B CA 1
ATOM 6326 C C . LEU B 1 416 ? -17 -37.156 -12.289 1 92.94 416 LEU B C 1
ATOM 6328 O O . LEU B 1 416 ? -17.328 -35.969 -12.414 1 92.94 416 LEU B O 1
ATOM 6332 N N . ARG B 1 417 ? -17.172 -38.031 -13.336 1 84.25 417 ARG B N 1
ATOM 6333 C CA . ARG B 1 417 ? -17.812 -37.688 -14.594 1 84.25 417 ARG B CA 1
ATOM 6334 C C . ARG B 1 417 ? -19.312 -37.438 -14.391 1 84.25 417 ARG B C 1
ATOM 6336 O O . ARG B 1 417 ? -19.906 -36.625 -15.102 1 84.25 417 ARG B O 1
ATOM 6343 N N . ALA B 1 418 ? -20.109 -38.312 -13.672 1 60.22 418 ALA B N 1
ATOM 6344 C CA . ALA B 1 418 ? -21.562 -38.438 -13.656 1 60.22 418 ALA B CA 1
ATOM 6345 C C . ALA B 1 418 ? -22.234 -37.094 -13.539 1 60.22 418 ALA B C 1
ATOM 6347 O O . ALA B 1 418 ? -23.172 -36.781 -14.281 1 60.22 418 ALA B O 1
ATOM 6348 N N . ILE B 1 419 ? -22.406 -36.25 -12.359 1 49.84 419 ILE B N 1
ATOM 6349 C CA . ILE B 1 419 ? -23.641 -35.562 -11.992 1 49.84 419 ILE B CA 1
ATOM 6350 C C . ILE B 1 419 ? -23.641 -34.156 -12.625 1 49.84 419 ILE B C 1
ATOM 6352 O O . ILE B 1 419 ? -23.219 -33.188 -12.016 1 49.84 419 ILE B O 1
ATOM 6356 N N . GLU B 1 420 ? -22.953 -33.875 -13.562 1 45.34 420 GLU B N 1
ATOM 6357 C CA . GLU B 1 420 ? -23.219 -32.5 -13.977 1 45.34 420 GLU B CA 1
ATOM 6358 C C . GLU B 1 420 ? -24.703 -32.281 -14.281 1 45.34 420 GLU B C 1
ATOM 6360 O O . GLU B 1 420 ? -25.141 -31.156 -14.422 1 45.34 420 GLU B O 1
ATOM 6365 N N . GLY B 1 421 ? -25.469 -33.188 -14.648 1 35.88 421 GLY B N 1
ATOM 6366 C CA . GLY B 1 421 ? -26.859 -33.062 -15.07 1 35.88 421 GLY B CA 1
ATOM 6367 C C . GLY B 1 421 ? -27.781 -32.656 -13.945 1 35.88 421 GLY B C 1
ATOM 6368 O O . GLY B 1 421 ? -28.906 -32.219 -14.195 1 35.88 421 GLY B O 1
ATOM 6369 N N . GLU B 1 422 ? -27.828 -33.312 -12.781 1 31.52 422 GLU B N 1
ATOM 6370 C CA . GLU B 1 422 ? -28.922 -33 -11.859 1 31.52 422 GLU B CA 1
ATOM 6371 C C . GLU B 1 422 ? -28.688 -31.672 -11.148 1 31.52 422 GLU B C 1
ATOM 6373 O O . GLU B 1 422 ? -29.5 -31.25 -10.328 1 31.52 422 GLU B O 1
ATOM 6378 N N . VAL B 1 423 ? -27.562 -31.031 -11.203 1 29.8 423 VAL B N 1
ATOM 6379 C CA . VAL B 1 423 ? -27.844 -29.734 -10.602 1 29.8 423 VAL B CA 1
ATOM 6380 C C . VAL B 1 423 ? -28.297 -28.75 -11.68 1 29.8 423 VAL B C 1
ATOM 6382 O O . VAL B 1 423 ? -27.75 -28.734 -12.781 1 29.8 423 VAL B O 1
#

Organism: NCBI:txid2813360

Sequence (846 aa):
MSRLAQHGGVPVRTQPWPQWPQSTAKTEQALLTVMRSGRWSVSGLETDGGPTWDRRFAEAFARYNGVGFCVPTVNGTNALMCAMQALGIGVGDEVIVPGLTWVACASAVLAVNAIPVIVDIDPLSLCLDPAAVEAAIGPRTRAIMAVHLYNAIADLDALLALAQRHRLDLIEDCAQAHGARWRGRRVGSVGTVGTFSMQNGKVLTSGEGGACICDDPHLAARIFRLHADGRRLRAEPALPGYMSLEEDGHGFARNACLSELQAAVLLSRLEDLDKENAQRAHQARALRGHLREIGGFTFQHSAPGTEATTLYHFPVRLEAPEFAGISAAKIAAALSAELGCWVHTPYPPMDEFGLLDPGSPPRLPAAPRVPEPLRNARAAHRQHVVLPHWLFLTDGDAMAQIADAFAKVKQHAGSLRAIEGEVMSRLAQHGGVPVRTQPWPQWPQSTAKTEQALLTVMRSGRWSVSGLETDGGPTWDRRFAEAFARYNGVGFCVPTVNGTNALMCAMQALGIGVGDEVIVPGLTWVACASAVLAVNAIPVIVDIDPLSLCLDPAAVEAAIGPRTRAIMAVHLYNAIADLDALLALAQRHRLDLIEDCAQAHGARWRGRRVGSVGTVGTFSMQNGKVLTSGEGGACICDDPHLAARIFRLHADGRRLRAEPALPGYMSLEEDGHGFARNACLSELQAAVLLSRLEDLDKENAQRAHQARALRGHLREIGGFTFQHSAPGTEATTLYHFPVRLEAPEFAGISAAKIAAALSAELGCWVHTPYPPMDEFGLLDPGSPPRLPAAPRVPEPLRNARAAHRQHVVLPHWLFLTDGDAMAQIADAFAKVKQHAGSLRAIEGEV

Secondary structure (DSSP, 8-state):
----GGGT---S--SPPPPSS---HHHHHHHHHHHTTT--BTTSBP-SSSPPHHHHHHHHHHHHHT-SEEEEESSHHHHHHHHHHHTT--TT-EEEEESSS-THHHHHHHHTT-EEEEE-B-TTT-SBPHHHHHHH--TTEEEEEEE--TT----HHHHHHHHHHTT-EEEEE-TT-TT-EETTEETTSSSSEEEEE--TTSSS-SSS-EEEEES-HHHHHHHHHHHBTTEEE-SSPPPTTSBSEEE---S---B-PPBHHHHHHHHHHHHHHHHHHHHHHHHHHHHHHHHHHH-SEEE--PPTTEEE---SEEEEEE--GGGTT--HHHHHHHHHHHHTS--BPPPPPGGG-GGG-TTS-TT-S---B--S--HHHHHHHHHEEEEEGGGGG--TTHHHHHHHHHHHHHHTTHHHHSTTS--/----GGGT---S--SPPPPSS---HHHHHHHHHHHTTT--BTTSBP-SSSPPHHHHHHHHHHHHHT-SEEEEESSHHHHHHHHHHHTT--TT-EEEEESSS-THHHHHHHHTT-EEEEE-B-TTT-SBPHHHHHHH--TTEEEEEEE--TT----HHHHHHHHHHTT-EEEEE-TT-TT-EETTEETTSSSSEEEEE--TTSSS-SSS-EEEEES-HHHHHHHHHHHBTTEEE-SSPPPTTSBSEEE---S---B-PPBHHHHHHHHHHHHHHHHHHHHHHHHHHHHHHHHHHH-SEEE--PPTTEEE---SEEEEEE--GGGTT--HHHHHHHHHHHHTS--BPPPPPGGG-GGG-TTS-TT-S---B--S--HHHHHHHHHEEEEEGGGGG--TTHHHHHHHHHHHHHHTTHHHHSTTS--

Solvent-accessible surface area (backbone atoms only — not comparable to full-atom values): 41463 Å² total; per-residue (Å²): 127,92,43,56,30,79,75,75,28,73,46,68,38,81,69,81,71,62,70,56,48,73,65,48,73,66,32,54,51,40,39,52,50,36,44,71,51,27,38,33,20,77,88,22,42,30,63,80,76,65,79,51,41,45,53,52,26,18,53,53,52,10,55,73,42,72,37,76,31,39,45,58,13,40,23,34,47,52,15,49,34,32,52,39,48,50,71,67,48,14,57,77,26,26,33,37,35,48,15,44,46,68,65,53,67,47,39,27,32,43,65,41,31,15,25,25,35,32,29,28,29,31,76,52,37,51,15,49,22,56,68,44,50,61,74,64,63,53,96,46,50,48,34,40,43,44,42,22,41,36,50,18,45,39,51,54,71,57,46,51,52,51,22,61,76,69,74,30,44,33,35,24,39,26,44,36,21,76,84,12,28,44,75,92,37,32,63,29,57,75,45,65,32,9,24,28,28,13,34,30,85,32,90,57,43,40,19,34,17,22,21,30,31,28,69,48,68,68,52,47,51,41,31,43,18,31,27,47,55,16,21,37,73,46,90,62,82,41,54,65,48,26,65,38,58,38,85,60,59,51,13,67,34,39,78,30,60,40,28,22,56,35,22,29,33,40,45,48,49,56,75,48,40,65,62,52,44,50,42,28,52,54,41,48,53,52,29,52,54,49,36,53,72,70,50,44,53,49,66,68,40,53,27,91,57,60,74,39,61,17,64,40,25,50,56,38,33,63,65,31,72,58,47,64,90,42,56,22,60,58,52,14,49,45,44,16,44,15,48,70,44,63,37,37,46,49,54,58,29,47,90,72,42,28,40,66,40,91,71,26,64,86,37,57,91,51,65,69,41,63,89,52,81,43,62,42,20,46,48,45,26,48,36,17,32,29,40,52,36,52,69,29,71,58,72,86,62,53,46,58,44,53,37,49,31,52,50,49,50,51,74,49,28,71,76,68,53,69,72,64,74,82,108,128,95,44,56,30,79,76,73,28,73,47,67,38,82,70,82,72,64,72,56,47,75,65,47,74,66,31,53,51,40,38,52,51,38,46,71,52,29,39,32,21,78,87,22,43,31,64,80,77,65,81,49,41,44,55,51,26,18,54,52,52,12,55,72,42,72,36,77,30,40,45,59,14,40,24,32,47,52,15,50,32,34,52,40,49,50,71,60,50,12,53,76,28,25,34,36,35,47,16,46,48,67,64,52,68,47,39,25,33,44,65,41,32,14,25,25,36,33,29,27,30,31,78,53,39,52,13,50,21,58,68,46,50,61,74,65,62,53,97,46,49,48,33,40,43,45,42,21,42,36,48,17,46,38,50,54,72,56,45,50,51,52,23,60,75,68,73,30,44,33,35,25,39,26,45,33,22,75,83,12,27,44,74,92,34,30,62,28,57,75,45,66,31,10,26,27,28,13,33,31,84,32,90,58,45,41,18,34,17,20,22,30,30,27,68,48,67,66,53,47,52,40,29,42,17,30,28,47,57,16,22,39,74,46,90,62,81,42,53,66,48,27,64,37,58,38,83,58,61,57,14,67,34,38,77,30,60,40,27,23,53,35,21,27,32,39,45,50,50,56,76,46,42,64,61,53,43,51,43,29,52,53,40,48,52,54,32,51,53,50,36,53,72,70,50,43,51,49,68,66,40,53,26,90,56,58,74,41,63,18,63,39,25,50,56,38,34,62,65,31,74,57,47,64,90,44,54,21,61,59,53,14,49,45,44,15,44,15,48,69,42,63,36,36,46,50,54,57,30,47,91,70,43,29,34,65,40,69,91,15,68,89,36,58,92,52,58,72,39,62,88,54,82,45,61,41,20,44,47,47,26,48,35,18,31,29,39,53,36,52,70,28,72,57,71,85,62,55,47,57,44,54,38,48,29,53,50,50,50,53,74,48,28,71,74,69,53,70,74,66,74,81,108

Nearest PDB structures (foldseek):
  8gyi-assembly1_A  TM=8.547E-01  e=9.805E-38  Streptomyces ficellus
  3bn1-assembly1_A  TM=9.025E-01  e=6.778E-34  Caulobacter vibrioides CB15
  7b0m-assembly1_AAA-2  TM=9.246E-01  e=1.984E-32  uncultured bacterium
  3dr4-assembly2_D  TM=8.937E-01  e=2.782E-33  Caulobacter vibrioides
  7l7x-assembly1_BBB  TM=8.816E-01  e=1.415E-31  Psychrobacter cryohalolentis K5

Foldseek 3Di:
DADFLVVPGAFLDDDDFDDFPDDDPQLVVLLVCCVVQQAWFLFGFAADLDDFLQVVLQCVLCVLQVADTKHKFQFQLLQLLLLCVLLVQAAQAEEEAEQFDDLSNQVSCLVRQHAYAYFAPDLQQRWRDLVRVLVRDDPRYAEYETENDAWAGPQCVSRVVSCVVNVHFYEYECQAWVNWDFQHGGPQESTAKYKYGQDRLHLQHLNGMMMIGYHDPSSNQSSNCQQCQNWDADPDADDGPHTRIDHPPDDDHDHGTHISSSSSSRSSCVVCRVVLQVLLVVLLVVLVVLLVVLDQWDFHDYHPRTPGGGRQKTKIFRRDPLQPQFFPQLLQVSLCSSHVHHKGFGGAGNVPDPVQDPPDPPPHPYHYHHPDDRVSRNSRRGGIIIHGSSLSSDDDCSSVSSSVSVSVCSVVVVVRNPDPPPD/DADFLVVPGDFLDDDDFDDFPDDDPQLVVLLVCCVVQQAWFLFGFAADLDDFLQVVLQCVLCVLQVADTKHKFQFQLLQLLLLCVLLVQAAQAEEEAEQFDDLSNQVSCLVRLHAYAYFAPDLQQRWRDLVRVLVRDDPRYAEYETENDAWAGPQCVSRVVSCVVNVHFYEYECQAWRNWDFQHGGPQASTQKYKYGQDRLHLQHLNGMMMIGYHDPSSNQSSNCQQCQNWDADPDADDGPHTRIDHPPDDDHDHGTHISSSSSSRSSCVVCRVVLQVLLVVLLVVLVVLLVVLDQWDFHDYHPRTPGGGRQKTKIFRRDPLQPQFFPQLLQVSLCSSHVHHKGFGGAGNVPDPVQPPVPDPPRPYHYHHPDDRVSRNNRRGGIIIHGSSLSSDDDCSSVSSSVSVSVCSVVVVVRNPDPPPD